Protein 7U1J (pdb70)

B-factor: mean 46.8, std 20.36, range [8.83, 139.92]

Solvent-accessible surface area: 53818 Å² total; per-residue (Å²): 77,25,10,16,0,116,31,27,35,10,16,41,79,38,120,36,148,12,8,34,16,41,12,0,17,73,1,35,149,100,34,112,81,5,116,116,2,61,40,31,12,0,5,12,5,84,0,92,29,42,0,22,28,28,30,23,36,25,19,1,28,5,5,4,0,1,10,20,4,92,0,25,2,8,21,50,60,139,146,92,165,77,65,37,110,2,91,111,3,12,6,10,36,18,56,33,47,27,26,13,38,8,2,0,42,28,99,152,84,26,0,38,3,0,8,0,0,25,7,96,104,22,75,0,125,42,42,48,86,18,57,17,95,23,195,113,9,69,22,80,72,108,68,128,117,89,2,62,78,76,94,135,51,159,36,87,62,4,72,171,102,70,6,167,109,69,12,0,36,132,14,54,97,129,86,20,104,134,68,230,205,125,27,47,27,2,58,93,60,190,31,110,14,66,40,180,40,1,74,2,9,28,1,39,22,77,159,140,23,68,63,10,73,110,27,39,0,2,0,2,4,7,44,1,51,121,31,0,34,4,4,44,8,62,4,46,120,0,20,7,0,7,2,2,9,90,14,119,3,50,3,78,0,61,6,87,115,126,180,118,100,73,128,18,102,6,194,2,34,65,12,8,0,2,0,6,24,35,36,40,36,2,22,4,43,6,70,43,106,3,14,0,3,0,0,0,10,64,3,106,114,26,110,31,22,0,56,30,1,68,79,70,5,52,33,42,143,46,130,68,95,73,14,89,160,64,65,148,20,35,26,127,90,15,39,150,124,27,144,111,53,148,63,22,21,0,1,102,79,72,41,10,18,0,80,34,111,84,13,118,58,72,79,116,37,134,12,7,46,11,31,24,1,32,70,2,31,130,92,46,121,88,19,100,110,0,65,38,31,17,0,14,16,8,104,2,66,24,22,1,31,32,34,31,9,43,26,16,0,25,18,0,6,1,2,5,16,10,115,0,49,3,8,25,52,51,140,146,91,159,62,58,44,114,4,112,97,11,8,3,8,52,16,59,35,54,18,24,7,52,8,10,1,52,28,82,153,100,24,0,45,3,0,7,0,1,18,8,95,111,23,86,0,136,35,60,50,79,11,62,15,145,28,178,106,9,72,17,86,71,118,64,132,116,92,2,60,77,76,90,131,57,159,44,86,38,4,72,108,103,75,7,158,86,2,0,42,141,20,54,171,142,119,20,132,175,156,129,38,28,41,8,81,69,103,197,39,111,23,65,36,182,51,0,74,1,11,34,6,42,22,90,171,127,18,57,20,2,68,121,27,42,0,1,0,3,8,7,41,1,49,124,31,0,31,6,2,45,5,60,2,44,115,0,28,6,1,6,3,2,6,73,18,115,3,70,1,79,0,64,6,138,183,147,120,98,138,35,108,6,167,0,42,68,10,3,0,1,0,6,21,34,35,49,33,2,20,1,44,2,71,42,99,4,11,0,6,0,1,0,8,61,4,101,114,28,121,30,30,0,59,25,1,62,89,75,5,52,35,49,142,49,126,64,92,64,13,101,156,76,58,146,23,45,37,154,107,15,42,169,122,30,153,103,53,172,57,16,19,0,2,96,75,76,40,6,25,0,76,29,120,68,8,103,95,98,64,101,36,141,7,5,56,22,35,20,1,26,38,3,39,106,96,16,144,99,5,116,117,2,61,42,29,12,1,11,22,8,87,0,103,33,34,0,27,35,28,29,23,40,16,20,0,27,18,0,7,1,2,4,30,12,96,0,31,2,7,24,53,63,145,150,97,164,71,63,16,103,2,102,80,2,12,5,11,36,9,52,33,53,18,22,7,42,8,4,2,43,40,86,150,99,38,0,42,0,0,10,0,2,13,8,94,98,30,61,0,97,38,74,67,87,4,58,17,134,30,198,92,6,66,21,78,72,110,65,115,122,95,3,21,71,72,89,100,45,32,36,100,28,5,69,151,97,71,7,152,78,15,0,47,139,18,73,150,93,97,20,109,143,106,142,180,131,28,62,41,8,65,84,144,199,37,98,21,65,33,182,44,1,82,2,12,28,2,28,10,85,151,168,33,81,36,7,72,103,32,48,0,1,0,3,2,6,40,0,48,122,36,0,38,4,1,45,8,58,1,47,123,0,24,7,0,10,3,4,3,84,12,121,3,42,3,76,0,64,3,147,168,161,128,88,135,32,105,3,179,4,28,68,10,1,0,3,0,4,18,35,35,52,28,3,23,3,50,3,70,48,97,3,18,0,2,0,1,0,7,65,3,84,119,29,125,29,30,0,55,27,1,66,88,74,5,56,34,41,145,54,126,63,97,65,10,95,153,66,65,147,20,29,41,132,88,14,37,144,122,28,144,110,54,163,62,15,19,0,2,107,84

Foldseek 3Di:
DLQKQFLVQWQWPFDDPFWTKTKHPQSCPVHNVVVVCRQKIKIKIKGFAQKKQAWKFKQWWKKKAWQWAWKWKWWDDPVDIDTAIDHHQWIDIRGGGTTIMMGRNDDGIMTIIMIITRGDPDRNDIDMAGCAEDVRNPVVVDDQVCVCVVVVHHSVVCCVPRYVDGRMGHHDNVRSVVPDVHIDGQVVDDFPDDDPFWTKGKDADDVVPVVCVVQVKMKMKIKGAAQKKQFKWFKQFWWKWKAFQAAWWKKFWWDDVSVDIDTDIDTHHHSMIGIRGGPTIMMIHTNHTTIIIIMTGNGVPIAIAGCAEDPSDVLVVQDQVVNVVVDVDHSVVRVVVRVVRNHPRMGGD/DLQKQFLVQWDWDFDDPQKTKTKRPQSPVSHPPCVVVQQKIKIKIKGHAQKKQAWKFKQWKKWKAWQAAWKWKWWDDPPDIDIAIDHHQWIAIRGGPITIMMHRLDPGDITIMMITIGHDPDRNDMDMAHQAEDVGHCLVVDDQVCNCVVVVHHPVCCCVPRYVRRIDRHDNPNSPDNHIDGQVPDPFPDDDVFKTKGKDFDDPVPPVRVVQRKMKIKIKGAAQKKQFKKFKQFWFKKKFWSQAWWKKWWWDAVPIDTDIDIHHHSMIGTRGGPTIMMMHTNHTTIMIIITGNGPPIAIQGCAEDPNNVLLVPDLVVVVVVDVDHSVVVNVVRCPRNDHRMGGD/DLFKQFLVQFCFPDDDPFWTKTKHDASPPSHPVCPVVRQKIKIKIKGFAQKKQAWWFKQWKKKKAFQAAWKWKWWDDPVDIDIATDHHQWIAINGGPTTIMITRHDPGDMTIIMITTRHDDPRNDIDIAACAEDPRNPLVVDDQVCNCVVVVHHSVCCCVPRYVHSMDGHDPVCSVVVVNHIDGQVPDAFPDDDVFKTKGKDACDPPPPVCVVQRKMKIKIKGAAQKKQFWKFKQFWFKKKAWQAFWWKKWWWDPVDTDTDIDTHGHSMIGTRGGPGIMMIGTNHGTIMMIITGRGPPIQIQGCAEDPNRVLVVDDQVVNVVPDVDHSVRVVVVSVVHHDHRMDGD

Sequence (1039 aa):
NPFLFKSNKFLTLFENENGHIRLLQRFDKRSDLFENLQNYRLVEYRAKPHTIFLPQHIDADLILVVLSGKAILTVLSPNDRNSYNLERGDTIKLPAGTTSYLVNQDDEEDLRLVDLVIPVNGPGKFEAFDLAKNKNQYLRGFSKNILEASYNTRYETIEKVLLETDAIVKVSREQIEELKFEPINLRSHKPEYSNKFGKLFEITPEKKYPQLQDLDLFVSCVEINEGALMLPHYNSRAIVVLLVNEGKGNLELLGLKNNEVQRYEARLSPGDVVIIPAGHPVAITASSNLNLLGFGINAENNERNFLSGSDDNVISQIENPVKELTFPGSVQEINRLIKNQKQSHFANANPFLFKSNKFLTLFENENGHIRLLQRFDKRSDLFENLQNYRLVEYRAKPHTIFLPQHIDADLILVVLSGKAILTVLSPNDRNSYNLERGDTIKLPAGTTSYLVNQDDEEDLRLVDLVIPVNGPGKFEAFDLAKNKNQYLRGFSKNILEASYNTRYETIEKVLLEDAIVKVSREQIEEFEPINLRSHKPEYSNKFGKLFEITPEKKYPQLQDLDLFVSCVEINEGALMLPHYNSRAIVVLLVNEGKGNLELLGLNEVQRYEARLSPGDVVIIPAGHPVAITASSNLNLLGFGINAENNERNFLSGSDDNVISQIENPVKELTFPGSVQEINRLIKNQKQSHFANANPFLFKSNKFLTLFENENGHIRLLQRFDKRSDLFENLQNYRLVEYRAKPHTIFLPQHIDADLILVVLSGKAILTVLSPNDRNSYNLERGDTIKLPAGTTSYLVNQDDEEDLRLVDLVIPVNGPGKFEAFDLAKNKNQYLRGFSKNILEASYNTRYETIEKVLLEDAIVKVSREQIEELKFEPINLRSHKPEYSNKFGKLFEITPEKKYPQLQDLDLFVSCVEINEGALMLPHYNSRAIVVLLVNEGKGNLELLGLNEVQRYEARLSPGDVVIIPAGHPVAITASSNLNLLGFGINAENNERNFLSGSDDNVISQIENPVKELTFPGSVQEINRLIKNQKQSHFANA

Nearest PDB structures (foldseek):
  7u1j-assembly1_A  TM=1.003E+00  e=4.184E-72  Pisum sativum
  3smh-assembly2_F  TM=9.706E-01  e=2.895E-49  Arachis hypogaea
  6v7j-assembly1_C  TM=9.601E-01  e=7.744E-47  Canavalia ensiformis
  5vf5-assembly1_A  TM=9.633E-01  e=2.097E-41  Solanum melongena
  4lej-assembly1_A  TM=9.313E-01  e=8.471E-38  Pinus koraiensis

Organism: Pisum sativum (NCBI:txid3888)

Structure (mmCIF, N/CA/C/O backbone):
data_7U1J
#
_entry.id   7U1J
#
_cell.length_a   269.155
_cell.length_b   269.155
_cell.length_c   269.155
_cell.angle_alpha   90.000
_cell.angle_beta   90.000
_cell.angle_gamma   90.000
#
_symmetry.space_group_name_H-M   'F 2 3'
#
loop_
_entity.id
_entity.type
_entity.pdbx_description
1 polymer Convicilin
2 water water
#
loop_
_atom_site.group_PDB
_atom_site.id
_atom_site.type_symbol
_atom_site.label_atom_id
_atom_site.label_alt_id
_atom_site.label_comp_id
_atom_site.label_asym_id
_atom_site.label_entity_id
_atom_site.label_seq_id
_atom_site.pdbx_PDB_ins_code
_atom_site.Cartn_x
_atom_site.Cartn_y
_atom_site.Cartn_z
_atom_site.occupancy
_atom_site.B_iso_or_equiv
_atom_site.auth_seq_id
_atom_site.auth_comp_id
_atom_site.auth_asym_id
_atom_site.auth_atom_id
_atom_site.pdbx_PDB_model_num
ATOM 1 N N . ASN A 1 25 ? -49.940 -35.504 17.034 1.000 34.636 201 ASN A N 1
ATOM 2 C CA . ASN A 1 25 ? -50.710 -36.453 17.892 1.000 33.491 201 ASN A CA 1
ATOM 3 C C . ASN A 1 25 ? -49.792 -37.294 18.768 1.000 33.652 201 ASN A C 1
ATOM 4 O O . ASN A 1 25 ? -49.429 -38.407 18.393 1.000 37.827 201 ASN A O 1
ATOM 15 N N . PRO A 1 26 ? -49.493 -36.852 20.008 1.000 32.236 202 PRO A N 1
ATOM 16 C CA . PRO A 1 26 ? -48.574 -37.584 20.877 1.000 31.734 202 PRO A CA 1
ATOM 17 C C . PRO A 1 26 ? -49.118 -38.901 21.454 1.000 28.701 202 PRO A C 1
ATOM 18 O O . PRO A 1 26 ? -48.324 -39.636 22.015 1.000 32.406 202 PRO A O 1
ATOM 29 N N . PHE A 1 27 ? -50.426 -39.146 21.359 1.000 25.049 203 PHE A N 1
ATOM 30 C CA . PHE A 1 27 ? -51.115 -40.276 22.029 1.000 23.235 203 PHE A CA 1
ATOM 31 C C . PHE A 1 27 ? -51.042 -41.498 21.129 1.000 23.126 203 PHE A C 1
ATOM 32 O O . PHE A 1 27 ? -51.326 -42.569 21.604 1.000 24.860 203 PHE A O 1
ATOM 49 N N . LEU A 1 28 ? -50.644 -41.332 19.876 1.000 24.140 204 LEU A N 1
ATOM 50 C CA . LEU A 1 28 ? -50.661 -42.414 18.865 1.000 25.152 204 LEU A CA 1
ATOM 51 C C . LEU A 1 28 ? -49.256 -42.965 18.688 1.000 26.614 204 LEU A C 1
ATOM 52 O O . LEU A 1 28 ? -48.397 -42.210 18.183 1.000 30.387 204 LEU A O 1
ATOM 68 N N . PHE A 1 29 ? -49.065 -44.244 18.986 1.000 26.126 205 PHE A N 1
ATOM 69 C CA . PHE A 1 29 ? -47.808 -44.996 18.733 1.000 23.615 205 PHE A CA 1
ATOM 70 C C . PHE A 1 29 ? -48.080 -45.996 17.620 1.000 24.428 205 PHE A C 1
ATOM 71 O O . PHE A 1 29 ? -48.704 -47.015 17.879 1.000 20.733 205 PHE A O 1
ATOM 88 N N . LYS A 1 30 ? -47.692 -45.662 16.394 1.000 29.881 206 LYS A N 1
ATOM 89 C CA . LYS A 1 30 ? -47.980 -46.549 15.240 1.000 33.372 206 LYS A CA 1
ATOM 90 C C . LYS A 1 30 ? -47.202 -47.849 15.456 1.000 31.069 206 LYS A C 1
ATOM 91 O O . LYS A 1 30 ? -46.158 -47.835 16.151 1.000 25.698 206 LYS A O 1
ATOM 110 N N . SER A 1 31 ? -47.713 -48.920 14.857 1.000 29.489 207 SER A N 1
ATOM 111 C CA . SER A 1 31 ? -47.143 -50.287 14.873 1.000 26.032 207 SER A CA 1
ATOM 112 C C . SER A 1 31 ? -45.629 -50.317 14.629 1.000 24.555 207 SER A C 1
ATOM 113 O O . SER A 1 31 ? -44.983 -51.128 15.224 1.000 27.557 207 SER A O 1
ATOM 121 N N . ASN A 1 32 ? -45.076 -49.449 13.798 1.000 25.523 208 ASN A N 1
ATOM 122 C CA . ASN A 1 32 ? -43.626 -49.380 13.488 1.000 25.225 208 ASN A CA 1
ATOM 123 C C . ASN A 1 32 ? -42.817 -48.818 14.673 1.000 26.023 208 ASN A C 1
ATOM 124 O O . ASN A 1 32 ? -41.566 -48.865 14.629 1.000 29.038 208 ASN A O 1
ATOM 135 N N . LYS A 1 33 ? -43.458 -48.288 15.711 1.000 24.636 209 LYS A N 1
ATOM 136 C CA . LYS A 1 33 ? -42.711 -47.888 16.921 1.000 23.927 209 LYS A CA 1
ATOM 137 C C . LYS A 1 33 ? -42.378 -49.143 17.704 1.000 21.417 209 LYS A C 1
ATOM 138 O O . LYS A 1 33 ? -41.682 -48.993 18.735 1.000 18.447 209 LYS A O 1
ATOM 157 N N . PHE A 1 34 ? -42.832 -50.308 17.225 1.000 19.485 210 PHE A N 1
ATOM 158 C CA . PHE A 1 34 ? -42.371 -51.604 17.784 1.000 20.543 210 PHE A CA 1
ATOM 159 C C . PHE A 1 34 ? -41.020 -51.963 17.161 1.000 21.662 210 PHE A C 1
ATOM 160 O O . PHE A 1 34 ? -40.928 -52.238 15.900 1.000 19.966 210 PHE A O 1
ATOM 177 N N . LEU A 1 35 ? -40.006 -51.956 18.034 1.000 22.181 211 LEU A N 1
ATOM 178 C CA . LEU A 1 35 ? -38.621 -52.396 17.722 1.000 23.005 211 LEU A CA 1
ATOM 179 C C . LEU A 1 35 ? -38.560 -53.900 17.803 1.000 21.396 211 LEU A C 1
ATOM 180 O O . LEU A 1 35 ? -38.747 -54.395 18.913 1.000 19.571 211 LEU A O 1
ATOM 196 N N . THR A 1 36 ? -38.160 -54.560 16.712 1.000 22.919 212 THR A N 1
ATOM 197 C CA . THR A 1 36 ? -37.984 -56.032 16.695 1.000 21.668 212 THR A CA 1
ATOM 198 C C . THR A 1 36 ? -36.772 -56.381 17.548 1.000 22.203 212 THR A C 1
ATOM 199 O O . THR A 1 36 ? -35.702 -55.918 17.167 1.000 24.607 212 THR A O 1
ATOM 210 N N . LEU A 1 37 ? -36.932 -57.130 18.655 1.000 21.617 213 LEU A N 1
ATOM 211 C CA . LEU A 1 37 ? -35.754 -57.640 19.430 1.000 22.727 213 LEU A CA 1
ATOM 212 C C . LEU A 1 37 ? -35.192 -58.918 18.791 1.000 22.679 213 LEU A C 1
ATOM 213 O O . LEU A 1 37 ? -34.031 -59.234 19.056 1.000 21.608 213 LEU A O 1
ATOM 229 N N . PHE A 1 38 ? -36.031 -59.693 18.110 1.000 23.170 214 PHE A N 1
ATOM 230 C CA . PHE A 1 38 ? -35.681 -61.034 17.613 1.000 25.408 214 PHE A CA 1
ATOM 231 C C . PHE A 1 38 ? -36.665 -61.453 16.533 1.000 28.332 214 PHE A C 1
ATOM 232 O O . PHE A 1 38 ? -37.892 -61.420 16.787 1.000 32.481 214 PHE A O 1
ATOM 249 N N . GLU A 1 39 ? -36.148 -61.882 15.385 1.000 29.368 215 GLU A N 1
ATOM 250 C CA . GLU A 1 39 ? -36.984 -62.476 14.312 1.000 30.470 215 GLU A CA 1
ATOM 251 C C . GLU A 1 39 ? -36.252 -63.639 13.629 1.000 27.877 215 GLU A C 1
ATOM 252 O O . GLU A 1 39 ? -35.023 -63.560 13.439 1.000 25.329 215 GLU A O 1
ATOM 264 N N . ASN A 1 40 ? -37.016 -64.686 13.303 1.000 30.373 216 ASN A N 1
ATOM 265 C CA . ASN A 1 40 ? -36.569 -65.885 12.542 1.000 34.395 216 ASN A CA 1
ATOM 266 C C . ASN A 1 40 ? -37.796 -66.599 11.949 1.000 33.314 216 ASN A C 1
ATOM 267 O O . ASN A 1 40 ? -38.914 -66.165 12.182 1.000 31.049 216 ASN A O 1
ATOM 278 N N . GLU A 1 41 ? -37.562 -67.672 11.206 1.000 40.366 217 GLU A N 1
ATOM 279 C CA . GLU A 1 41 ? -38.607 -68.548 10.629 1.000 44.557 217 GLU A CA 1
ATOM 280 C C . GLU A 1 41 ? -39.713 -68.778 11.658 1.000 36.621 217 GLU A C 1
ATOM 281 O O . GLU A 1 41 ? -40.859 -68.834 11.228 1.000 40.045 217 GLU A O 1
ATOM 293 N N . ASN A 1 42 ? -39.373 -68.901 12.949 1.000 30.784 218 ASN A N 1
ATOM 294 C CA . ASN A 1 42 ? -40.238 -69.515 13.989 1.000 29.961 218 ASN A CA 1
ATOM 295 C C . ASN A 1 42 ? -41.035 -68.506 14.811 1.000 29.410 218 ASN A C 1
ATOM 296 O O . ASN A 1 42 ? -41.839 -68.957 15.613 1.000 32.096 218 ASN A O 1
ATOM 307 N N . GLY A 1 43 ? -40.809 -67.211 14.661 1.000 31.708 219 GLY A N 1
ATOM 308 C CA . GLY A 1 43 ? -41.476 -66.205 15.507 1.000 35.085 219 GLY A CA 1
ATOM 309 C C . GLY A 1 43 ? -40.721 -64.890 15.537 1.000 34.069 219 GLY A C 1
ATOM 310 O O . GLY A 1 43 ? -39.720 -64.762 14.807 1.000 34.272 219 GLY A O 1
ATOM 314 N N . HIS A 1 44 ? -41.215 -63.931 16.314 1.000 32.278 220 HIS A N 1
ATOM 315 C CA . HIS A 1 44 ? -40.590 -62.594 16.485 1.000 33.787 220 HIS A CA 1
ATOM 316 C C . HIS A 1 44 ? -40.970 -62.045 17.856 1.000 29.755 220 HIS A C 1
ATOM 317 O O . HIS A 1 44 ? -42.068 -62.358 18.322 1.000 28.442 220 HIS A O 1
ATOM 332 N N . ILE A 1 45 ? -40.084 -61.271 18.474 1.000 27.146 221 ILE A N 1
ATOM 333 C CA . ILE A 1 45 ? -40.397 -60.519 19.718 1.000 28.012 221 ILE A CA 1
ATOM 334 C C . ILE A 1 45 ? -40.122 -59.056 19.420 1.000 27.135 221 ILE A C 1
ATOM 335 O O . ILE A 1 45 ? -39.082 -58.731 18.814 1.000 27.753 221 ILE A O 1
ATOM 351 N N . ARG A 1 46 ? -41.080 -58.215 19.760 1.000 28.570 222 ARG A N 1
ATOM 352 C CA . ARG A 1 46 ? -41.015 -56.769 19.473 1.000 28.612 222 ARG A CA 1
ATOM 353 C C . ARG A 1 46 ? -41.251 -56.044 20.791 1.000 24.554 222 ARG A C 1
ATOM 354 O O . ARG A 1 46 ? -42.054 -56.533 21.538 1.000 22.440 222 ARG A O 1
ATOM 375 N N . LEU A 1 47 ? -40.538 -54.942 21.043 1.000 24.627 223 LEU A N 1
ATOM 376 C CA . LEU A 1 47 ? -40.704 -54.033 22.212 1.000 22.880 223 LEU A CA 1
ATOM 377 C C . LEU A 1 47 ? -41.106 -52.662 21.702 1.000 20.934 223 LEU A C 1
ATOM 378 O O . LEU A 1 47 ? -40.413 -52.211 20.823 1.000 20.113 223 LEU A O 1
ATOM 394 N N . LEU A 1 48 ? -42.167 -52.052 22.252 1.000 21.874 224 LEU A N 1
ATOM 395 C CA . LEU A 1 48 ? -42.673 -50.689 21.906 1.000 20.308 224 LEU A CA 1
ATOM 396 C C . LEU A 1 48 ? -41.722 -49.631 22.491 1.000 22.086 224 LEU A C 1
ATOM 397 O O . LEU A 1 48 ? -41.107 -49.884 23.525 1.000 22.684 224 LEU A O 1
ATOM 413 N N . GLN A 1 49 ? -41.576 -48.495 21.825 1.000 24.482 225 GLN A N 1
ATOM 414 C CA . GLN A 1 49 ? -40.754 -47.363 22.301 1.000 27.644 225 GLN A CA 1
ATOM 415 C C . GLN A 1 49 ? -41.156 -47.038 23.729 1.000 26.579 225 GLN A C 1
ATOM 416 O O . GLN A 1 49 ? -42.351 -47.185 24.023 1.000 24.856 225 GLN A O 1
ATOM 430 N N . ARG A 1 50 ? -40.201 -46.574 24.546 1.000 27.877 226 ARG A N 1
ATOM 431 C CA . ARG A 1 50 ? -40.492 -45.882 25.823 1.000 27.289 226 ARG A CA 1
ATOM 432 C C . ARG A 1 50 ? -41.581 -44.834 25.496 1.000 26.886 226 ARG A C 1
ATOM 433 O O . ARG A 1 50 ? -41.435 -44.061 24.541 1.000 23.935 226 ARG A O 1
ATOM 454 N N . PHE A 1 51 ? -42.702 -44.881 26.218 1.000 27.289 227 PHE A N 1
ATOM 455 C CA . PHE A 1 51 ? -43.831 -43.931 26.083 1.000 25.660 227 PHE A CA 1
ATOM 456 C C . PHE A 1 51 ? -43.307 -42.529 26.307 1.000 27.712 227 PHE A C 1
ATOM 457 O O . PHE A 1 51 ? -43.815 -41.602 25.632 1.000 36.344 227 PHE A O 1
ATOM 474 N N . ASP A 1 52 ? -42.337 -42.391 27.210 1.000 27.062 228 ASP A N 1
ATOM 475 C CA . ASP A 1 52 ? -41.879 -41.071 27.697 1.000 28.123 228 ASP A CA 1
ATOM 476 C C . ASP A 1 52 ? -40.665 -40.604 26.900 1.000 30.660 228 ASP A C 1
ATOM 477 O O . ASP A 1 52 ? -40.032 -39.678 27.380 1.000 33.779 228 ASP A O 1
ATOM 486 N N . LYS A 1 53 ? -40.385 -41.187 25.730 1.000 33.572 229 LYS A 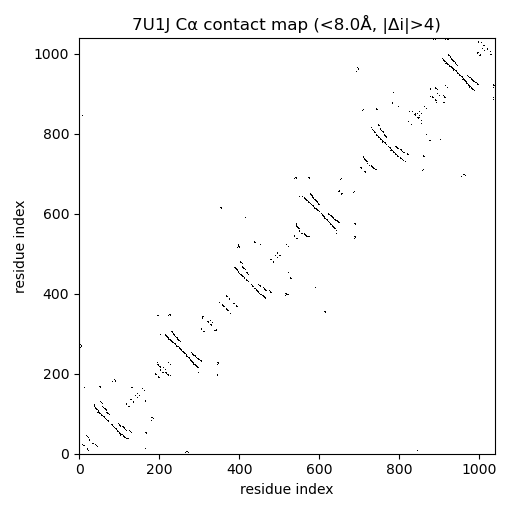N 1
ATOM 487 C CA . LYS A 1 53 ? -39.226 -40.812 24.879 1.000 41.394 229 LYS A CA 1
ATOM 488 C C . LYS A 1 53 ? -39.565 -39.556 24.071 1.000 42.082 229 LYS A C 1
ATOM 489 O O . LYS A 1 53 ? -38.970 -38.490 24.328 1.000 43.216 229 LYS A O 1
ATOM 508 N N . ARG A 1 54 ? -40.507 -39.695 23.149 1.000 47.717 230 ARG A N 1
ATOM 509 C CA . ARG A 1 54 ? -40.904 -38.679 22.150 1.000 52.442 230 ARG A CA 1
ATOM 510 C C . ARG A 1 54 ? -41.334 -37.383 22.864 1.000 54.710 230 ARG A C 1
ATOM 511 O O . ARG A 1 54 ? -41.011 -36.309 22.302 1.000 57.045 230 ARG A O 1
ATOM 532 N N . SER A 1 55 ? -42.043 -37.472 24.018 1.000 53.501 231 SER A N 1
ATOM 533 C CA . SER A 1 55 ? -42.630 -36.324 24.781 1.000 59.763 231 SER A CA 1
ATOM 534 C C . SER A 1 55 ? -42.754 -36.659 26.272 1.000 58.041 231 SER A C 1
ATOM 535 O O . SER A 1 55 ? -42.801 -37.845 26.579 1.000 70.246 231 SER A O 1
ATOM 543 N N . ASP A 1 56 ? -42.830 -35.654 27.156 1.000 58.019 232 ASP A N 1
ATOM 544 C CA . ASP A 1 56 ? -42.837 -35.856 28.634 1.000 59.093 232 ASP A CA 1
ATOM 545 C C . ASP A 1 56 ? -44.164 -36.528 29.006 1.000 55.374 232 ASP A C 1
ATOM 546 O O . ASP A 1 56 ? -44.221 -37.777 28.946 1.000 67.883 232 ASP A O 1
ATOM 555 N N . LEU A 1 57 ? -45.162 -35.759 29.420 1.000 44.433 233 LEU A N 1
ATOM 556 C CA . LEU A 1 57 ? -46.617 -36.034 29.196 1.000 43.755 233 LEU A CA 1
ATOM 557 C C . LEU A 1 57 ? -47.071 -37.416 29.705 1.000 40.165 233 LEU A C 1
ATOM 558 O O . LEU A 1 57 ? -48.059 -37.461 30.474 1.000 36.361 233 LEU A O 1
ATOM 574 N N . PHE A 1 58 ? -46.399 -38.487 29.267 1.000 35.395 234 PHE A N 1
ATOM 575 C CA . PHE A 1 58 ? -46.547 -39.883 29.761 1.000 32.635 234 PHE A CA 1
ATOM 576 C C . PHE A 1 58 ? -45.459 -40.208 30.790 1.000 31.270 234 PHE A C 1
ATOM 577 O O . PHE A 1 58 ? -45.099 -41.386 30.938 1.000 26.546 234 PHE A O 1
ATOM 594 N N . GLU A 1 59 ? -45.022 -39.205 31.554 1.000 30.278 235 GLU A N 1
ATOM 595 C CA . GLU A 1 59 ? -44.044 -39.417 32.631 1.000 28.429 235 GLU A CA 1
ATOM 596 C C . GLU A 1 59 ? -44.630 -40.430 33.628 1.000 27.123 235 GLU A C 1
ATOM 597 O O . GLU A 1 59 ? -43.875 -41.132 34.267 1.000 26.639 235 GLU A O 1
ATOM 609 N N . ASN A 1 60 ? -45.945 -40.543 33.723 1.000 30.311 236 ASN A N 1
ATOM 610 C CA . ASN A 1 60 ? -46.621 -41.542 34.593 1.000 29.325 236 ASN A CA 1
ATOM 611 C C . ASN A 1 60 ? -46.605 -42.948 33.995 1.000 28.200 236 ASN A C 1
ATOM 612 O O . ASN A 1 60 ? -46.835 -43.874 34.770 1.000 27.499 236 ASN A O 1
ATOM 623 N N . LEU A 1 61 ? -46.462 -43.093 32.673 1.000 25.459 237 LEU A N 1
ATOM 624 C CA . LEU A 1 61 ? -46.341 -44.416 32.021 1.000 25.155 237 LEU A CA 1
ATOM 625 C C . LEU A 1 61 ? -44.867 -44.804 31.858 1.000 23.213 237 LEU A C 1
ATOM 626 O O . LEU A 1 61 ? -44.591 -45.768 31.101 1.000 21.901 237 LEU A O 1
ATOM 642 N N . GLN A 1 62 ? -43.943 -44.121 32.532 1.000 21.063 238 GLN A N 1
ATOM 643 C CA . GLN A 1 62 ? -42.517 -44.297 32.184 1.000 22.769 238 GLN A CA 1
ATOM 644 C C . GLN A 1 62 ? -42.029 -45.697 32.533 1.000 22.694 238 GLN A C 1
ATOM 645 O O . GLN A 1 62 ? -41.107 -46.157 31.852 1.000 25.252 238 GLN A O 1
ATOM 659 N N . ASN A 1 63 ? -42.620 -46.334 33.544 1.000 21.699 239 ASN A N 1
ATOM 660 C CA . ASN A 1 63 ? -42.244 -47.713 33.934 1.000 19.341 239 ASN A CA 1
ATOM 661 C C . ASN A 1 63 ? -43.180 -48.766 33.342 1.000 18.847 239 ASN A C 1
ATOM 662 O O . ASN A 1 63 ? -43.213 -49.823 33.955 1.000 20.673 239 ASN A O 1
ATOM 673 N N . TYR A 1 64 ? -43.876 -48.532 32.213 1.000 18.587 240 TYR A N 1
ATOM 674 C CA . TYR A 1 64 ? -44.549 -49.616 31.420 1.000 17.846 240 TYR A CA 1
ATOM 675 C C . TYR A 1 64 ? -44.006 -49.669 29.982 1.000 18.566 240 TYR A C 1
ATOM 676 O O . TYR A 1 64 ? -43.671 -48.622 29.396 1.000 19.283 240 TYR A O 1
ATOM 694 N N . ARG A 1 65 ? -43.944 -50.873 29.435 1.000 17.199 241 ARG A N 1
ATOM 695 C CA . ARG A 1 65 ? -43.667 -51.138 28.012 1.000 17.154 241 ARG A CA 1
ATOM 696 C C . ARG A 1 65 ? -44.636 -52.228 27.556 1.000 17.872 241 ARG A C 1
ATOM 697 O O . ARG A 1 65 ? -45.204 -52.913 28.414 1.000 18.140 241 ARG A O 1
ATOM 718 N N . LEU A 1 66 ? -44.817 -52.358 26.245 1.000 18.102 242 LEU A N 1
ATOM 719 C CA . LEU A 1 66 ? -45.520 -53.473 25.587 1.000 18.614 242 LEU A CA 1
ATOM 720 C C . LEU A 1 66 ? -44.504 -54.279 24.777 1.000 19.600 242 LEU A C 1
ATOM 721 O O . LEU A 1 66 ? -43.566 -53.656 24.136 1.000 17.086 242 LEU A O 1
ATOM 737 N N . VAL A 1 67 ? -44.706 -55.601 24.802 1.000 19.795 243 VAL A N 1
ATOM 738 C CA . VAL A 1 67 ? -43.984 -56.606 23.977 1.000 21.507 243 VAL A CA 1
ATOM 739 C C . VAL A 1 67 ? -45.031 -57.363 23.168 1.000 24.119 243 VAL A C 1
ATOM 740 O O . VAL A 1 67 ? -46.086 -57.702 23.749 1.000 27.517 243 VAL A O 1
ATOM 753 N N . GLU A 1 68 ? -44.821 -57.512 21.864 1.000 30.309 244 GLU A N 1
ATOM 754 C CA . GLU A 1 68 ? -45.641 -58.396 20.992 1.000 33.299 244 GLU A CA 1
ATOM 755 C C . GLU A 1 68 ? -44.788 -59.660 20.852 1.000 30.541 244 GLU A C 1
ATOM 756 O O . GLU A 1 68 ? -43.562 -59.553 20.758 1.000 31.427 244 GLU A O 1
ATOM 768 N N . TYR A 1 69 ? -45.404 -60.815 21.012 1.000 28.619 245 TYR A N 1
ATOM 769 C CA . TYR A 1 69 ? -44.762 -62.125 20.817 1.000 28.376 245 TYR A CA 1
ATOM 770 C C . TYR A 1 69 ? -45.622 -62.887 19.822 1.000 28.510 245 TYR A C 1
ATOM 771 O O . TYR A 1 69 ? -46.856 -62.978 19.989 1.000 26.982 245 TYR A O 1
ATOM 789 N N . ARG A 1 70 ? -44.959 -63.413 18.813 1.000 28.334 246 ARG A N 1
ATOM 790 C CA . ARG A 1 70 ? -45.569 -64.315 17.834 1.000 29.219 246 ARG A CA 1
ATOM 791 C C . ARG A 1 70 ? -44.626 -65.506 17.629 1.000 31.530 246 ARG A C 1
ATOM 792 O O . ARG A 1 70 ? -43.378 -65.310 17.505 1.000 29.114 246 ARG A O 1
ATOM 813 N N . ALA A 1 71 ? -45.200 -66.708 17.594 1.000 31.621 247 ALA A N 1
ATOM 814 C CA . ALA A 1 71 ? -44.458 -67.962 17.346 1.000 29.994 247 ALA A CA 1
ATOM 815 C C . ALA A 1 71 ? -45.309 -68.906 16.496 1.000 27.955 247 ALA A C 1
ATOM 816 O O . ALA A 1 71 ? -46.524 -69.100 16.787 1.000 21.400 247 ALA A O 1
ATOM 823 N N . LYS A 1 72 ? -44.650 -69.465 15.487 1.000 30.425 248 LYS A N 1
ATOM 824 C CA . LYS A 1 72 ? -45.157 -70.542 14.612 1.000 33.813 248 LYS A CA 1
ATOM 825 C C . LYS A 1 72 ? -45.540 -71.751 15.470 1.000 30.283 248 LYS A C 1
ATOM 826 O O . LYS A 1 72 ? -45.141 -71.842 16.624 1.000 26.437 248 LYS A O 1
ATOM 845 N N . PRO A 1 73 ? -46.388 -72.675 14.954 1.000 32.659 249 PRO A N 1
ATOM 846 C CA . PRO A 1 73 ? -46.662 -73.963 15.610 1.000 33.550 249 PRO A CA 1
ATOM 847 C C . PRO A 1 73 ? -45.429 -74.787 16.006 1.000 33.931 249 PRO A C 1
ATOM 848 O O . PRO A 1 73 ? -44.388 -74.640 15.389 1.000 38.582 249 PRO A O 1
ATOM 859 N N . HIS A 1 74 ? -45.583 -75.625 17.027 1.000 34.859 250 HIS A N 1
ATOM 860 C CA . HIS A 1 74 ? -44.551 -76.572 17.524 1.000 38.027 250 HIS A CA 1
ATOM 861 C C . HIS A 1 74 ? -43.217 -75.817 17.682 1.000 37.340 250 HIS A C 1
ATOM 862 O O . HIS A 1 74 ? -42.233 -76.185 17.023 1.000 38.223 250 HIS A O 1
ATOM 877 N N . THR A 1 75 ? -43.209 -74.755 18.493 1.000 37.491 251 THR A N 1
ATOM 878 C CA . THR A 1 75 ? -42.022 -73.892 18.800 1.000 31.655 251 THR A CA 1
ATOM 879 C C . THR A 1 75 ? -41.910 -73.692 20.314 1.000 27.434 251 THR A C 1
ATOM 880 O O . THR A 1 75 ? -42.937 -73.848 21.012 1.000 25.365 251 THR A O 1
ATOM 891 N N . ILE A 1 76 ? -40.704 -73.418 20.798 1.000 25.201 252 ILE A N 1
ATOM 892 C CA . ILE A 1 76 ? -40.488 -73.129 22.240 1.000 26.615 252 ILE A CA 1
ATOM 893 C C . ILE A 1 76 ? -39.646 -71.873 22.328 1.000 26.059 252 ILE A C 1
ATOM 894 O O . ILE A 1 76 ? -38.678 -71.743 21.552 1.000 27.673 252 ILE A O 1
ATOM 910 N N . PHE A 1 77 ? -40.061 -70.970 23.206 1.000 27.065 253 PHE A N 1
ATOM 911 C CA . PHE A 1 77 ? -39.290 -69.763 23.584 1.000 28.006 253 PHE A CA 1
ATOM 912 C C . PHE A 1 77 ? -38.417 -70.229 24.737 1.000 26.294 253 PHE A C 1
ATOM 913 O O . PHE A 1 77 ? -38.937 -70.597 25.774 1.000 21.251 253 PHE A O 1
ATOM 930 N N . LEU A 1 78 ? -37.122 -70.324 24.494 1.000 28.780 254 LEU A N 1
ATOM 931 C CA . LEU A 1 78 ? -36.196 -71.048 25.398 1.000 28.750 254 LEU A CA 1
ATOM 932 C C . LEU A 1 78 ? -35.999 -70.303 26.719 1.000 27.119 254 LEU A C 1
ATOM 933 O O . LEU A 1 78 ? -36.336 -69.130 26.855 1.000 23.824 254 LEU A O 1
ATOM 949 N N . PRO A 1 79 ? -35.469 -70.995 27.751 1.000 29.147 255 PRO A N 1
ATOM 950 C CA . PRO A 1 79 ? -35.295 -70.408 29.076 1.000 28.398 255 PRO A CA 1
ATOM 951 C C . PRO A 1 79 ? -34.600 -69.040 29.078 1.000 26.044 255 PRO A C 1
ATOM 952 O O . PRO A 1 79 ? -33.461 -68.870 28.628 1.000 23.267 255 PRO A O 1
ATOM 963 N N . GLN A 1 80 ? -35.340 -68.105 29.665 1.000 24.814 256 GLN A N 1
ATOM 964 C CA . GLN A 1 80 ? -34.993 -66.682 29.789 1.000 24.541 256 GLN A CA 1
ATOM 965 C C . GLN A 1 80 ? -35.642 -66.146 31.062 1.000 23.467 256 GLN A C 1
ATOM 966 O O . GLN A 1 80 ? -36.659 -66.707 31.496 1.000 23.472 256 GLN A O 1
ATOM 980 N N . HIS A 1 81 ? -35.052 -65.142 31.692 1.000 23.636 257 HIS A N 1
ATOM 981 C CA . HIS A 1 81 ? -35.740 -64.374 32.757 1.000 23.489 257 HIS A CA 1
ATOM 982 C C . HIS A 1 81 ? -35.658 -62.909 32.379 1.000 24.702 257 HIS A C 1
ATOM 983 O O . HIS A 1 81 ? -34.646 -62.513 31.752 1.000 24.636 257 HIS A O 1
ATOM 998 N N . ILE A 1 82 ? -36.740 -62.183 32.645 1.000 24.504 258 ILE A N 1
ATOM 999 C CA . ILE A 1 82 ? -36.846 -60.739 32.348 1.000 23.506 258 ILE A CA 1
ATOM 1000 C C . ILE A 1 82 ? -36.941 -60.045 33.677 1.000 24.104 258 ILE A C 1
ATOM 1001 O O . ILE A 1 82 ? -37.651 -60.625 34.545 1.000 23.132 258 ILE A O 1
ATOM 1017 N N . ASP A 1 83 ? -36.324 -58.858 33.798 1.000 23.438 259 ASP A N 1
ATOM 1018 C CA . ASP A 1 83 ? -36.331 -58.087 35.069 1.000 22.236 259 ASP A CA 1
ATOM 1019 C C . ASP A 1 83 ? -37.529 -57.144 35.051 1.000 19.695 259 ASP A C 1
ATOM 1020 O O . ASP A 1 83 ? -37.364 -55.917 35.178 1.000 17.524 259 ASP A O 1
ATOM 1029 N N . ALA A 1 84 ? -38.712 -57.731 34.974 1.000 20.304 260 ALA A N 1
ATOM 1030 C CA . ALA A 1 84 ? -39.998 -57.008 34.899 1.000 20.460 260 ALA A CA 1
ATOM 1031 C C . ALA A 1 84 ? -41.118 -57.958 35.271 1.000 20.689 260 ALA A C 1
ATOM 1032 O O . ALA A 1 84 ? -41.094 -59.088 34.784 1.000 21.986 260 ALA A O 1
ATOM 1039 N N . ASP A 1 85 ? -42.088 -57.509 36.054 1.000 21.470 261 ASP A N 1
ATOM 1040 C CA . ASP A 1 85 ? -43.381 -58.220 36.100 1.000 21.202 261 ASP A CA 1
ATOM 1041 C C . ASP A 1 85 ? -43.962 -58.080 34.706 1.000 21.293 261 ASP A C 1
ATOM 1042 O O . ASP A 1 85 ? -43.810 -57.016 34.124 1.000 23.310 261 ASP A O 1
ATOM 1051 N N . LEU A 1 86 ? -44.500 -59.158 34.173 1.000 23.393 262 LEU A N 1
ATOM 1052 C CA . LEU A 1 86 ? -45.183 -59.225 32.850 1.000 23.545 262 LEU A CA 1
ATOM 1053 C C . LEU A 1 86 ? -46.629 -59.663 33.087 1.000 22.420 262 LEU A C 1
ATOM 1054 O O . LEU A 1 86 ? -46.812 -60.578 33.911 1.000 19.574 262 LEU A O 1
ATOM 1070 N N . ILE A 1 87 ? -47.591 -58.988 32.452 1.000 21.750 263 ILE A N 1
ATOM 1071 C CA . ILE A 1 87 ? -48.957 -59.526 32.260 1.000 21.957 263 ILE A CA 1
ATOM 1072 C C . ILE A 1 87 ? -49.048 -59.978 30.816 1.000 23.455 263 ILE A C 1
ATOM 1073 O O . ILE A 1 87 ? -48.975 -59.112 29.934 1.000 20.831 263 ILE A O 1
ATOM 1089 N N . LEU A 1 88 ? -49.118 -61.301 30.621 1.000 26.255 264 LEU A N 1
ATOM 1090 C CA . LEU A 1 88 ? -49.330 -61.955 29.305 1.000 25.685 264 LEU A CA 1
ATOM 1091 C C . LEU A 1 88 ? -50.796 -61.890 28.934 1.000 23.831 264 LEU A C 1
ATOM 1092 O O . LEU A 1 88 ? -51.623 -62.286 29.756 1.000 23.258 264 LEU A O 1
ATOM 1108 N N . VAL A 1 89 ? -51.070 -61.486 27.709 1.000 22.684 265 VAL A N 1
ATOM 1109 C CA . VAL A 1 89 ? -52.416 -61.649 27.129 1.000 25.760 265 VAL A CA 1
ATOM 1110 C C . VAL A 1 89 ? -52.277 -62.395 25.810 1.000 26.710 265 VAL A C 1
ATOM 1111 O O . VAL A 1 89 ? -51.607 -61.880 24.895 1.000 29.332 265 VAL A O 1
ATOM 1124 N N . VAL A 1 90 ? -52.917 -63.562 25.747 1.000 27.747 266 VAL A N 1
ATOM 1125 C CA . VAL A 1 90 ? -53.025 -64.388 24.523 1.000 26.617 266 VAL A CA 1
ATOM 1126 C C . VAL A 1 90 ? -54.145 -63.821 23.661 1.000 28.987 266 VAL A C 1
ATOM 1127 O O . VAL A 1 90 ? -55.300 -63.845 24.131 1.000 27.187 266 VAL A O 1
ATOM 1140 N N . LEU A 1 91 ? -53.792 -63.338 22.460 1.000 28.745 267 LEU A N 1
ATOM 1141 C CA . LEU A 1 91 ? -54.730 -62.841 21.426 1.000 29.179 267 LEU A CA 1
ATOM 1142 C C . LEU A 1 91 ? -55.182 -64.011 20.546 1.000 31.360 267 LEU A C 1
ATOM 1143 O O . LEU A 1 91 ? -56.305 -63.953 20.061 1.000 34.879 267 LEU A O 1
ATOM 1159 N N . SER A 1 92 ? -54.329 -65.009 20.324 1.000 31.808 268 SER A N 1
ATOM 1160 C CA . SER A 1 92 ? -54.556 -66.134 19.378 1.000 34.041 268 SER A CA 1
ATOM 1161 C C . SER A 1 92 ? -53.732 -67.340 19.819 1.000 34.064 268 SER A C 1
ATOM 1162 O O . SER A 1 92 ? -52.754 -67.156 20.515 1.000 38.113 268 SER A O 1
ATOM 1170 N N . GLY A 1 93 ? -54.081 -68.526 19.353 1.000 33.020 269 GLY A N 1
ATOM 1171 C CA . GLY A 1 93 ? -53.230 -69.701 19.541 1.000 34.513 269 GLY A CA 1
ATOM 1172 C C . GLY A 1 93 ? -53.393 -70.215 20.946 1.000 35.082 269 GLY A C 1
ATOM 1173 O O . GLY A 1 93 ? -54.335 -69.763 21.646 1.000 28.444 269 GLY A O 1
ATOM 1177 N N . LYS A 1 94 ? -52.530 -71.162 21.297 1.000 39.451 270 LYS A N 1
ATOM 1178 C CA . LYS A 1 94 ? -52.604 -71.955 22.546 1.000 45.016 270 LYS A CA 1
ATOM 1179 C C . LYS A 1 94 ? -51.161 -72.196 22.959 1.000 38.192 270 LYS A C 1
ATOM 1180 O O . LYS A 1 94 ? -50.368 -72.511 22.057 1.000 38.176 270 LYS A O 1
ATOM 1199 N N . ALA A 1 95 ? -50.840 -72.051 24.242 1.000 32.494 271 ALA A N 1
ATOM 1200 C CA . ALA A 1 95 ? -49.460 -72.190 24.745 1.000 31.093 271 ALA A CA 1
ATOM 1201 C C . ALA A 1 95 ? -49.448 -72.996 26.037 1.000 30.874 271 ALA A C 1
ATOM 1202 O O . ALA A 1 95 ? -50.438 -72.966 26.784 1.000 32.158 271 ALA A O 1
ATOM 1209 N N . ILE A 1 96 ? -48.339 -73.671 26.288 1.000 33.080 272 ILE A N 1
ATOM 1210 C CA . ILE A 1 96 ? -47.915 -74.116 27.644 1.000 35.871 272 ILE A CA 1
ATOM 1211 C C . ILE A 1 96 ? -46.796 -73.161 28.076 1.000 36.027 272 ILE A C 1
ATOM 1212 O O . ILE A 1 96 ? -45.690 -73.234 27.484 1.000 36.340 272 ILE A O 1
ATOM 1228 N N . LEU A 1 97 ? -47.086 -72.292 29.048 1.000 33.182 273 LEU A N 1
ATOM 1229 C CA . LEU A 1 97 ? -46.075 -71.448 29.742 1.000 33.076 273 LEU A CA 1
ATOM 1230 C C . LEU A 1 97 ? -45.537 -72.185 30.966 1.000 28.162 273 LEU A C 1
ATOM 1231 O O . LEU A 1 97 ? -46.298 -72.408 31.860 1.000 32.378 273 LEU A O 1
ATOM 1247 N N . THR A 1 98 ? -44.252 -72.477 31.037 1.000 28.613 274 THR A N 1
ATOM 1248 C CA . THR A 1 98 ? -43.635 -73.133 32.218 1.000 27.153 274 THR A CA 1
ATOM 1249 C C . THR A 1 98 ? -42.823 -72.070 32.969 1.000 26.041 274 THR A C 1
ATOM 1250 O O . THR A 1 98 ? -41.996 -71.395 32.349 1.000 24.133 274 THR A O 1
ATOM 1261 N N . VAL A 1 99 ? -43.067 -71.943 34.262 1.000 24.877 275 VAL A N 1
ATOM 1262 C CA . VAL A 1 99 ? -42.472 -70.935 35.155 1.000 24.680 275 VAL A CA 1
ATOM 1263 C C . VAL A 1 99 ? -41.690 -71.660 36.249 1.000 26.691 275 VAL A C 1
ATOM 1264 O O . VAL A 1 99 ? -42.231 -72.589 36.885 1.000 31.024 275 VAL A O 1
ATOM 1277 N N . LEU A 1 100 ? -40.437 -71.280 36.438 1.000 23.728 276 LEU A N 1
ATOM 1278 C CA . LEU A 1 100 ? -39.514 -72.010 37.321 1.000 23.360 276 LEU A CA 1
ATOM 1279 C C . LEU A 1 100 ? -39.285 -71.182 38.570 1.000 23.954 276 LEU A C 1
ATOM 1280 O O . LEU A 1 100 ? -39.052 -69.996 38.473 1.000 26.716 276 LEU A O 1
ATOM 1296 N N . SER A 1 101 ? -39.321 -71.800 39.722 1.000 28.555 277 SER A N 1
ATOM 1297 C CA . SER A 1 101 ? -38.808 -71.197 40.963 1.000 29.146 277 SER A CA 1
ATOM 1298 C C . SER A 1 101 ? -37.495 -71.916 41.173 1.000 29.250 277 SER A C 1
ATOM 1299 O O . SER A 1 101 ? -37.174 -72.802 40.382 1.000 28.094 277 SER A O 1
ATOM 1307 N N . PRO A 1 102 ? -36.705 -71.535 42.194 1.000 32.037 278 PRO A N 1
ATOM 1308 C CA . PRO A 1 102 ? -35.466 -72.236 42.525 1.000 33.023 278 PRO A CA 1
ATOM 1309 C C . PRO A 1 102 ? -35.615 -73.735 42.809 1.000 36.338 278 PRO A C 1
ATOM 1310 O O . PRO A 1 102 ? -34.680 -74.495 42.529 1.000 35.678 278 PRO A O 1
ATOM 1321 N N . ASN A 1 103 ? -36.755 -74.123 43.386 1.000 41.295 279 ASN A N 1
ATOM 1322 C CA . ASN A 1 103 ? -37.001 -75.502 43.899 1.000 40.501 279 ASN A CA 1
ATOM 1323 C C . ASN A 1 103 ? -38.292 -76.072 43.330 1.000 41.004 279 ASN A C 1
ATOM 1324 O O . ASN A 1 103 ? -38.742 -77.112 43.844 1.000 39.098 279 ASN A O 1
ATOM 1335 N N . ASP A 1 104 ? -38.891 -75.389 42.355 1.000 43.329 280 ASP A N 1
ATOM 1336 C CA . ASP A 1 104 ? -40.256 -75.733 41.900 1.000 42.520 280 ASP A CA 1
ATOM 1337 C C . ASP A 1 104 ? -40.468 -75.293 40.471 1.000 36.496 280 ASP A C 1
ATOM 1338 O O . ASP A 1 104 ? -39.701 -74.517 39.941 1.000 41.455 280 ASP A O 1
ATOM 1347 N N . ARG A 1 105 ? -41.517 -75.831 39.900 1.000 35.960 281 ARG A N 1
ATOM 1348 C CA . ARG A 1 105 ? -41.904 -75.637 38.504 1.000 35.776 281 ARG A CA 1
ATOM 1349 C C . ARG A 1 105 ? -43.424 -75.686 38.471 1.000 34.721 281 ARG A C 1
ATOM 1350 O O . ARG A 1 105 ? -44.018 -76.374 39.288 1.000 40.603 281 ARG A O 1
ATOM 1371 N N . ASN A 1 106 ? -44.005 -74.938 37.560 1.000 33.350 282 ASN A N 1
ATOM 1372 C CA . ASN A 1 106 ? -45.456 -74.825 37.359 1.000 33.490 282 ASN A CA 1
ATOM 1373 C C . ASN A 1 106 ? -45.620 -74.569 35.885 1.000 31.695 282 ASN A C 1
ATOM 1374 O O . ASN A 1 106 ? -44.874 -73.753 35.380 1.000 34.692 282 ASN A O 1
ATOM 1385 N N . SER A 1 107 ? -46.549 -75.229 35.220 1.000 33.505 283 SER A N 1
ATOM 1386 C CA . SER A 1 107 ? -46.847 -74.871 33.826 1.000 35.710 283 SER A CA 1
ATOM 1387 C C . SER A 1 107 ? -48.348 -74.625 33.728 1.000 37.082 283 SER A C 1
ATOM 1388 O O . SER A 1 107 ? -49.113 -75.196 34.558 1.000 40.674 283 SER A O 1
ATOM 1396 N N . TYR A 1 108 ? -48.722 -73.688 32.861 1.000 33.488 284 TYR A N 1
ATOM 1397 C CA . TYR A 1 108 ? -50.109 -73.198 32.730 1.000 34.949 284 TYR A CA 1
ATOM 1398 C C . TYR A 1 108 ? -50.517 -73.398 31.271 1.000 33.907 284 TYR A C 1
ATOM 1399 O O . TYR A 1 108 ? -49.686 -73.102 30.383 1.000 39.359 284 TYR A O 1
ATOM 1417 N N . ASN A 1 109 ? -51.716 -73.929 31.029 1.000 32.176 285 ASN A N 1
ATOM 1418 C CA . ASN A 1 109 ? -52.289 -74.003 29.655 1.000 34.749 285 ASN A CA 1
ATOM 1419 C C . ASN A 1 109 ? -52.905 -72.639 29.329 1.000 33.109 285 ASN A C 1
ATOM 1420 O O . ASN A 1 109 ? -53.787 -72.185 30.089 1.000 34.017 285 ASN A O 1
ATOM 1431 N N . LEU A 1 110 ? -52.406 -71.989 28.277 1.000 30.420 286 LEU A N 1
ATOM 1432 C CA . LEU A 1 110 ? -52.805 -70.606 27.914 1.000 32.367 286 LEU A CA 1
ATOM 1433 C C . LEU A 1 110 ? -53.689 -70.634 26.667 1.000 31.337 286 LEU A C 1
ATOM 1434 O O . LEU A 1 110 ? -53.297 -71.266 25.683 1.000 33.431 286 LEU A O 1
ATOM 1450 N N . GLU A 1 111 ? -54.820 -69.935 26.704 1.000 35.605 287 GLU A N 1
ATOM 1451 C CA . GLU A 1 111 ? -55.813 -69.857 25.592 1.000 39.887 287 GLU A CA 1
ATOM 1452 C C . GLU A 1 111 ? -56.094 -68.393 25.216 1.000 36.519 287 GLU A C 1
ATOM 1453 O O . GLU A 1 111 ? -55.957 -67.527 26.082 1.000 36.025 287 GLU A O 1
ATOM 1465 N N . ARG A 1 112 ? -56.558 -68.144 23.991 1.000 37.573 288 ARG A N 1
ATOM 1466 C CA . ARG A 1 112 ? -57.183 -66.864 23.558 1.000 37.335 288 ARG A CA 1
ATOM 1467 C C . ARG A 1 112 ? -57.914 -66.210 24.739 1.000 34.684 288 ARG A C 1
ATOM 1468 O O . ARG A 1 112 ? -58.813 -66.838 25.296 1.000 37.905 288 ARG A O 1
ATOM 1489 N N . GLY A 1 113 ? -57.508 -64.999 25.130 1.000 31.384 289 GLY A N 1
ATOM 1490 C CA . GLY A 1 113 ? -58.172 -64.195 26.175 1.000 28.927 289 GLY A CA 1
ATOM 1491 C C . GLY A 1 113 ? -57.684 -64.499 27.579 1.000 27.049 289 GLY A C 1
ATOM 1492 O O . GLY A 1 113 ? -58.199 -63.840 28.527 1.000 26.594 289 GLY A O 1
ATOM 1496 N N . ASP A 1 114 ? -56.763 -65.460 27.730 1.000 25.020 290 ASP A N 1
ATOM 1497 C CA . ASP A 1 114 ? -56.105 -65.770 29.027 1.000 27.541 290 ASP A CA 1
ATOM 1498 C C . ASP A 1 114 ? -55.028 -64.717 29.286 1.000 27.180 290 ASP A C 1
ATOM 1499 O O . ASP A 1 114 ? -54.269 -64.356 28.333 1.000 22.746 290 ASP A O 1
ATOM 1508 N N . THR A 1 115 ? -54.998 -64.249 30.533 1.000 26.953 291 THR A N 1
ATOM 1509 C CA . THR A 1 115 ? -53.991 -63.309 31.072 1.000 27.647 291 THR A CA 1
ATOM 1510 C C . THR A 1 115 ? -53.381 -63.982 32.287 1.000 28.093 291 THR A C 1
ATOM 1511 O O . THR A 1 115 ? -54.134 -64.634 32.985 1.000 30.640 291 THR A O 1
ATOM 1522 N N . ILE A 1 116 ? -52.091 -63.784 32.530 1.000 25.553 292 ILE A N 1
ATOM 1523 C CA . ILE A 1 116 ? -51.411 -64.316 33.732 1.000 22.007 292 ILE A CA 1
ATOM 1524 C C . ILE A 1 116 ? -50.239 -63.412 34.052 1.000 20.220 292 ILE A C 1
ATOM 1525 O O . ILE A 1 116 ? -49.674 -62.820 33.125 1.000 20.759 292 ILE A O 1
ATOM 1541 N N . LYS A 1 117 ? -49.874 -63.326 35.318 1.000 18.765 293 LYS A N 1
ATOM 1542 C CA . LYS A 1 117 ? -48.692 -62.555 35.730 1.000 19.569 293 LYS A CA 1
ATOM 1543 C C . LYS A 1 117 ? -47.478 -63.482 35.624 1.000 20.263 293 LYS A C 1
ATOM 1544 O O . LYS A 1 117 ? -47.529 -64.597 36.121 1.000 22.329 293 LYS A O 1
ATOM 1563 N N . LEU A 1 118 ? -46.456 -63.063 34.900 1.000 22.731 294 LEU A N 1
ATOM 1564 C CA . LEU A 1 118 ? -45.174 -63.786 34.777 1.000 22.765 294 LEU A CA 1
ATOM 1565 C C . LEU A 1 118 ? -44.202 -62.938 35.584 1.000 22.864 294 LEU A C 1
ATOM 1566 O O . LEU A 1 118 ? -43.692 -61.939 35.091 1.000 21.710 294 LEU A O 1
ATOM 1582 N N . PRO A 1 119 ? -43.996 -63.254 36.889 1.000 22.587 295 PRO A N 1
ATOM 1583 C CA . PRO A 1 119 ? -43.295 -62.338 37.788 1.000 21.044 295 PRO A CA 1
ATOM 1584 C C . PRO A 1 119 ? -41.837 -62.158 37.350 1.000 21.010 295 PRO A C 1
ATOM 1585 O O . PRO A 1 119 ? -41.303 -63.066 36.704 1.000 19.143 295 PRO A O 1
ATOM 1596 N N . ALA A 1 120 ? -41.273 -60.990 37.695 1.000 20.478 296 ALA A N 1
ATOM 1597 C CA . ALA A 1 120 ? -39.865 -60.579 37.474 1.000 20.724 296 ALA A CA 1
ATOM 1598 C C . ALA A 1 120 ? -38.888 -61.682 37.873 1.000 19.520 296 ALA A C 1
ATOM 1599 O O . ALA A 1 120 ? -39.121 -62.358 38.851 1.000 18.707 296 ALA A O 1
ATOM 1606 N N . GLY A 1 121 ? -37.805 -61.805 37.123 1.000 19.978 297 GLY A N 1
ATOM 1607 C CA . GLY A 1 121 ? -36.690 -62.714 37.435 1.000 21.588 297 GLY A CA 1
ATOM 1608 C C . GLY A 1 121 ? -37.103 -64.173 37.537 1.000 22.684 297 GLY A C 1
ATOM 1609 O O . GLY A 1 121 ? -36.341 -64.926 38.165 1.000 24.964 297 GLY A O 1
ATOM 1613 N N . THR A 1 122 ? -38.222 -64.590 36.924 1.000 22.359 298 THR A N 1
ATOM 1614 C CA . THR A 1 122 ? -38.581 -66.029 36.829 1.000 21.611 298 THR A CA 1
ATOM 1615 C C . THR A 1 122 ? -38.044 -66.556 35.507 1.000 19.898 298 THR A C 1
ATOM 1616 O O . THR A 1 122 ? -38.465 -66.073 34.429 1.000 17.945 298 THR A O 1
ATOM 1627 N N . THR A 1 123 ? -37.141 -67.520 35.590 1.000 19.198 299 THR A N 1
ATOM 1628 C CA . THR A 1 123 ? -36.758 -68.304 34.407 1.000 19.946 299 THR A CA 1
ATOM 1629 C C . THR A 1 123 ? -38.041 -69.005 33.919 1.000 21.810 299 THR A C 1
ATOM 1630 O O . THR A 1 123 ? -38.790 -69.589 34.757 1.000 20.535 299 THR A O 1
ATOM 1641 N N . SER A 1 124 ? -38.357 -68.864 32.633 1.000 21.398 300 SER A N 1
ATOM 1642 C CA . SER A 1 124 ? -39.606 -69.375 32.032 1.000 19.978 300 SER A CA 1
ATOM 1643 C C . SER A 1 124 ? -39.331 -69.701 30.581 1.000 21.146 300 SER A C 1
ATOM 1644 O O . SER A 1 124 ? -38.353 -69.172 30.035 1.000 21.780 300 SER A O 1
ATOM 1652 N N . TYR A 1 125 ? -40.165 -70.565 30.012 1.000 21.702 301 TYR A N 1
ATOM 1653 C CA . TYR A 1 125 ? -40.171 -70.894 28.575 1.000 22.335 301 TYR A CA 1
ATOM 1654 C C . TYR A 1 125 ? -41.612 -71.128 28.127 1.000 21.615 301 TYR A C 1
ATOM 1655 O O . TYR A 1 125 ? -42.490 -71.359 28.988 1.000 22.261 301 TYR A O 1
ATOM 1673 N N . LEU A 1 126 ? -41.863 -70.993 26.831 1.000 20.684 302 LEU A N 1
ATOM 1674 C CA . LEU A 1 126 ? -43.236 -70.817 26.301 1.000 23.269 302 LEU A CA 1
ATOM 1675 C C . LEU A 1 126 ? -43.389 -71.691 25.042 1.000 24.980 302 LEU A C 1
ATOM 1676 O O . LEU A 1 126 ? -42.794 -71.377 23.992 1.000 26.080 302 LEU A O 1
ATOM 1692 N N . VAL A 1 127 ? -44.151 -72.776 25.160 1.000 25.731 303 VAL A N 1
ATOM 1693 C CA . VAL A 1 127 ? -44.380 -73.750 24.063 1.000 27.036 303 VAL A CA 1
ATOM 1694 C C . VAL A 1 127 ? -45.656 -73.368 23.321 1.000 26.195 303 VAL A C 1
ATOM 1695 O O . VAL A 1 127 ? -46.680 -73.081 23.998 1.000 26.046 303 VAL A O 1
ATOM 1708 N N . ASN A 1 128 ? -45.600 -73.340 21.995 1.000 26.484 304 ASN A N 1
ATOM 1709 C CA . ASN A 1 128 ? -46.826 -73.288 21.151 1.000 33.072 304 ASN A CA 1
ATOM 1710 C C . ASN A 1 128 ? -47.196 -74.709 20.701 1.000 33.542 304 ASN A C 1
ATOM 1711 O O . ASN A 1 128 ? -46.646 -75.144 19.685 1.000 40.129 304 ASN A O 1
ATOM 1722 N N . GLN A 1 129 ? -48.054 -75.423 21.429 1.000 35.213 305 GLN A N 1
ATOM 1723 C CA . GLN A 1 129 ? -48.299 -76.875 21.187 1.000 42.673 305 GLN A CA 1
ATOM 1724 C C . GLN A 1 129 ? -49.321 -77.082 20.057 1.000 41.935 305 GLN A C 1
ATOM 1725 O O . GLN A 1 129 ? -49.373 -78.190 19.529 1.000 48.016 305 GLN A O 1
ATOM 1739 N N . ASP A 1 130 ? -50.051 -76.047 19.646 1.000 43.744 306 ASP A N 1
ATOM 1740 C CA . ASP A 1 130 ? -50.952 -76.089 18.466 1.000 43.136 306 ASP A CA 1
ATOM 1741 C C . ASP A 1 130 ? -50.157 -76.542 17.230 1.000 46.358 306 ASP A C 1
ATOM 1742 O O . ASP A 1 130 ? -48.938 -76.335 17.197 1.000 45.958 306 ASP A O 1
ATOM 1751 N N . ASP A 1 131 ? -50.835 -77.132 16.240 1.000 49.519 307 ASP A N 1
ATOM 1752 C CA . ASP A 1 131 ? -50.222 -77.826 15.075 1.000 47.370 307 ASP A CA 1
ATOM 1753 C C . ASP A 1 131 ? -50.191 -76.898 13.871 1.000 47.857 307 ASP A C 1
ATOM 1754 O O . ASP A 1 131 ? -49.281 -77.062 13.038 1.000 41.184 307 ASP A O 1
ATOM 1763 N N . GLU A 1 132 ? -51.179 -76.002 13.775 1.000 55.557 308 GLU A N 1
ATOM 1764 C CA . GLU A 1 132 ? -51.434 -75.144 12.586 1.000 62.521 308 GLU A CA 1
ATOM 1765 C C . GLU A 1 132 ? -51.437 -73.652 12.980 1.000 61.343 308 GLU A C 1
ATOM 1766 O O . GLU A 1 132 ? -50.935 -72.835 12.159 1.000 63.039 308 GLU A O 1
ATOM 1778 N N . GLU A 1 133 ? -51.941 -73.298 14.177 1.000 58.135 309 GLU A N 1
ATOM 1779 C CA . GLU A 1 133 ? -52.284 -71.898 14.576 1.000 50.225 309 GLU A CA 1
ATOM 1780 C C . GLU A 1 133 ? -51.074 -71.215 15.243 1.000 45.911 309 GLU A C 1
ATOM 1781 O O . GLU A 1 133 ? -50.498 -71.793 16.192 1.000 47.256 309 GLU A O 1
ATOM 1793 N N . ASP A 1 134 ? -50.704 -70.013 14.784 1.000 42.638 310 ASP A N 1
ATOM 1794 C CA . ASP A 1 134 ? -49.683 -69.152 15.449 1.000 40.986 310 ASP A CA 1
ATOM 1795 C C . ASP A 1 134 ? -50.210 -68.707 16.813 1.000 38.635 310 ASP A C 1
ATOM 1796 O O . ASP A 1 134 ? -51.420 -68.408 16.900 1.000 42.509 310 ASP A O 1
ATOM 1805 N N . LEU A 1 135 ? -49.317 -68.686 17.810 1.000 36.226 311 LEU A N 1
ATOM 1806 C CA . LEU A 1 135 ? -49.490 -68.084 19.164 1.000 31.071 311 LEU A CA 1
ATOM 1807 C C . LEU A 1 135 ? -49.094 -66.612 19.108 1.000 32.205 311 LEU A C 1
ATOM 1808 O O . LEU A 1 135 ? -47.960 -66.337 18.693 1.000 31.653 311 LEU A O 1
ATOM 1824 N N . ARG A 1 136 ? -50.008 -65.719 19.494 1.000 34.539 312 ARG A N 1
ATOM 1825 C CA . ARG A 1 136 ? -49.834 -64.244 19.492 1.000 33.497 312 ARG A CA 1
ATOM 1826 C C . ARG A 1 136 ? -50.063 -63.762 20.911 1.000 32.271 312 ARG A C 1
ATOM 1827 O O . ARG A 1 136 ? -51.148 -64.082 21.441 1.000 31.427 312 ARG A O 1
ATOM 1848 N N . LEU A 1 137 ? -49.076 -63.068 21.495 1.000 33.485 313 LEU A N 1
ATOM 1849 C CA . LEU A 1 137 ? -49.175 -62.472 22.858 1.000 33.161 313 LEU A CA 1
ATOM 1850 C C . LEU A 1 137 ? -48.977 -60.975 22.766 1.000 31.264 313 LEU A C 1
ATOM 1851 O O . LEU A 1 137 ? -48.207 -60.544 21.917 1.000 29.160 313 LEU A O 1
ATOM 1867 N N . VAL A 1 138 ? -49.579 -60.254 23.698 1.000 29.327 314 VAL A N 1
ATOM 1868 C CA . VAL A 1 138 ? -49.113 -58.909 24.098 1.000 30.663 314 VAL A CA 1
ATOM 1869 C C . VAL A 1 138 ? -48.756 -59.030 25.570 1.000 31.902 314 VAL A C 1
ATOM 1870 O O . VAL A 1 138 ? -49.561 -59.646 26.272 1.000 33.432 314 VAL A O 1
ATOM 1883 N N . ASP A 1 139 ? -47.596 -58.510 25.981 1.000 29.728 315 ASP A N 1
ATOM 1884 C CA . ASP A 1 139 ? -47.173 -58.426 27.402 1.000 29.597 315 ASP A CA 1
ATOM 1885 C C . ASP A 1 139 ? -47.180 -56.953 27.855 1.000 26.323 315 ASP A C 1
ATOM 1886 O O . ASP A 1 139 ? -46.628 -56.094 27.137 1.000 24.156 315 ASP A O 1
ATOM 1895 N N . LEU A 1 140 ? -47.756 -56.669 29.018 1.000 21.264 316 LEU A N 1
ATOM 1896 C CA . LEU A 1 140 ? -47.431 -55.436 29.757 1.000 20.490 316 LEU A CA 1
ATOM 1897 C C . LEU A 1 140 ? -46.185 -55.737 30.597 1.000 19.145 316 LEU A C 1
ATOM 1898 O O . LEU A 1 140 ? -46.219 -56.722 31.334 1.000 18.579 316 LEU A O 1
ATOM 1914 N N . VAL A 1 141 ? -45.131 -54.930 30.435 1.000 18.076 317 VAL A N 1
ATOM 1915 C CA . VAL A 1 141 ? -43.792 -55.093 31.058 1.000 17.728 317 VAL A CA 1
ATOM 1916 C C . VAL A 1 141 ? -43.702 -54.025 32.135 1.000 17.012 317 VAL A C 1
ATOM 1917 O O . VAL A 1 141 ? -43.852 -52.875 31.776 1.000 19.183 317 VAL A O 1
ATOM 1930 N N . ILE A 1 142 ? -43.500 -54.400 33.389 1.000 17.050 318 ILE A N 1
ATOM 1931 C CA . ILE A 1 142 ? -43.307 -53.463 34.546 1.000 18.602 318 ILE A CA 1
ATOM 1932 C C . ILE A 1 142 ? -41.915 -53.769 35.090 1.000 18.550 318 ILE A C 1
ATOM 1933 O O . ILE A 1 142 ? -41.746 -54.711 35.876 1.000 18.887 318 ILE A O 1
ATOM 1949 N N . PRO A 1 143 ? -40.870 -53.121 34.527 1.000 18.361 319 PRO A N 1
ATOM 1950 C CA . PRO A 1 143 ? -39.484 -53.260 34.994 1.000 17.520 319 PRO A CA 1
ATOM 1951 C C . PRO A 1 143 ? -39.259 -52.975 36.479 1.000 17.096 319 PRO A C 1
ATOM 1952 O O . PRO A 1 143 ? -39.964 -52.186 37.013 1.000 17.058 319 PRO A O 1
ATOM 1963 N N . VAL A 1 144 ? -38.180 -53.520 37.019 1.000 18.760 320 VAL A N 1
ATOM 1964 C CA . VAL A 1 144 ? -37.874 -53.649 38.472 1.000 19.308 320 VAL A CA 1
ATOM 1965 C C . VAL A 1 144 ? -36.622 -52.847 38.817 1.000 20.842 320 VAL A C 1
ATOM 1966 O O . VAL A 1 144 ? -36.347 -52.668 40.009 1.000 25.716 320 VAL A O 1
ATOM 1979 N N . ASN A 1 145 ? -35.860 -52.411 37.819 1.000 23.321 321 ASN A N 1
ATOM 1980 C CA . ASN A 1 145 ? -34.457 -51.947 37.984 1.000 23.905 321 ASN A CA 1
ATOM 1981 C C . ASN A 1 145 ? -34.302 -50.462 37.618 1.000 27.714 321 ASN A C 1
ATOM 1982 O O . ASN A 1 145 ? -33.529 -49.759 38.288 1.000 46.590 321 ASN A O 1
ATOM 1993 N N . GLY A 1 146 ? -34.938 -50.006 36.555 1.000 27.018 322 GLY A N 1
ATOM 1994 C CA . GLY A 1 146 ? -34.831 -48.626 36.078 1.000 25.733 322 GLY A CA 1
ATOM 1995 C C . GLY A 1 146 ? -36.128 -48.339 35.370 1.000 25.142 322 GLY A C 1
ATOM 1996 O O . GLY A 1 146 ? -36.625 -49.239 34.737 1.000 24.705 322 GLY A O 1
ATOM 2000 N N . PRO A 1 147 ? -36.780 -47.171 35.545 1.000 27.421 323 PRO A N 1
ATOM 2001 C CA . PRO A 1 147 ? -38.092 -46.954 34.954 1.000 25.018 323 PRO A CA 1
ATOM 2002 C C . PRO A 1 147 ? -38.031 -47.301 33.460 1.000 24.423 323 PRO A C 1
ATOM 2003 O O . PRO A 1 147 ? -37.151 -46.763 32.800 1.000 23.303 323 PRO A O 1
ATOM 2014 N N . GLY A 1 148 ? -38.883 -48.233 33.003 1.000 22.006 324 GLY A N 1
ATOM 2015 C CA . GLY A 1 148 ? -39.014 -48.650 31.592 1.000 21.427 324 GLY A CA 1
ATOM 2016 C C . GLY A 1 148 ? -37.832 -49.448 31.044 1.000 21.921 324 GLY A C 1
ATOM 2017 O O . GLY A 1 148 ? -37.886 -49.782 29.828 1.000 22.428 324 GLY A O 1
ATOM 2021 N N . LYS A 1 149 ? -36.799 -49.723 31.853 1.000 21.626 325 LYS A N 1
ATOM 2022 C CA . LYS A 1 149 ? -35.560 -50.411 31.416 1.000 25.785 325 LYS A CA 1
ATOM 2023 C C . LYS A 1 149 ? -35.850 -51.900 31.209 1.000 25.821 325 LYS A C 1
ATOM 2024 O O . LYS A 1 149 ? -36.017 -52.666 32.183 1.000 27.359 325 LYS A O 1
ATOM 2043 N N . PHE A 1 150 ? -35.942 -52.306 29.959 1.000 25.277 326 PHE A N 1
ATOM 2044 C CA . PHE A 1 150 ? -36.236 -53.712 29.606 1.000 26.392 326 PHE A CA 1
ATOM 2045 C C . PHE A 1 150 ? -34.888 -54.426 29.622 1.000 23.693 326 PHE A C 1
ATOM 2046 O O . PHE A 1 150 ? -33.981 -53.995 28.936 1.000 24.317 326 PHE A O 1
ATOM 2063 N N . GLU A 1 151 ? -34.799 -55.472 30.422 1.000 21.202 327 GLU A N 1
ATOM 2064 C CA . GLU A 1 151 ? -33.611 -56.323 30.602 1.000 20.203 327 GLU A CA 1
ATOM 2065 C C . GLU A 1 151 ? -34.017 -57.799 30.525 1.000 18.356 327 GLU A C 1
ATOM 2066 O O . GLU A 1 151 ? -34.887 -58.220 31.331 1.000 17.523 327 GLU A O 1
ATOM 2078 N N . ALA A 1 152 ? -33.370 -58.555 29.645 1.000 15.967 328 ALA A N 1
ATOM 2079 C CA . ALA A 1 152 ? -33.647 -59.980 29.429 1.000 16.894 328 ALA A CA 1
ATOM 2080 C C . ALA A 1 152 ? -32.332 -60.767 29.544 1.000 17.963 328 ALA A C 1
ATOM 2081 O O . ALA A 1 152 ? -31.320 -60.342 29.010 1.000 19.848 328 ALA A O 1
ATOM 2088 N N . PHE A 1 153 ? -32.352 -61.875 30.255 1.000 18.386 329 PHE A N 1
ATOM 2089 C CA . PHE A 1 153 ? -31.166 -62.688 30.578 1.000 20.045 329 PHE A CA 1
ATOM 2090 C C . PHE A 1 153 ? -31.427 -64.074 30.021 1.000 21.172 329 PHE A C 1
ATOM 2091 O O . PHE A 1 153 ? -32.362 -64.732 30.483 1.000 21.515 329 PHE A O 1
ATOM 2108 N N . ASP A 1 154 ? -30.627 -64.486 29.049 1.000 25.390 330 ASP A N 1
ATOM 2109 C CA . ASP A 1 154 ? -30.855 -65.727 28.271 1.000 27.318 330 ASP A CA 1
ATOM 2110 C C . ASP A 1 154 ? -30.072 -66.870 28.917 1.000 25.706 330 ASP A C 1
ATOM 2111 O O . ASP A 1 154 ? -28.850 -66.769 28.921 1.000 23.562 330 ASP A O 1
ATOM 2120 N N . LEU A 1 155 ? -30.754 -67.871 29.499 1.000 26.221 331 LEU A N 1
ATOM 2121 C CA . LEU A 1 155 ? -30.112 -69.059 30.123 1.000 24.906 331 LEU A CA 1
ATOM 2122 C C . LEU A 1 155 ? -29.631 -70.009 29.021 1.000 26.874 331 LEU A C 1
ATOM 2123 O O . LEU A 1 155 ? -28.524 -70.475 29.087 1.000 28.088 331 LEU A O 1
ATOM 2139 N N . ALA A 1 156 ? -30.471 -70.289 28.032 1.000 31.484 332 ALA A N 1
ATOM 2140 C C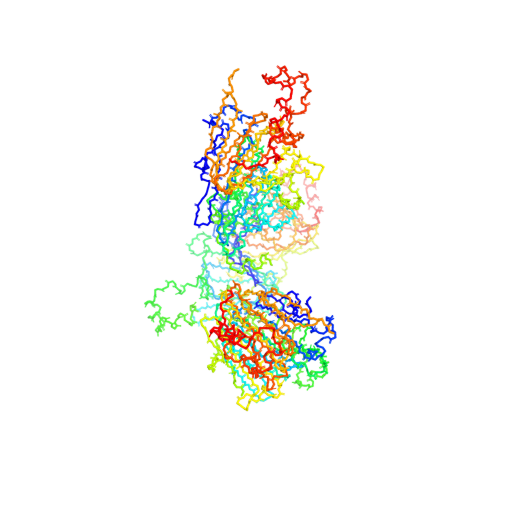A . ALA A 1 156 ? -30.184 -71.173 26.883 1.000 29.841 332 ALA A CA 1
ATOM 2141 C C . ALA A 1 156 ? -29.089 -70.539 26.041 1.000 32.417 332 ALA A C 1
ATOM 2142 O O . ALA A 1 156 ? -28.693 -69.432 26.387 1.000 30.164 332 ALA A O 1
ATOM 2149 N N . LYS A 1 157 ? -28.659 -71.226 24.980 1.000 36.587 333 LYS A N 1
ATOM 2150 C CA . LYS A 1 157 ? -27.431 -70.901 24.208 1.000 44.855 333 LYS A CA 1
ATOM 2151 C C . LYS A 1 157 ? -27.815 -69.940 23.086 1.000 49.685 333 LYS A C 1
ATOM 2152 O O . LYS A 1 157 ? -28.511 -70.388 22.162 1.000 63.732 333 LYS A O 1
ATOM 2171 N N . ASN A 1 158 ? -27.441 -68.666 23.221 1.000 43.886 334 ASN A N 1
ATOM 2172 C CA . ASN A 1 158 ? -27.527 -67.635 22.159 1.000 49.252 334 ASN A CA 1
ATOM 2173 C C . ASN A 1 158 ? -26.146 -67.021 22.060 1.000 47.959 334 ASN A C 1
ATOM 2174 O O . ASN A 1 158 ? -25.265 -67.509 22.788 1.000 46.866 334 ASN A O 1
ATOM 2185 N N . LYS A 1 159 ? -25.988 -65.985 21.236 1.000 46.369 335 LYS A N 1
ATOM 2186 C CA . LYS A 1 159 ? -24.815 -65.082 21.317 1.000 50.532 335 LYS A CA 1
ATOM 2187 C C . LYS A 1 159 ? -24.689 -64.654 22.784 1.000 41.092 335 LYS A C 1
ATOM 2188 O O . LYS A 1 159 ? -23.544 -64.572 23.279 1.000 32.352 335 LYS A O 1
ATOM 2207 N N . ASN A 1 160 ? -25.843 -64.482 23.447 1.000 35.931 336 ASN A N 1
ATOM 2208 C CA . ASN A 1 160 ? -25.989 -63.736 24.722 1.000 37.277 336 ASN A CA 1
ATOM 2209 C C . ASN A 1 160 ? -26.332 -64.653 25.905 1.000 33.210 336 ASN A C 1
ATOM 2210 O O . ASN A 1 160 ? -26.879 -64.163 26.918 1.000 28.280 336 ASN A O 1
ATOM 2221 N N . GLN A 1 161 ? -25.980 -65.926 25.832 1.000 28.847 337 GLN A N 1
ATOM 2222 C CA . GLN A 1 161 ? -26.151 -66.799 27.001 1.000 26.559 337 GLN A CA 1
ATOM 2223 C C . GLN A 1 161 ? -25.328 -66.206 28.126 1.000 24.398 337 GLN A C 1
ATOM 2224 O O . GLN A 1 161 ? -24.121 -66.145 27.963 1.000 28.711 337 GLN A O 1
ATOM 2238 N N . TYR A 1 162 ? -25.971 -65.851 29.230 1.000 22.056 338 TYR A N 1
ATOM 2239 C CA . TYR A 1 162 ? -25.367 -65.098 30.349 1.000 20.540 338 TYR A CA 1
ATOM 2240 C C . TYR A 1 162 ? -24.344 -65.946 31.120 1.000 21.805 338 TYR A C 1
ATOM 2241 O O . TYR A 1 162 ? -23.354 -65.378 31.582 1.000 25.323 338 TYR A O 1
ATOM 2259 N N . LEU A 1 163 ? -24.484 -67.263 31.185 1.000 23.168 339 LEU A N 1
ATOM 2260 C CA . LEU A 1 163 ? -23.512 -68.145 31.895 1.000 22.936 339 LEU A CA 1
ATOM 2261 C C . LEU A 1 163 ? -22.113 -67.961 31.312 1.000 21.977 339 LEU A C 1
ATOM 2262 O O . LEU A 1 163 ? -21.144 -68.251 32.054 1.000 21.688 339 LEU A O 1
ATOM 2278 N N . ARG A 1 164 ? -21.992 -67.503 30.061 1.000 21.862 340 ARG A N 1
ATOM 2279 C CA . ARG A 1 164 ? -20.654 -67.363 29.401 1.000 23.662 340 ARG A CA 1
ATOM 2280 C C . ARG A 1 164 ? -19.908 -66.147 29.965 1.000 22.183 340 ARG A C 1
ATOM 2281 O O . ARG A 1 164 ? -18.686 -66.078 29.807 1.000 22.432 340 ARG A O 1
ATOM 2302 N N . GLY A 1 165 ? -20.625 -65.254 30.643 1.000 21.435 341 GLY A N 1
ATOM 2303 C CA . GLY A 1 165 ? -20.059 -64.024 31.222 1.000 21.322 341 GLY A CA 1
ATOM 2304 C C . GLY A 1 165 ? -19.125 -64.312 32.376 1.000 20.547 341 GLY A C 1
ATOM 2305 O O . GLY A 1 165 ? -18.363 -63.452 32.724 1.000 19.247 341 GLY A O 1
ATOM 2309 N N . PHE A 1 166 ? -19.241 -65.472 33.004 1.000 21.244 342 PHE A N 1
ATOM 2310 C CA . PHE A 1 166 ? -18.402 -65.846 34.165 1.000 21.134 342 PHE A CA 1
ATOM 2311 C C . PHE A 1 166 ? -17.043 -66.351 33.654 1.000 22.443 342 PHE A C 1
ATOM 2312 O O . PHE A 1 166 ? -16.942 -67.136 32.642 1.000 22.802 342 PHE A O 1
ATOM 2329 N N . SER A 1 167 ? -15.986 -65.918 34.326 1.000 23.505 343 SER A N 1
ATOM 2330 C CA . SER A 1 167 ? -14.585 -66.335 34.037 1.000 23.780 343 SER A CA 1
ATOM 2331 C C . SER A 1 167 ? -14.494 -67.856 34.148 1.000 24.797 343 SER A C 1
ATOM 2332 O O . SER A 1 167 ? -15.300 -68.407 34.885 1.000 25.109 343 SER A O 1
ATOM 2340 N N . LYS A 1 168 ? -13.571 -68.495 33.428 1.000 30.250 344 LYS A N 1
ATOM 2341 C CA . LYS A 1 168 ? -13.291 -69.968 33.499 1.000 34.173 344 LYS A CA 1
ATOM 2342 C C . LYS A 1 168 ? -13.187 -70.430 34.969 1.000 31.407 344 LYS A C 1
ATOM 2343 O O . LYS A 1 168 ? -13.803 -71.448 35.351 1.000 30.999 344 LYS A O 1
ATOM 2362 N N . ASN A 1 169 ? -12.433 -69.711 35.786 1.000 30.111 345 ASN A N 1
ATOM 2363 C CA . ASN A 1 169 ? -12.124 -70.148 37.159 1.000 33.306 345 ASN A CA 1
ATOM 2364 C C . ASN A 1 169 ? -13.396 -70.150 38.010 1.000 35.758 345 ASN A C 1
ATOM 2365 O O . ASN A 1 169 ? -13.468 -70.938 39.010 1.000 44.483 345 ASN A O 1
ATOM 2376 N N . ILE A 1 170 ? -14.378 -69.316 37.674 1.000 32.781 346 ILE A N 1
ATOM 2377 C CA . ILE A 1 170 ? -15.648 -69.274 38.460 1.000 30.607 346 ILE A CA 1
ATOM 2378 C C . ILE A 1 170 ? -16.540 -70.444 38.037 1.000 27.216 346 ILE A C 1
ATOM 2379 O O . ILE A 1 170 ? -17.041 -71.127 38.915 1.000 27.508 346 ILE A O 1
ATOM 2395 N N . LEU A 1 171 ? -16.708 -70.664 36.737 1.000 25.696 347 LEU A N 1
ATOM 2396 C CA . LEU A 1 171 ? -17.514 -71.779 36.178 1.000 24.904 347 LEU A CA 1
ATOM 2397 C C . LEU A 1 171 ? -16.980 -73.110 36.696 1.000 25.345 347 LEU A C 1
ATOM 2398 O O . LEU A 1 171 ? -17.776 -73.853 37.284 1.000 29.301 347 LEU A O 1
ATOM 2414 N N . GLU A 1 172 ? -15.674 -73.340 36.590 1.000 26.000 348 GLU A N 1
ATOM 2415 C CA . GLU A 1 172 ? -15.044 -74.631 36.966 1.000 26.633 348 GLU A CA 1
ATOM 2416 C C . GLU A 1 172 ? -15.338 -74.942 38.431 1.000 24.553 348 GLU A C 1
ATOM 2417 O O . GLU A 1 172 ? -15.794 -76.067 38.706 1.000 24.497 348 GLU A O 1
ATOM 2429 N N . ALA A 1 173 ? -15.113 -73.995 39.334 1.000 23.429 349 ALA A N 1
ATOM 2430 C CA . ALA A 1 173 ? -15.480 -74.154 40.761 1.000 24.233 349 ALA A CA 1
ATOM 2431 C C . ALA A 1 173 ? -17.005 -74.252 40.894 1.000 25.496 349 ALA A C 1
ATOM 2432 O O . ALA A 1 173 ? -17.497 -75.146 41.604 1.000 27.747 349 ALA A O 1
ATOM 2439 N N . SER A 1 174 ? -17.731 -73.356 40.239 1.000 24.025 350 SER A N 1
ATOM 2440 C CA . SER A 1 174 ? -19.198 -73.249 40.370 1.000 25.049 350 SER A CA 1
ATOM 2441 C C . SER A 1 174 ? -19.822 -74.618 40.069 1.000 26.265 350 SER A C 1
ATOM 2442 O O . SER A 1 174 ? -20.553 -75.142 40.931 1.000 23.518 350 SER A O 1
ATOM 2450 N N . TYR A 1 175 ? -19.489 -75.225 38.924 1.000 30.328 351 TYR A N 1
ATOM 2451 C CA . TYR A 1 175 ? -20.079 -76.529 38.484 1.000 31.343 351 TYR A CA 1
ATOM 2452 C C . TYR A 1 175 ? -19.255 -77.748 38.935 1.000 31.157 351 TYR A C 1
ATOM 2453 O O . TYR A 1 175 ? -19.783 -78.877 38.862 1.000 27.426 351 TYR A O 1
ATOM 2471 N N . ASN A 1 176 ? -18.045 -77.512 39.446 1.000 30.606 352 ASN A N 1
ATOM 2472 C CA . ASN A 1 176 ? -17.095 -78.571 39.850 1.000 30.371 352 ASN A CA 1
ATOM 2473 C C . ASN A 1 176 ? -16.912 -79.550 38.682 1.000 31.208 352 ASN A C 1
ATOM 2474 O O . ASN A 1 176 ? -16.959 -80.774 38.868 1.000 25.943 352 ASN A O 1
ATOM 2485 N N . THR A 1 177 ? -16.722 -78.971 37.509 1.000 31.629 353 THR A N 1
ATOM 2486 C CA . THR A 1 177 ? -16.534 -79.651 36.214 1.000 30.610 353 THR A CA 1
ATOM 2487 C C . THR A 1 177 ? -15.435 -78.891 35.481 1.000 31.687 353 THR A C 1
ATOM 2488 O O . THR A 1 177 ? -15.251 -77.670 35.775 1.000 35.415 353 THR A O 1
ATOM 2499 N N . ARG A 1 178 ? -14.668 -79.597 34.665 1.000 30.630 354 ARG A N 1
ATOM 2500 C CA . ARG A 1 178 ? -13.583 -78.987 33.880 1.000 30.818 354 ARG A CA 1
ATOM 2501 C C . ARG A 1 178 ? -14.297 -78.051 32.911 1.000 31.945 354 ARG A C 1
ATOM 2502 O O . ARG A 1 178 ? -15.443 -78.387 32.502 1.000 30.793 354 ARG A O 1
ATOM 2523 N N . TYR A 1 179 ? -13.725 -76.872 32.662 1.000 31.667 355 TYR A N 1
ATOM 2524 C CA . TYR A 1 179 ? -14.319 -75.856 31.762 1.000 29.813 355 TYR A CA 1
ATOM 2525 C C . TYR A 1 179 ? -14.706 -76.548 30.444 1.000 28.807 355 TYR A C 1
ATOM 2526 O O . TYR A 1 179 ? -15.829 -76.349 29.920 1.000 30.111 355 TYR A O 1
ATOM 2544 N N . GLU A 1 180 ? -13.815 -77.370 29.889 1.000 27.290 356 GLU A N 1
ATOM 2545 C CA . GLU A 1 180 ? -14.046 -77.933 28.535 1.000 26.560 356 GLU A CA 1
ATOM 2546 C C . GLU A 1 180 ? -15.408 -78.626 28.524 1.000 25.915 356 GLU A C 1
ATOM 2547 O O . GLU A 1 180 ? -16.111 -78.541 27.505 1.000 26.109 356 GLU A O 1
ATOM 2559 N N . THR A 1 181 ? -15.766 -79.306 29.605 1.000 24.856 357 THR A N 1
ATOM 2560 C CA . THR A 1 181 ? -17.050 -80.034 29.660 1.000 28.068 357 THR A CA 1
ATOM 2561 C C . THR A 1 181 ? -18.207 -79.037 29.813 1.000 28.720 357 THR A C 1
ATOM 2562 O O . THR A 1 181 ? -19.222 -79.246 29.135 1.000 29.889 357 THR A O 1
ATOM 2573 N N . ILE A 1 182 ? -18.087 -78.043 30.701 1.000 27.698 358 ILE A N 1
ATOM 2574 C CA . ILE A 1 182 ? -19.077 -76.938 30.867 1.000 27.301 358 ILE A CA 1
ATOM 2575 C C . ILE A 1 182 ? -19.353 -76.360 29.472 1.000 31.012 358 ILE A C 1
ATOM 2576 O O . ILE A 1 182 ? -20.533 -76.287 29.078 1.000 29.380 358 ILE A O 1
ATOM 2592 N N . GLU A 1 183 ? -18.291 -76.065 28.710 1.000 34.182 359 GLU A N 1
ATOM 2593 C CA . GLU A 1 183 ? -18.371 -75.520 27.328 1.000 37.364 359 GLU A CA 1
ATOM 2594 C C . GLU A 1 183 ? -19.171 -76.464 26.417 1.000 35.557 359 GLU A C 1
ATOM 2595 O O . GLU A 1 183 ? -19.904 -75.975 25.574 1.000 49.529 359 GLU A O 1
ATOM 2607 N N . LYS A 1 184 ? -19.004 -77.765 26.542 1.000 35.813 360 LYS A N 1
ATOM 2608 C CA . LYS A 1 184 ? -19.519 -78.754 25.566 1.000 40.899 360 LYS A CA 1
ATOM 2609 C C . LYS A 1 184 ? -20.970 -79.085 25.931 1.000 36.350 360 LYS A C 1
ATOM 2610 O O . LYS A 1 184 ? -21.753 -79.375 25.047 1.000 37.333 360 LYS A O 1
ATOM 2629 N N . VAL A 1 185 ? -21.326 -79.002 27.198 1.000 36.755 361 VAL A N 1
ATOM 2630 C CA . VAL A 1 185 ? -22.620 -79.509 27.723 1.000 35.204 361 VAL A CA 1
ATOM 2631 C C . VAL A 1 185 ? -23.578 -78.344 27.916 1.000 35.528 361 VAL A C 1
ATOM 2632 O O . VAL A 1 185 ? -24.742 -78.523 27.553 1.000 45.809 361 VAL A O 1
ATOM 2645 N N . LEU A 1 186 ? -23.114 -77.209 28.447 1.000 33.641 362 LEU A N 1
ATOM 2646 C CA . LEU A 1 186 ? -23.987 -76.052 28.821 1.000 32.251 362 LEU A CA 1
ATOM 2647 C C . LEU A 1 186 ? -23.871 -74.867 27.838 1.000 32.196 362 LEU A C 1
ATOM 2648 O O . LEU A 1 186 ? -24.906 -74.223 27.634 1.000 29.916 362 LEU A O 1
ATOM 2664 N N . LEU A 1 187 ? -22.695 -74.580 27.257 1.000 31.396 363 LEU A N 1
ATOM 2665 C CA . LEU A 1 187 ? -22.371 -73.253 26.674 1.000 32.309 363 LEU A CA 1
ATOM 2666 C C . LEU A 1 187 ? -22.333 -73.285 25.142 1.000 40.978 363 LEU A C 1
ATOM 2667 O O . LEU A 1 187 ? -23.076 -72.479 24.539 1.000 47.255 363 LEU A O 1
ATOM 2683 N N . GLU A 1 188 ? -21.475 -74.098 24.511 1.000 51.326 364 GLU A N 1
ATOM 2684 C CA . GLU A 1 188 ? -21.421 -74.173 23.022 1.000 60.709 364 GLU A CA 1
ATOM 2685 C C . GLU A 1 188 ? -20.690 -75.442 22.566 1.000 67.226 364 GLU A C 1
ATOM 2686 O O . GLU A 1 188 ? -21.231 -76.100 21.632 1.000 73.988 364 GLU A O 1
ATOM 2698 N N . THR A 1 203 ? -27.913 -71.372 17.375 1.000 81.264 379 THR A N 1
ATOM 2699 C CA . THR A 1 203 ? -29.228 -71.758 17.962 1.000 88.291 379 THR A CA 1
ATOM 2700 C C . THR A 1 203 ? -29.977 -70.476 18.346 1.000 83.380 379 THR A C 1
ATOM 2701 O O . THR A 1 203 ? -29.421 -69.621 19.074 1.000 76.023 379 THR A O 1
ATOM 2712 N N . ASP A 1 204 ? -31.199 -70.339 17.841 1.000 70.620 380 ASP A N 1
ATOM 2713 C CA . ASP A 1 204 ? -31.991 -69.095 17.957 1.000 58.992 380 ASP A CA 1
ATOM 2714 C C . ASP A 1 204 ? -32.709 -69.107 19.311 1.000 50.577 380 ASP A C 1
ATOM 2715 O O . ASP A 1 204 ? -32.377 -69.958 20.136 1.000 49.006 380 ASP A O 1
ATOM 2724 N N . ALA A 1 205 ? -33.609 -68.157 19.542 1.000 42.621 381 ALA A N 1
ATOM 2725 C CA . ALA A 1 205 ? -34.260 -67.887 20.842 1.000 37.987 381 ALA A CA 1
ATOM 2726 C C . ALA A 1 205 ? -35.611 -68.604 20.893 1.000 36.452 381 ALA A C 1
ATOM 2727 O O . ALA A 1 205 ? -36.086 -68.954 21.994 1.000 39.140 381 ALA A O 1
ATOM 2734 N N . ILE A 1 206 ? -36.229 -68.758 19.732 1.000 33.872 382 ILE A N 1
ATOM 2735 C CA . ILE A 1 206 ? -37.455 -69.566 19.539 1.000 33.787 382 ILE A CA 1
ATOM 2736 C C . ILE A 1 206 ? -37.119 -70.659 18.527 1.000 33.249 382 ILE A C 1
ATOM 2737 O O . ILE A 1 206 ? -36.865 -70.329 17.358 1.000 34.983 382 ILE A O 1
ATOM 2753 N N . VAL A 1 207 ? -37.119 -71.906 18.971 1.000 32.102 383 VAL A N 1
ATOM 2754 C CA . VAL A 1 207 ? -36.649 -73.086 18.181 1.000 31.628 383 VAL A CA 1
ATOM 2755 C C . VAL A 1 207 ? -37.819 -74.060 17.944 1.000 31.636 383 VAL A C 1
ATOM 2756 O O . VAL A 1 207 ? -38.782 -74.093 18.765 1.000 31.300 383 VAL A O 1
ATOM 2769 N N . LYS A 1 208 ? -37.763 -74.814 16.849 1.000 33.380 384 LYS A N 1
ATOM 2770 C CA . LYS A 1 208 ? -38.782 -75.858 16.552 1.000 34.950 384 LYS A CA 1
ATOM 2771 C C . LYS A 1 208 ? -38.730 -76.916 17.643 1.000 33.916 384 LYS A C 1
ATOM 2772 O O . LYS A 1 208 ? -37.629 -77.218 18.153 1.000 37.401 384 LYS A O 1
ATOM 2791 N N . VAL A 1 209 ? -39.892 -77.392 18.056 1.000 35.863 385 VAL A N 1
ATOM 2792 C CA . VAL A 1 209 ? -40.013 -78.593 18.938 1.000 34.849 385 VAL A CA 1
ATOM 2793 C C . VAL A 1 209 ? -40.788 -79.665 18.147 1.000 32.632 385 VAL A C 1
ATOM 2794 O O . VAL A 1 209 ? -41.520 -79.318 17.214 1.000 34.402 385 VAL A O 1
ATOM 2807 N N . SER A 1 210 ? -40.565 -80.942 18.413 1.000 33.324 386 SER A N 1
ATOM 2808 C CA . SER A 1 210 ? -41.169 -82.049 17.620 1.000 34.249 386 SER A CA 1
ATOM 2809 C C . SER A 1 210 ? -42.388 -82.617 18.348 1.000 35.675 386 SER A C 1
ATOM 2810 O O . SER A 1 210 ? -42.434 -82.529 19.618 1.000 35.215 386 SER A O 1
ATOM 2818 N N . ARG A 1 211 ? -43.286 -83.247 17.585 1.000 35.175 387 ARG A N 1
ATOM 2819 C CA . ARG A 1 211 ? -44.497 -83.918 18.113 1.000 36.542 387 ARG A CA 1
ATOM 2820 C C . ARG A 1 211 ? -44.102 -84.744 19.339 1.000 36.344 387 ARG A C 1
ATOM 2821 O O . ARG A 1 211 ? -44.815 -84.702 20.329 1.000 42.695 387 ARG A O 1
ATOM 2842 N N . GLU A 1 212 ? -42.975 -85.430 19.319 1.000 38.207 388 GLU A N 1
ATOM 2843 C CA . GLU A 1 212 ? -42.628 -86.346 20.431 1.000 41.419 388 GLU A CA 1
ATOM 2844 C C . GLU A 1 212 ? -42.304 -85.510 21.678 1.000 42.679 388 GLU A C 1
ATOM 2845 O O . GLU A 1 212 ? -42.723 -85.886 22.790 1.000 46.119 388 GLU A O 1
ATOM 2857 N N . GLN A 1 213 ? -41.605 -84.395 21.502 1.000 43.070 389 GLN A N 1
ATOM 2858 C CA . GLN A 1 213 ? -41.210 -83.496 22.622 1.000 40.026 389 GLN A CA 1
ATOM 2859 C C . GLN A 1 213 ? -42.450 -82.805 23.197 1.000 36.873 389 GLN A C 1
ATOM 2860 O O . GLN A 1 213 ? -42.574 -82.772 24.431 1.000 34.166 389 GLN A O 1
ATOM 2874 N N . ILE A 1 214 ? -43.361 -82.337 22.350 1.000 33.951 390 ILE A N 1
ATOM 2875 C CA . ILE A 1 214 ? -44.629 -81.718 22.819 1.000 39.023 390 ILE A CA 1
ATOM 2876 C C . ILE A 1 214 ? -45.393 -82.704 23.702 1.000 46.462 390 ILE A C 1
ATOM 2877 O O . ILE A 1 214 ? -45.599 -82.409 24.894 1.000 52.825 390 ILE A O 1
ATOM 2893 N N . GLU A 1 215 ? -45.801 -83.825 23.109 1.000 52.753 391 GLU A N 1
ATOM 2894 C CA . GLU A 1 215 ? -46.500 -84.952 23.770 1.000 53.065 391 GLU A CA 1
ATOM 2895 C C . GLU A 1 215 ? -45.795 -85.302 25.075 1.000 51.988 391 GLU A C 1
ATOM 2896 O O . GLU A 1 215 ? -46.486 -85.520 26.083 1.000 60.366 391 GLU A O 1
ATOM 2908 N N . GLU A 1 216 ? -44.470 -85.354 25.031 1.000 51.080 392 GLU A N 1
ATOM 2909 C CA . GLU A 1 216 ? -43.609 -85.773 26.166 1.000 54.981 392 GLU A CA 1
ATOM 2910 C C . GLU A 1 216 ? -43.676 -84.722 27.276 1.000 52.230 392 GLU A C 1
ATOM 2911 O O . GLU A 1 216 ? -43.446 -85.126 28.410 1.000 49.585 392 GLU A O 1
ATOM 2923 N N . LEU A 1 217 ? -43.957 -83.447 26.948 1.000 54.679 393 LEU A N 1
ATOM 2924 C CA . LEU A 1 217 ? -44.182 -82.324 27.914 1.000 55.887 393 LEU A CA 1
ATOM 2925 C C . LEU A 1 217 ? -45.640 -82.391 28.399 1.000 61.509 393 LEU A C 1
ATOM 2926 O O . LEU A 1 217 ? -46.537 -81.839 27.701 1.000 59.173 393 LEU A O 1
ATOM 2942 N N . LYS A 1 218 ? -45.870 -83.077 29.530 1.000 67.644 394 LYS A N 1
ATOM 2943 C CA . LYS A 1 218 ? -47.206 -83.599 29.950 1.000 71.335 394 LYS A CA 1
ATOM 2944 C C . LYS A 1 218 ? -47.022 -84.811 30.877 1.000 67.816 394 LYS A C 1
ATOM 2945 O O . LYS A 1 218 ? -46.980 -85.946 30.329 1.000 50.729 394 LYS A O 1
ATOM 2964 N N . PHE A 1 233 ? -51.995 -66.857 40.843 1.000 60.014 409 PHE A N 1
ATOM 2965 C CA . PHE A 1 233 ? -51.976 -68.309 40.498 1.000 70.098 409 PHE A CA 1
ATOM 2966 C C . PHE A 1 233 ? -52.369 -68.548 39.028 1.000 71.508 409 PHE A C 1
ATOM 2967 O O . PHE A 1 233 ? -51.496 -68.300 38.146 1.000 73.585 409 PHE A O 1
ATOM 2984 N N . GLU A 1 234 ? -53.611 -69.018 38.777 1.000 64.576 410 GLU A N 1
ATOM 2985 C CA . GLU A 1 234 ? -54.087 -69.593 37.480 1.000 60.667 410 GLU A CA 1
ATOM 2986 C C . GLU A 1 234 ? -54.385 -68.464 36.492 1.000 53.676 410 GLU A C 1
ATOM 2987 O O . GLU A 1 234 ? -54.582 -67.313 36.890 1.000 50.159 410 GLU A O 1
ATOM 2999 N N . PRO A 1 235 ? -54.403 -68.765 35.170 1.000 45.794 411 PRO A N 1
ATOM 3000 C CA . PRO A 1 235 ? -54.870 -67.826 34.151 1.000 39.811 411 PRO A CA 1
ATOM 3001 C C . PRO A 1 235 ? -56.304 -67.377 34.416 1.000 36.617 411 PRO A C 1
ATOM 3002 O O . PRO A 1 235 ? -57.090 -68.209 34.790 1.000 48.532 411 PRO A O 1
ATOM 3013 N N . ILE A 1 236 ? -56.583 -66.092 34.229 1.000 34.215 412 ILE A N 1
ATOM 3014 C CA . ILE A 1 236 ? -57.934 -65.461 34.256 1.000 31.715 412 ILE A CA 1
ATOM 3015 C C . ILE A 1 236 ? -58.271 -65.057 32.830 1.000 30.685 412 ILE A C 1
ATOM 3016 O O . ILE A 1 236 ? -57.525 -64.257 32.284 1.000 29.859 412 ILE A O 1
ATOM 3032 N N . ASN A 1 237 ? -59.308 -65.646 32.245 1.000 32.882 413 ASN A N 1
ATOM 3033 C CA . ASN A 1 237 ? -59.731 -65.374 30.844 1.000 31.057 413 ASN A CA 1
ATOM 3034 C C . ASN A 1 237 ? -60.614 -64.119 30.853 1.000 30.317 413 ASN A C 1
ATOM 3035 O O . ASN A 1 237 ? -61.449 -64.001 31.768 1.000 32.692 413 ASN A O 1
ATOM 3046 N N . LEU A 1 238 ? -60.440 -63.211 29.890 1.000 31.111 414 LEU A N 1
ATOM 3047 C CA . LEU A 1 238 ? -61.250 -61.954 29.788 1.000 34.165 414 LEU A CA 1
ATOM 3048 C C . LEU A 1 238 ? -62.733 -62.290 29.585 1.000 35.531 414 LEU A C 1
ATOM 3049 O O . LEU A 1 238 ? -63.562 -61.426 29.902 1.000 34.634 414 LEU A O 1
ATOM 3065 N N . ARG A 1 239 ? -63.049 -63.482 29.065 1.000 40.280 415 ARG A N 1
ATOM 3066 C CA . ARG A 1 239 ? -64.393 -63.809 28.507 1.000 45.788 415 ARG A CA 1
ATOM 3067 C C . ARG A 1 239 ? -65.140 -64.865 29.321 1.000 45.212 415 ARG A C 1
ATOM 3068 O O . ARG A 1 239 ? -66.359 -64.911 29.181 1.000 57.240 415 ARG A O 1
ATOM 3089 N N . SER A 1 240 ? -64.471 -65.656 30.155 1.000 45.949 416 SER A N 1
ATOM 3090 C CA . SER A 1 240 ? -65.145 -66.583 31.101 1.000 49.734 416 SER A CA 1
ATOM 3091 C C . SER A 1 240 ? -65.804 -65.742 32.206 1.000 50.443 416 SER A C 1
ATOM 3092 O O . SER A 1 240 ? -65.549 -65.978 33.405 1.000 58.081 416 SER A O 1
ATOM 3100 N N . HIS A 1 241 ? -66.616 -64.766 31.781 1.000 46.987 417 HIS A N 1
ATOM 3101 C CA . HIS A 1 241 ? -67.644 -64.048 32.579 1.000 45.277 417 HIS A CA 1
ATOM 3102 C C . HIS A 1 241 ? -68.444 -63.179 31.612 1.000 41.000 417 HIS A C 1
ATOM 3103 O O . HIS A 1 241 ? -68.009 -62.953 30.490 1.000 36.556 417 HIS A O 1
ATOM 3118 N N . LYS A 1 242 ? -69.635 -62.788 32.020 1.000 45.198 418 LYS A N 1
ATOM 3119 C CA . LYS A 1 242 ? -70.574 -62.013 31.175 1.000 46.881 418 LYS A CA 1
ATOM 3120 C C . LYS A 1 242 ? -69.881 -60.696 30.837 1.000 40.725 418 LYS A C 1
ATOM 3121 O O . LYS A 1 242 ? -69.393 -60.006 31.724 1.000 39.178 418 LYS A O 1
ATOM 3140 N N . PRO A 1 243 ? -69.807 -60.297 29.555 1.000 34.069 419 PRO A N 1
ATOM 3141 C CA . PRO A 1 243 ? -69.176 -59.031 29.205 1.000 33.403 419 PRO A CA 1
ATOM 3142 C C . PRO A 1 243 ? -69.857 -57.871 29.929 1.000 31.492 419 PRO A C 1
ATOM 3143 O O . PRO A 1 243 ? -71.044 -57.937 30.143 1.000 36.662 419 PRO A O 1
ATOM 3154 N N . GLU A 1 244 ? -69.078 -56.852 30.266 1.000 29.039 420 GLU A N 1
ATOM 3155 C CA . GLU A 1 244 ? -69.512 -55.691 31.073 1.000 28.910 420 GLU A CA 1
ATOM 3156 C C . GLU A 1 244 ? -70.553 -54.929 30.256 1.000 30.474 420 GLU A C 1
ATOM 3157 O O . GLU A 1 244 ? -71.526 -54.425 30.840 1.000 30.086 420 GLU A O 1
ATOM 3169 N N . TYR A 1 245 ? -70.301 -54.806 28.946 1.000 32.948 421 TYR A N 1
ATOM 3170 C CA . TYR A 1 245 ? -71.189 -54.171 27.940 1.000 28.959 421 TYR A CA 1
ATOM 3171 C C . TYR A 1 245 ? -71.286 -55.095 26.734 1.000 28.671 421 TYR A C 1
ATOM 3172 O O . TYR A 1 245 ? -70.276 -55.679 26.339 1.000 25.302 421 TYR A O 1
ATOM 3190 N N . SER A 1 246 ? -72.482 -55.221 26.169 1.000 33.613 422 SER A N 1
ATOM 3191 C CA . SER A 1 246 ? -72.758 -56.160 25.048 1.000 35.676 422 SER A CA 1
ATOM 3192 C C . SER A 1 246 ? -74.025 -55.721 24.352 1.000 36.893 422 SER A C 1
ATOM 3193 O O . SER A 1 246 ? -74.969 -55.372 25.070 1.000 40.469 422 SER A O 1
ATOM 3201 N N . ASN A 1 247 ? -73.995 -55.759 23.023 1.000 35.892 423 ASN A N 1
ATOM 3202 C CA . ASN A 1 247 ? -74.819 -54.902 22.142 1.000 37.048 423 ASN A CA 1
ATOM 3203 C C . ASN A 1 247 ? -74.652 -55.421 20.720 1.000 38.361 423 ASN A C 1
ATOM 3204 O O . ASN A 1 247 ? -73.626 -56.058 20.436 1.000 37.218 423 ASN A O 1
ATOM 3215 N N . LYS A 1 248 ? -75.632 -55.159 19.869 1.000 41.548 424 LYS A N 1
ATOM 3216 C CA . LYS A 1 248 ? -75.611 -55.460 18.412 1.000 44.484 424 LYS A CA 1
ATOM 3217 C C . LYS A 1 248 ? -74.320 -54.868 17.803 1.000 40.629 424 LYS A C 1
ATOM 3218 O O . LYS A 1 248 ? -73.822 -55.412 16.773 1.000 33.348 424 LYS A O 1
ATOM 3237 N N . PHE A 1 249 ? -73.780 -53.811 18.436 1.000 37.282 425 PHE A N 1
ATOM 3238 C CA . PHE A 1 249 ? -72.752 -52.897 17.877 1.000 34.097 425 PHE A CA 1
ATOM 3239 C C . PHE A 1 249 ? -71.363 -53.187 18.465 1.000 32.603 425 PHE A C 1
ATOM 3240 O O . PHE A 1 249 ? -70.367 -53.015 17.758 1.000 33.587 425 PHE A O 1
ATOM 3257 N N . GLY A 1 250 ? -71.269 -53.621 19.720 1.000 30.999 426 GLY A N 1
ATOM 3258 C CA . GLY A 1 250 ? -69.960 -53.901 20.331 1.000 28.150 426 GLY A CA 1
ATOM 3259 C C . GLY A 1 250 ? -70.100 -54.628 21.639 1.000 28.082 426 GLY A C 1
ATOM 3260 O O . GLY A 1 250 ? -71.239 -54.907 22.039 1.000 33.138 426 GLY A O 1
ATOM 3264 N N . LYS A 1 251 ? -68.975 -54.967 22.255 1.000 29.622 427 LYS A N 1
ATOM 3265 C CA . LYS A 1 251 ? -68.893 -55.567 23.608 1.000 33.257 427 LYS A CA 1
ATOM 3266 C C . LYS A 1 251 ? -67.593 -55.091 24.248 1.000 32.125 427 LYS A C 1
ATOM 3267 O O . LYS A 1 251 ? -66.623 -54.912 23.515 1.000 33.376 427 LYS A O 1
ATOM 3286 N N . LEU A 1 252 ? -67.595 -54.861 25.552 1.000 31.485 428 LEU A N 1
ATOM 3287 C CA . LEU A 1 252 ? -66.363 -54.648 26.341 1.000 29.180 428 LEU A CA 1
ATOM 3288 C C . LEU A 1 252 ? -66.319 -55.681 27.451 1.000 26.923 428 LEU A C 1
ATOM 3289 O O . LEU A 1 252 ? -67.285 -55.746 28.227 1.000 25.526 428 LEU A O 1
ATOM 3305 N N . PHE A 1 253 ? -65.247 -56.464 27.459 1.000 27.321 429 PHE A N 1
ATOM 3306 C CA . PHE A 1 253 ? -64.886 -57.429 28.522 1.000 29.788 429 PHE A CA 1
ATOM 3307 C C . PHE A 1 253 ? -63.747 -56.801 29.308 1.000 31.735 429 PHE A C 1
ATOM 3308 O O . PHE A 1 253 ? -62.895 -56.128 28.693 1.000 33.484 429 PHE A O 1
ATOM 3325 N N . GLU A 1 254 ? -63.767 -57.018 30.618 1.000 31.210 430 GLU A N 1
ATOM 3326 C CA . GLU A 1 254 ? -62.939 -56.274 31.574 1.000 29.918 430 GLU A CA 1
ATOM 3327 C C . GLU A 1 254 ? -62.727 -57.118 32.828 1.000 31.315 430 GLU A C 1
ATOM 3328 O O . GLU A 1 254 ? -63.699 -57.622 33.393 1.000 34.039 430 GLU A O 1
ATOM 3340 N N . ILE A 1 255 ? -61.480 -57.265 33.246 1.000 31.748 431 ILE A N 1
ATOM 3341 C CA . ILE A 1 255 ? -61.132 -57.729 34.607 1.000 26.702 431 ILE A CA 1
ATOM 3342 C C . ILE A 1 255 ? -60.485 -56.558 35.315 1.000 25.352 431 ILE A C 1
ATOM 3343 O O . ILE A 1 255 ? -59.575 -55.964 34.764 1.000 24.301 431 ILE A O 1
ATOM 3359 N N . THR A 1 256 ? -60.992 -56.202 36.482 1.000 27.452 432 THR A N 1
ATOM 3360 C CA . THR A 1 256 ? -60.560 -54.988 37.202 1.000 28.310 432 THR A CA 1
ATOM 3361 C C . THR A 1 256 ? -60.084 -55.336 38.607 1.000 30.966 432 THR A C 1
ATOM 3362 O O . THR A 1 256 ? -60.281 -56.440 39.098 1.000 27.219 432 THR A O 1
ATOM 3373 N N . PRO A 1 257 ? -59.386 -54.407 39.290 1.000 38.531 433 PRO A N 1
ATOM 3374 C CA . PRO A 1 257 ? -59.061 -54.593 40.703 1.000 44.289 433 PRO A CA 1
ATOM 3375 C C . PRO A 1 257 ? -60.338 -54.868 41.525 1.000 43.683 433 PRO A C 1
ATOM 3376 O O . PRO A 1 257 ? -61.226 -54.046 41.567 1.000 44.772 433 PRO A O 1
ATOM 3387 N N . GLU A 1 258 ? -60.431 -56.065 42.090 1.000 46.832 434 GLU A N 1
ATOM 3388 C CA . GLU A 1 258 ? -61.384 -56.420 43.175 1.000 51.841 434 GLU A CA 1
ATOM 3389 C C . GLU A 1 258 ? -60.719 -57.545 43.955 1.000 49.411 434 GLU A C 1
ATOM 3390 O O . GLU A 1 258 ? -59.895 -58.241 43.347 1.000 51.418 434 GLU A O 1
ATOM 3402 N N . LYS A 1 259 ? -61.056 -57.736 45.228 1.000 54.628 435 LYS A N 1
ATOM 3403 C CA . LYS A 1 259 ? -60.688 -59.010 45.882 1.000 63.397 435 LYS A CA 1
ATOM 3404 C C . LYS A 1 259 ? -61.282 -60.065 44.955 1.000 57.525 435 LYS A C 1
ATOM 3405 O O . LYS A 1 259 ? -62.378 -59.774 44.408 1.000 68.339 435 LYS A O 1
ATOM 3424 N N . LYS A 1 260 ? -60.575 -61.167 44.694 1.000 48.846 436 LYS A N 1
ATOM 3425 C CA . LYS A 1 260 ? -60.914 -62.106 43.579 1.000 50.448 436 LYS A CA 1
ATOM 3426 C C . LYS A 1 260 ? -59.814 -61.982 42.515 1.000 47.465 436 LYS A C 1
ATOM 3427 O O . LYS A 1 260 ? -59.312 -63.007 42.010 1.000 40.802 436 LYS A O 1
ATOM 3446 N N . TYR A 1 261 ? -59.418 -60.751 42.208 1.000 43.694 437 TYR A N 1
ATOM 3447 C CA . TYR A 1 261 ? -58.279 -60.479 41.301 1.000 44.196 437 TYR A CA 1
ATOM 3448 C C . TYR A 1 261 ? -57.162 -59.801 42.094 1.000 41.607 437 TYR A C 1
ATOM 3449 O O . TYR A 1 261 ? -56.761 -58.696 41.752 1.000 42.612 437 TYR A O 1
ATOM 3467 N N . PRO A 1 262 ? -56.611 -60.448 43.156 1.000 40.384 438 PRO A N 1
ATOM 3468 C CA . PRO A 1 262 ? -55.616 -59.817 44.028 1.000 35.883 438 PRO A CA 1
ATOM 3469 C C . PRO A 1 262 ? -54.404 -59.268 43.267 1.000 34.598 438 PRO A C 1
ATOM 3470 O O . PRO A 1 262 ? -53.900 -58.251 43.672 1.000 37.641 438 PRO A O 1
ATOM 3481 N N . GLN A 1 263 ? -53.969 -59.945 42.205 1.000 30.534 439 GLN A N 1
ATOM 3482 C CA . GLN A 1 263 ? -52.811 -59.485 41.402 1.000 31.908 439 GLN A CA 1
ATOM 3483 C C . GLN A 1 263 ? -53.131 -58.152 40.704 1.000 31.789 439 GLN A C 1
ATOM 3484 O O . GLN A 1 263 ? -52.252 -57.269 40.739 1.000 32.600 439 GLN A O 1
ATOM 3498 N N . LEU A 1 264 ? -54.334 -57.993 40.137 1.000 29.267 440 LEU A N 1
ATOM 3499 C CA . LEU A 1 264 ? -54.769 -56.717 39.497 1.000 31.881 440 LEU A CA 1
ATOM 3500 C C . LEU A 1 264 ? -54.870 -55.611 40.560 1.000 32.718 440 LEU A C 1
ATOM 3501 O O . LEU A 1 264 ? -54.525 -54.489 40.238 1.000 33.117 440 LEU A O 1
ATOM 3517 N N . GLN A 1 265 ? -55.272 -55.910 41.798 1.000 33.561 441 GLN A N 1
ATOM 3518 C CA . GLN A 1 265 ? -55.248 -54.908 42.902 1.000 32.798 441 GLN A CA 1
ATOM 3519 C C . GLN A 1 265 ? -53.815 -54.422 43.136 1.000 30.067 441 GLN A C 1
ATOM 3520 O O . GLN A 1 265 ? -53.603 -53.234 43.168 1.000 27.164 441 GLN A O 1
ATOM 3534 N N . ASP A 1 266 ? -52.891 -55.359 43.291 1.000 32.237 442 ASP A N 1
ATOM 3535 C CA . ASP A 1 266 ? -51.490 -55.138 43.721 1.000 31.532 442 ASP A CA 1
ATOM 3536 C C . ASP A 1 266 ? -50.813 -54.299 42.641 1.000 32.390 442 ASP A C 1
ATOM 3537 O O . ASP A 1 266 ? -50.144 -53.334 43.005 1.000 32.471 442 ASP A O 1
ATOM 3546 N N . LEU A 1 267 ? -51.006 -54.662 41.364 1.000 29.809 443 LEU A N 1
ATOM 3547 C CA . LEU A 1 267 ? -50.457 -53.936 40.191 1.000 26.487 443 LEU A CA 1
ATOM 3548 C C . LEU A 1 267 ? -51.361 -52.736 39.851 1.000 26.748 443 LEU A C 1
ATOM 3549 O O . LEU A 1 267 ? -50.910 -51.813 39.138 1.000 26.061 443 LEU A O 1
ATOM 3565 N N . ASP A 1 268 ? -52.565 -52.709 40.412 1.000 24.161 444 ASP A N 1
ATOM 3566 C CA . ASP A 1 268 ? -53.536 -51.609 40.247 1.000 25.279 444 ASP A CA 1
ATOM 3567 C C . ASP A 1 268 ? -53.852 -51.411 38.762 1.000 24.889 444 ASP A C 1
ATOM 3568 O O . ASP A 1 268 ? -53.771 -50.280 38.235 1.000 27.222 444 ASP A O 1
ATOM 3577 N N . LEU A 1 269 ? -54.344 -52.467 38.153 1.000 24.360 445 LEU A N 1
ATOM 3578 C CA . LEU A 1 269 ? -54.332 -52.670 36.699 1.000 25.946 445 LEU A CA 1
ATOM 3579 C C . LEU A 1 269 ? -55.666 -53.291 36.275 1.000 23.013 445 LEU A C 1
ATOM 3580 O O . LEU A 1 269 ? -56.177 -54.079 37.026 1.000 18.494 445 LEU A O 1
ATOM 3596 N N . PHE A 1 270 ? -56.241 -52.880 35.143 1.000 23.974 446 PHE A N 1
ATOM 3597 C CA . PHE A 1 270 ? -57.317 -53.657 34.467 1.000 23.368 446 PHE A CA 1
ATOM 3598 C C . PHE A 1 270 ? -56.791 -54.130 33.117 1.000 20.605 446 PHE A C 1
ATOM 3599 O O . PHE A 1 270 ? -55.871 -53.570 32.601 1.000 24.248 446 PHE A O 1
ATOM 3616 N N . VAL A 1 271 ? -57.325 -55.217 32.622 1.000 19.888 447 VAL A N 1
ATOM 3617 C CA . VAL A 1 271 ? -57.098 -55.699 31.238 1.000 19.952 447 VAL A CA 1
ATOM 3618 C C . VAL A 1 271 ? -58.485 -55.704 30.618 1.000 21.052 447 VAL A C 1
ATOM 3619 O O . VAL A 1 271 ? -59.362 -56.360 31.182 1.000 22.096 447 VAL A O 1
ATOM 3632 N N . SER A 1 272 ? -58.706 -54.930 29.565 1.000 24.446 448 SER A N 1
ATOM 3633 C CA . SER A 1 272 ? -59.984 -54.901 28.823 1.000 24.972 448 SER A CA 1
ATOM 3634 C C . SER A 1 272 ? -59.779 -55.538 27.454 1.000 26.838 448 SER A C 1
ATOM 3635 O O . SER A 1 272 ? -58.675 -55.443 26.904 1.000 26.102 448 SER A O 1
ATOM 3643 N N . CYS A 1 273 ? -60.820 -56.180 26.945 1.000 31.906 449 CYS A N 1
ATOM 3644 C CA . CYS A 1 273 ? -60.999 -56.520 25.514 1.000 31.652 449 CYS A CA 1
ATOM 3645 C C . CYS A 1 273 ? -62.186 -55.689 25.013 1.000 32.227 449 CYS A C 1
ATOM 3646 O O . CYS A 1 273 ? -63.277 -55.810 25.619 1.000 35.851 449 CYS A O 1
ATOM 3654 N N . VAL A 1 274 ? -61.984 -54.820 24.020 1.000 28.816 450 VAL A N 1
ATOM 3655 C CA . VAL A 1 274 ? -63.093 -54.046 23.394 1.000 29.187 450 VAL A CA 1
ATOM 3656 C C . VAL A 1 274 ? -63.261 -54.503 21.940 1.000 30.897 450 VAL A C 1
ATOM 3657 O O . VAL A 1 274 ? -62.287 -54.512 21.179 1.000 30.902 450 VAL A O 1
ATOM 3670 N N . GLU A 1 275 ? -64.464 -54.939 21.596 1.000 34.227 451 GLU A N 1
ATOM 3671 C CA . GLU A 1 275 ? -64.885 -55.317 20.224 1.000 34.474 451 GLU A CA 1
ATOM 3672 C C . GLU A 1 275 ? -65.824 -54.232 19.686 1.000 29.450 451 GLU A C 1
ATOM 3673 O O . GLU A 1 275 ? -66.806 -53.939 20.365 1.000 25.815 451 GLU A O 1
ATOM 3685 N N . ILE A 1 276 ? -65.523 -53.665 18.519 1.000 25.667 452 ILE A N 1
ATOM 3686 C CA . ILE A 1 276 ? -66.419 -52.712 17.814 1.000 25.301 452 ILE A CA 1
ATOM 3687 C C . ILE A 1 276 ? -66.657 -53.322 16.433 1.000 25.847 452 ILE A C 1
ATOM 3688 O O . ILE A 1 276 ? -65.681 -53.669 15.739 1.000 24.384 452 ILE A O 1
ATOM 3704 N N . ASN A 1 277 ? -67.927 -53.490 16.081 1.000 27.048 453 ASN A N 1
ATOM 3705 C CA . ASN A 1 277 ? -68.344 -54.167 14.831 1.000 28.748 453 ASN A CA 1
ATOM 3706 C C . ASN A 1 277 ? -68.147 -53.176 13.688 1.000 28.555 453 ASN A C 1
ATOM 3707 O O . ASN A 1 277 ? -68.294 -51.985 13.914 1.000 27.677 453 ASN A O 1
ATOM 3718 N N . GLU A 1 278 ? -67.803 -53.652 12.502 1.000 30.881 454 GLU A N 1
ATOM 3719 C CA . GLU A 1 278 ? -67.927 -52.828 11.269 1.000 34.053 454 GLU A CA 1
ATOM 3720 C C . GLU A 1 278 ? -69.112 -51.859 11.441 1.000 27.222 454 GLU A C 1
ATOM 3721 O O . GLU A 1 278 ? -70.229 -52.287 11.773 1.000 25.155 454 GLU A O 1
ATOM 3733 N N . GLY A 1 279 ? -68.872 -50.571 11.269 1.000 26.266 455 GLY A N 1
ATOM 3734 C CA . GLY A 1 279 ? -69.938 -49.564 11.116 1.000 25.646 455 GLY A CA 1
ATOM 3735 C C . GLY A 1 279 ? -70.499 -49.150 12.446 1.000 27.961 455 GLY A C 1
ATOM 3736 O O . GLY A 1 279 ? -71.453 -48.379 12.470 1.000 32.922 455 GLY A O 1
ATOM 3740 N N . ALA A 1 280 ? -69.926 -49.640 13.534 1.000 28.955 456 ALA A N 1
ATOM 3741 C CA . ALA A 1 280 ? -70.336 -49.246 14.891 1.000 30.168 456 ALA A CA 1
ATOM 3742 C C . ALA A 1 280 ? -69.331 -48.248 15.457 1.000 33.510 456 ALA A C 1
ATOM 3743 O O . ALA A 1 280 ? -68.225 -48.053 14.892 1.000 32.771 456 ALA A O 1
ATOM 3750 N N . LEU A 1 281 ? -69.747 -47.661 16.567 1.000 33.746 457 LEU A N 1
ATOM 3751 C CA . LEU A 1 281 ? -69.087 -46.543 17.258 1.000 30.877 457 LEU A CA 1
ATOM 3752 C C . LEU A 1 281 ? -69.037 -46.966 18.707 1.000 29.197 457 LEU A C 1
ATOM 3753 O O . LEU A 1 281 ? -70.037 -47.503 19.177 1.000 30.279 457 LEU A O 1
ATOM 3769 N N . MET A 1 282 ? -67.914 -46.803 19.374 1.000 27.252 458 MET A N 1
ATOM 3770 C CA . MET A 1 282 ? -67.934 -46.841 20.848 1.000 24.743 458 MET A CA 1
ATOM 3771 C C . MET A 1 282 ? -68.311 -45.440 21.286 1.000 22.631 458 MET A C 1
ATOM 3772 O O . MET A 1 282 ? -67.543 -44.545 21.016 1.000 23.800 458 MET A O 1
ATOM 3786 N N . LEU A 1 283 ? -69.477 -45.281 21.895 1.000 21.121 459 LEU A N 1
ATOM 3787 C CA . LEU A 1 283 ? -70.033 -43.948 22.226 1.000 20.971 459 LEU A CA 1
ATOM 3788 C C . LEU A 1 283 ? -69.047 -43.138 23.064 1.000 19.840 459 LEU A C 1
ATOM 3789 O O . LEU A 1 283 ? -68.305 -43.666 23.901 1.000 18.290 459 LEU A O 1
ATOM 3805 N N . PRO A 1 284 ? -69.035 -41.802 22.892 1.000 19.807 460 PRO A N 1
ATOM 3806 C CA . PRO A 1 284 ? -68.103 -40.950 23.625 1.000 19.990 460 PRO A CA 1
ATOM 3807 C C . PRO A 1 284 ? -68.142 -41.291 25.117 1.000 20.146 460 PRO A C 1
ATOM 3808 O O . PRO A 1 284 ? -69.216 -41.497 25.657 1.000 19.338 460 PRO A O 1
ATOM 3819 N N . HIS A 1 285 ? -66.968 -41.336 25.740 1.000 21.605 461 HIS A N 1
ATOM 3820 C CA . HIS A 1 285 ? -66.807 -41.473 27.213 1.000 20.663 461 HIS A CA 1
ATOM 3821 C C . HIS A 1 285 ? -65.413 -41.080 27.673 1.000 20.604 461 HIS A C 1
ATOM 3822 O O . HIS A 1 285 ? -64.497 -41.044 26.857 1.000 21.270 461 HIS A O 1
ATOM 3837 N N . TYR A 1 286 ? -65.248 -40.893 28.973 1.000 21.996 462 TYR A N 1
ATOM 3838 C CA . TYR A 1 286 ? -63.905 -40.778 29.603 1.000 21.899 462 TYR A CA 1
ATOM 3839 C C . TYR A 1 286 ? -63.835 -41.810 30.733 1.000 21.703 462 TYR A C 1
ATOM 3840 O O . TYR A 1 286 ? -64.901 -42.149 31.291 1.000 21.832 462 TYR A O 1
ATOM 3858 N N . ASN A 1 287 ? -62.629 -42.279 31.047 1.000 19.468 463 ASN A N 1
ATOM 3859 C CA . ASN A 1 287 ? -62.341 -43.058 32.269 1.000 18.700 463 ASN A CA 1
ATOM 3860 C C . ASN A 1 287 ? -62.042 -42.067 33.388 1.000 20.557 463 ASN A C 1
ATOM 3861 O O . ASN A 1 287 ? -61.232 -41.175 33.142 1.000 23.200 463 ASN A O 1
ATOM 3872 N N . SER A 1 288 ? -62.668 -42.204 34.567 1.000 20.876 464 SER A N 1
ATOM 3873 C CA . SER A 1 288 ? -62.499 -41.283 35.728 1.000 18.326 464 SER A CA 1
ATOM 3874 C C . SER A 1 288 ? -61.040 -41.304 36.188 1.000 18.060 464 SER A C 1
ATOM 3875 O O . SER A 1 288 ? -60.478 -40.231 36.356 1.000 18.684 464 SER A O 1
ATOM 3883 N N . ARG A 1 289 ? -60.441 -42.484 36.345 1.000 18.583 465 ARG A N 1
ATOM 3884 C CA . ARG A 1 289 ? -59.136 -42.638 37.033 1.000 19.591 465 ARG A CA 1
ATOM 3885 C C . ARG A 1 289 ? -58.082 -43.235 36.109 1.000 20.639 465 ARG A C 1
ATOM 3886 O O . ARG A 1 289 ? -56.932 -42.789 36.189 1.000 19.992 465 ARG A O 1
ATOM 3907 N N . ALA A 1 290 ? -58.463 -44.161 35.232 1.000 21.374 466 ALA A N 1
ATOM 3908 C CA . ALA A 1 290 ? -57.502 -45.054 34.547 1.000 20.524 466 ALA A CA 1
ATOM 3909 C C . ALA A 1 290 ? -56.840 -44.359 33.374 1.000 18.693 466 ALA A C 1
ATOM 3910 O O . ALA A 1 290 ? -57.471 -43.569 32.708 1.000 19.994 466 ALA A O 1
ATOM 3917 N N . ILE A 1 291 ? -55.608 -44.733 33.117 1.000 17.669 467 ILE A N 1
ATOM 3918 C CA . ILE A 1 291 ? -54.851 -44.342 31.916 1.000 17.951 467 ILE A CA 1
ATOM 3919 C C . ILE A 1 291 ? -54.834 -45.594 31.073 1.000 18.910 467 ILE A C 1
ATOM 3920 O O . ILE A 1 291 ? -54.314 -46.571 31.598 1.000 25.592 467 ILE A O 1
ATOM 3936 N N . VAL A 1 292 ? -55.386 -45.584 29.871 1.000 17.806 468 VAL A N 1
ATOM 3937 C CA . VAL A 1 292 ? -55.676 -46.826 29.102 1.000 18.235 468 VAL A CA 1
ATOM 3938 C C . VAL A 1 292 ? -54.634 -46.900 28.014 1.000 18.025 468 VAL A C 1
ATOM 3939 O O . VAL A 1 292 ? -54.603 -45.975 27.236 1.000 18.925 468 VAL A O 1
ATOM 3952 N N . VAL A 1 293 ? -53.792 -47.928 28.016 1.000 19.382 469 VAL A N 1
ATOM 3953 C CA . VAL A 1 293 ? -52.919 -48.306 26.868 1.000 18.606 469 VAL A CA 1
ATOM 3954 C C . VAL A 1 293 ? -53.700 -49.277 25.979 1.000 21.994 469 VAL A C 1
ATOM 3955 O O . VAL A 1 293 ? -53.883 -50.470 26.347 1.000 23.215 469 VAL A O 1
ATOM 3968 N N . LEU A 1 294 ? -54.168 -48.760 24.860 1.000 23.574 470 LEU A N 1
ATOM 3969 C CA . LEU A 1 294 ? -55.043 -49.449 23.894 1.000 25.669 470 LEU A CA 1
ATOM 3970 C C . LEU A 1 294 ? -54.177 -50.021 22.769 1.000 25.664 470 LEU A C 1
ATOM 3971 O O . LEU A 1 294 ? -53.602 -49.221 22.033 1.000 26.479 470 LEU A O 1
ATOM 3987 N N . LEU A 1 295 ? -54.053 -51.343 22.660 1.000 25.638 471 LEU A N 1
ATOM 3988 C CA . LEU A 1 295 ? -53.379 -51.989 21.513 1.000 26.803 471 LEU A CA 1
ATOM 3989 C C . LEU A 1 295 ? -54.458 -52.448 20.553 1.000 26.734 471 LEU A C 1
ATOM 3990 O O . LEU A 1 295 ? -55.383 -53.112 21.014 1.000 28.567 471 LEU A O 1
ATOM 4006 N N . VAL A 1 296 ? -54.343 -52.085 19.277 1.000 28.646 472 VAL A N 1
ATOM 4007 C CA . VAL A 1 296 ? -55.219 -52.603 18.178 1.000 28.448 472 VAL A CA 1
ATOM 4008 C C . VAL A 1 296 ? -54.778 -54.029 17.838 1.000 26.763 472 VAL A C 1
ATOM 4009 O O . VAL A 1 296 ? -53.776 -54.151 17.168 1.000 26.105 472 VAL A O 1
ATOM 4022 N N . ASN A 1 297 ? -55.527 -55.035 18.292 1.000 28.408 473 ASN A N 1
ATOM 4023 C CA . ASN A 1 297 ? -55.252 -56.483 18.107 1.000 31.466 473 ASN A CA 1
ATOM 4024 C C . ASN A 1 297 ? -55.644 -56.909 16.679 1.000 30.779 473 ASN A C 1
ATOM 4025 O O . ASN A 1 297 ? -54.806 -57.509 16.000 1.000 32.247 473 ASN A O 1
ATOM 4036 N N . GLU A 1 298 ? -56.868 -56.639 16.222 1.000 33.041 474 GLU A N 1
ATOM 4037 C CA . GLU A 1 298 ? -57.243 -56.757 14.778 1.000 33.711 474 GLU A CA 1
ATOM 4038 C C . GLU A 1 298 ? -58.198 -55.644 14.341 1.000 29.400 474 GLU A C 1
ATOM 4039 O O . GLU A 1 298 ? -58.872 -55.027 15.182 1.000 26.851 474 GLU A O 1
ATOM 4051 N N . GLY A 1 299 ? -58.232 -55.413 13.034 1.000 27.974 475 GLY A N 1
ATOM 4052 C CA . GLY A 1 299 ? -59.230 -54.553 12.382 1.000 29.943 475 GLY A CA 1
ATOM 4053 C C . GLY A 1 299 ? -58.703 -53.159 12.200 1.000 29.326 475 GLY A C 1
ATOM 4054 O O . GLY A 1 299 ? -57.612 -52.894 12.708 1.000 32.704 475 GLY A O 1
ATOM 4058 N N . LYS A 1 300 ? -59.470 -52.316 11.512 1.000 29.511 476 LYS A N 1
ATOM 4059 C CA . LYS A 1 300 ? -59.152 -50.886 11.274 1.000 31.853 476 LYS A CA 1
ATOM 4060 C C . LYS A 1 300 ? -60.287 -50.027 11.821 1.000 29.560 476 LYS A C 1
ATOM 4061 O O . LYS A 1 300 ? -61.416 -50.525 11.972 1.000 33.487 476 LYS A O 1
ATOM 4080 N N . GLY A 1 301 ? -59.980 -48.780 12.143 1.000 26.484 477 GLY A N 1
ATOM 4081 C CA . GLY A 1 301 ? -60.982 -47.792 12.572 1.000 26.068 477 GLY A CA 1
ATOM 4082 C C . GLY A 1 301 ? -60.356 -46.432 12.840 1.000 26.060 477 GLY A C 1
ATOM 4083 O O . GLY A 1 301 ? -59.189 -46.208 12.441 1.000 24.525 477 GLY A O 1
ATOM 4087 N N . ASN A 1 302 ? -61.093 -45.536 13.488 1.000 24.767 478 ASN A N 1
ATOM 4088 C CA . ASN A 1 302 ? -60.626 -44.148 13.704 1.000 24.822 478 ASN A CA 1
ATOM 4089 C C . ASN A 1 302 ? -61.030 -43.737 15.106 1.000 24.933 478 ASN A C 1
ATOM 4090 O O . ASN A 1 302 ? -62.033 -44.251 15.638 1.000 29.285 478 ASN A O 1
ATOM 4101 N N . LEU A 1 303 ? -60.261 -42.834 15.672 1.000 23.395 479 LEU A N 1
ATOM 4102 C CA . LEU A 1 303 ? -60.361 -42.505 17.096 1.000 25.271 479 LEU A CA 1
ATOM 4103 C C . LEU A 1 303 ? -60.264 -40.996 17.240 1.000 24.017 479 LEU A C 1
ATOM 4104 O O . LEU A 1 303 ? -59.359 -40.423 16.630 1.000 24.679 479 LEU A O 1
ATOM 4120 N N . GLU A 1 304 ? -61.204 -40.406 17.978 1.000 23.136 480 GLU A N 1
ATOM 4121 C CA . GLU A 1 304 ? -61.179 -38.978 18.364 1.000 22.995 480 GLU A CA 1
ATOM 4122 C C . GLU A 1 304 ? -60.894 -38.946 19.858 1.000 23.160 480 GLU A C 1
ATOM 4123 O O . GLU A 1 304 ? -61.737 -39.421 20.655 1.000 22.647 480 GLU A O 1
ATOM 4135 N N . LEU A 1 305 ? -59.684 -38.530 20.205 1.000 22.300 481 LEU A N 1
ATOM 4136 C CA . LEU A 1 305 ? -59.299 -38.414 21.620 1.000 21.690 481 LEU A CA 1
ATOM 4137 C C . LEU A 1 305 ? -59.217 -36.921 21.846 1.000 21.533 481 LEU A C 1
ATOM 4138 O O . LEU A 1 305 ? -58.526 -36.298 21.063 1.000 19.249 481 LEU A O 1
ATOM 4154 N N . LEU A 1 306 ? -60.045 -36.401 22.751 1.000 22.376 482 LEU A N 1
ATOM 4155 C CA . LEU A 1 306 ? -60.087 -34.978 23.137 1.000 22.072 482 LEU A CA 1
ATOM 4156 C C . LEU A 1 306 ? -59.136 -34.798 24.301 1.000 22.115 482 LEU A C 1
ATOM 4157 O O . LEU A 1 306 ? -59.298 -35.491 25.298 1.000 24.514 482 LEU A O 1
ATOM 4173 N N . GLY A 1 307 ? -58.153 -33.929 24.141 1.000 23.633 483 GLY A N 1
ATOM 4174 C CA . GLY A 1 307 ? -57.385 -33.380 25.262 1.000 23.083 483 GLY A CA 1
ATOM 4175 C C . GLY A 1 307 ? -57.257 -31.889 25.096 1.000 23.863 483 GLY A C 1
ATOM 4176 O O . GLY A 1 307 ? -58.131 -31.273 24.455 1.000 25.266 483 GLY A O 1
ATOM 4180 N N . LEU A 1 308 ? -56.180 -31.357 25.648 1.000 25.843 484 LEU A N 1
ATOM 4181 C CA . LEU A 1 308 ? -55.801 -29.931 25.693 1.000 28.744 484 LEU A CA 1
ATOM 4182 C C . LEU A 1 308 ? -54.662 -29.690 24.693 1.000 33.112 484 LEU A C 1
ATOM 4183 O O . LEU A 1 308 ? -54.175 -30.671 24.127 1.000 29.582 484 LEU A O 1
ATOM 4199 N N . LYS A 1 309 ? -54.235 -28.447 24.465 1.000 44.039 485 LYS A N 1
ATOM 4200 C CA . LYS A 1 309 ? -53.012 -28.186 23.655 1.000 46.492 485 LYS A CA 1
ATOM 4201 C C . LYS A 1 309 ? -51.777 -28.395 24.552 1.000 48.594 485 LYS A C 1
ATOM 4202 O O . LYS A 1 309 ? -51.588 -27.646 25.567 1.000 38.840 485 LYS A O 1
ATOM 4221 N N . ASN A 1 310 ? -50.979 -29.407 24.161 1.000 62.530 486 ASN A N 1
ATOM 4222 C CA . ASN A 1 310 ? -50.043 -30.237 24.977 1.000 53.879 486 ASN A CA 1
ATOM 4223 C C . ASN A 1 310 ? -49.638 -31.476 24.163 1.000 43.770 486 ASN A C 1
ATOM 4224 O O . ASN A 1 310 ? -49.376 -31.253 22.954 1.000 37.790 486 ASN A O 1
ATOM 4235 N N . ASN A 1 323 ? -56.193 -23.563 28.350 1.000 48.169 499 ASN A N 1
ATOM 4236 C CA . ASN A 1 323 ? -57.387 -24.418 28.624 1.000 53.898 499 ASN A CA 1
ATOM 4237 C C . ASN A 1 323 ? -58.128 -24.960 27.366 1.000 46.829 499 ASN A C 1
ATOM 4238 O O . ASN A 1 323 ? -58.963 -25.880 27.545 1.000 39.455 499 ASN A O 1
ATOM 4249 N N . GLU A 1 324 ? -57.866 -24.447 26.150 1.000 44.303 500 GLU A N 1
ATOM 4250 C CA . GLU A 1 324 ? -58.456 -24.883 24.841 1.000 42.424 500 GLU A CA 1
ATOM 4251 C C . GLU A 1 324 ? -58.476 -26.409 24.666 1.000 37.789 500 GLU A C 1
ATOM 4252 O O . GLU A 1 324 ? -57.618 -27.092 25.206 1.000 40.610 500 GLU A O 1
ATOM 4264 N N . VAL A 1 325 ? -59.404 -26.923 23.862 1.000 36.925 501 VAL A N 1
ATOM 4265 C CA . VAL A 1 325 ? -59.622 -28.384 23.660 1.000 34.113 501 VAL A CA 1
ATOM 4266 C C . VAL A 1 325 ? -59.107 -28.735 22.265 1.000 32.675 501 VAL A C 1
ATOM 4267 O O . VAL A 1 325 ? -59.397 -27.994 21.337 1.000 34.858 501 VAL A O 1
ATOM 4280 N N . GLN A 1 326 ? -58.308 -29.788 22.145 1.000 30.577 502 GLN A N 1
ATOM 4281 C CA . GLN A 1 326 ? -57.796 -30.281 20.852 1.000 30.866 502 GLN A CA 1
ATOM 4282 C C . GLN A 1 326 ? -58.384 -31.665 20.665 1.000 29.563 502 GLN A C 1
ATOM 4283 O O . GLN A 1 326 ? -58.408 -32.432 21.656 1.000 28.206 502 GLN A O 1
ATOM 4297 N N . ARG A 1 327 ? -58.894 -31.912 19.463 1.000 25.644 503 ARG A N 1
ATOM 4298 C CA . ARG A 1 327 ? -59.317 -33.250 19.033 1.000 24.379 503 ARG A CA 1
ATOM 4299 C C . ARG A 1 327 ? -58.062 -33.860 18.466 1.000 23.887 503 ARG A C 1
ATOM 4300 O O . ARG A 1 327 ? -57.513 -33.203 17.589 1.000 26.408 503 ARG A O 1
ATOM 4321 N N . TYR A 1 328 ? -57.669 -35.035 18.948 1.000 22.288 504 TYR A N 1
ATOM 4322 C CA . TYR A 1 328 ? -56.499 -35.798 18.483 1.000 22.989 504 TYR A CA 1
ATOM 4323 C C . TYR A 1 328 ? -56.971 -37.007 17.697 1.000 27.221 504 TYR A C 1
ATOM 4324 O O . TYR A 1 328 ? -57.576 -37.925 18.293 1.000 35.581 504 TYR A O 1
ATOM 4342 N N . GLU A 1 329 ? -56.698 -37.003 16.399 1.000 30.195 505 GLU A N 1
ATOM 4343 C CA . GLU A 1 329 ? -57.229 -37.994 15.438 1.000 29.325 505 GLU A CA 1
ATOM 4344 C C . GLU A 1 329 ? -56.177 -39.069 15.244 1.000 28.481 505 GLU A C 1
ATOM 4345 O O . GLU A 1 329 ? -54.996 -38.690 15.271 1.000 31.406 505 GLU A O 1
ATOM 4357 N N . ALA A 1 330 ? -56.595 -40.328 15.050 1.000 27.977 506 ALA A N 1
ATOM 4358 C CA . ALA A 1 330 ? -55.711 -41.456 14.664 1.000 29.657 506 ALA A CA 1
ATOM 4359 C C . ALA A 1 330 ? -56.447 -42.481 13.792 1.000 28.760 506 ALA A C 1
ATOM 4360 O O . ALA A 1 330 ? -57.452 -43.017 14.249 1.000 27.404 506 ALA A O 1
ATOM 4367 N N . ARG A 1 331 ? -55.927 -42.772 12.592 1.000 31.568 507 ARG A N 1
ATOM 4368 C CA . ARG A 1 331 ? -56.309 -43.975 11.822 1.000 32.093 507 ARG A CA 1
ATOM 4369 C C . ARG A 1 331 ? -55.872 -45.096 12.755 1.000 29.217 507 ARG A C 1
ATOM 4370 O O . ARG A 1 331 ? -54.977 -44.836 13.523 1.000 31.132 507 ARG A O 1
ATOM 4391 N N . LEU A 1 332 ? -56.572 -46.216 12.822 1.000 28.433 508 LEU A N 1
ATOM 4392 C CA . LEU A 1 332 ? -56.224 -47.300 13.771 1.000 29.099 508 LEU A CA 1
ATOM 4393 C C . LEU A 1 332 ? -55.990 -48.545 12.933 1.000 30.101 508 LEU A C 1
ATOM 4394 O O . LEU A 1 332 ? -56.703 -48.700 11.932 1.000 32.398 508 LEU A O 1
ATOM 4410 N N . SER A 1 333 ? -54.987 -49.338 13.310 1.000 30.799 509 SER A N 1
ATOM 4411 C CA . SER A 1 333 ? -54.489 -50.498 12.538 1.000 29.948 509 SER A CA 1
ATOM 4412 C C . SER A 1 333 ? -53.830 -51.518 13.447 1.000 27.251 509 SER A C 1
ATOM 4413 O O . SER A 1 333 ? -53.220 -51.182 14.452 1.000 25.138 509 SER A O 1
ATOM 4421 N N . PRO A 1 334 ? -53.822 -52.793 13.012 1.000 26.635 510 PRO A N 1
ATOM 4422 C CA . PRO A 1 334 ? -53.218 -53.863 13.805 1.000 25.606 510 PRO A CA 1
ATOM 4423 C C . PRO A 1 334 ? -51.806 -53.487 14.264 1.000 24.354 510 PRO A C 1
ATOM 4424 O O . PRO A 1 334 ? -50.988 -53.088 13.453 1.000 24.498 510 PRO A O 1
ATOM 4435 N N . GLY A 1 335 ? -51.597 -53.556 15.573 1.000 23.754 511 GLY A N 1
ATOM 4436 C CA . GLY A 1 335 ? -50.291 -53.325 16.203 1.000 22.589 511 GLY A CA 1
ATOM 4437 C C . GLY A 1 335 ? -50.107 -51.892 16.648 1.000 21.181 511 GLY A C 1
ATOM 4438 O O . GLY A 1 335 ? -49.050 -51.639 17.233 1.000 21.679 511 GLY A O 1
ATOM 4442 N N . ASP A 1 336 ? -51.064 -51.002 16.362 1.000 19.626 512 ASP A N 1
ATOM 4443 C CA . ASP A 1 336 ? -51.026 -49.585 16.792 1.000 19.615 512 ASP A CA 1
ATOM 4444 C C . ASP A 1 336 ? -51.443 -49.474 18.247 1.000 19.674 512 ASP A C 1
ATOM 4445 O O . ASP A 1 336 ? -52.366 -50.203 18.661 1.000 21.853 512 ASP A O 1
ATOM 4454 N N . VAL A 1 337 ? -50.835 -48.522 18.953 1.000 19.854 513 VAL A N 1
ATOM 4455 C CA . VAL A 1 337 ? -51.093 -48.233 20.391 1.000 20.157 513 VAL A CA 1
ATOM 4456 C C . VAL A 1 337 ? -51.568 -46.792 20.576 1.000 18.794 513 VAL A C 1
ATOM 4457 O O . VAL A 1 337 ? -50.963 -45.917 20.012 1.000 19.663 513 VAL A O 1
ATOM 4470 N N . VAL A 1 338 ? -52.626 -46.561 21.340 1.000 19.168 514 VAL A N 1
ATOM 4471 C CA . VAL A 1 338 ? -53.067 -45.186 21.718 1.000 19.871 514 VAL A CA 1
ATOM 4472 C C . VAL A 1 338 ? -53.137 -45.141 23.244 1.000 20.007 514 VAL A C 1
ATOM 4473 O O . VAL A 1 338 ? -53.642 -46.111 23.808 1.000 19.772 514 VAL A O 1
ATOM 4486 N N . ILE A 1 339 ? -52.564 -44.101 23.859 1.000 20.184 515 ILE A N 1
ATOM 4487 C CA . ILE A 1 339 ? -52.708 -43.765 25.305 1.000 20.585 515 ILE A CA 1
ATOM 4488 C C . ILE A 1 339 ? -53.960 -42.895 25.425 1.000 18.869 515 ILE A C 1
ATOM 4489 O O . ILE A 1 339 ? -54.023 -41.876 24.765 1.000 17.983 515 ILE A O 1
ATOM 4505 N N . ILE A 1 340 ? -54.887 -43.267 26.286 1.000 17.869 516 ILE A N 1
ATOM 4506 C CA . ILE A 1 340 ? -56.046 -42.417 26.632 1.000 18.991 516 ILE A CA 1
ATOM 4507 C C . ILE A 1 340 ? -55.821 -42.069 28.085 1.000 18.308 516 ILE A C 1
ATOM 4508 O O . ILE A 1 340 ? -56.038 -42.897 28.946 1.000 18.809 516 ILE A O 1
ATOM 4524 N N . PRO A 1 341 ? -55.286 -40.869 28.371 1.000 18.912 517 PRO A N 1
ATOM 4525 C CA . PRO A 1 341 ? -55.065 -40.419 29.736 1.000 17.521 517 PRO A CA 1
ATOM 4526 C C . PRO A 1 341 ? -56.389 -40.253 30.472 1.000 16.825 517 PRO A C 1
ATOM 4527 O O . PRO A 1 341 ? -57.393 -39.973 29.871 1.000 18.147 517 PRO A O 1
ATOM 4538 N N . ALA A 1 342 ? -56.349 -40.361 31.781 1.000 16.556 518 ALA A N 1
ATOM 4539 C CA . ALA A 1 342 ? -57.569 -40.286 32.598 1.000 16.304 518 ALA A CA 1
ATOM 4540 C C . ALA A 1 342 ? -58.337 -39.028 32.205 1.000 16.292 518 ALA A C 1
ATOM 4541 O O . ALA A 1 342 ? -57.721 -37.995 31.951 1.000 15.650 518 ALA A O 1
ATOM 4548 N N . GLY A 1 343 ? -59.657 -39.137 32.122 1.000 16.941 519 GLY A N 1
ATOM 4549 C CA . GLY A 1 343 ? -60.548 -37.967 32.040 1.000 16.963 519 GLY A CA 1
ATOM 4550 C C . GLY A 1 343 ? -60.611 -37.434 30.629 1.000 17.847 519 GLY A C 1
ATOM 4551 O O . GLY A 1 343 ? -61.301 -36.429 30.443 1.000 20.081 519 GLY A O 1
ATOM 4555 N N . HIS A 1 344 ? -59.885 -38.041 29.678 1.000 17.884 520 HIS A N 1
ATOM 4556 C CA . HIS A 1 344 ? -59.835 -37.571 28.270 1.000 18.308 520 HIS A CA 1
ATOM 4557 C C . HIS A 1 344 ? -60.956 -38.246 27.489 1.000 17.890 520 HIS A C 1
ATOM 4558 O O . HIS A 1 344 ? -60.905 -39.451 27.281 1.000 17.030 520 HIS A O 1
ATOM 4573 N N . PRO A 1 345 ? -61.995 -37.478 27.060 1.000 16.856 521 PRO A N 1
ATOM 4574 C CA . PRO A 1 345 ? -63.121 -38.029 26.292 1.000 16.327 521 PRO A CA 1
ATOM 4575 C C . PRO A 1 345 ? -62.606 -38.711 25.035 1.000 16.753 521 PRO A C 1
ATOM 4576 O O . PRO A 1 345 ? -61.654 -38.207 24.480 1.000 18.591 521 PRO A O 1
ATOM 4587 N N . VAL A 1 346 ? -63.200 -39.826 24.633 1.000 17.220 522 VAL A N 1
ATOM 4588 C CA . VAL A 1 346 ? -62.692 -40.626 23.478 1.000 17.350 522 VAL A CA 1
ATOM 4589 C C . VAL A 1 346 ? -63.888 -41.219 22.741 1.000 17.896 522 VAL A C 1
ATOM 4590 O O . VAL A 1 346 ? -64.874 -41.643 23.402 1.000 20.959 522 VAL A O 1
ATOM 4603 N N . ALA A 1 347 ? -63.825 -41.229 21.422 1.000 17.369 523 ALA A N 1
ATOM 4604 C CA . ALA A 1 347 ? -64.836 -41.887 20.574 1.000 17.587 523 ALA A CA 1
ATOM 4605 C C . ALA A 1 347 ? -64.085 -42.723 19.553 1.000 17.602 523 ALA A C 1
ATOM 4606 O O . ALA A 1 347 ? -63.021 -42.239 19.106 1.000 17.222 523 ALA A O 1
ATOM 4613 N N . ILE A 1 348 ? -64.614 -43.900 19.223 1.000 17.324 524 ILE A N 1
ATOM 4614 C CA . ILE A 1 348 ? -63.892 -44.941 18.441 1.000 19.855 524 ILE A CA 1
ATOM 4615 C C . ILE A 1 348 ? -64.873 -45.530 17.441 1.000 20.187 524 ILE A C 1
ATOM 4616 O O . ILE A 1 348 ? -65.975 -45.878 17.878 1.000 22.531 524 ILE A O 1
ATOM 4632 N N . THR A 1 349 ? -64.491 -45.591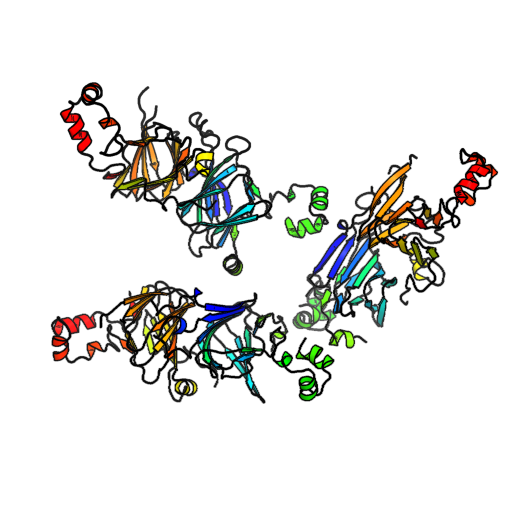 16.163 1.000 19.480 525 THR A N 1
ATOM 4633 C CA . THR A 1 349 ? -65.313 -46.182 15.084 1.000 19.626 525 THR A CA 1
ATOM 4634 C C . THR A 1 349 ? -64.493 -47.252 14.370 1.000 21.595 525 THR A C 1
ATOM 4635 O O . THR A 1 349 ? -63.304 -47.086 14.185 1.000 20.268 525 THR A O 1
ATOM 4646 N N . ALA A 1 350 ? -65.151 -48.344 14.042 1.000 25.919 526 ALA A N 1
ATOM 4647 C CA . ALA A 1 350 ? -64.594 -49.491 13.311 1.000 29.695 526 ALA A CA 1
ATOM 4648 C C . ALA A 1 350 ? -65.069 -49.381 11.866 1.000 28.091 526 ALA A C 1
ATOM 4649 O O . ALA A 1 350 ? -66.268 -49.089 11.666 1.000 24.782 526 ALA A O 1
ATOM 4656 N N . SER A 1 351 ? -64.120 -49.508 10.943 1.000 29.954 527 SER A N 1
ATOM 4657 C CA . SER A 1 351 ? -64.341 -49.654 9.485 1.000 31.288 527 SER A CA 1
ATOM 4658 C C . SER A 1 351 ? -64.232 -51.142 9.089 1.000 32.191 527 SER A C 1
ATOM 4659 O O . SER A 1 351 ? -64.830 -51.545 8.066 1.000 35.988 527 SER A O 1
ATOM 4667 N N . SER A 1 352 ? -63.525 -51.952 9.872 1.000 29.890 528 SER A N 1
ATOM 4668 C CA . SER A 1 352 ? -63.763 -53.413 9.928 1.000 31.686 528 SER A CA 1
ATOM 4669 C C . SER A 1 352 ? -63.951 -53.807 11.394 1.000 33.066 528 SER A C 1
ATOM 4670 O O . SER A 1 352 ? -63.692 -52.933 12.248 1.000 38.076 528 SER A O 1
ATOM 4678 N N . ASN A 1 353 ? -64.460 -55.012 11.677 1.000 31.940 529 ASN A N 1
ATOM 4679 C CA . ASN A 1 353 ? -64.480 -55.565 13.060 1.000 34.368 529 ASN A CA 1
ATOM 4680 C C . ASN A 1 353 ? -63.173 -55.188 13.751 1.000 32.370 529 ASN A C 1
ATOM 4681 O O . ASN A 1 353 ? -62.086 -55.615 13.293 1.000 32.064 529 ASN A O 1
ATOM 4692 N N . LEU A 1 354 ? -63.294 -54.361 14.776 1.000 30.971 530 LEU A N 1
ATOM 4693 C CA . LEU A 1 354 ? -62.158 -53.836 15.572 1.000 33.342 530 LEU A CA 1
ATOM 4694 C C . LEU A 1 354 ? -62.099 -54.578 16.916 1.000 35.850 530 LEU A C 1
ATOM 4695 O O . LEU A 1 354 ? -63.138 -54.582 17.606 1.000 40.124 530 LEU A O 1
ATOM 4711 N N . ASN A 1 355 ? -60.953 -55.204 17.232 1.000 33.987 531 ASN A N 1
ATOM 4712 C CA . ASN A 1 355 ? -60.640 -55.880 18.515 1.000 33.481 531 ASN A CA 1
ATOM 4713 C C . ASN A 1 355 ? -59.487 -55.135 19.192 1.000 32.524 531 ASN A C 1
ATOM 4714 O O . ASN A 1 355 ? -58.332 -55.237 18.721 1.000 30.021 531 ASN A O 1
ATOM 4725 N N . LEU A 1 356 ? -59.797 -54.428 20.276 1.000 30.608 532 LEU A N 1
ATOM 4726 C CA . LEU A 1 356 ? -58.822 -53.645 21.073 1.000 28.640 532 LEU A CA 1
ATOM 4727 C C . LEU A 1 356 ? -58.529 -54.421 22.352 1.000 26.181 532 LEU A C 1
ATOM 4728 O O . LEU A 1 356 ? -59.460 -55.045 22.867 1.000 27.505 532 LEU A O 1
ATOM 4744 N N . LEU A 1 357 ? -57.263 -54.451 22.758 1.000 23.530 533 LEU A N 1
ATOM 4745 C CA . LEU A 1 357 ? -56.806 -54.849 24.110 1.000 22.996 533 LEU A CA 1
ATOM 4746 C C . LEU A 1 357 ? -56.421 -53.585 24.859 1.000 21.377 533 LEU A C 1
ATOM 4747 O O . LEU A 1 357 ? -55.615 -52.833 24.326 1.000 20.761 533 LEU A O 1
ATOM 4763 N N . GLY A 1 358 ? -56.931 -53.391 26.065 1.000 20.135 534 GLY A N 1
ATOM 4764 C CA . GLY A 1 358 ? -56.595 -52.200 26.861 1.000 20.228 534 GLY A CA 1
ATOM 4765 C C . GLY A 1 358 ? -55.938 -52.634 28.140 1.000 20.541 534 GLY A C 1
ATOM 4766 O O . GLY A 1 358 ? -56.501 -53.536 28.777 1.000 21.388 534 GLY A O 1
ATOM 4770 N N . PHE A 1 359 ? -54.768 -52.083 28.466 1.000 19.672 535 PHE A N 1
ATOM 4771 C CA . PHE A 1 359 ? -54.213 -52.145 29.842 1.000 19.478 535 PHE A CA 1
ATOM 4772 C C . PHE A 1 359 ? -54.494 -50.822 30.554 1.000 18.975 535 PHE A C 1
ATOM 4773 O O . PHE A 1 359 ? -54.064 -49.781 30.083 1.000 17.728 535 PHE A O 1
ATOM 4790 N N . GLY A 1 360 ? -55.254 -50.881 31.640 1.000 20.045 536 GLY A N 1
ATOM 4791 C CA . GLY A 1 360 ? -55.695 -49.697 32.399 1.000 20.795 536 GLY A CA 1
ATOM 4792 C C . GLY A 1 360 ? -54.815 -49.484 33.607 1.000 21.169 536 GLY A C 1
ATOM 4793 O O . GLY A 1 360 ? -55.001 -50.226 34.610 1.000 24.254 536 GLY A O 1
ATOM 4797 N N . ILE A 1 361 ? -53.898 -48.516 33.524 1.000 20.148 537 ILE A N 1
ATOM 4798 C CA . ILE A 1 361 ? -52.953 -48.158 34.624 1.000 19.396 537 ILE A CA 1
ATOM 4799 C C . ILE A 1 361 ? -53.737 -47.320 35.646 1.000 20.252 537 ILE A C 1
ATOM 4800 O O . ILE A 1 361 ? -54.674 -46.657 35.270 1.000 22.427 537 ILE A O 1
ATOM 4816 N N . ASN A 1 362 ? -53.448 -47.397 36.924 1.000 23.481 538 ASN A N 1
ATOM 4817 C CA . ASN A 1 362 ? -54.209 -46.626 37.952 1.000 25.738 538 ASN A CA 1
ATOM 4818 C C . ASN A 1 362 ? -55.704 -46.981 37.851 1.000 23.397 538 ASN A C 1
ATOM 4819 O O . ASN A 1 362 ? -56.519 -46.077 37.763 1.000 24.572 538 ASN A O 1
ATOM 4830 N N . ALA A 1 363 ? -56.065 -48.263 37.946 1.000 23.607 539 ALA A N 1
ATOM 4831 C CA . ALA A 1 363 ? -57.403 -48.810 37.573 1.000 21.365 539 ALA A CA 1
ATOM 4832 C C . ALA A 1 363 ? -58.414 -48.727 38.724 1.000 21.708 539 ALA A C 1
ATOM 4833 O O . ALA A 1 363 ? -59.598 -48.676 38.486 1.000 19.725 539 ALA A O 1
ATOM 4840 N N . GLU A 1 364 ? -57.960 -48.739 39.962 1.000 25.012 540 GLU A N 1
ATOM 4841 C CA . GLU A 1 364 ? -58.862 -48.885 41.119 1.000 26.709 540 GLU A CA 1
ATOM 4842 C C . GLU A 1 364 ? -59.932 -47.804 41.007 1.000 24.585 540 GLU A C 1
ATOM 4843 O O . GLU A 1 364 ? -59.544 -46.659 40.894 1.000 22.737 540 GLU A O 1
ATOM 4855 N N . ASN A 1 365 ? -61.211 -48.185 40.985 1.000 23.521 541 ASN A N 1
ATOM 4856 C CA . ASN A 1 365 ? -62.386 -47.281 41.052 1.000 23.457 541 ASN A CA 1
ATOM 4857 C C . ASN A 1 365 ? -62.522 -46.516 39.749 1.000 22.090 541 ASN A C 1
ATOM 4858 O O . ASN A 1 365 ? -63.313 -45.584 39.701 1.000 21.370 541 ASN A O 1
ATOM 4869 N N . ASN A 1 366 ? -61.773 -46.898 38.725 1.000 22.012 542 ASN A N 1
ATOM 4870 C CA . ASN A 1 366 ? -61.995 -46.308 37.400 1.000 23.091 542 ASN A CA 1
ATOM 4871 C C . ASN A 1 366 ? -63.495 -46.457 37.117 1.000 26.535 542 ASN A C 1
ATOM 4872 O O . ASN A 1 366 ? -64.124 -47.262 37.782 1.000 28.454 542 ASN A O 1
ATOM 4883 N N . GLU A 1 367 ? -64.023 -45.741 36.134 1.000 28.928 543 GLU A N 1
ATOM 4884 C CA . GLU A 1 367 ? -65.468 -45.484 35.979 1.000 29.741 543 GLU A CA 1
ATOM 4885 C C . GLU A 1 367 ? -65.677 -44.859 34.595 1.000 28.168 543 GLU A C 1
ATOM 4886 O O . GLU A 1 367 ? -65.255 -43.695 34.408 1.000 26.644 543 GLU A O 1
ATOM 4898 N N . ARG A 1 368 ? -66.205 -45.616 33.637 1.000 25.110 544 ARG A N 1
ATOM 4899 C CA . ARG A 1 368 ? -66.515 -45.086 32.288 1.000 25.694 544 ARG A CA 1
ATOM 4900 C C . ARG A 1 368 ? -67.768 -44.208 32.354 1.000 23.307 544 ARG A C 1
ATOM 4901 O O . ARG A 1 368 ? -68.845 -44.723 32.643 1.000 28.069 544 ARG A O 1
ATOM 4922 N N . ASN A 1 369 ? -67.571 -42.906 32.207 1.000 20.380 545 ASN A N 1
ATOM 4923 C CA . ASN A 1 369 ? -68.614 -41.874 32.074 1.000 20.197 545 ASN A CA 1
ATOM 4924 C C . ASN A 1 369 ? -68.921 -41.700 30.584 1.000 20.500 545 ASN A C 1
ATOM 4925 O O . ASN A 1 369 ? -68.107 -41.132 29.878 1.000 20.172 545 ASN A O 1
ATOM 4936 N N . PHE A 1 370 ? -70.038 -42.229 30.096 1.000 21.470 546 PHE A N 1
ATOM 4937 C CA . PHE A 1 370 ? -70.516 -41.962 28.722 1.000 19.769 546 PHE A CA 1
ATOM 4938 C C . PHE A 1 370 ? -71.192 -40.592 28.697 1.000 20.766 546 PHE A C 1
ATOM 4939 O O . PHE A 1 370 ? -71.653 -40.076 29.755 1.000 20.455 546 PHE A O 1
ATOM 4956 N N . LEU A 1 371 ? -71.175 -39.987 27.513 1.000 21.376 547 LEU A N 1
ATOM 4957 C CA . LEU A 1 371 ? -71.741 -38.649 27.248 1.000 22.189 547 LEU A CA 1
ATOM 4958 C C . LEU A 1 371 ? -72.910 -38.759 26.268 1.000 22.647 547 LEU A C 1
ATOM 4959 O O . LEU A 1 371 ? -73.420 -37.697 25.866 1.000 22.409 547 LEU A O 1
ATOM 4975 N N . SER A 1 372 ? -73.369 -39.980 25.989 1.000 21.347 548 SER A N 1
ATOM 4976 C CA . SER A 1 372 ? -74.554 -40.240 25.144 1.000 24.339 548 SER A CA 1
ATOM 4977 C C . SER A 1 372 ? -75.060 -41.675 25.373 1.000 28.582 548 SER A C 1
ATOM 4978 O O . SER A 1 372 ? -74.261 -42.527 25.841 1.000 30.962 548 SER A O 1
ATOM 4986 N N . GLY A 1 373 ? -76.337 -41.957 25.088 1.000 27.694 549 GLY A N 1
ATOM 4987 C CA . GLY A 1 373 ? -76.881 -43.322 25.261 1.000 29.017 549 GLY A CA 1
ATOM 4988 C C . GLY A 1 373 ? -77.553 -43.407 26.602 1.000 30.599 549 GLY A C 1
ATOM 4989 O O . GLY A 1 373 ? -77.507 -42.375 27.279 1.000 28.332 549 GLY A O 1
ATOM 4993 N N . SER A 1 374 ? -78.213 -44.517 26.954 1.000 33.382 550 SER A N 1
ATOM 4994 C CA . SER A 1 374 ? -79.087 -44.543 28.165 1.000 38.254 550 SER A CA 1
ATOM 4995 C C . SER A 1 374 ? -78.262 -44.878 29.420 1.000 43.748 550 SER A C 1
ATOM 4996 O O . SER A 1 374 ? -78.377 -44.111 30.439 1.000 53.232 550 SER A O 1
ATOM 5004 N N . ASP A 1 375 ? -77.422 -45.921 29.377 1.000 37.670 551 ASP A N 1
ATOM 5005 C CA . ASP A 1 375 ? -76.613 -46.290 30.571 1.000 38.065 551 ASP A CA 1
ATOM 5006 C C . ASP A 1 375 ? -75.293 -45.505 30.631 1.000 35.244 551 ASP A C 1
ATOM 5007 O O . ASP A 1 375 ? -74.663 -45.195 29.598 1.000 32.167 551 ASP A O 1
ATOM 5016 N N . ASP A 1 376 ? -74.852 -45.242 31.854 1.000 33.023 552 ASP A N 1
ATOM 5017 C CA . ASP A 1 376 ? -73.449 -44.893 32.164 1.000 27.280 552 ASP A CA 1
ATOM 5018 C C . ASP A 1 376 ? -73.223 -43.520 31.576 1.000 25.003 552 ASP A C 1
ATOM 5019 O O . ASP A 1 376 ? -72.074 -43.183 31.252 1.000 30.217 552 ASP A O 1
ATOM 5028 N N . ASN A 1 377 ? -74.314 -42.789 31.467 1.000 22.149 553 ASN A N 1
ATOM 5029 C CA . ASN A 1 377 ? -74.390 -41.459 30.829 1.000 21.649 553 ASN A CA 1
ATOM 5030 C C . ASN A 1 377 ? -74.398 -40.401 31.940 1.000 22.115 553 ASN A C 1
ATOM 5031 O O . ASN A 1 377 ? -75.450 -40.114 32.564 1.000 22.488 553 ASN A O 1
ATOM 5042 N N . VAL A 1 378 ? -73.250 -39.795 32.171 1.000 21.517 554 VAL A N 1
ATOM 5043 C CA . VAL A 1 378 ? -73.119 -38.847 33.298 1.000 20.335 554 VAL A CA 1
ATOM 5044 C C . VAL A 1 378 ? -74.004 -37.627 33.048 1.000 20.740 554 VAL A C 1
ATOM 5045 O O . VAL A 1 378 ? -74.376 -37.019 34.036 1.000 21.536 554 VAL A O 1
ATOM 5058 N N . ILE A 1 379 ? -74.303 -37.257 31.798 1.000 22.175 555 ILE A N 1
ATOM 5059 C CA . ILE A 1 379 ? -75.146 -36.057 31.500 1.000 23.600 555 ILE A CA 1
ATOM 5060 C C . ILE A 1 379 ? -76.561 -36.243 32.092 1.000 25.868 555 ILE A C 1
ATOM 5061 O O . ILE A 1 379 ? -77.025 -35.321 32.817 1.000 28.403 555 ILE A O 1
ATOM 5077 N N . SER A 1 380 ? -77.198 -37.402 31.876 1.000 25.917 556 SER A N 1
ATOM 5078 C CA . SER A 1 380 ? -78.456 -37.828 32.556 1.000 25.244 556 SER A CA 1
ATOM 5079 C C . SER A 1 380 ? -78.454 -37.428 34.036 1.000 26.696 556 SER A C 1
ATOM 5080 O O . SER A 1 380 ? -79.468 -36.929 34.498 1.000 34.506 556 SER A O 1
ATOM 5088 N N . GLN A 1 381 ? -77.343 -37.607 34.744 1.000 27.001 557 GLN A N 1
ATOM 5089 C CA . GLN A 1 381 ? -77.245 -37.423 36.215 1.000 24.275 557 GLN A CA 1
ATOM 5090 C C . GLN A 1 381 ? -77.296 -35.942 36.593 1.000 23.426 557 GLN A C 1
ATOM 5091 O O . GLN A 1 381 ? -77.509 -35.650 37.772 1.000 21.159 557 GLN A O 1
ATOM 5105 N N . ILE A 1 382 ? -77.162 -35.024 35.644 1.000 24.885 558 ILE A N 1
ATOM 5106 C CA . ILE A 1 382 ? -77.234 -33.580 35.994 1.000 28.222 558 ILE A CA 1
ATOM 5107 C C . ILE A 1 382 ? -78.689 -33.268 36.361 1.000 32.390 558 ILE A C 1
ATOM 5108 O O . ILE A 1 382 ? -79.566 -33.522 35.532 1.000 33.915 558 ILE A O 1
ATOM 5124 N N . GLU A 1 383 ? -78.944 -32.750 37.563 1.000 36.206 559 GLU A N 1
ATOM 5125 C CA . GLU A 1 383 ? -80.308 -32.336 37.994 1.000 36.446 559 GLU A CA 1
ATOM 5126 C C . GLU A 1 383 ? -80.837 -31.348 36.953 1.000 35.553 559 GLU A C 1
ATOM 5127 O O . GLU A 1 383 ? -80.021 -30.533 36.454 1.000 30.592 559 GLU A O 1
ATOM 5139 N N . ASN A 1 384 ? -82.149 -31.353 36.695 1.000 38.142 560 ASN A N 1
ATOM 5140 C CA . ASN A 1 384 ? -82.770 -30.575 35.581 1.000 36.950 560 ASN A CA 1
ATOM 5141 C C . ASN A 1 384 ? -82.458 -29.079 35.680 1.000 34.579 560 ASN A C 1
ATOM 5142 O O . ASN A 1 384 ? -81.947 -28.468 34.734 1.000 32.192 560 ASN A O 1
ATOM 5153 N N . PRO A 1 385 ? -82.722 -28.402 36.816 1.000 32.472 561 PRO A N 1
ATOM 5154 C CA . PRO A 1 385 ? -82.460 -26.964 36.891 1.000 31.315 561 PRO A CA 1
ATOM 5155 C C . PRO A 1 385 ? -80.998 -26.632 36.553 1.000 34.551 561 PRO A C 1
ATOM 5156 O O . PRO A 1 385 ? -80.768 -25.563 36.037 1.000 41.021 561 PRO A O 1
ATOM 5167 N N . VAL A 1 386 ? -80.051 -27.545 36.815 1.000 34.655 562 VAL A N 1
ATOM 5168 C CA . VAL A 1 386 ? -78.623 -27.316 36.461 1.000 31.375 562 VAL A CA 1
ATOM 5169 C C . VAL A 1 386 ? -78.431 -27.644 34.975 1.000 28.265 562 VAL A C 1
ATOM 5170 O O . VAL A 1 386 ? -77.709 -26.893 34.313 1.000 26.099 562 VAL A O 1
ATOM 5183 N N . LYS A 1 387 ? -79.134 -28.645 34.447 1.000 26.896 563 LYS A N 1
ATOM 5184 C CA . LYS A 1 387 ? -79.191 -28.923 32.989 1.000 27.183 563 LYS A CA 1
ATOM 5185 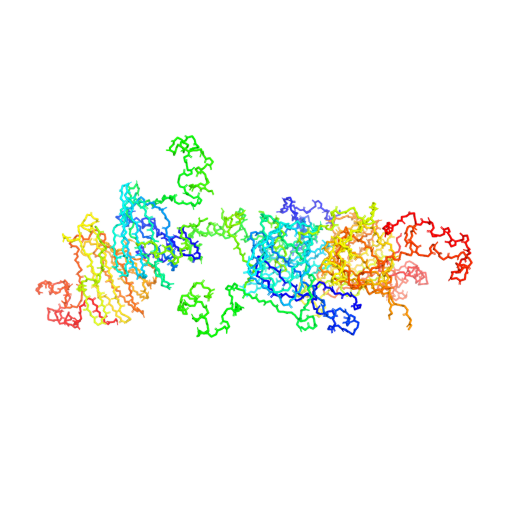C C . LYS A 1 387 ? -79.563 -27.635 32.241 1.000 31.209 563 LYS A C 1
ATOM 5186 O O . LYS A 1 387 ? -78.939 -27.369 31.201 1.000 32.772 563 LYS A O 1
ATOM 5205 N N . GLU A 1 388 ? -80.566 -26.893 32.732 1.000 35.426 564 GLU A N 1
ATOM 5206 C CA . GLU A 1 388 ? -81.078 -25.639 32.121 1.000 39.364 564 GLU A CA 1
ATOM 5207 C C . GLU A 1 388 ? -79.883 -24.684 31.961 1.000 34.760 564 GLU A C 1
ATOM 5208 O O . GLU A 1 388 ? -79.701 -24.102 30.875 1.000 31.845 564 GLU A O 1
ATOM 5220 N N . LEU A 1 389 ? -79.070 -24.584 33.010 1.000 37.458 565 LEU A N 1
ATOM 5221 C CA . LEU A 1 389 ? -77.969 -23.590 33.153 1.000 38.786 565 LEU A CA 1
ATOM 5222 C C . LEU A 1 389 ? -76.693 -24.053 32.453 1.000 36.106 565 LEU A C 1
ATOM 5223 O O . LEU A 1 389 ? -75.938 -23.159 32.044 1.000 41.461 565 LEU A O 1
ATOM 5239 N N . THR A 1 390 ? -76.450 -25.365 32.350 1.000 32.879 566 THR A N 1
ATOM 5240 C CA . THR A 1 390 ? -75.211 -25.912 31.736 1.000 31.354 566 THR A CA 1
ATOM 5241 C C . THR A 1 390 ? -75.323 -25.965 30.208 1.000 30.491 566 THR A C 1
ATOM 5242 O O . THR A 1 390 ? -74.280 -25.845 29.580 1.000 31.327 566 THR A O 1
ATOM 5253 N N . PHE A 1 391 ? -76.505 -26.173 29.623 1.000 31.003 567 PHE A N 1
ATOM 5254 C CA . PHE A 1 391 ? -76.681 -26.226 28.152 1.000 30.582 567 PHE A CA 1
ATOM 5255 C C . PHE A 1 391 ? -77.697 -25.188 27.672 1.000 33.578 567 PHE A C 1
ATOM 5256 O O . PHE A 1 391 ? -78.601 -24.749 28.397 1.000 37.570 567 PHE A O 1
ATOM 5273 N N . PRO A 1 392 ? -77.562 -24.753 26.402 1.000 33.383 568 PRO A N 1
ATOM 5274 C CA . PRO A 1 392 ? -78.333 -23.625 25.893 1.000 33.318 568 PRO A CA 1
ATOM 5275 C C . PRO A 1 392 ? -79.820 -23.962 25.762 1.000 33.769 568 PRO A C 1
ATOM 5276 O O . PRO A 1 392 ? -80.625 -23.077 25.848 1.000 37.185 568 PRO A O 1
ATOM 5287 N N . GLY A 1 393 ? -80.136 -25.236 25.572 1.000 33.765 569 GLY A N 1
ATOM 5288 C CA . GLY A 1 393 ? -81.518 -25.677 25.363 1.000 33.476 569 GLY A CA 1
ATOM 5289 C C . GLY A 1 393 ? -82.293 -25.702 26.665 1.000 34.155 569 GLY A C 1
ATOM 5290 O O . GLY A 1 393 ? -81.672 -25.558 27.736 1.000 39.492 569 GLY A O 1
ATOM 5294 N N . SER A 1 394 ? -83.607 -25.897 26.565 1.000 32.989 570 SER A N 1
ATOM 5295 C CA . SER A 1 394 ? -84.540 -26.063 27.702 1.000 32.795 570 SER A CA 1
ATOM 5296 C C . SER A 1 394 ? -84.302 -27.436 28.310 1.000 30.252 570 SER A C 1
ATOM 5297 O O . SER A 1 394 ? -83.738 -28.261 27.645 1.000 32.240 570 SER A O 1
ATOM 5305 N N . VAL A 1 395 ? -84.793 -27.672 29.509 1.000 32.675 571 VAL A N 1
ATOM 5306 C CA . VAL A 1 395 ? -84.779 -29.012 30.156 1.000 33.648 571 VAL A CA 1
ATOM 5307 C C . VAL A 1 395 ? -85.376 -30.036 29.186 1.000 35.399 571 VAL A C 1
ATOM 5308 O O . VAL A 1 395 ? -84.816 -31.171 29.074 1.000 37.493 571 VAL A O 1
ATOM 5321 N N . GLN A 1 396 ? -86.481 -29.667 28.528 1.000 35.497 572 GLN A N 1
ATOM 5322 C CA . GLN A 1 396 ? -87.332 -30.618 27.768 1.000 36.376 572 GLN A CA 1
ATOM 5323 C C . GLN A 1 396 ? -86.583 -30.976 26.481 1.000 34.699 572 GLN A C 1
ATOM 5324 O O . GLN A 1 396 ? -86.510 -32.196 26.189 1.000 29.609 572 GLN A O 1
ATOM 5338 N N . GLU A 1 397 ? -86.034 -29.964 25.779 1.000 30.565 573 GLU A N 1
ATOM 5339 C CA . GLU A 1 397 ? -85.168 -30.148 24.578 1.000 34.883 573 GLU A CA 1
ATOM 5340 C C . GLU A 1 397 ? -83.925 -30.999 24.935 1.000 34.702 573 GLU A C 1
ATOM 5341 O O . GLU A 1 397 ? -83.518 -31.810 24.080 1.000 38.446 573 GLU A O 1
ATOM 5353 N N . ILE A 1 398 ? -83.339 -30.843 26.130 1.000 30.586 574 ILE A N 1
ATOM 5354 C CA . ILE A 1 398 ? -82.082 -31.550 26.531 1.000 32.042 574 ILE A CA 1
ATOM 5355 C C . ILE A 1 398 ? -82.394 -33.016 26.860 1.000 32.535 574 ILE A C 1
ATOM 5356 O O . ILE A 1 398 ? -81.729 -33.911 26.293 1.000 31.776 574 ILE A O 1
ATOM 5372 N N . ASN A 1 399 ? -83.362 -33.254 27.742 1.000 32.976 575 ASN A N 1
ATOM 5373 C CA . ASN A 1 399 ? -83.790 -34.621 28.129 1.000 34.237 575 ASN A CA 1
ATOM 5374 C C . ASN A 1 399 ? -84.279 -35.395 26.905 1.000 36.547 575 ASN A C 1
ATOM 5375 O O . ASN A 1 399 ? -83.973 -36.615 26.824 1.000 45.277 575 ASN A O 1
ATOM 5386 N N . ARG A 1 400 ? -84.931 -34.718 25.958 1.000 35.861 576 ARG A N 1
ATOM 5387 C CA . ARG A 1 400 ? -85.434 -35.350 24.717 1.000 36.111 576 ARG A CA 1
ATOM 5388 C C . ARG A 1 400 ? -84.247 -35.730 23.826 1.000 34.298 576 ARG A C 1
ATOM 5389 O O . ARG A 1 400 ? -84.270 -36.863 23.249 1.000 29.715 576 ARG A O 1
ATOM 5410 N N . LEU A 1 401 ? -83.281 -34.811 23.672 1.000 30.563 577 LEU A N 1
ATOM 5411 C CA . LEU A 1 401 ? -82.110 -35.040 22.790 1.000 30.580 577 LEU A CA 1
ATOM 5412 C C . LEU A 1 401 ? -81.355 -36.257 23.301 1.000 30.856 577 LEU A C 1
ATOM 5413 O O . LEU A 1 401 ? -80.901 -37.082 22.484 1.000 32.697 577 LEU A O 1
ATOM 5429 N N . ILE A 1 402 ? -81.279 -36.385 24.619 1.000 33.310 578 ILE A N 1
ATOM 5430 C CA . ILE A 1 402 ? -80.465 -37.441 25.289 1.000 34.208 578 ILE A CA 1
ATOM 5431 C C . ILE A 1 402 ? -81.173 -38.785 25.180 1.000 35.739 578 ILE A C 1
ATOM 5432 O O . ILE A 1 402 ? -80.521 -39.817 25.443 1.000 38.950 578 ILE A O 1
ATOM 5448 N N . LYS A 1 403 ? -82.463 -38.763 24.837 1.000 37.372 579 LYS A N 1
ATOM 5449 C CA . LYS A 1 403 ? -83.305 -39.977 24.727 1.000 37.304 579 LYS A CA 1
ATOM 5450 C C . LYS A 1 403 ? -83.226 -40.493 23.296 1.000 31.570 579 LYS A C 1
ATOM 5451 O O . LYS A 1 403 ? -83.540 -41.658 23.087 1.000 30.871 579 LYS A O 1
ATOM 5470 N N . ASN A 1 404 ? -82.764 -39.674 22.357 1.000 30.675 580 ASN A N 1
ATOM 5471 C CA . ASN A 1 404 ? -82.710 -40.044 20.918 1.000 32.322 580 ASN A CA 1
ATOM 5472 C C . ASN A 1 404 ? -81.724 -41.187 20.670 1.000 30.433 580 ASN A C 1
ATOM 5473 O O . ASN A 1 404 ? -81.904 -41.917 19.661 1.000 32.051 580 ASN A O 1
ATOM 5484 N N . GLN A 1 405 ? -80.700 -41.311 21.515 1.000 28.344 581 GLN A N 1
ATOM 5485 C CA . GLN A 1 405 ? -79.732 -42.431 21.454 1.000 27.874 581 GLN A CA 1
ATOM 5486 C C . GLN A 1 405 ? -80.221 -43.513 22.403 1.000 29.118 581 GLN A C 1
ATOM 5487 O O . GLN A 1 405 ? -80.022 -43.349 23.608 1.000 27.869 581 GLN A O 1
ATOM 5501 N N . LYS A 1 406 ? -80.903 -44.523 21.862 1.000 33.521 582 LYS A N 1
ATOM 5502 C CA . LYS A 1 406 ? -81.526 -45.625 22.634 1.000 36.708 582 LYS A CA 1
ATOM 5503 C C . LYS A 1 406 ? -80.420 -46.580 23.068 1.000 36.217 582 LYS A C 1
ATOM 5504 O O . LYS A 1 406 ? -80.583 -47.243 24.096 1.000 37.340 582 LYS A O 1
ATOM 5523 N N . GLN A 1 407 ? -79.352 -46.673 22.284 1.000 35.511 583 GLN A N 1
ATOM 5524 C CA . GLN A 1 407 ? -78.278 -47.662 22.540 1.000 34.982 583 GLN A CA 1
ATOM 5525 C C . GLN A 1 407 ? -77.424 -47.201 23.720 1.000 33.146 583 GLN A C 1
ATOM 5526 O O . GLN A 1 407 ? -77.523 -46.028 24.155 1.000 36.926 583 GLN A O 1
ATOM 5540 N N . SER A 1 408 ? -76.623 -48.107 24.251 1.000 32.045 584 SER A N 1
ATOM 5541 C CA . SER A 1 408 ? -75.692 -47.797 25.353 1.000 31.812 584 SER A CA 1
ATOM 5542 C C . SER A 1 408 ? -74.304 -48.265 24.946 1.000 32.283 584 SER A C 1
ATOM 5543 O O . SER A 1 408 ? -74.198 -49.347 24.288 1.000 30.198 584 SER A O 1
ATOM 5551 N N . HIS A 1 409 ? -73.301 -47.451 25.265 1.000 29.944 585 HIS A N 1
ATOM 5552 C CA . HIS A 1 409 ? -71.856 -47.790 25.151 1.000 29.178 585 HIS A CA 1
ATOM 5553 C C . HIS A 1 409 ? -71.429 -47.868 23.689 1.000 27.947 585 HIS A C 1
ATOM 5554 O O . HIS A 1 409 ? -70.409 -47.212 23.335 1.000 29.729 585 HIS A O 1
ATOM 5569 N N . PHE A 1 410 ? -72.144 -48.663 22.890 1.000 25.730 586 PHE A N 1
ATOM 5570 C CA . PHE A 1 410 ? -71.864 -48.854 21.443 1.000 26.373 586 PHE A CA 1
ATOM 5571 C C . PHE A 1 410 ? -73.133 -48.543 20.653 1.000 26.570 586 PHE A C 1
ATOM 5572 O O . PHE A 1 410 ? -74.218 -48.519 21.231 1.000 30.966 586 PHE A O 1
ATOM 5589 N N . ALA A 1 411 ? -72.986 -48.294 19.362 1.000 25.788 587 ALA A N 1
ATOM 5590 C CA . ALA A 1 411 ? -74.040 -47.744 18.492 1.000 25.637 587 ALA A CA 1
ATOM 5591 C C . ALA A 1 411 ? -73.557 -47.676 17.052 1.000 29.353 587 ALA A C 1
ATOM 5592 O O . ALA A 1 411 ? -72.351 -47.747 16.813 1.000 31.168 587 ALA A O 1
ATOM 5599 N N . ASN A 1 412 ? -74.499 -47.498 16.136 1.000 35.813 588 ASN A N 1
ATOM 5600 C CA . ASN A 1 412 ? -74.234 -47.367 14.689 1.000 36.754 588 ASN A CA 1
ATOM 5601 C C . ASN A 1 412 ? -73.581 -46.000 14.456 1.000 34.507 588 ASN A C 1
ATOM 5602 O O . ASN A 1 412 ? -74.004 -45.067 15.132 1.000 40.461 588 ASN A O 1
ATOM 5613 N N . ALA A 1 413 ? -72.648 -45.899 13.499 1.000 34.012 589 ALA A N 1
ATOM 5614 C CA . ALA A 1 413 ? -71.595 -44.850 13.378 1.000 35.257 589 ALA A CA 1
ATOM 5615 C C . ALA A 1 413 ? -72.027 -43.681 12.479 1.000 31.145 589 ALA A C 1
ATOM 5616 O O . ALA A 1 413 ? -72.785 -43.984 11.585 1.000 35.938 589 ALA A O 1
ATOM 5623 N N . ASN B 1 25 ? -17.976 -82.880 -34.223 1.000 40.469 201 ASN B N 1
ATOM 5624 C CA . ASN B 1 25 ? -17.112 -83.897 -33.479 1.000 40.382 201 ASN B CA 1
ATOM 5625 C C . ASN B 1 25 ? -17.996 -84.717 -32.542 1.000 45.108 201 ASN B C 1
ATOM 5626 O O . ASN B 1 25 ? -18.311 -84.300 -31.425 1.000 45.942 201 ASN B O 1
ATOM 5637 N N . PRO B 1 26 ? -18.442 -85.919 -32.957 1.000 46.798 202 PRO B N 1
ATOM 5638 C CA . PRO B 1 26 ? -19.407 -86.668 -32.164 1.000 45.958 202 PRO B CA 1
ATOM 5639 C C . PRO B 1 26 ? -18.746 -87.433 -31.009 1.000 42.833 202 PRO B C 1
ATOM 5640 O O . PRO B 1 26 ? -19.450 -88.048 -30.256 1.000 49.260 202 PRO B O 1
ATOM 5651 N N . PHE B 1 27 ? -17.428 -87.343 -30.863 1.000 39.962 203 PHE B N 1
ATOM 5652 C CA . PHE B 1 27 ? -16.697 -87.932 -29.714 1.000 38.452 203 PHE B CA 1
ATOM 5653 C C . PHE B 1 27 ? -16.762 -86.976 -28.527 1.000 36.588 203 PHE B C 1
ATOM 5654 O O . PHE B 1 27 ? -16.375 -87.407 -27.423 1.000 37.416 203 PHE B O 1
ATOM 5671 N N . LEU B 1 28 ? -17.230 -85.742 -28.735 1.000 33.759 204 LEU B N 1
ATOM 5672 C CA . LEU B 1 28 ? -17.144 -84.698 -27.686 1.000 36.691 204 LEU B CA 1
ATOM 5673 C C . LEU B 1 28 ? -18.523 -84.480 -27.054 1.000 36.961 204 LEU B C 1
ATOM 5674 O O . LEU B 1 28 ? -19.445 -83.951 -27.706 1.000 43.788 204 LEU B O 1
ATOM 5690 N N . PHE B 1 29 ? -18.642 -84.839 -25.788 1.000 37.790 205 PHE B N 1
ATOM 5691 C CA . PHE B 1 29 ? -19.798 -84.467 -24.939 1.000 41.572 205 PHE B CA 1
ATOM 5692 C C . PHE B 1 29 ? -19.329 -83.311 -24.049 1.000 40.031 205 PHE B C 1
ATOM 5693 O O . PHE B 1 29 ? -18.604 -83.533 -23.029 1.000 33.593 205 PHE B O 1
ATOM 5710 N N . LYS B 1 30 ? -19.656 -82.087 -24.472 1.000 42.628 206 LYS B N 1
ATOM 5711 C CA . LYS B 1 30 ? -19.264 -80.869 -23.713 1.000 49.813 206 LYS B CA 1
ATOM 5712 C C . LYS B 1 30 ? -20.051 -80.855 -22.407 1.000 51.693 206 LYS B C 1
ATOM 5713 O O . LYS B 1 30 ? -21.117 -81.509 -22.355 1.000 53.786 206 LYS B O 1
ATOM 5732 N N . SER B 1 31 ? -19.523 -80.161 -21.397 1.000 54.310 207 SER B N 1
ATOM 5733 C CA . SER B 1 31 ? -20.084 -80.092 -20.020 1.000 50.524 207 SER B CA 1
ATOM 5734 C C . SER B 1 31 ? -21.575 -79.735 -20.031 1.000 45.149 207 SER B C 1
ATOM 5735 O O . SER B 1 31 ? -22.293 -80.252 -19.179 1.000 44.594 207 SER B O 1
ATOM 5743 N N . ASN B 1 32 ? -22.040 -78.928 -20.979 1.000 45.010 208 ASN B N 1
ATOM 5744 C CA . ASN B 1 32 ? -23.442 -78.442 -21.004 1.000 48.799 208 ASN B CA 1
ATOM 5745 C C . ASN B 1 32 ? -24.417 -79.544 -21.492 1.000 49.379 208 ASN B C 1
ATOM 5746 O O . ASN B 1 32 ? -25.631 -79.359 -21.314 1.000 48.041 208 ASN B O 1
ATOM 5757 N N . LYS B 1 33 ? -23.937 -80.679 -22.019 1.000 50.938 209 LYS B N 1
ATOM 5758 C CA . LYS B 1 33 ? -24.792 -81.837 -22.417 1.000 50.780 209 LYS B CA 1
ATOM 5759 C C . LYS B 1 33 ? -25.160 -82.693 -21.195 1.000 51.731 209 LYS B C 1
ATOM 5760 O O . LYS B 1 33 ? -25.904 -83.674 -21.355 1.000 54.890 209 LYS B O 1
ATOM 5779 N N . PHE B 1 34 ? -24.655 -82.353 -20.015 1.000 49.332 210 PHE B N 1
ATOM 5780 C CA . PHE B 1 34 ? -25.194 -82.852 -18.728 1.000 48.787 210 PHE B CA 1
ATOM 5781 C C . PHE B 1 34 ? -26.552 -82.178 -18.467 1.000 50.161 210 PHE B C 1
ATOM 5782 O O . PHE B 1 34 ? -26.620 -80.955 -18.472 1.000 52.602 210 PHE B O 1
ATOM 5799 N N . LEU B 1 35 ? -27.619 -82.961 -18.318 1.000 53.583 211 LEU B N 1
ATOM 5800 C CA . LEU B 1 35 ? -28.927 -82.510 -17.778 1.000 54.733 211 LEU B CA 1
ATOM 5801 C C . LEU B 1 35 ? -28.811 -82.531 -16.256 1.000 52.339 211 LEU B C 1
ATOM 5802 O O . LEU B 1 35 ? -28.145 -83.451 -15.753 1.000 44.682 211 LEU B O 1
ATOM 5818 N N . THR B 1 36 ? -29.430 -81.558 -15.567 1.000 57.744 212 THR B N 1
ATOM 5819 C CA . THR B 1 36 ? -29.438 -81.434 -14.082 1.000 60.423 212 THR B CA 1
ATOM 5820 C C . THR B 1 36 ? -30.631 -82.207 -13.516 1.000 58.097 212 THR B C 1
ATOM 5821 O O . THR B 1 36 ? -31.755 -81.868 -13.895 1.000 56.479 212 THR B O 1
ATOM 5832 N N . LEU B 1 37 ? -30.380 -83.221 -12.677 1.000 58.595 213 LEU B N 1
ATOM 5833 C CA . LEU B 1 37 ? -31.424 -84.105 -12.088 1.000 60.193 213 LEU B CA 1
ATOM 5834 C C . LEU B 1 37 ? -32.019 -83.438 -10.844 1.000 62.379 213 LEU B C 1
ATOM 5835 O O . LEU B 1 37 ? -33.229 -83.138 -10.877 1.000 65.100 213 LEU B O 1
ATOM 5851 N N . PHE B 1 38 ? -31.213 -83.243 -9.796 1.000 64.616 214 PHE B N 1
ATOM 5852 C CA . PHE B 1 38 ? -31.611 -82.588 -8.521 1.000 71.414 214 PHE B CA 1
ATOM 5853 C C . PHE B 1 38 ? -30.542 -81.557 -8.154 1.000 65.863 214 PHE B C 1
ATOM 5854 O O . PHE B 1 38 ? -29.511 -81.955 -7.606 1.000 67.000 214 PHE B O 1
ATOM 5871 N N . GLU B 1 39 ? -30.791 -80.283 -8.474 1.000 68.463 215 GLU B N 1
ATOM 5872 C CA . GLU B 1 39 ? -30.066 -79.089 -7.940 1.000 68.676 215 GLU B CA 1
ATOM 5873 C C . GLU B 1 39 ? -30.983 -78.300 -6.986 1.000 70.868 215 GLU B C 1
ATOM 5874 O O . GLU B 1 39 ? -31.881 -77.564 -7.474 1.000 72.817 215 GLU B O 1
ATOM 5886 N N . ASN B 1 40 ? -30.771 -78.453 -5.673 1.000 70.315 216 ASN B N 1
ATOM 5887 C CA . ASN B 1 40 ? -31.195 -77.479 -4.630 1.000 61.841 216 ASN B CA 1
ATOM 5888 C C . ASN B 1 40 ? -29.963 -76.588 -4.372 1.000 63.831 216 ASN B C 1
ATOM 5889 O O . ASN B 1 40 ? -29.369 -76.160 -5.368 1.000 72.931 216 ASN B O 1
ATOM 5900 N N . GLU B 1 41 ? -29.564 -76.293 -3.134 1.000 65.010 217 GLU B N 1
ATOM 5901 C CA . GLU B 1 41 ? -28.420 -75.367 -2.892 1.000 75.007 217 GLU B CA 1
ATOM 5902 C C . GLU B 1 41 ? -27.394 -75.990 -1.933 1.000 75.337 217 GLU B C 1
ATOM 5903 O O . GLU B 1 41 ? -26.480 -75.256 -1.520 1.000 73.048 217 GLU B O 1
ATOM 5915 N N . ASN B 1 42 ? -27.508 -77.284 -1.614 1.000 72.115 218 ASN B N 1
ATOM 5916 C CA . ASN B 1 42 ? -26.464 -78.033 -0.858 1.000 75.778 218 ASN B CA 1
ATOM 5917 C C . ASN B 1 42 ? -25.782 -79.040 -1.795 1.000 66.898 218 ASN B C 1
ATOM 5918 O O . ASN B 1 42 ? -24.855 -79.753 -1.359 1.000 55.113 218 ASN B O 1
ATOM 5929 N N . GLY B 1 43 ? -26.241 -79.097 -3.041 1.000 65.839 219 GLY B N 1
ATOM 5930 C CA . GLY B 1 43 ? -26.053 -80.275 -3.897 1.000 69.306 219 GLY B CA 1
ATOM 5931 C C . GLY B 1 43 ? -26.470 -80.049 -5.342 1.000 69.663 219 GLY B C 1
ATOM 5932 O O . GLY B 1 43 ? -27.297 -79.145 -5.621 1.000 68.566 219 GLY B O 1
ATOM 5936 N N . HIS B 1 44 ? -25.943 -80.929 -6.197 1.000 64.959 220 HIS B N 1
ATOM 5937 C CA . HIS B 1 44 ? -25.900 -80.896 -7.681 1.000 62.719 220 HIS B CA 1
ATOM 5938 C C . HIS B 1 44 ? -25.855 -82.372 -8.105 1.000 57.399 220 HIS B C 1
ATOM 5939 O O . HIS B 1 44 ? -24.961 -83.090 -7.566 1.000 48.847 220 HIS B O 1
ATOM 5954 N N . ILE B 1 45 ? -26.822 -82.860 -8.899 1.000 50.171 221 ILE B N 1
ATOM 5955 C CA . ILE B 1 45 ? -26.741 -84.213 -9.551 1.000 45.134 221 ILE B CA 1
ATOM 5956 C C . ILE B 1 45 ? -27.072 -84.037 -11.025 1.000 43.542 221 ILE B C 1
ATOM 5957 O O . ILE B 1 45 ? -28.190 -83.588 -11.336 1.000 40.810 221 ILE B O 1
ATOM 5973 N N . ARG B 1 46 ? -26.103 -84.337 -11.887 1.000 49.120 222 ARG B N 1
ATOM 5974 C CA . ARG B 1 46 ? -26.205 -84.116 -13.353 1.000 49.948 222 ARG B CA 1
ATOM 5975 C C . ARG B 1 46 ? -26.058 -85.473 -14.068 1.000 44.231 222 ARG B C 1
ATOM 5976 O O . ARG B 1 46 ? -25.229 -86.324 -13.666 1.000 39.236 222 ARG B O 1
ATOM 5997 N N . LEU B 1 47 ? -26.903 -85.684 -15.070 1.000 45.181 223 LEU B N 1
ATOM 5998 C CA . LEU B 1 47 ? -26.932 -86.883 -15.942 1.000 40.007 223 LEU B CA 1
ATOM 5999 C C . LEU B 1 47 ? -26.465 -86.490 -17.342 1.000 37.530 223 LEU B C 1
ATOM 6000 O O . LEU B 1 47 ? -27.129 -85.643 -17.966 1.000 36.866 223 LEU B O 1
ATOM 6016 N N . LEU B 1 48 ? -25.403 -87.122 -17.838 1.000 35.712 224 LEU B N 1
ATOM 6017 C CA . LEU B 1 48 ? -24.965 -86.958 -19.246 1.000 36.128 224 LEU B CA 1
ATOM 6018 C C . LEU B 1 48 ? -25.983 -87.670 -20.138 1.000 39.467 224 LEU B C 1
ATOM 6019 O O . LEU B 1 48 ? -26.325 -88.875 -19.808 1.000 38.853 224 LEU B O 1
ATOM 6035 N N . GLN B 1 49 ? -26.452 -86.969 -21.184 1.000 39.367 225 GLN B N 1
ATOM 6036 C CA . GLN B 1 49 ? -27.323 -87.558 -22.237 1.000 44.585 225 GLN B CA 1
ATOM 6037 C C . GLN B 1 49 ? -26.749 -88.924 -22.601 1.000 43.500 225 GLN B C 1
ATOM 6038 O O . GLN B 1 49 ? -25.514 -89.086 -22.489 1.000 35.895 225 GLN B O 1
ATOM 6052 N N . ARG B 1 50 ? -27.641 -89.883 -22.884 1.000 48.296 226 ARG B N 1
ATOM 6053 C CA . ARG B 1 50 ? -27.324 -91.177 -23.555 1.000 52.365 226 ARG B CA 1
ATOM 6054 C C . ARG B 1 50 ? -26.318 -90.903 -24.691 1.000 51.138 226 ARG B C 1
ATOM 6055 O O . ARG B 1 50 ? -26.499 -89.940 -25.510 1.000 50.386 226 ARG B O 1
ATOM 6076 N N . PHE B 1 51 ? -25.265 -91.702 -24.759 1.000 42.300 227 PHE B N 1
ATOM 6077 C CA . PHE B 1 51 ? -24.223 -91.488 -25.779 1.000 40.874 227 PHE B CA 1
ATOM 6078 C C . PHE B 1 51 ? -24.851 -91.620 -27.163 1.000 42.035 227 PHE B C 1
ATOM 6079 O O . PHE B 1 51 ? -24.319 -91.009 -28.108 1.000 45.072 227 PHE B O 1
ATOM 6096 N N . ASP B 1 52 ? -25.964 -92.353 -27.267 1.000 44.307 228 ASP B N 1
ATOM 6097 C CA . ASP B 1 52 ? -26.505 -92.830 -28.566 1.000 48.288 228 ASP B CA 1
ATOM 6098 C C . ASP B 1 52 ? -27.736 -92.035 -29.036 1.000 46.124 228 ASP B C 1
ATOM 6099 O O . ASP B 1 52 ? -28.264 -92.423 -30.090 1.000 43.632 228 ASP B O 1
ATOM 6108 N N . LYS B 1 53 ? -28.141 -90.950 -28.358 1.000 51.520 229 LYS B N 1
ATOM 6109 C CA . LYS B 1 53 ? -29.138 -89.978 -28.901 1.000 60.382 229 LYS B CA 1
ATOM 6110 C C . LYS B 1 53 ? -28.481 -89.249 -30.072 1.000 63.870 229 LYS B C 1
ATOM 6111 O O . LYS B 1 53 ? -29.196 -88.803 -30.965 1.000 61.213 229 LYS B O 1
ATOM 6130 N N . ARG B 1 54 ? -27.155 -89.124 -30.032 1.000 72.881 230 ARG B N 1
ATOM 6131 C CA . ARG B 1 54 ? -26.348 -88.381 -31.027 1.000 74.500 230 ARG B CA 1
ATOM 6132 C C . ARG B 1 54 ? -26.396 -89.095 -32.376 1.000 67.072 230 ARG B C 1
ATOM 6133 O O . ARG B 1 54 ? -26.704 -88.404 -33.365 1.000 56.483 230 ARG B O 1
ATOM 6154 N N . SER B 1 55 ? -26.037 -90.389 -32.401 1.000 63.628 231 SER B N 1
ATOM 6155 C CA . SER B 1 55 ? -25.874 -91.215 -33.633 1.000 70.188 231 SER B CA 1
ATOM 6156 C C . SER B 1 55 ? -25.730 -92.702 -33.299 1.000 68.165 231 SER B C 1
ATOM 6157 O O . SER B 1 55 ? -25.649 -93.037 -32.114 1.000 63.268 231 SER B O 1
ATOM 6165 N N . ASP B 1 56 ? -25.612 -93.524 -34.350 1.000 74.694 232 ASP B N 1
ATOM 6166 C CA . ASP B 1 56 ? -25.465 -95.006 -34.311 1.000 70.957 232 ASP B CA 1
ATOM 6167 C C . ASP B 1 56 ? -24.129 -95.432 -33.693 1.000 64.317 232 ASP B C 1
ATOM 6168 O O . ASP B 1 56 ? -24.141 -96.456 -32.990 1.000 74.248 232 ASP B O 1
ATOM 6177 N N . LEU B 1 57 ? -23.029 -94.710 -33.952 1.000 59.000 233 LEU B N 1
ATOM 6178 C CA . LEU B 1 57 ? -21.766 -94.826 -33.167 1.000 56.477 233 LEU B CA 1
ATOM 6179 C C . LEU B 1 57 ? -22.164 -95.031 -31.715 1.000 58.516 233 LEU B C 1
ATOM 6180 O O . LEU B 1 57 ? -23.222 -94.498 -31.305 1.000 71.614 233 LEU B O 1
ATOM 6196 N N . PHE B 1 58 ? -21.348 -95.710 -30.929 1.000 57.254 234 PHE B N 1
ATOM 6197 C CA . PHE B 1 58 ? -21.654 -95.900 -29.486 1.000 58.559 234 PHE B CA 1
ATOM 6198 C C . PHE B 1 58 ? -23.000 -96.619 -29.282 1.000 57.834 234 PHE B C 1
ATOM 6199 O O . PHE B 1 58 ? -23.471 -96.612 -28.137 1.000 54.862 234 PHE B O 1
ATOM 6216 N N . GLU B 1 59 ? -23.598 -97.245 -30.303 1.000 56.124 235 GLU B N 1
ATOM 6217 C CA . GLU B 1 59 ? -24.637 -98.271 -30.048 1.000 53.297 235 GLU B CA 1
ATOM 6218 C C . GLU B 1 59 ? -24.111 -99.181 -28.932 1.000 48.498 235 GLU B C 1
ATOM 6219 O O . GLU B 1 59 ? -24.895 -99.596 -28.099 1.000 55.306 235 GLU B O 1
ATOM 6231 N N . ASN B 1 60 ? -22.809 -99.443 -28.901 1.000 43.959 236 ASN B N 1
ATOM 6232 C CA . ASN B 1 60 ? -22.170 -100.346 -27.912 1.000 41.638 236 ASN B CA 1
ATOM 6233 C C . ASN B 1 60 ? -21.958 -99.692 -26.555 1.000 38.709 236 ASN B C 1
ATOM 6234 O O . ASN B 1 60 ? -21.428 -100.379 -25.675 1.000 39.859 236 ASN B O 1
ATOM 6245 N N . LEU B 1 61 ? -22.271 -98.409 -26.421 1.000 37.373 237 LEU B N 1
ATOM 6246 C CA . LEU B 1 61 ? -22.248 -97.687 -25.127 1.000 37.601 237 LEU B CA 1
ATOM 6247 C C . LEU B 1 61 ? -23.691 -97.309 -24.727 1.000 39.315 237 LEU B C 1
ATOM 6248 O O . LEU B 1 61 ? -23.857 -96.558 -23.773 1.000 46.089 237 LEU B O 1
ATOM 6264 N N . GLN B 1 62 ? -24.713 -97.833 -25.403 1.000 42.562 238 GLN B N 1
ATOM 6265 C CA . GLN B 1 62 ? -26.139 -97.512 -25.119 1.000 45.044 238 GLN B CA 1
ATOM 6266 C C . GLN B 1 62 ? -26.456 -97.789 -23.646 1.000 43.705 238 GLN B C 1
ATOM 6267 O O . GLN B 1 62 ? -27.183 -96.977 -23.048 1.000 52.956 238 GLN B O 1
ATOM 6281 N N . ASN B 1 63 ? -25.883 -98.838 -23.060 1.000 36.701 239 ASN B N 1
ATOM 6282 C CA . ASN B 1 63 ? -26.168 -99.168 -21.649 1.000 33.694 239 ASN B CA 1
ATOM 6283 C C . ASN B 1 63 ? -25.161 -98.528 -20.683 1.000 34.244 239 ASN B C 1
ATOM 6284 O O . ASN B 1 63 ? -25.013 -99.037 -19.554 1.000 32.681 239 ASN B O 1
ATOM 6295 N N . TYR B 1 64 ? -24.515 -97.418 -21.030 1.000 37.590 240 TYR B N 1
ATOM 6296 C CA . TYR B 1 64 ? -23.595 -96.726 -20.077 1.000 36.177 240 TYR B CA 1
ATOM 6297 C C . TYR B 1 64 ? -24.055 -95.275 -19.917 1.000 36.068 240 TYR B C 1
ATOM 6298 O O . TYR B 1 64 ? -24.337 -94.617 -20.944 1.000 34.961 240 TYR B O 1
ATOM 6316 N N . ARG B 1 65 ? -24.188 -94.813 -18.674 1.000 33.488 241 ARG B N 1
ATOM 6317 C CA . ARG B 1 65 ? -24.464 -93.387 -18.380 1.000 33.074 241 ARG B CA 1
ATOM 6318 C C . ARG B 1 65 ? -23.493 -92.848 -17.334 1.000 30.471 241 ARG B C 1
ATOM 6319 O O . ARG B 1 65 ? -22.984 -93.621 -16.497 1.000 30.467 241 ARG B O 1
ATOM 6340 N N . LEU B 1 66 ? -23.285 -91.542 -17.390 1.000 30.971 242 LEU B N 1
ATOM 6341 C CA . LEU B 1 66 ? -22.403 -90.786 -16.473 1.000 33.122 242 LEU B CA 1
ATOM 6342 C C . LEU B 1 66 ? -23.278 -89.841 -15.646 1.000 33.635 242 LEU B C 1
ATOM 6343 O O . LEU B 1 66 ? -24.035 -89.017 -16.240 1.000 29.519 242 LEU B O 1
ATOM 6359 N N . VAL B 1 67 ? -23.153 -89.952 -14.331 1.000 35.378 243 VAL B N 1
ATOM 6360 C CA . VAL B 1 67 ? -23.777 -89.032 -13.341 1.000 41.262 243 VAL B CA 1
ATOM 6361 C C . VAL B 1 67 ? -22.612 -88.303 -12.664 1.000 45.556 243 VAL B C 1
ATOM 6362 O O . VAL B 1 67 ? -21.611 -88.989 -12.302 1.000 44.258 243 VAL B O 1
ATOM 6375 N N . GLU B 1 68 ? -22.663 -86.971 -12.642 1.000 49.285 244 GLU B N 1
ATOM 6376 C CA . GLU B 1 68 ? -21.743 -86.108 -11.845 1.000 57.109 244 GLU B CA 1
ATOM 6377 C C . GLU B 1 68 ? -22.535 -85.721 -10.582 1.000 51.703 244 GLU B C 1
ATOM 6378 O O . GLU B 1 68 ? -23.735 -85.380 -10.735 1.000 42.123 244 GLU B O 1
ATOM 6390 N N . TYR B 1 69 ? -21.950 -85.885 -9.390 1.000 45.460 245 TYR B N 1
ATOM 6391 C CA . TYR B 1 69 ? -22.601 -85.559 -8.095 1.000 49.019 245 TYR B CA 1
ATOM 6392 C C . TYR B 1 69 ? -21.701 -84.611 -7.297 1.000 50.576 245 TYR B C 1
ATOM 6393 O O . TYR B 1 69 ? -20.521 -84.948 -6.995 1.000 47.160 245 TYR B O 1
ATOM 6411 N N . ARG B 1 70 ? -22.274 -83.469 -6.930 1.000 49.757 246 ARG B N 1
ATOM 6412 C CA . ARG B 1 70 ? -21.613 -82.447 -6.091 1.000 54.611 246 ARG B CA 1
ATOM 6413 C C . ARG B 1 70 ? -22.503 -82.113 -4.886 1.000 50.411 246 ARG B C 1
ATOM 6414 O O . ARG B 1 70 ? -23.681 -81.773 -5.084 1.000 46.428 246 ARG B O 1
ATOM 6435 N N . ALA B 1 71 ? -21.947 -82.192 -3.682 1.000 49.948 247 ALA B N 1
ATOM 6436 C CA . ALA B 1 71 ? -22.612 -81.811 -2.416 1.000 51.365 247 ALA B CA 1
ATOM 6437 C C . ALA B 1 71 ? -21.650 -80.995 -1.533 1.000 49.842 247 ALA B C 1
ATOM 6438 O O . ALA B 1 71 ? -20.515 -81.510 -1.277 1.000 44.503 247 ALA B O 1
ATOM 6445 N N . LYS B 1 72 ? -22.096 -79.816 -1.052 1.000 47.479 248 LYS B N 1
ATOM 6446 C CA . LYS B 1 72 ? -21.379 -78.939 -0.061 1.000 47.715 248 LYS B CA 1
ATOM 6447 C C . LYS B 1 72 ? -21.144 -79.708 1.235 1.000 43.723 248 LYS B C 1
ATOM 6448 O O . LYS B 1 72 ? -21.574 -80.843 1.368 1.000 44.687 248 LYS B O 1
ATOM 6467 N N . PRO B 1 73 ? -20.403 -79.179 2.227 1.000 51.222 249 PRO B N 1
ATOM 6468 C CA . PRO B 1 73 ? -20.135 -79.956 3.446 1.000 51.082 249 PRO B CA 1
ATOM 6469 C C . PRO B 1 73 ? -21.360 -79.984 4.383 1.000 54.120 249 PRO B C 1
ATOM 6470 O O . PRO B 1 73 ? -22.275 -79.143 4.233 1.000 44.565 249 PRO B O 1
ATOM 6481 N N . HIS B 1 74 ? -21.389 -80.959 5.302 1.000 54.520 250 HIS B N 1
ATOM 6482 C CA . HIS B 1 74 ? -22.553 -81.231 6.183 1.000 58.671 250 HIS B CA 1
ATOM 6483 C C . HIS B 1 74 ? -23.824 -81.439 5.341 1.000 62.174 250 HIS B C 1
ATOM 6484 O O . HIS B 1 74 ? -24.855 -80.777 5.643 1.000 76.363 250 HIS B O 1
ATOM 6499 N N . THR B 1 75 ? -23.764 -82.297 4.318 1.000 54.347 251 THR B N 1
ATOM 6500 C CA . THR B 1 75 ? -24.921 -82.698 3.473 1.000 49.332 251 THR B CA 1
ATOM 6501 C C . THR B 1 75 ? -25.067 -84.219 3.496 1.000 45.863 251 THR B C 1
ATOM 6502 O O . THR B 1 75 ? -24.030 -84.902 3.670 1.000 38.940 251 THR B O 1
ATOM 6513 N N . ILE B 1 76 ? -26.308 -84.712 3.385 1.000 45.811 252 ILE B N 1
ATOM 6514 C CA . ILE B 1 76 ? -26.590 -86.152 3.113 1.000 46.272 252 ILE B CA 1
ATOM 6515 C C . ILE B 1 76 ? -27.441 -86.252 1.857 1.000 45.640 252 ILE B C 1
ATOM 6516 O O . ILE B 1 76 ? -28.307 -85.368 1.634 1.000 43.272 252 ILE B O 1
ATOM 6532 N N . PHE B 1 77 ? -27.088 -87.242 1.040 1.000 48.259 253 PHE B N 1
ATOM 6533 C CA . PHE B 1 77 ? -27.911 -87.842 -0.035 1.000 44.528 253 PHE B CA 1
ATOM 6534 C C . PHE B 1 77 ? -28.784 -88.900 0.633 1.000 41.663 253 PHE B C 1
ATOM 6535 O O . PHE B 1 77 ? -28.229 -89.937 1.057 1.000 38.101 253 PHE B O 1
ATOM 6552 N N . LEU B 1 78 ? -30.085 -88.631 0.732 1.000 40.442 254 LEU B N 1
ATOM 6553 C CA . LEU B 1 78 ? -31.036 -89.462 1.522 1.000 44.282 254 LEU B CA 1
ATOM 6554 C C . LEU B 1 78 ? -31.283 -90.833 0.871 1.000 40.261 254 LEU B C 1
ATOM 6555 O O . LEU B 1 78 ? -31.335 -90.952 -0.360 1.000 36.770 254 LEU B O 1
ATOM 6571 N N . PRO B 1 79 ? -31.473 -91.884 1.710 1.000 37.171 255 PRO B N 1
ATOM 6572 C CA . PRO B 1 79 ? -31.727 -93.250 1.258 1.000 36.148 255 PRO B CA 1
ATOM 6573 C C . PRO B 1 79 ? -32.552 -93.341 -0.032 1.000 36.908 255 PRO B C 1
ATOM 6574 O O . PRO B 1 79 ? -33.634 -92.753 -0.087 1.000 30.054 255 PRO B O 1
ATOM 6585 N N . GLN B 1 80 ? -31.971 -94.047 -1.022 1.000 39.931 256 GLN B N 1
ATOM 6586 C CA . GLN B 1 80 ? -32.464 -94.282 -2.408 1.000 38.487 256 GLN B CA 1
ATOM 6587 C C . GLN B 1 80 ? -31.865 -95.603 -2.889 1.000 39.647 256 GLN B C 1
ATOM 6588 O O . GLN B 1 80 ? -30.874 -96.052 -2.290 1.000 45.257 256 GLN B O 1
ATOM 6602 N N . HIS B 1 81 ? -32.438 -96.220 -3.920 1.000 38.469 257 HIS B N 1
ATOM 6603 C CA . HIS B 1 81 ? -31.796 -97.313 -4.692 1.000 33.610 257 HIS B CA 1
ATOM 6604 C C . HIS B 1 81 ? -32.036 -97.007 -6.158 1.000 33.670 257 HIS B C 1
ATOM 6605 O O . HIS B 1 81 ? -33.056 -96.326 -6.456 1.000 33.837 257 HIS B O 1
ATOM 6620 N N . ILE B 1 82 ? -31.110 -97.430 -7.026 1.000 36.586 258 ILE B N 1
ATOM 6621 C CA . ILE B 1 82 ? -31.205 -97.230 -8.506 1.000 36.038 258 ILE B CA 1
ATOM 6622 C C . ILE B 1 82 ? -31.394 -98.612 -9.136 1.000 31.627 258 ILE B C 1
ATOM 6623 O O . ILE B 1 82 ? -30.884 -99.573 -8.536 1.000 27.416 258 ILE B O 1
ATOM 6635 N N . ASP B 1 83 ? -32.112 -98.715 -10.263 1.000 31.935 259 ASP B N 1
ATOM 6636 C CA . ASP B 1 83 ? -32.288 -99.995 -11.019 1.000 37.695 259 ASP B CA 1
ATOM 6637 C C . ASP B 1 83 ? -31.111 -100.157 -12.013 1.000 35.362 259 ASP B C 1
ATOM 6638 O O . ASP B 1 83 ? -31.342 -100.170 -13.266 1.000 31.091 259 ASP B O 1
ATOM 6647 N N . ALA B 1 84 ? -29.883 -100.268 -11.478 1.000 34.754 260 ALA B N 1
ATOM 6648 C CA . ALA B 1 84 ? -28.618 -99.967 -12.202 1.000 35.592 260 ALA B CA 1
ATOM 6649 C C . ALA B 1 84 ? -27.394 -100.070 -11.291 1.000 33.539 260 ALA B C 1
ATOM 6650 O O . ALA B 1 84 ? -27.412 -99.527 -10.193 1.000 39.856 260 ALA B O 1
ATOM 6657 N N . ASP B 1 85 ? -26.374 -100.783 -11.760 1.000 36.633 261 ASP B N 1
ATOM 6658 C CA . ASP B 1 85 ? -25.037 -100.900 -11.133 1.000 35.681 261 ASP B CA 1
ATOM 6659 C C . ASP B 1 85 ? -24.344 -99.536 -11.255 1.000 35.445 261 ASP B C 1
ATOM 6660 O O . ASP B 1 85 ? -24.526 -98.860 -12.290 1.000 34.426 261 ASP B O 1
ATOM 6669 N N . LEU B 1 86 ? -23.569 -99.171 -10.236 1.000 33.422 262 LEU B N 1
ATOM 6670 C CA . LEU B 1 86 ? -22.798 -97.910 -10.151 1.000 32.388 262 LEU B CA 1
ATOM 6671 C C . LEU B 1 86 ? -21.331 -98.228 -9.848 1.000 32.687 262 LEU B C 1
ATOM 6672 O O . LEU B 1 86 ? -21.079 -98.966 -8.853 1.000 24.996 262 LEU B O 1
ATOM 6688 N N . ILE B 1 87 ? -20.414 -97.716 -10.687 1.000 31.515 263 ILE B N 1
ATOM 6689 C CA . ILE B 1 87 ? -18.990 -97.576 -10.284 1.000 35.307 263 ILE B CA 1
ATOM 6690 C C . ILE B 1 87 ? -18.840 -96.111 -9.929 1.000 34.816 263 ILE B C 1
ATOM 6691 O O . ILE B 1 87 ? -19.163 -95.219 -10.772 1.000 34.839 263 ILE B O 1
ATOM 6707 N N . LEU B 1 88 ? -18.578 -95.924 -8.648 1.000 36.132 264 LEU B N 1
ATOM 6708 C CA . LEU B 1 88 ? -18.558 -94.614 -7.979 1.000 35.314 264 LEU B CA 1
ATOM 6709 C C . LEU B 1 88 ? -17.073 -94.272 -7.885 1.000 34.034 264 LEU B C 1
ATOM 6710 O O . LEU B 1 88 ? -16.288 -95.119 -7.382 1.000 30.661 264 LEU B O 1
ATOM 6726 N N . VAL B 1 89 ? -16.689 -93.138 -8.463 1.000 33.726 265 VAL B N 1
ATOM 6727 C CA . VAL B 1 89 ? -15.306 -92.612 -8.391 1.000 35.194 265 VAL B CA 1
ATOM 6728 C C . VAL B 1 89 ? -15.381 -91.226 -7.771 1.000 34.919 265 VAL B C 1
ATOM 6729 O O . VAL B 1 89 ? -16.200 -90.424 -8.272 1.000 32.210 265 VAL B O 1
ATOM 6742 N N . VAL B 1 90 ? -14.533 -90.950 -6.783 1.000 37.870 266 VAL B N 1
ATOM 6743 C CA . VAL B 1 90 ? -14.423 -89.606 -6.121 1.000 46.577 266 VAL B CA 1
ATOM 6744 C C . VAL B 1 90 ? -13.360 -88.742 -6.806 1.000 40.705 266 VAL B C 1
ATOM 6745 O O . VAL B 1 90 ? -12.176 -89.055 -6.613 1.000 39.109 266 VAL B O 1
ATOM 6758 N N . LEU B 1 91 ? -13.747 -87.620 -7.397 1.000 38.403 267 LEU B N 1
ATOM 6759 C CA . LEU B 1 91 ? -12.790 -86.616 -7.962 1.000 44.104 267 LEU B CA 1
ATOM 6760 C C . LEU B 1 91 ? -12.165 -85.743 -6.852 1.000 44.405 267 LEU B C 1
ATOM 6761 O O . LEU B 1 91 ? -10.919 -85.553 -6.898 1.000 48.660 267 LEU B O 1
ATOM 6777 N N . SER B 1 92 ? -12.978 -85.190 -5.938 1.000 40.491 268 SER B N 1
ATOM 6778 C CA . SER B 1 92 ? -12.539 -84.350 -4.785 1.000 40.780 268 SER B CA 1
ATOM 6779 C C . SER B 1 92 ? -13.548 -84.408 -3.622 1.000 42.615 268 SER B C 1
ATOM 6780 O O . SER B 1 92 ? -14.779 -84.457 -3.875 1.000 38.835 268 SER B O 1
ATOM 6788 N N . GLY B 1 93 ? -13.025 -84.400 -2.391 1.000 47.124 269 GLY B N 1
ATOM 6789 C CA . GLY B 1 93 ? -13.785 -84.418 -1.127 1.000 45.640 269 GLY B CA 1
ATOM 6790 C C . GLY B 1 93 ? -13.522 -85.696 -0.353 1.000 48.936 269 GLY B C 1
ATOM 6791 O O . GLY B 1 93 ? -12.775 -86.578 -0.860 1.000 48.386 269 GLY B O 1
ATOM 6795 N N . LYS B 1 94 ? -14.084 -85.751 0.859 1.000 57.036 270 LYS B N 1
ATOM 6796 C CA . LYS B 1 94 ? -14.229 -86.949 1.730 1.000 55.206 270 LYS B CA 1
ATOM 6797 C C . LYS B 1 94 ? -15.721 -87.294 1.759 1.000 46.630 270 LYS B C 1
ATOM 6798 O O . LYS B 1 94 ? -16.512 -86.396 1.416 1.000 46.013 270 LYS B O 1
ATOM 6817 N N . ALA B 1 95 ? -16.099 -88.503 2.195 1.000 40.413 271 ALA B N 1
ATOM 6818 C CA . ALA B 1 95 ? -17.510 -88.885 2.474 1.000 37.636 271 ALA B CA 1
ATOM 6819 C C . ALA B 1 95 ? -17.592 -90.191 3.253 1.000 38.130 271 ALA B C 1
ATOM 6820 O O . ALA B 1 95 ? -16.611 -90.973 3.240 1.000 38.354 271 A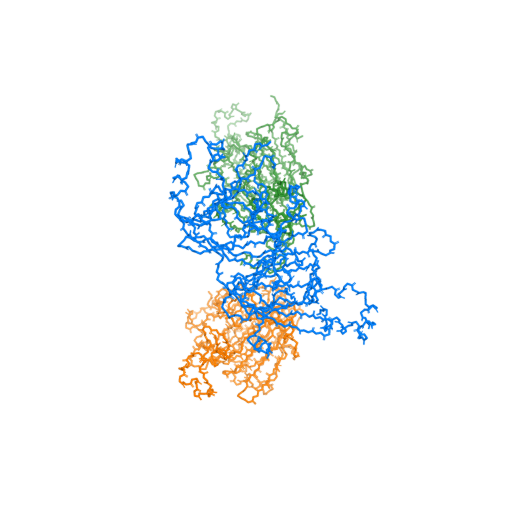LA B O 1
ATOM 6827 N N . ILE B 1 96 ? -18.740 -90.413 3.909 1.000 45.794 272 ILE B N 1
ATOM 6828 C CA . ILE B 1 96 ? -19.170 -91.778 4.331 1.000 45.917 272 ILE B CA 1
ATOM 6829 C C . ILE B 1 96 ? -20.361 -92.171 3.461 1.000 46.498 272 ILE B C 1
ATOM 6830 O O . ILE B 1 96 ? -21.359 -91.382 3.376 1.000 42.727 272 ILE B O 1
ATOM 6846 N N . LEU B 1 97 ? -20.129 -93.266 2.730 1.000 41.075 273 LEU B N 1
ATOM 6847 C CA . LEU B 1 97 ? -21.063 -93.971 1.823 1.000 44.435 273 LEU B CA 1
ATOM 6848 C C . LEU B 1 97 ? -21.640 -95.107 2.659 1.000 42.571 273 LEU B C 1
ATOM 6849 O O . LEU B 1 97 ? -20.821 -95.867 3.204 1.000 34.836 273 LEU B O 1
ATOM 6865 N N . THR B 1 98 ? -22.964 -95.146 2.863 1.000 45.180 274 THR B N 1
ATOM 6866 C CA . THR B 1 98 ? -23.603 -96.219 3.671 1.000 47.351 274 THR B CA 1
ATOM 6867 C C . THR B 1 98 ? -24.453 -97.081 2.753 1.000 41.880 274 THR B C 1
ATOM 6868 O O . THR B 1 98 ? -25.316 -96.556 2.047 1.000 43.757 274 THR B O 1
ATOM 6879 N N . VAL B 1 99 ? -24.198 -98.374 2.796 1.000 40.198 275 VAL B N 1
ATOM 6880 C CA . VAL B 1 99 ? -24.732 -99.345 1.812 1.000 42.127 275 VAL B CA 1
ATOM 6881 C C . VAL B 1 99 ? -25.532 -100.398 2.594 1.000 42.016 275 VAL B C 1
ATOM 6882 O O . VAL B 1 99 ? -24.949 -100.998 3.555 1.000 35.236 275 VAL B O 1
ATOM 6895 N N . LEU B 1 100 ? -26.825 -100.570 2.233 1.000 40.186 276 LEU B N 1
ATOM 6896 C CA . LEU B 1 100 ? -27.777 -101.476 2.934 1.000 37.364 276 LEU B CA 1
ATOM 6897 C C . LEU B 1 100 ? -28.024 -102.761 2.146 1.000 38.477 276 LEU B C 1
ATOM 6898 O O . LEU B 1 100 ? -28.235 -102.686 0.921 1.000 41.010 276 LEU B O 1
ATOM 6914 N N . SER B 1 101 ? -28.020 -103.883 2.863 1.000 40.552 277 SER B N 1
ATOM 6915 C CA . SER B 1 101 ? -28.632 -105.183 2.476 1.000 42.224 277 SER B CA 1
ATOM 6916 C C . SER B 1 101 ? -29.940 -105.354 3.234 1.000 42.637 277 SER B C 1
ATOM 6917 O O . SER B 1 101 ? -30.137 -104.761 4.286 1.000 42.718 277 SER B O 1
ATOM 6925 N N . PRO B 1 102 ? -30.853 -106.236 2.794 1.000 42.129 278 PRO B N 1
ATOM 6926 C CA . PRO B 1 102 ? -32.054 -106.519 3.573 1.000 40.307 278 PRO B CA 1
ATOM 6927 C C . PRO B 1 102 ? -31.820 -106.869 5.063 1.000 41.027 278 PRO B C 1
ATOM 6928 O O . PRO B 1 102 ? -32.747 -106.673 5.839 1.000 36.974 278 PRO B O 1
ATOM 6939 N N . ASN B 1 103 ? -30.620 -107.335 5.441 1.000 40.608 279 ASN B N 1
ATOM 6940 C CA . ASN B 1 103 ? -30.303 -107.777 6.824 1.000 43.417 279 ASN B CA 1
ATOM 6941 C C . ASN B 1 103 ? -28.888 -107.345 7.219 1.000 42.096 279 ASN B C 1
ATOM 6942 O O . ASN B 1 103 ? -28.272 -108.034 8.073 1.000 41.753 279 ASN B O 1
ATOM 6953 N N . ASP B 1 104 ? -28.352 -106.261 6.665 1.000 42.395 280 ASP B N 1
ATOM 6954 C CA . ASP B 1 104 ? -27.010 -105.809 7.124 1.000 45.328 280 ASP B CA 1
ATOM 6955 C C . ASP B 1 104 ? -26.753 -104.365 6.712 1.000 43.284 280 ASP B C 1
ATOM 6956 O O . ASP B 1 104 ? -27.406 -103.846 5.780 1.000 41.489 280 ASP B O 1
ATOM 6965 N N . ARG B 1 105 ? -25.814 -103.744 7.409 1.000 47.569 281 ARG B N 1
ATOM 6966 C CA . ARG B 1 105 ? -25.312 -102.391 7.058 1.000 50.857 281 ARG B CA 1
ATOM 6967 C C . ARG B 1 105 ? -23.778 -102.400 7.005 1.000 43.201 281 ARG B C 1
ATOM 6968 O O . ARG B 1 105 ? -23.115 -103.205 7.724 1.000 40.154 281 ARG B O 1
ATOM 6989 N N . ASN B 1 106 ? -23.257 -101.551 6.129 1.000 43.921 282 ASN B N 1
ATOM 6990 C CA . ASN B 1 106 ? -21.836 -101.495 5.699 1.000 49.708 282 ASN B CA 1
ATOM 6991 C C . ASN B 1 106 ? -21.584 -100.065 5.248 1.000 47.640 282 ASN B C 1
ATOM 6992 O O . ASN B 1 106 ? -22.423 -99.534 4.490 1.000 44.286 282 ASN B O 1
ATOM 7003 N N . SER B 1 107 ? -20.544 -99.425 5.773 1.000 54.005 283 SER B N 1
ATOM 7004 C CA . SER B 1 107 ? -20.162 -98.070 5.313 1.000 57.949 283 SER B CA 1
ATOM 7005 C C . SER B 1 107 ? -18.647 -97.989 5.098 1.000 55.715 283 SER B C 1
ATOM 7006 O O . SER B 1 107 ? -17.892 -98.888 5.546 1.000 48.638 283 SER B O 1
ATOM 7014 N N . TYR B 1 108 ? -18.266 -96.977 4.324 1.000 53.853 284 TYR B N 1
ATOM 7015 C CA . TYR B 1 108 ? -16.953 -96.824 3.665 1.000 56.161 284 TYR B CA 1
ATOM 7016 C C . TYR B 1 108 ? -16.554 -95.361 3.785 1.000 56.637 284 TYR B C 1
ATOM 7017 O O . TYR B 1 108 ? -17.358 -94.496 3.373 1.000 52.718 284 TYR B O 1
ATOM 7035 N N . ASN B 1 109 ? -15.375 -95.110 4.364 1.000 58.350 285 ASN B N 1
ATOM 7036 C CA . ASN B 1 109 ? -14.700 -93.789 4.302 1.000 57.978 285 ASN B CA 1
ATOM 7037 C C . ASN B 1 109 ? -14.187 -93.603 2.882 1.000 49.427 285 ASN B C 1
ATOM 7038 O O . ASN B 1 109 ? -13.378 -94.444 2.443 1.000 56.018 285 ASN B O 1
ATOM 7049 N N . LEU B 1 110 ? -14.672 -92.584 2.183 1.000 39.313 286 LEU B N 1
ATOM 7050 C CA . LEU B 1 110 ? -14.216 -92.316 0.799 1.000 43.351 286 LEU B CA 1
ATOM 7051 C C . LEU B 1 110 ? -13.338 -91.049 0.771 1.000 44.343 286 LEU B C 1
ATOM 7052 O O . LEU B 1 110 ? -13.865 -89.981 1.128 1.000 45.068 286 LEU B O 1
ATOM 7068 N N . GLU B 1 111 ? -12.065 -91.188 0.337 1.000 48.289 287 GLU B N 1
ATOM 7069 C CA . GLU B 1 111 ? -11.082 -90.112 -0.023 1.000 44.705 287 GLU B CA 1
ATOM 7070 C C . GLU B 1 111 ? -11.221 -89.731 -1.499 1.000 43.633 287 GLU B C 1
ATOM 7071 O O . GLU B 1 111 ? -12.021 -90.346 -2.170 1.000 46.972 287 GLU B O 1
ATOM 7083 N N . ARG B 1 112 ? -10.389 -88.823 -2.017 1.000 44.825 288 ARG B N 1
ATOM 7084 C CA . ARG B 1 112 ? -10.254 -88.636 -3.487 1.000 45.531 288 ARG B CA 1
ATOM 7085 C C . ARG B 1 112 ? -9.566 -89.882 -4.080 1.000 44.897 288 ARG B C 1
ATOM 7086 O O . ARG B 1 112 ? -8.727 -90.520 -3.396 1.000 38.847 288 ARG B O 1
ATOM 7107 N N . GLY B 1 113 ? -9.981 -90.257 -5.294 1.000 44.461 289 GLY B N 1
ATOM 7108 C CA . GLY B 1 113 ? -9.436 -91.399 -6.056 1.000 46.769 289 GLY B CA 1
ATOM 7109 C C . GLY B 1 113 ? -10.031 -92.740 -5.633 1.000 45.706 289 GLY B C 1
ATOM 7110 O O . GLY B 1 113 ? -9.599 -93.788 -6.172 1.000 40.571 289 GLY B O 1
ATOM 7114 N N . ASP B 1 114 ? -10.986 -92.741 -4.701 1.000 44.674 290 ASP B N 1
ATOM 7115 C CA . ASP B 1 114 ? -11.631 -94.000 -4.264 1.000 42.784 290 ASP B CA 1
ATOM 7116 C C . ASP B 1 114 ? -12.671 -94.418 -5.305 1.000 39.359 290 ASP B C 1
ATOM 7117 O O . ASP B 1 114 ? -13.367 -93.548 -5.887 1.000 33.380 290 ASP B O 1
ATOM 7126 N N . THR B 1 115 ? -12.705 -95.730 -5.512 1.000 40.599 291 THR B N 1
ATOM 7127 C CA . THR B 1 115 ? -13.599 -96.477 -6.420 1.000 42.517 291 THR B CA 1
ATOM 7128 C C . THR B 1 115 ? -14.352 -97.516 -5.596 1.000 39.254 291 THR B C 1
ATOM 7129 O O . THR B 1 115 ? -13.750 -98.142 -4.665 1.000 36.682 291 THR B O 1
ATOM 7140 N N . ILE B 1 116 ? -15.615 -97.710 -5.931 1.000 36.714 292 ILE B N 1
ATOM 7141 C CA . ILE B 1 116 ? -16.424 -98.789 -5.310 1.000 36.637 292 ILE B CA 1
ATOM 7142 C C . ILE B 1 116 ? -17.598 -99.122 -6.227 1.000 34.284 292 ILE B C 1
ATOM 7143 O O . ILE B 1 116 ? -18.138 -98.182 -6.889 1.000 28.364 292 ILE B O 1
ATOM 7159 N N . LYS B 1 117 ? -17.943 -100.410 -6.287 1.000 33.658 293 LYS B N 1
ATOM 7160 C CA . LYS B 1 117 ? -19.167 -100.892 -6.982 1.000 35.972 293 LYS B CA 1
ATOM 7161 C C . LYS B 1 117 ? -20.341 -100.782 -5.990 1.000 34.778 293 LYS B C 1
ATOM 7162 O O . LYS B 1 117 ? -20.286 -101.404 -4.909 1.000 38.605 293 LYS B O 1
ATOM 7181 N N . LEU B 1 118 ? -21.331 -99.966 -6.350 1.000 35.907 294 LEU B N 1
ATOM 7182 C CA . LEU B 1 118 ? -22.662 -99.811 -5.721 1.000 34.926 294 LEU B CA 1
ATOM 7183 C C . LEU B 1 118 ? -23.645 -100.620 -6.565 1.000 31.252 294 LEU B C 1
ATOM 7184 O O . LEU B 1 118 ? -24.168 -100.112 -7.556 1.000 31.296 294 LEU B O 1
ATOM 7200 N N . PRO B 1 119 ? -23.887 -101.912 -6.234 1.000 27.468 295 PRO B N 1
ATOM 7201 C CA . PRO B 1 119 ? -24.767 -102.752 -7.050 1.000 27.764 295 PRO B CA 1
ATOM 7202 C C . PRO B 1 119 ? -26.218 -102.258 -7.117 1.000 28.137 295 PRO B C 1
ATOM 7203 O O . PRO B 1 119 ? -26.699 -101.731 -6.152 1.000 31.539 295 PRO B O 1
ATOM 7214 N N . ALA B 1 120 ? -26.867 -102.429 -8.266 1.000 29.448 296 ALA B N 1
ATOM 7215 C CA . ALA B 1 120 ? -28.331 -102.268 -8.467 1.000 32.841 296 ALA B CA 1
ATOM 7216 C C . ALA B 1 120 ? -29.116 -102.622 -7.192 1.000 30.149 296 ALA B C 1
ATOM 7217 O O . ALA B 1 120 ? -28.723 -103.564 -6.463 1.000 26.246 296 ALA B O 1
ATOM 7224 N N . GLY B 1 121 ? -30.205 -101.881 -6.972 1.000 33.124 297 GLY B N 1
ATOM 7225 C CA . GLY B 1 121 ? -31.192 -102.066 -5.887 1.000 34.696 297 GLY B CA 1
ATOM 7226 C C . GLY B 1 121 ? -30.527 -102.150 -4.526 1.000 37.278 297 GLY B C 1
ATOM 7227 O O . GLY B 1 121 ? -30.955 -103.001 -3.708 1.000 41.494 297 GLY B O 1
ATOM 7231 N N . THR B 1 122 ? -29.470 -101.362 -4.322 1.000 38.835 298 THR B N 1
ATOM 7232 C CA . THR B 1 122 ? -28.782 -101.195 -3.021 1.000 39.944 298 THR B CA 1
ATOM 7233 C C . THR B 1 122 ? -29.222 -99.851 -2.467 1.000 41.296 298 THR B C 1
ATOM 7234 O O . THR B 1 122 ? -28.733 -98.855 -2.976 1.000 49.890 298 THR B O 1
ATOM 7245 N N . THR B 1 123 ? -30.164 -99.844 -1.526 1.000 43.158 299 THR B N 1
ATOM 7246 C CA . THR B 1 123 ? -30.487 -98.681 -0.662 1.000 38.683 299 THR B CA 1
ATOM 7247 C C . THR B 1 123 ? -29.201 -98.143 -0.025 1.000 33.906 299 THR B C 1
ATOM 7248 O O . THR B 1 123 ? -28.469 -98.923 0.666 1.000 27.794 299 THR B O 1
ATOM 7259 N N . SER B 1 124 ? -28.915 -96.863 -0.262 1.000 33.822 300 SER B N 1
ATOM 7260 C CA . SER B 1 124 ? -27.656 -96.225 0.209 1.000 38.634 300 SER B CA 1
ATOM 7261 C C . SER B 1 124 ? -27.870 -94.739 0.463 1.000 37.241 300 SER B C 1
ATOM 7262 O O . SER B 1 124 ? -28.800 -94.126 -0.145 1.000 33.783 300 SER B O 1
ATOM 7270 N N . TYR B 1 125 ? -27.042 -94.202 1.356 1.000 37.149 301 TYR B N 1
ATOM 7271 C CA . TYR B 1 125 ? -26.979 -92.749 1.626 1.000 37.202 301 TYR B CA 1
ATOM 7272 C C . TYR B 1 125 ? -25.514 -92.349 1.708 1.000 39.967 301 TYR B C 1
ATOM 7273 O O . TYR B 1 125 ? -24.663 -93.243 2.012 1.000 37.509 301 TYR B O 1
ATOM 7291 N N . LEU B 1 126 ? -25.262 -91.065 1.418 1.000 40.871 302 LEU B N 1
ATOM 7292 C CA . LEU B 1 126 ? -23.912 -90.473 1.192 1.000 41.964 302 LEU B CA 1
ATOM 7293 C C . LEU B 1 126 ? -23.734 -89.225 2.067 1.000 42.225 302 LEU B C 1
ATOM 7294 O O . LEU B 1 126 ? -24.370 -88.189 1.798 1.000 38.208 302 LEU B O 1
ATOM 7310 N N . VAL B 1 127 ? -22.873 -89.295 3.074 1.000 47.113 303 VAL B N 1
ATOM 7311 C CA . VAL B 1 127 ? -22.598 -88.090 3.907 1.000 51.735 303 VAL B CA 1
ATOM 7312 C C . VAL B 1 127 ? -21.228 -87.518 3.531 1.000 49.730 303 VAL B C 1
ATOM 7313 O O . VAL B 1 127 ? -20.197 -88.215 3.733 1.000 45.275 303 VAL B O 1
ATOM 7326 N N . ASN B 1 128 ? -21.254 -86.280 3.040 1.000 46.798 304 ASN B N 1
ATOM 7327 C CA . ASN B 1 128 ? -20.139 -85.296 3.117 1.000 48.461 304 ASN B CA 1
ATOM 7328 C C . ASN B 1 128 ? -19.897 -84.883 4.573 1.000 45.482 304 ASN B C 1
ATOM 7329 O O . ASN B 1 128 ? -20.613 -83.989 5.042 1.000 49.026 304 ASN B O 1
ATOM 7340 N N . GLN B 1 129 ? -18.935 -85.483 5.268 1.000 46.296 305 GLN B N 1
ATOM 7341 C CA . GLN B 1 129 ? -18.676 -85.134 6.700 1.000 52.704 305 GLN B CA 1
ATOM 7342 C C . GLN B 1 129 ? -17.532 -84.098 6.789 1.000 63.247 305 GLN B C 1
ATOM 7343 O O . GLN B 1 129 ? -17.195 -83.710 7.909 1.000 64.427 305 GLN B O 1
ATOM 7357 N N . ASP B 1 130 ? -16.965 -83.636 5.667 1.000 66.130 306 ASP B N 1
ATOM 7358 C CA . ASP B 1 130 ? -15.902 -82.597 5.686 1.000 63.377 306 ASP B CA 1
ATOM 7359 C C . ASP B 1 130 ? -16.562 -81.271 6.066 1.000 65.312 306 ASP B C 1
ATOM 7360 O O . ASP B 1 130 ? -17.761 -81.091 5.731 1.000 60.606 306 ASP B O 1
ATOM 7369 N N . ASP B 1 131 ? -15.806 -80.385 6.724 1.000 63.549 307 ASP B N 1
ATOM 7370 C CA . ASP B 1 131 ? -16.286 -79.049 7.169 1.000 60.483 307 ASP B CA 1
ATOM 7371 C C . ASP B 1 131 ? -16.178 -78.035 6.031 1.000 60.312 307 ASP B C 1
ATOM 7372 O O . ASP B 1 131 ? -16.986 -77.102 6.049 1.000 66.299 307 ASP B O 1
ATOM 7381 N N . GLU B 1 132 ? -15.217 -78.187 5.103 1.000 66.711 308 GLU B N 1
ATOM 7382 C CA . GLU B 1 132 ? -14.816 -77.129 4.120 1.000 66.363 308 GLU B CA 1
ATOM 7383 C C . GLU B 1 132 ? -15.107 -77.573 2.671 1.000 57.659 308 GLU B C 1
ATOM 7384 O O . GLU B 1 132 ? -15.760 -76.801 1.945 1.000 47.297 308 GLU B O 1
ATOM 7396 N N . GLU B 1 133 ? -14.658 -78.763 2.249 1.000 59.864 309 GLU B N 1
ATOM 7397 C CA . GLU B 1 133 ? -14.601 -79.177 0.811 1.000 58.497 309 GLU B CA 1
ATOM 7398 C C . GLU B 1 133 ? -15.897 -79.865 0.341 1.000 51.650 309 GLU B C 1
ATOM 7399 O O . GLU B 1 133 ? -16.237 -80.979 0.864 1.000 56.735 309 GLU B O 1
ATOM 7411 N N . ASP B 1 134 ? -16.554 -79.262 -0.655 1.000 40.120 310 ASP B N 1
ATOM 7412 C CA . ASP B 1 134 ? -17.562 -79.904 -1.536 1.000 37.676 310 ASP B CA 1
ATOM 7413 C C . ASP B 1 134 ? -17.091 -81.317 -1.903 1.000 40.937 310 ASP B C 1
ATOM 7414 O O . ASP B 1 134 ? -15.866 -81.532 -2.054 1.000 39.886 310 ASP B O 1
ATOM 7423 N N . LEU B 1 135 ? -18.034 -82.262 -1.991 1.000 45.299 311 LEU B N 1
ATOM 7424 C CA . LEU B 1 135 ? -17.761 -83.669 -2.379 1.000 43.872 311 LEU B CA 1
ATOM 7425 C C . LEU B 1 135 ? -18.139 -83.802 -3.836 1.000 41.704 311 LEU B C 1
ATOM 7426 O O . LEU B 1 135 ? -19.302 -83.518 -4.138 1.000 39.147 311 LEU B O 1
ATOM 7442 N N . ARG B 1 136 ? -17.156 -84.157 -4.669 1.000 42.104 312 ARG B N 1
ATOM 7443 C CA . ARG B 1 136 ? -17.295 -84.336 -6.134 1.000 41.095 312 ARG B CA 1
ATOM 7444 C C . ARG B 1 136 ? -17.047 -85.806 -6.436 1.000 37.842 312 ARG B C 1
ATOM 7445 O O . ARG B 1 136 ? -15.949 -86.288 -6.096 1.000 34.051 312 ARG B O 1
ATOM 7466 N N . LEU B 1 137 ? -18.054 -86.502 -6.975 1.000 39.063 313 LEU B N 1
ATOM 7467 C CA . LEU B 1 137 ? -17.877 -87.873 -7.537 1.000 35.752 313 LEU B CA 1
ATOM 7468 C C . LEU B 1 137 ? -18.428 -87.861 -8.937 1.000 33.706 313 LEU B C 1
ATOM 7469 O O . LEU B 1 137 ? -19.274 -86.967 -9.247 1.000 32.952 313 LEU B O 1
ATOM 7485 N N . VAL B 1 138 ? -17.982 -88.859 -9.694 1.000 34.092 314 VAL B N 1
ATOM 7486 C CA . VAL B 1 138 ? -18.661 -89.320 -10.935 1.000 36.618 314 VAL B CA 1
ATOM 7487 C C . VAL B 1 138 ? -18.998 -90.802 -10.747 1.000 35.160 314 VAL B C 1
ATOM 7488 O O . VAL B 1 138 ? -18.168 -91.567 -10.145 1.000 31.233 314 VAL B O 1
ATOM 7501 N N . ASP B 1 139 ? -20.181 -91.165 -11.244 1.000 37.237 315 ASP B N 1
ATOM 7502 C CA . ASP B 1 139 ? -20.698 -92.555 -11.296 1.000 37.348 315 ASP B CA 1
ATOM 7503 C C . ASP B 1 139 ? -20.821 -92.986 -12.761 1.000 34.900 315 ASP B C 1
ATOM 7504 O O . ASP B 1 139 ? -21.524 -92.288 -13.536 1.000 31.108 315 ASP B O 1
ATOM 7513 N N . LEU B 1 140 ? -20.165 -94.091 -13.125 1.000 34.042 316 LEU B N 1
ATOM 7514 C CA . LEU B 1 140 ? -20.570 -94.874 -14.326 1.000 34.580 316 LEU B CA 1
ATOM 7515 C C . LEU B 1 140 ? -21.745 -95.780 -13.919 1.000 31.639 316 LEU B C 1
ATOM 7516 O O . LEU B 1 140 ? -21.606 -96.588 -12.943 1.000 27.662 316 LEU B O 1
ATOM 7532 N N . VAL B 1 141 ? -22.869 -95.575 -14.597 1.000 29.446 317 VAL B N 1
ATOM 7533 C CA . VAL B 1 141 ? -24.179 -96.196 -14.290 1.000 31.874 317 VAL B CA 1
ATOM 7534 C C . VAL B 1 141 ? -24.562 -97.146 -15.420 1.000 33.882 317 VAL B C 1
ATOM 7535 O O . VAL B 1 141 ? -24.673 -96.657 -16.574 1.000 32.359 317 VAL B O 1
ATOM 7548 N N . ILE B 1 142 ? -24.856 -98.401 -15.051 1.000 35.130 318 ILE B N 1
ATOM 7549 C CA . ILE B 1 142 ? -25.107 -99.554 -15.970 1.000 36.026 318 ILE B CA 1
ATOM 7550 C C . ILE B 1 142 ? -26.493 -100.138 -15.690 1.000 31.867 318 ILE B C 1
ATOM 7551 O O . ILE B 1 142 ? -26.648 -101.133 -14.970 1.000 31.225 318 ILE B O 1
ATOM 7567 N N . PRO B 1 143 ? -27.546 -99.552 -16.298 1.000 28.101 319 PRO B N 1
ATOM 7568 C CA . PRO B 1 143 ? -28.919 -99.997 -16.071 1.000 30.778 319 PRO B CA 1
ATOM 7569 C C . PRO B 1 143 ? -29.174 -101.502 -16.278 1.000 36.614 319 PRO B C 1
ATOM 7570 O O . PRO B 1 143 ? -28.622 -102.084 -17.191 1.000 38.198 319 PRO B O 1
ATOM 7581 N N . VAL B 1 144 ? -30.058 -102.055 -15.430 1.000 37.106 320 VAL B N 1
ATOM 7582 C CA . VAL B 1 144 ? -30.501 -103.473 -15.399 1.000 33.191 320 VAL B CA 1
ATOM 7583 C C . VAL B 1 144 ? -31.799 -103.684 -16.209 1.000 35.480 320 VAL B C 1
ATOM 7584 O O . VAL B 1 144 ? -32.070 -104.829 -16.542 1.000 42.415 320 VAL B O 1
ATOM 7597 N N . ASN B 1 145 ? -32.581 -102.666 -16.556 1.000 33.675 321 ASN B N 1
ATOM 7598 C CA . ASN B 1 145 ? -33.983 -102.917 -16.983 1.000 38.285 321 ASN B CA 1
ATOM 7599 C C . ASN B 1 145 ? -34.127 -102.716 -18.486 1.000 40.345 321 ASN B C 1
ATOM 7600 O O . ASN B 1 145 ? -34.711 -103.582 -19.156 1.000 45.576 321 ASN B O 1
ATOM 7611 N N . GLY B 1 146 ? -33.744 -101.553 -18.968 1.000 44.788 322 GLY B N 1
ATOM 7612 C CA . GLY B 1 146 ? -33.658 -101.299 -20.409 1.000 47.080 322 GLY B CA 1
ATOM 7613 C C . GLY B 1 146 ? -32.273 -100.781 -20.748 1.000 43.473 322 GLY B C 1
ATOM 7614 O O . GLY B 1 146 ? -31.545 -100.347 -19.875 1.000 44.102 322 GLY B O 1
ATOM 7618 N N . PRO B 1 147 ? -31.908 -100.750 -22.033 1.000 46.815 323 PRO B N 1
ATOM 7619 C CA . PRO B 1 147 ? -30.618 -100.203 -22.438 1.000 45.453 323 PRO B CA 1
ATOM 7620 C C . PRO B 1 147 ? -30.470 -98.737 -22.025 1.000 38.976 323 PRO B C 1
ATOM 7621 O O . PRO B 1 147 ? -31.150 -97.930 -22.613 1.000 32.395 323 PRO B O 1
ATOM 7632 N N . GLY B 1 148 ? -29.605 -98.451 -21.049 1.000 36.316 324 GLY B N 1
ATOM 7633 C CA . GLY B 1 148 ? -29.215 -97.072 -20.678 1.000 41.445 324 GLY B CA 1
ATOM 7634 C C . GLY B 1 148 ? -30.337 -96.262 -20.031 1.000 43.812 324 GLY B C 1
ATOM 7635 O O . GLY B 1 148 ? -30.106 -95.099 -19.722 1.000 40.775 324 GLY B O 1
ATOM 7639 N N . LYS B 1 149 ? -31.527 -96.826 -19.841 1.000 47.789 325 LYS B N 1
ATOM 7640 C CA . LYS B 1 149 ? -32.639 -96.127 -19.152 1.000 51.534 325 LYS B CA 1
ATOM 7641 C C . LYS B 1 149 ? -32.649 -96.609 -17.695 1.000 47.529 325 LYS B C 1
ATOM 7642 O O . LYS B 1 149 ? -32.791 -97.814 -17.466 1.000 44.398 325 LYS B O 1
ATOM 7661 N N . PHE B 1 150 ? -32.445 -95.716 -16.729 1.000 47.467 326 PHE B N 1
ATOM 7662 C CA . PHE B 1 150 ? -32.466 -96.101 -15.295 1.000 49.349 326 PHE B CA 1
ATOM 7663 C C . PHE B 1 150 ? -33.373 -95.150 -14.511 1.000 49.425 326 PHE B C 1
ATOM 7664 O O . PHE B 1 150 ? -33.622 -94.022 -14.967 1.000 48.442 326 PHE B O 1
ATOM 7681 N N . GLU B 1 151 ? -33.894 -95.651 -13.384 1.000 51.509 327 GLU B N 1
ATOM 7682 C CA . GLU B 1 151 ? -34.763 -94.923 -12.417 1.000 51.259 327 GLU B CA 1
ATOM 7683 C C . GLU B 1 151 ? -34.119 -94.965 -11.030 1.000 42.761 327 GLU B C 1
ATOM 7684 O O . GLU B 1 151 ? -33.427 -95.949 -10.683 1.000 45.301 327 GLU B O 1
ATOM 7696 N N . ALA B 1 152 ? -34.345 -93.927 -10.244 1.000 39.428 328 ALA B N 1
ATOM 7697 C CA . ALA B 1 152 ? -33.947 -93.871 -8.822 1.000 38.116 328 ALA B CA 1
ATOM 7698 C C . ALA B 1 152 ? -35.204 -94.052 -7.974 1.000 32.881 328 ALA B C 1
ATOM 7699 O O . ALA B 1 152 ? -36.187 -93.388 -8.281 1.000 25.198 328 ALA B O 1
ATOM 7706 N N . PHE B 1 153 ? -35.149 -94.889 -6.940 1.000 31.676 329 PHE B N 1
ATOM 7707 C CA . PHE B 1 153 ? -36.287 -95.148 -6.022 1.000 32.355 329 PHE B CA 1
ATOM 7708 C C . PHE B 1 153 ? -35.979 -94.553 -4.651 1.000 30.847 329 PHE B C 1
ATOM 7709 O O . PHE B 1 153 ? -34.996 -94.994 -4.020 1.000 30.827 329 PHE B O 1
ATOM 7726 N N . ASP B 1 154 ? -36.818 -93.606 -4.211 1.000 33.641 330 ASP B N 1
ATOM 7727 C CA . ASP B 1 154 ? -36.598 -92.757 -3.009 1.000 35.755 330 ASP B CA 1
ATOM 7728 C C . ASP B 1 154 ? -37.418 -93.313 -1.840 1.000 37.063 330 ASP B C 1
ATOM 7729 O O . ASP B 1 154 ? -38.643 -93.474 -2.008 1.000 43.993 330 ASP B O 1
ATOM 7738 N N . LEU B 1 155 ? -36.748 -93.641 -0.733 1.000 36.880 331 LEU B N 1
ATOM 7739 C CA . LEU B 1 155 ? -37.344 -94.019 0.581 1.000 39.216 331 LEU B CA 1
ATOM 7740 C C . LEU B 1 155 ? -37.753 -92.754 1.363 1.000 41.626 331 LEU B C 1
ATOM 7741 O O . LEU B 1 155 ? -38.761 -92.783 2.085 1.000 51.024 331 LEU B O 1
ATOM 7757 N N . ALA B 1 156 ? -36.957 -91.696 1.261 1.000 38.877 332 ALA B N 1
ATOM 7758 C CA . ALA B 1 156 ? -37.050 -90.454 2.051 1.000 40.446 332 ALA B CA 1
ATOM 7759 C C . ALA B 1 156 ? -38.278 -89.651 1.649 1.000 40.625 332 ALA B C 1
ATOM 7760 O O . ALA B 1 156 ? -38.712 -89.768 0.474 1.000 43.001 332 ALA B O 1
ATOM 7767 N N . LYS B 1 157 ? -38.774 -88.842 2.587 1.000 37.939 333 LYS B N 1
ATOM 7768 C CA . LYS B 1 157 ? -39.914 -87.914 2.358 1.000 43.365 333 LYS B CA 1
ATOM 7769 C C . LYS B 1 157 ? -39.645 -87.143 1.064 1.000 48.193 333 LYS B C 1
ATOM 7770 O O . LYS B 1 157 ? -38.501 -86.698 0.887 1.000 58.922 333 LYS B O 1
ATOM 7789 N N . ASN B 1 158 ? -40.624 -87.081 0.159 1.000 50.693 334 ASN B N 1
ATOM 7790 C CA . ASN B 1 158 ? -40.588 -86.270 -1.093 1.000 53.509 334 ASN B CA 1
ATOM 7791 C C . ASN B 1 158 ? -41.847 -86.526 -1.909 1.000 52.479 334 ASN B C 1
ATOM 7792 O O . ASN B 1 158 ? -42.476 -87.562 -1.689 1.000 56.349 334 ASN B O 1
ATOM 7803 N N . LYS B 1 159 ? -42.205 -85.611 -2.807 1.000 58.117 335 LYS B N 1
ATOM 7804 C CA . LYS B 1 159 ? -43.393 -85.786 -3.691 1.000 70.210 335 LYS B CA 1
ATOM 7805 C C . LYS B 1 159 ? -43.223 -87.092 -4.493 1.000 70.193 335 LYS B C 1
ATOM 7806 O O . LYS B 1 159 ? -44.030 -87.311 -5.417 1.000 72.219 335 LYS B O 1
ATOM 7825 N N . ASN B 1 160 ? -42.259 -87.945 -4.099 1.000 61.959 336 ASN B N 1
ATOM 7826 C CA . ASN B 1 160 ? -41.639 -89.004 -4.941 1.000 59.958 336 ASN B CA 1
ATOM 7827 C C . ASN B 1 160 ? -41.137 -90.198 -4.121 1.000 49.581 336 ASN B C 1
ATOM 7828 O O . ASN B 1 160 ? -40.665 -91.166 -4.728 1.000 48.289 336 ASN B O 1
ATOM 7839 N N . GLN B 1 161 ? -41.216 -90.132 -2.799 1.000 44.590 337 GLN B N 1
ATOM 7840 C CA . GLN B 1 161 ? -41.109 -91.302 -1.892 1.000 38.566 337 GLN B CA 1
ATOM 7841 C C . GLN B 1 161 ? -42.002 -92.405 -2.453 1.000 34.897 337 GLN B C 1
ATOM 7842 O O . GLN B 1 161 ? -43.150 -92.089 -2.856 1.000 30.876 337 GLN B O 1
ATOM 7856 N N . TYR B 1 162 ? -41.468 -93.618 -2.579 1.000 32.658 338 TYR B N 1
ATOM 7857 C CA . TYR B 1 162 ? -42.165 -94.711 -3.303 1.000 31.942 338 TYR B CA 1
ATOM 7858 C C . TYR B 1 162 ? -43.188 -95.373 -2.358 1.000 35.612 338 TYR B C 1
ATOM 7859 O O . TYR B 1 162 ? -44.264 -95.803 -2.860 1.000 36.869 338 TYR B O 1
ATOM 7877 N N . LEU B 1 163 ? -42.925 -95.406 -1.042 1.000 30.686 339 LEU B N 1
ATOM 7878 C CA . LEU B 1 163 ? -43.919 -95.930 -0.078 1.000 29.354 339 LEU B CA 1
ATOM 7879 C C . LEU B 1 163 ? -45.267 -95.254 -0.335 1.000 28.156 339 LEU B C 1
ATOM 7880 O O . LEU B 1 163 ? -46.289 -95.922 -0.093 1.000 27.593 339 LEU B O 1
ATOM 7896 N N . ARG B 1 164 ? -45.292 -94.002 -0.807 1.000 28.060 340 ARG B N 1
ATOM 7897 C CA . ARG B 1 164 ? -46.570 -93.230 -0.926 1.000 30.787 340 ARG B CA 1
ATOM 7898 C C . ARG B 1 164 ? -47.444 -93.807 -2.037 1.000 36.026 340 ARG B C 1
ATOM 7899 O O . ARG B 1 164 ? -48.636 -93.455 -2.076 1.000 41.552 340 ARG B O 1
ATOM 7920 N N . GLY B 1 165 ? -46.862 -94.652 -2.893 1.000 38.301 341 GLY B N 1
ATOM 7921 C CA . GLY B 1 165 ? -47.490 -95.166 -4.116 1.000 34.011 341 GLY B CA 1
ATOM 7922 C C . GLY B 1 165 ? -48.436 -96.285 -3.783 1.000 32.347 341 GLY B C 1
ATOM 7923 O O . GLY B 1 165 ? -49.384 -96.507 -4.554 1.000 37.435 341 GLY B O 1
ATOM 7927 N N . PHE B 1 166 ? -48.187 -96.982 -2.689 1.000 28.016 342 PHE B N 1
ATOM 7928 C CA . PHE B 1 166 ? -49.067 -98.084 -2.240 1.000 30.032 342 PHE B CA 1
ATOM 7929 C C . PHE B 1 166 ? -50.401 -97.520 -1.705 1.000 30.788 342 PHE B C 1
ATOM 7930 O O . PHE B 1 166 ? -50.431 -96.428 -1.068 1.000 34.058 342 PHE B O 1
ATOM 7947 N N . SER B 1 167 ? -51.493 -98.257 -1.924 1.000 29.765 343 SER B N 1
ATOM 7948 C CA . SER B 1 167 ? -52.856 -97.956 -1.400 1.000 27.837 343 SER B CA 1
ATOM 7949 C C . SER B 1 167 ? -52.811 -97.949 0.117 1.000 27.214 343 SER B C 1
ATOM 7950 O O . SER B 1 167 ? -51.986 -98.696 0.657 1.000 27.845 343 SER B O 1
ATOM 7958 N N . LYS B 1 168 ? -53.669 -97.150 0.757 1.000 31.676 344 LYS B N 1
ATOM 7959 C CA . LYS B 1 168 ? -53.878 -97.168 2.231 1.000 36.323 344 LYS B CA 1
ATOM 7960 C C . LYS B 1 168 ? -54.052 -98.610 2.683 1.000 33.476 344 LYS B C 1
ATOM 7961 O O . LYS B 1 168 ? -53.437 -98.997 3.697 1.000 28.237 344 LYS B O 1
ATOM 7980 N N . ASN B 1 169 ? -54.823 -99.402 1.939 1.000 33.780 345 ASN B N 1
ATOM 7981 C CA . ASN B 1 169 ? -55.208 -100.717 2.493 1.000 36.832 345 ASN B CA 1
ATOM 7982 C C . ASN B 1 169 ? -53.975 -101.603 2.586 1.000 32.774 345 ASN B C 1
ATOM 7983 O O . ASN B 1 169 ? -53.860 -102.401 3.566 1.000 33.040 345 ASN B O 1
ATOM 7994 N N . ILE B 1 170 ? -53.055 -101.401 1.650 1.000 31.560 346 ILE B N 1
ATOM 7995 C CA . ILE B 1 170 ? -51.810 -102.211 1.542 1.000 30.876 346 ILE B CA 1
ATOM 7996 C C . ILE B 1 170 ? -50.837 -101.712 2.597 1.000 26.620 346 ILE B C 1
ATOM 7997 O O . ILE B 1 170 ? -50.270 -102.564 3.298 1.000 23.664 346 ILE B O 1
ATOM 8013 N N . LEU B 1 171 ? -50.694 -100.393 2.737 1.000 23.958 347 LEU B N 1
ATOM 8014 C CA . LEU B 1 171 ? -49.815 -99.832 3.803 1.000 25.261 347 LEU B CA 1
ATOM 8015 C C . LEU B 1 171 ? -50.261 -100.352 5.178 1.000 24.199 347 LEU B C 1
ATOM 8016 O O . LEU B 1 171 ? -49.424 -100.951 5.869 1.000 23.511 347 LEU B O 1
ATOM 8032 N N . GLU B 1 172 ? -51.550 -100.215 5.507 1.000 26.553 348 GLU B N 1
ATOM 8033 C CA . GLU B 1 172 ? -52.125 -100.577 6.832 1.000 27.863 348 GLU B CA 1
ATOM 8034 C C . GLU B 1 172 ? -51.827 -102.046 7.132 1.000 27.345 348 GLU B C 1
ATOM 8035 O O . GLU B 1 172 ? -51.371 -102.325 8.264 1.000 27.384 348 GLU B O 1
ATOM 8047 N N . ALA B 1 173 ? -51.999 -102.932 6.144 1.000 26.785 349 ALA B N 1
ATOM 8048 C CA . ALA B 1 173 ? -51.673 -104.379 6.255 1.000 27.820 349 ALA B CA 1
ATOM 8049 C C . ALA B 1 173 ? -50.160 -104.630 6.346 1.000 28.707 349 ALA B C 1
ATOM 8050 O O . ALA B 1 173 ? -49.734 -105.470 7.172 1.000 29.823 349 ALA B O 1
ATOM 8057 N N . SER B 1 174 ? -49.366 -103.984 5.492 1.000 31.058 350 SER B N 1
ATOM 8058 C CA . SER B 1 174 ? -47.908 -104.244 5.394 1.000 33.208 350 SER B CA 1
ATOM 8059 C C . SER B 1 174 ? -47.273 -103.848 6.724 1.000 31.211 350 SER B C 1
ATOM 8060 O O . SER B 1 174 ? -46.587 -104.688 7.341 1.000 29.782 350 SER B O 1
ATOM 8068 N N . TYR B 1 175 ? -47.529 -102.619 7.160 1.000 29.040 351 TYR B N 1
ATOM 8069 C CA . TYR B 1 175 ? -46.913 -102.046 8.391 1.000 31.337 351 TYR B CA 1
ATOM 8070 C C . TYR B 1 175 ? -47.734 -102.395 9.648 1.000 31.548 351 TYR B C 1
ATOM 8071 O O . TYR B 1 175 ? -47.155 -102.256 10.768 1.000 28.113 351 TYR B O 1
ATOM 8089 N N . ASN B 1 176 ? -48.972 -102.909 9.465 1.000 30.338 352 ASN B N 1
ATOM 8090 C CA . ASN B 1 176 ? -49.892 -103.316 10.562 1.000 28.025 352 ASN B CA 1
ATOM 8091 C C . ASN B 1 176 ? -49.989 -102.169 11.576 1.000 27.277 352 ASN B C 1
ATOM 8092 O O . ASN B 1 176 ? -49.592 -102.348 12.757 1.000 21.703 352 ASN B O 1
ATOM 8103 N N . THR B 1 177 ? -50.446 -101.029 11.070 1.000 27.846 353 THR B N 1
ATOM 8104 C CA . THR B 1 177 ? -50.465 -99.693 11.715 1.000 31.899 353 THR B CA 1
ATOM 8105 C C . THR B 1 177 ? -51.578 -98.898 11.024 1.000 30.696 353 THR B C 1
ATOM 8106 O O . THR B 1 177 ? -51.785 -99.125 9.829 1.000 30.736 353 THR B O 1
ATOM 8117 N N . ARG B 1 178 ? -52.270 -97.992 11.703 1.000 30.017 354 ARG B N 1
ATOM 8118 C CA . ARG B 1 178 ? -53.249 -97.165 10.963 1.000 29.441 354 ARG B CA 1
ATOM 8119 C C . ARG B 1 178 ? -52.504 -96.255 10.001 1.000 29.120 354 ARG B C 1
ATOM 8120 O O . ARG B 1 178 ? -51.427 -95.749 10.381 1.000 34.718 354 ARG B O 1
ATOM 8141 N N . TYR B 1 179 ? -53.125 -95.974 8.865 1.000 29.078 355 TYR B N 1
ATOM 8142 C CA . TYR B 1 179 ? -52.626 -95.025 7.856 1.000 31.857 355 TYR B CA 1
ATOM 8143 C C . TYR B 1 179 ? -52.183 -93.754 8.578 1.000 35.109 355 TYR B C 1
ATOM 8144 O O . TYR B 1 179 ? -51.072 -93.266 8.331 1.000 38.178 355 TYR B O 1
ATOM 8162 N N . GLU B 1 180 ? -53.022 -93.233 9.469 1.000 38.166 356 GLU B N 1
ATOM 8163 C CA . GLU B 1 180 ? -52.754 -91.929 10.132 1.000 37.950 356 GLU B CA 1
ATOM 8164 C C . GLU B 1 180 ? -51.338 -91.965 10.758 1.000 34.824 356 GLU B C 1
ATOM 8165 O O . GLU B 1 180 ? -50.608 -90.967 10.622 1.000 29.013 356 GLU B O 1
ATOM 8177 N N . THR B 1 181 ? -50.922 -93.066 11.393 1.000 33.870 357 THR B N 1
ATOM 8178 C CA . THR B 1 181 ? -49.564 -93.176 12.001 1.000 36.135 357 THR B CA 1
ATOM 8179 C C . THR B 1 181 ? -48.507 -93.339 10.885 1.000 38.343 357 THR B C 1
ATOM 8180 O O . THR B 1 181 ? -47.501 -92.622 10.901 1.000 39.301 357 THR B O 1
ATOM 8187 N N . ILE B 1 182 ? -48.713 -94.224 9.920 1.000 38.889 358 ILE B N 1
ATOM 8188 C CA . ILE B 1 182 ? -47.732 -94.438 8.818 1.000 39.772 358 ILE B CA 1
ATOM 8189 C C . ILE B 1 182 ? -47.458 -93.089 8.151 1.000 38.353 358 ILE B C 1
ATOM 8190 O O . ILE B 1 182 ? -46.307 -92.850 7.791 1.000 44.315 358 ILE B O 1
ATOM 8206 N N . GLU B 1 183 ? -48.482 -92.250 8.025 1.000 36.621 359 GLU B N 1
ATOM 8207 C CA . GLU B 1 183 ? -48.425 -90.924 7.353 1.000 40.147 359 GLU B CA 1
ATOM 8208 C C . GLU B 1 183 ? -47.499 -90.014 8.158 1.000 40.012 359 GLU B C 1
ATOM 8209 O O . GLU B 1 183 ? -46.551 -89.489 7.571 1.000 42.033 359 GLU B O 1
ATOM 8221 N N . LYS B 1 184 ? -47.773 -89.842 9.453 1.000 40.524 360 LYS B N 1
ATOM 8222 C CA . LYS B 1 184 ? -47.014 -88.933 10.360 1.000 40.470 360 LYS B CA 1
ATOM 8223 C C . LYS B 1 184 ? -45.606 -89.481 10.588 1.000 32.883 360 LYS B C 1
ATOM 8224 O O . LYS B 1 184 ? -44.735 -88.697 10.950 1.000 30.283 360 LYS B O 1
ATOM 8243 N N . VAL B 1 185 ? -45.420 -90.793 10.510 1.000 28.286 361 VAL B N 1
ATOM 8244 C CA . VAL B 1 185 ? -44.146 -91.412 10.963 1.000 29.911 361 VAL B CA 1
ATOM 8245 C C . VAL B 1 185 ? -43.259 -91.693 9.740 1.000 32.668 361 VAL B C 1
ATOM 8246 O O . VAL B 1 185 ? -42.105 -91.232 9.773 1.000 30.449 361 VAL B O 1
ATOM 8259 N N . LEU B 1 186 ? -43.766 -92.372 8.694 1.000 35.041 362 LEU B N 1
ATOM 8260 C CA . LEU B 1 186 ? -42.942 -92.781 7.513 1.000 35.593 362 LEU B CA 1
ATOM 8261 C C . LEU B 1 186 ? -43.151 -91.846 6.320 1.000 35.870 362 LEU B C 1
ATOM 8262 O O . LEU B 1 186 ? -42.139 -91.580 5.653 1.000 39.272 362 LEU B O 1
ATOM 8278 N N . LEU B 1 187 ? -44.371 -91.376 6.041 1.000 33.364 363 LEU B N 1
ATOM 8279 C CA . LEU B 1 187 ? -44.625 -90.670 4.764 1.000 36.336 363 LEU B CA 1
ATOM 8280 C C . LEU B 1 187 ? -44.440 -89.164 4.963 1.000 41.484 363 LEU B C 1
ATOM 8281 O O . LEU B 1 187 ? -43.345 -88.722 4.641 1.000 46.490 363 LEU B O 1
ATOM 8297 N N . GLU B 1 188 ? -45.426 -88.468 5.554 1.000 51.017 364 GLU B N 1
ATOM 8298 C CA . GLU B 1 188 ? -45.723 -87.004 5.473 1.000 52.025 364 GLU B CA 1
ATOM 8299 C C . GLU B 1 188 ? -45.278 -86.456 4.116 1.000 54.181 364 GLU B C 1
ATOM 8300 O O . GLU B 1 188 ? -46.150 -85.856 3.445 1.000 67.867 364 GLU B O 1
ATOM 8312 N N . ASP B 1 204 ? -36.073 -83.088 -2.821 1.000 76.883 380 ASP B N 1
ATOM 8313 C CA . ASP B 1 204 ? -34.834 -82.443 -2.305 1.000 83.428 380 ASP B CA 1
ATOM 8314 C C . ASP B 1 204 ? -33.634 -83.398 -2.481 1.000 82.356 380 ASP B C 1
ATOM 8315 O O . ASP B 1 204 ? -32.835 -83.177 -3.452 1.000 75.769 380 ASP B O 1
ATOM 8324 N N . ALA B 1 205 ? -33.481 -84.392 -1.589 1.000 68.873 381 ALA B N 1
ATOM 8325 C CA . ALA B 1 205 ? -32.594 -85.569 -1.776 1.000 59.957 381 ALA B CA 1
ATOM 8326 C C . ALA B 1 205 ? -31.191 -85.314 -1.208 1.000 51.124 381 ALA B C 1
ATOM 8327 O O . ALA B 1 205 ? -30.657 -86.252 -0.576 1.000 47.959 381 ALA B O 1
ATOM 8334 N N . ILE B 1 206 ? -30.591 -84.142 -1.467 1.000 50.545 382 ILE B N 1
ATOM 8335 C CA . ILE B 1 206 ? -29.405 -83.630 -0.702 1.000 56.083 382 ILE B CA 1
ATOM 8336 C C . ILE B 1 206 ? -29.947 -82.633 0.324 1.000 53.260 382 ILE B C 1
ATOM 8337 O O . ILE B 1 206 ? -30.543 -81.611 -0.103 1.000 48.173 382 ILE B O 1
ATOM 8353 N N . VAL B 1 207 ? -29.774 -82.927 1.614 1.000 47.884 383 VAL B N 1
ATOM 8354 C CA . VAL B 1 207 ? -30.342 -82.093 2.714 1.000 52.258 383 VAL B CA 1
ATOM 8355 C C . VAL B 1 207 ? -29.230 -81.752 3.705 1.000 53.845 383 VAL B C 1
ATOM 8356 O O . VAL B 1 207 ? -28.306 -82.587 3.857 1.000 56.487 383 VAL B O 1
ATOM 8369 N N . LYS B 1 208 ? -29.341 -80.587 4.357 1.000 52.783 384 LYS B N 1
ATOM 8370 C CA . LYS B 1 208 ? -28.368 -80.121 5.379 1.000 55.515 384 LYS B CA 1
ATOM 8371 C C . LYS B 1 208 ? -28.520 -81.034 6.589 1.000 47.789 384 LYS B C 1
ATOM 8372 O O . LYS B 1 208 ? -29.633 -81.218 7.046 1.000 49.306 384 LYS B O 1
ATOM 8391 N N . VAL B 1 209 ? -27.435 -81.649 7.017 1.000 49.588 385 VAL B N 1
ATOM 8392 C CA . VAL B 1 209 ? -27.354 -82.378 8.309 1.000 58.153 385 VAL B CA 1
ATOM 8393 C C . VAL B 1 209 ? -26.740 -81.400 9.334 1.000 73.349 385 VAL B C 1
ATOM 8394 O O . VAL B 1 209 ? -25.893 -80.562 8.949 1.000 70.544 385 VAL B O 1
ATOM 8407 N N . SER B 1 210 ? -27.203 -81.438 10.585 1.000 84.030 386 SER B N 1
ATOM 8408 C CA . SER B 1 210 ? -26.754 -80.534 11.677 1.000 86.062 386 SER B CA 1
ATOM 8409 C C . SER B 1 210 ? -25.289 -80.819 12.029 1.000 90.157 386 SER B C 1
ATOM 8410 O O . SER B 1 210 ? -24.867 -81.996 11.877 1.000 86.228 386 SER B O 1
ATOM 8418 N N . ARG B 1 211 ? -24.572 -79.807 12.543 1.000 86.800 387 ARG B N 1
ATOM 8419 C CA . ARG B 1 211 ? -23.184 -79.939 13.070 1.000 90.847 387 ARG B CA 1
ATOM 8420 C C . ARG B 1 211 ? -23.099 -81.128 14.039 1.000 86.406 387 ARG B C 1
ATOM 8421 O O . ARG B 1 211 ? -21.981 -81.668 14.216 1.000 80.616 387 ARG B O 1
ATOM 8442 N N . GLU B 1 212 ? -24.226 -81.519 14.643 1.000 83.842 388 GLU B N 1
ATOM 8443 C CA . GLU B 1 212 ? -24.274 -82.512 15.750 1.000 89.180 388 GLU B CA 1
ATOM 8444 C C . GLU B 1 212 ? -24.571 -83.918 15.210 1.000 83.914 388 GLU B C 1
ATOM 8445 O O . GLU B 1 212 ? -23.914 -84.869 15.688 1.000 94.422 388 GLU B O 1
ATOM 8457 N N . GLN B 1 213 ? -25.552 -84.058 14.308 1.000 73.029 389 GLN B N 1
ATOM 8458 C CA . GLN B 1 213 ? -25.933 -85.358 13.685 1.000 70.240 389 GLN B CA 1
ATOM 8459 C C . GLN B 1 213 ? -24.708 -85.938 12.982 1.000 68.951 389 GLN B C 1
ATOM 8460 O O . GLN B 1 213 ? -24.477 -87.157 13.076 1.000 71.353 389 GLN B O 1
ATOM 8474 N N . ILE B 1 214 ? -23.927 -85.056 12.356 1.000 72.693 390 ILE B N 1
ATOM 8475 C CA . ILE B 1 214 ? -22.664 -85.383 11.628 1.000 75.813 390 ILE B CA 1
ATOM 8476 C C . ILE B 1 214 ? -21.664 -86.115 12.539 1.000 77.155 390 ILE B C 1
ATOM 8477 O O . ILE B 1 214 ? -20.723 -86.705 11.982 1.000 72.917 390 ILE B O 1
ATOM 8493 N N . GLU B 1 215 ? -21.843 -86.083 13.868 1.000 74.621 391 GLU B N 1
ATOM 8494 C CA . GLU B 1 215 ? -21.011 -86.853 14.829 1.000 75.474 391 GLU B CA 1
ATOM 8495 C C . GLU B 1 215 ? -21.601 -88.267 14.938 1.000 82.758 391 GLU B C 1
ATOM 8496 O O . GLU B 1 215 ? -22.761 -88.388 15.375 1.000 81.508 391 GLU B O 1
ATOM 8508 N N . GLU B 1 216 ? -20.836 -89.281 14.496 1.000 89.328 392 GLU B N 1
ATOM 8509 C CA . GLU B 1 216 ? -21.233 -90.722 14.447 1.000 86.637 392 GLU B CA 1
ATOM 8510 C C . GLU B 1 216 ? -19.994 -91.601 14.176 1.000 79.563 392 GLU B C 1
ATOM 8511 O O . GLU B 1 216 ? -18.867 -91.029 14.152 1.000 53.253 392 GLU B O 1
ATOM 8523 N N . PHE B 1 233 ? -15.498 -106.324 -0.434 1.000 76.635 409 PHE B N 1
ATOM 8524 C CA . PHE B 1 233 ? -15.543 -105.283 -1.497 1.000 82.653 409 PHE B CA 1
ATOM 8525 C C . PHE B 1 233 ? -15.403 -103.893 -0.849 1.000 86.233 409 PHE B C 1
ATOM 8526 O O . PHE B 1 233 ? -16.318 -103.051 -1.011 1.000 80.578 409 PHE B O 1
ATOM 8543 N N . GLU B 1 234 ? -14.278 -103.672 -0.148 1.000 82.128 410 GLU B N 1
ATOM 8544 C CA . GLU B 1 234 ? -13.794 -102.355 0.364 1.000 77.112 410 GLU B CA 1
ATOM 8545 C C . GLU B 1 234 ? -13.318 -101.519 -0.822 1.000 70.244 410 GLU B C 1
ATOM 8546 O O . GLU B 1 234 ? -12.886 -102.087 -1.822 1.000 69.810 410 GLU B O 1
ATOM 8558 N N . PRO B 1 235 ? -13.291 -100.165 -0.745 1.000 66.804 411 PRO B N 1
ATOM 8559 C CA . PRO B 1 235 ? -13.117 -99.330 -1.935 1.000 63.256 411 PRO B CA 1
ATOM 8560 C C . PRO B 1 235 ? -11.662 -99.418 -2.405 1.000 58.511 411 PRO B C 1
ATOM 8561 O O . PRO B 1 235 ? -10.815 -99.445 -1.557 1.000 57.975 411 PRO B O 1
ATOM 8572 N N . ILE B 1 236 ? -11.425 -99.490 -3.719 1.000 59.792 412 ILE B N 1
ATOM 8573 C CA . ILE B 1 236 ? -10.063 -99.565 -4.335 1.000 53.989 412 ILE B CA 1
ATOM 8574 C C . ILE B 1 236 ? -9.662 -98.153 -4.778 1.000 47.714 412 ILE B C 1
ATOM 8575 O O . ILE B 1 236 ? -10.475 -97.524 -5.502 1.000 41.493 412 ILE B O 1
ATOM 8591 N N . ASN B 1 237 ? -8.485 -97.680 -4.341 1.000 44.154 413 ASN B N 1
ATOM 8592 C CA . ASN B 1 237 ? -7.933 -96.330 -4.663 1.000 43.348 413 ASN B CA 1
ATOM 8593 C C . ASN B 1 237 ? -7.097 -96.431 -5.945 1.000 38.788 413 ASN B C 1
ATOM 8594 O O . ASN B 1 237 ? -6.298 -97.374 -6.075 1.000 33.701 413 ASN B O 1
ATOM 8605 N N . LEU B 1 238 ? -7.319 -95.512 -6.886 1.000 40.439 414 LEU B N 1
ATOM 8606 C CA . LEU B 1 238 ? -6.596 -95.456 -8.189 1.000 38.424 414 LEU B CA 1
ATOM 8607 C C . LEU B 1 238 ? -5.089 -95.272 -7.945 1.000 40.851 414 LEU B C 1
ATOM 8608 O O . LEU B 1 238 ? -4.306 -95.883 -8.693 1.000 46.974 414 LEU B O 1
ATOM 8624 N N . ARG B 1 239 ? -4.684 -94.502 -6.931 1.000 39.592 415 ARG B N 1
ATOM 8625 C CA . ARG B 1 239 ? -3.246 -94.233 -6.662 1.000 39.578 415 ARG B CA 1
ATOM 8626 C C . ARG B 1 239 ? -2.750 -95.182 -5.571 1.000 43.534 415 ARG B C 1
ATOM 8627 O O . ARG B 1 239 ? -1.676 -94.940 -5.015 1.000 48.157 415 ARG B O 1
ATOM 8648 N N . SER B 1 240 ? -3.445 -96.282 -5.313 1.000 47.766 416 SER B N 1
ATOM 8649 C CA . SER B 1 240 ? -2.983 -97.196 -4.248 1.000 56.687 416 SER B CA 1
ATOM 8650 C C . SER B 1 240 ? -1.722 -97.866 -4.784 1.000 53.270 416 SER B C 1
ATOM 8651 O O . SER B 1 240 ? -0.667 -97.590 -4.217 1.000 49.672 416 SER B O 1
ATOM 8659 N N . HIS B 1 241 ? -1.821 -98.622 -5.884 1.000 59.781 417 HIS B N 1
ATOM 8660 C CA . HIS B 1 241 ? -0.665 -99.315 -6.520 1.000 67.297 417 HIS B CA 1
ATOM 8661 C C . HIS B 1 241 ? 0.155 -98.298 -7.325 1.000 61.627 417 HIS B C 1
ATOM 8662 O O . HIS B 1 241 ? -0.392 -97.246 -7.708 1.000 52.326 417 HIS B O 1
ATOM 8677 N N . LYS B 1 242 ? 1.443 -98.583 -7.517 1.000 67.700 418 LYS B N 1
ATOM 8678 C CA . LYS B 1 242 ? 2.382 -97.760 -8.334 1.000 71.989 418 LYS B CA 1
ATOM 8679 C C . LYS B 1 242 ? 1.778 -97.560 -9.721 1.000 62.144 418 LYS B C 1
ATOM 8680 O O . LYS B 1 242 ? 1.199 -98.489 -10.273 1.000 58.143 418 LYS B O 1
ATOM 8699 N N . PRO B 1 243 ? 1.887 -96.354 -10.326 1.000 53.664 419 PRO B N 1
ATOM 8700 C CA . PRO B 1 243 ? 1.212 -96.077 -11.598 1.000 45.943 419 PRO B CA 1
ATOM 8701 C C . PRO B 1 243 ? 1.854 -96.896 -12.726 1.000 42.216 419 PRO B C 1
ATOM 8702 O O . PRO B 1 243 ? 2.938 -97.467 -12.535 1.000 43.662 419 PRO B O 1
ATOM 8713 N N . GLU B 1 244 ? 1.168 -97.007 -13.856 1.000 35.135 420 GLU B N 1
ATOM 8714 C CA . GLU B 1 244 ? 1.641 -97.923 -14.917 1.000 40.957 420 GLU B CA 1
ATOM 8715 C C . GLU B 1 244 ? 2.704 -97.184 -15.729 1.000 38.006 420 GLU B C 1
ATOM 8716 O O . GLU B 1 244 ? 3.634 -97.835 -16.204 1.000 39.309 420 GLU B O 1
ATOM 8728 N N . TYR B 1 245 ? 2.495 -95.883 -15.916 1.000 35.528 421 TYR B N 1
ATOM 8729 C CA . TYR B 1 245 ? 3.431 -94.901 -16.502 1.000 34.496 421 TYR B CA 1
ATOM 8730 C C . TYR B 1 245 ? 3.587 -93.734 -15.515 1.000 36.692 421 TYR B C 1
ATOM 8731 O O . TYR B 1 245 ? 2.558 -93.320 -14.932 1.000 44.896 421 TYR B O 1
ATOM 8749 N N . SER B 1 246 ? 4.793 -93.171 -15.386 1.000 39.035 422 SER B N 1
ATOM 8750 C CA . SER B 1 246 ? 5.031 -91.792 -14.869 1.000 37.827 422 SER B CA 1
ATOM 8751 C C . SER B 1 246 ? 6.389 -91.208 -15.311 1.000 41.360 422 SER B C 1
ATOM 8752 O O . SER B 1 246 ? 7.374 -91.968 -15.525 1.000 36.734 422 SER B O 1
ATOM 8760 N N . ASN B 1 247 ? 6.435 -89.873 -15.255 1.000 44.044 423 ASN B N 1
ATOM 8761 C CA . ASN B 1 247 ? 7.321 -88.927 -15.968 1.000 42.979 423 ASN B CA 1
ATOM 8762 C C . ASN B 1 247 ? 7.303 -87.598 -15.213 1.000 49.212 423 ASN B C 1
ATOM 8763 O O . ASN B 1 247 ? 6.277 -87.346 -14.540 1.000 49.526 423 ASN B O 1
ATOM 8774 N N . LYS B 1 248 ? 8.328 -86.756 -15.420 1.000 45.623 424 LYS B N 1
ATOM 8775 C CA . LYS B 1 248 ? 8.279 -85.308 -15.114 1.000 47.280 424 LYS B CA 1
ATOM 8776 C C . LYS B 1 248 ? 7.073 -84.728 -15.858 1.000 45.294 424 LYS B C 1
ATOM 8777 O O . LYS B 1 248 ? 6.721 -83.567 -15.577 1.000 51.369 424 LYS B O 1
ATOM 8796 N N . PHE B 1 249 ? 6.504 -85.457 -16.820 1.000 39.484 425 PHE B N 1
ATOM 8797 C CA . PHE B 1 249 ? 5.499 -84.903 -17.764 1.000 41.282 425 PHE B CA 1
ATOM 8798 C C . PHE B 1 249 ? 4.079 -85.466 -17.529 1.000 39.339 425 PHE B C 1
ATOM 8799 O O . PHE B 1 249 ? 3.095 -84.782 -17.877 1.000 42.790 425 PHE B O 1
ATOM 8816 N N . GLY B 1 250 ? 3.922 -86.663 -16.977 1.000 34.053 426 GLY B N 1
ATOM 8817 C CA . GLY B 1 250 ? 2.583 -87.261 -16.855 1.000 33.404 426 GLY B CA 1
ATOM 8818 C C . GLY B 1 250 ? 2.602 -88.561 -16.082 1.000 35.204 426 GLY B C 1
ATOM 8819 O O . GLY B 1 250 ? 3.693 -89.115 -15.890 1.000 35.660 426 GLY B O 1
ATOM 8823 N N . LYS B 1 251 ? 1.429 -89.004 -15.625 1.000 37.541 427 LYS B N 1
ATOM 8824 C CA . LYS B 1 251 ? 1.231 -90.269 -14.867 1.000 39.319 427 LYS B CA 1
ATOM 8825 C C . LYS B 1 251 ? -0.014 -90.964 -15.431 1.000 39.568 427 LYS B C 1
ATOM 8826 O O . LYS B 1 251 ? -0.996 -90.233 -15.796 1.000 40.104 427 LYS B O 1
ATOM 8845 N N . LEU B 1 252 ? 0.024 -92.292 -15.552 1.000 34.269 428 LEU B N 1
ATOM 8846 C CA . LEU B 1 252 ? -1.180 -93.092 -15.904 1.000 36.295 428 LEU B CA 1
ATOM 8847 C C . LEU B 1 252 ? -1.423 -94.087 -14.766 1.000 35.889 428 LEU B C 1
ATOM 8848 O O . LEU B 1 252 ? -0.542 -94.976 -14.551 1.000 34.454 428 LEU B O 1
ATOM 8864 N N . PHE B 1 253 ? -2.531 -93.910 -14.037 1.000 34.572 429 PHE B N 1
ATOM 8865 C CA . PHE B 1 253 ? -3.019 -94.848 -12.985 1.000 34.163 429 PHE B CA 1
ATOM 8866 C C . PHE B 1 253 ? -4.213 -95.628 -13.525 1.000 29.925 429 PHE B C 1
ATOM 8867 O O . PHE B 1 253 ? -5.158 -94.996 -14.007 1.000 26.955 429 PHE B O 1
ATOM 8884 N N . GLU B 1 254 ? -4.196 -96.945 -13.395 1.000 31.246 430 GLU B N 1
ATOM 8885 C CA . GLU B 1 254 ? -5.235 -97.809 -14.013 1.000 36.011 430 GLU B CA 1
ATOM 8886 C C . GLU B 1 254 ? -5.573 -98.994 -13.092 1.000 38.115 430 GLU B C 1
ATOM 8887 O O . GLU B 1 254 ? -4.625 -99.647 -12.587 1.000 33.075 430 GLU B O 1
ATOM 8899 N N . ILE B 1 255 ? -6.864 -99.274 -12.863 1.000 40.697 431 ILE B N 1
ATOM 8900 C CA . ILE B 1 255 ? -7.310 -100.560 -12.227 1.000 44.419 431 ILE B CA 1
ATOM 8901 C C . ILE B 1 255 ? -8.147 -101.340 -13.236 1.000 44.182 431 ILE B C 1
ATOM 8902 O O . ILE B 1 255 ? -9.121 -100.765 -13.752 1.000 41.896 431 ILE B O 1
ATOM 8918 N N . THR B 1 256 ? -7.779 -102.594 -13.498 1.000 44.016 432 THR B N 1
ATOM 8919 C CA . THR B 1 256 ? -8.224 -103.341 -14.704 1.000 47.013 432 THR B CA 1
ATOM 8920 C C . THR B 1 256 ? -8.751 -104.715 -14.305 1.000 48.847 432 THR B C 1
ATOM 8921 O O . THR B 1 256 ? -8.453 -105.178 -13.209 1.000 43.115 432 THR B O 1
ATOM 8932 N N . PRO B 1 257 ? -9.481 -105.419 -15.212 1.000 52.837 433 PRO B N 1
ATOM 8933 C CA . PRO B 1 257 ? -9.854 -106.829 -15.009 1.000 54.565 433 PRO B CA 1
ATOM 8934 C C . PRO B 1 257 ? -8.725 -107.797 -14.587 1.000 58.523 433 PRO B C 1
ATOM 8935 O O . PRO B 1 257 ? -7.950 -108.202 -15.413 1.000 53.939 433 PRO B O 1
ATOM 8946 N N . GLU B 1 258 ? -8.674 -108.163 -13.304 1.000 68.111 434 GLU B N 1
ATOM 8947 C CA . GLU B 1 258 ? -7.773 -109.210 -12.749 1.000 78.667 434 GLU B CA 1
ATOM 8948 C C . GLU B 1 258 ? -8.511 -109.839 -11.556 1.000 86.390 434 GLU B C 1
ATOM 8949 O O . GLU B 1 258 ? -9.548 -109.271 -11.179 1.000 92.382 434 GLU B O 1
ATOM 8961 N N . LYS B 1 259 ? -8.037 -110.971 -11.013 1.000 91.292 435 LYS B N 1
ATOM 8962 C CA . LYS B 1 259 ? -8.705 -111.736 -9.917 1.000 98.635 435 LYS B CA 1
ATOM 8963 C C . LYS B 1 259 ? -8.674 -110.953 -8.595 1.000 95.642 435 LYS B C 1
ATOM 8964 O O . LYS B 1 259 ? -9.574 -111.196 -7.770 1.000 104.407 435 LYS B O 1
ATOM 8983 N N . LYS B 1 260 ? -7.698 -110.059 -8.391 1.000 90.291 436 LYS B N 1
ATOM 8984 C CA . LYS B 1 260 ? -7.625 -109.186 -7.182 1.000 92.433 436 LYS B CA 1
ATOM 8985 C C . LYS B 1 260 ? -8.594 -108.000 -7.342 1.000 89.455 436 LYS B C 1
ATOM 8986 O O . LYS B 1 260 ? -8.744 -107.237 -6.358 1.000 86.501 436 LYS B O 1
ATOM 9005 N N . TYR B 1 261 ? -9.197 -107.843 -8.532 1.000 81.137 437 TYR B N 1
ATOM 9006 C CA . TYR B 1 261 ? -10.259 -106.853 -8.862 1.000 81.608 437 TYR B CA 1
ATOM 9007 C C . TYR B 1 261 ? -11.424 -107.570 -9.548 1.000 83.076 437 TYR B C 1
ATOM 9008 O O . TYR B 1 261 ? -11.783 -107.221 -10.670 1.000 82.642 437 TYR B O 1
ATOM 9026 N N . PRO B 1 262 ? -12.075 -108.570 -8.900 1.000 81.815 438 PRO B N 1
ATOM 9027 C CA . PRO B 1 262 ? -13.003 -109.471 -9.592 1.000 76.075 438 PRO B CA 1
ATOM 9028 C C . PRO B 1 262 ? -14.318 -108.815 -10.044 1.000 74.030 438 PRO B C 1
ATOM 9029 O O . PRO B 1 262 ? -14.899 -109.282 -11.019 1.000 65.146 438 PRO B O 1
ATOM 9040 N N . GLN B 1 263 ? -14.750 -107.776 -9.318 1.000 73.718 439 GLN B N 1
ATOM 9041 C CA . GLN B 1 263 ? -15.949 -106.941 -9.618 1.000 76.035 439 GLN B CA 1
ATOM 9042 C C . GLN B 1 263 ? -15.732 -106.240 -10.976 1.000 71.545 439 GLN B C 1
ATOM 9043 O O . GLN B 1 263 ? -16.719 -106.010 -11.716 1.000 66.798 439 GLN B O 1
ATOM 9057 N N . LEU B 1 264 ? -14.465 -105.979 -11.315 1.000 70.489 440 LEU B N 1
ATOM 9058 C CA . LEU B 1 264 ? -14.009 -105.181 -12.487 1.000 71.361 440 LEU B CA 1
ATOM 9059 C C . LEU B 1 264 ? -13.886 -106.064 -13.737 1.000 68.767 440 LEU B C 1
ATOM 9060 O O . LEU B 1 264 ? -14.067 -105.522 -14.845 1.000 66.688 440 LEU B O 1
ATOM 9076 N N . GLN B 1 265 ? -13.552 -107.351 -13.592 1.000 69.481 441 GLN B N 1
ATOM 9077 C CA . GLN B 1 265 ? -13.635 -108.313 -14.731 1.000 67.729 441 GLN B CA 1
ATOM 9078 C C . GLN B 1 265 ? -15.117 -108.566 -15.039 1.000 63.061 441 GLN B C 1
ATOM 9079 O O . GLN B 1 265 ? -15.494 -108.352 -16.196 1.000 66.419 441 GLN B O 1
ATOM 9093 N N . ASP B 1 266 ? -15.932 -108.926 -14.042 1.000 59.825 442 ASP B N 1
ATOM 9094 C CA . ASP B 1 266 ? -17.382 -109.226 -14.221 1.000 59.522 442 ASP B CA 1
ATOM 9095 C C . ASP B 1 266 ? -17.989 -108.161 -15.146 1.000 53.242 442 ASP B C 1
ATOM 9096 O O . ASP B 1 266 ? -18.704 -108.532 -16.091 1.000 53.470 442 ASP B O 1
ATOM 9105 N N . LEU B 1 267 ? -17.703 -106.882 -14.913 1.000 48.884 443 LEU B N 1
ATOM 9106 C CA . LEU B 1 267 ? -18.342 -105.777 -15.684 1.000 45.809 443 LEU B CA 1
ATOM 9107 C C . LEU B 1 267 ? -17.468 -105.416 -16.876 1.000 41.622 443 LEU B C 1
ATOM 9108 O O . LEU B 1 267 ? -17.932 -104.656 -17.737 1.000 38.211 443 LEU B O 1
ATOM 9124 N N . ASP B 1 268 ? -16.238 -105.931 -16.880 1.000 39.677 444 ASP B N 1
ATOM 9125 C CA . ASP B 1 268 ? -15.278 -105.821 -17.998 1.000 35.454 444 ASP B CA 1
ATOM 9126 C C . ASP B 1 268 ? -14.916 -104.340 -18.141 1.000 33.393 444 ASP B C 1
ATOM 9127 O O . ASP B 1 268 ? -15.346 -103.685 -19.119 1.000 33.782 444 ASP B O 1
ATOM 9136 N N . LEU B 1 269 ? -14.256 -103.815 -17.119 1.000 34.607 445 LEU B N 1
ATOM 9137 C CA . LEU B 1 269 ? -14.070 -102.355 -16.934 1.000 40.280 445 LEU B CA 1
ATOM 9138 C C . LEU B 1 269 ? -12.692 -102.051 -16.367 1.000 40.463 445 LEU B C 1
ATOM 9139 O O . LEU B 1 269 ? -12.210 -102.860 -15.502 1.000 35.797 445 LEU B O 1
ATOM 9155 N N . PHE B 1 270 ? -12.127 -100.919 -16.819 1.000 36.107 446 PHE B N 1
ATOM 9156 C CA . PHE B 1 270 ? -11.013 -100.251 -16.120 1.000 36.830 446 PHE B CA 1
ATOM 9157 C C . PHE B 1 270 ? -11.476 -98.861 -15.719 1.000 38.543 446 PHE B C 1
ATOM 9158 O O . PHE B 1 270 ? -12.302 -98.219 -16.442 1.000 41.373 446 PHE B O 1
ATOM 9175 N N . VAL B 1 271 ? -10.954 -98.450 -14.564 1.000 37.296 447 VAL B N 1
ATOM 9176 C CA . VAL B 1 271 ? -10.943 -97.049 -14.084 1.000 36.525 447 VAL B CA 1
ATOM 9177 C C . VAL B 1 271 ? -9.491 -96.573 -14.121 1.000 36.659 447 VAL B C 1
ATOM 9178 O O . VAL B 1 271 ? -8.572 -97.253 -13.568 1.000 42.515 447 VAL B O 1
ATOM 9191 N N . SER B 1 272 ? -9.285 -95.509 -14.881 1.000 34.823 448 SER B N 1
ATOM 9192 C CA . SER B 1 272 ? -7.981 -94.861 -15.108 1.000 34.495 448 SER B CA 1
ATOM 9193 C C . SER B 1 272 ? -8.096 -93.432 -14.614 1.000 35.305 448 SER B C 1
ATOM 9194 O O . SER B 1 272 ? -9.133 -92.755 -14.884 1.000 31.689 448 SER B O 1
ATOM 9202 N N . CYS B 1 273 ? -7.038 -93.000 -13.954 1.000 37.965 449 CYS B N 1
ATOM 9203 C CA . CYS B 1 273 ? -6.721 -91.575 -13.747 1.000 45.085 449 CYS B CA 1
ATOM 9204 C C . CYS B 1 273 ? -5.483 -91.228 -14.594 1.000 39.304 449 CYS B C 1
ATOM 9205 O O . CYS B 1 273 ? -4.423 -91.901 -14.435 1.000 35.676 449 CYS B O 1
ATOM 9213 N N . VAL B 1 274 ? -5.616 -90.252 -15.484 1.000 37.903 450 VAL B N 1
ATOM 9214 C CA . VAL B 1 274 ? -4.487 -89.729 -16.323 1.000 46.425 450 VAL B CA 1
ATOM 9215 C C . VAL B 1 274 ? -4.143 -88.311 -15.845 1.000 43.759 450 VAL B C 1
ATOM 9216 O O . VAL B 1 274 ? -5.051 -87.438 -15.865 1.000 38.741 450 VAL B O 1
ATOM 9229 N N . GLU B 1 275 ? -2.888 -88.087 -15.453 1.000 42.741 451 GLU B N 1
ATOM 9230 C CA . GLU B 1 275 ? -2.311 -86.723 -15.273 1.000 43.389 451 GLU B CA 1
ATOM 9231 C C . GLU B 1 275 ? -1.412 -86.397 -16.458 1.000 38.409 451 GLU B C 1
ATOM 9232 O O . GLU B 1 275 ? -0.529 -87.226 -16.794 1.000 35.813 451 GLU B O 1
ATOM 9244 N N . ILE B 1 276 ? -1.681 -85.252 -17.075 1.000 37.125 452 ILE B N 1
ATOM 9245 C CA . ILE B 1 276 ? -0.805 -84.589 -18.079 1.000 34.009 452 ILE B CA 1
ATOM 9246 C C . ILE B 1 276 ? -0.494 -83.200 -17.518 1.000 35.296 452 ILE B C 1
ATOM 9247 O O . ILE B 1 276 ? -1.433 -82.395 -17.433 1.000 32.642 452 ILE B O 1
ATOM 9263 N N . ASN B 1 277 ? 0.774 -82.954 -17.152 1.000 36.821 453 ASN B N 1
ATOM 9264 C CA . ASN B 1 277 ? 1.293 -81.676 -16.589 1.000 35.011 453 ASN B CA 1
ATOM 9265 C C . ASN B 1 277 ? 1.165 -80.538 -17.614 1.000 39.274 453 ASN B C 1
ATOM 9266 O O . ASN B 1 277 ? 1.061 -80.817 -18.834 1.000 38.651 453 ASN B O 1
ATOM 9277 N N . GLU B 1 278 ? 1.153 -79.287 -17.141 1.000 43.122 454 GLU B N 1
ATOM 9278 C CA . GLU B 1 278 ? 1.132 -78.071 -18.009 1.000 45.595 454 GLU B CA 1
ATOM 9279 C C . GLU B 1 278 ? 2.208 -78.204 -19.106 1.000 39.841 454 GLU B C 1
ATOM 9280 O O . GLU B 1 278 ? 3.383 -78.585 -18.772 1.000 31.211 454 GLU B O 1
ATOM 9292 N N . GLY B 1 279 ? 1.807 -77.960 -20.364 1.000 38.382 455 GLY B N 1
ATOM 9293 C CA . GLY B 1 279 ? 2.658 -78.033 -21.577 1.000 41.844 455 GLY B CA 1
ATOM 9294 C C . GLY B 1 279 ? 3.339 -79.392 -21.766 1.000 42.268 455 GLY B C 1
ATOM 9295 O O . GLY B 1 279 ? 4.386 -79.458 -22.476 1.000 41.447 455 GLY B O 1
ATOM 9299 N N . ALA B 1 280 ? 2.772 -80.437 -21.151 1.000 39.452 456 ALA B N 1
ATOM 9300 C CA . ALA B 1 280 ? 3.085 -81.857 -21.390 1.000 37.794 456 ALA B CA 1
ATOM 9301 C C . ALA B 1 280 ? 2.133 -82.400 -22.450 1.000 35.301 456 ALA B C 1
ATOM 9302 O O . ALA B 1 280 ? 1.185 -81.679 -22.831 1.000 34.061 456 ALA B O 1
ATOM 9309 N N . LEU B 1 281 ? 2.363 -83.653 -22.845 1.000 36.999 457 LEU B N 1
ATOM 9310 C CA . LEU B 1 281 ? 1.629 -84.378 -23.927 1.000 35.988 457 LEU B CA 1
ATOM 9311 C C . LEU B 1 281 ? 1.592 -85.864 -23.586 1.000 34.979 457 LEU B C 1
ATOM 9312 O O . LEU B 1 281 ? 2.705 -86.435 -23.362 1.000 34.406 457 LEU B O 1
ATOM 9328 N N . MET B 1 282 ? 0.403 -86.486 -23.569 1.000 34.567 458 MET B N 1
ATOM 9329 C CA . MET B 1 282 ? 0.359 -87.971 -23.570 1.000 35.106 458 MET B CA 1
ATOM 9330 C C . MET B 1 282 ? 0.613 -88.417 -25.010 1.000 29.330 458 MET B C 1
ATOM 9331 O O . MET B 1 282 ? -0.132 -87.959 -25.889 1.000 26.106 458 MET B O 1
ATOM 9345 N N . LEU B 1 283 ? 1.684 -89.182 -25.245 1.000 29.566 459 LEU B N 1
ATOM 9346 C CA . LEU B 1 283 ? 2.208 -89.475 -26.617 1.000 28.985 459 LEU B CA 1
ATOM 9347 C C . LEU B 1 283 ? 1.144 -90.244 -27.395 1.000 30.841 459 LEU B C 1
ATOM 9348 O O . LEU B 1 283 ? 0.406 -91.027 -26.814 1.000 33.153 459 LEU B O 1
ATOM 9364 N N . PRO B 1 284 ? 1.013 -90.036 -28.717 1.000 34.479 460 PRO B N 1
ATOM 9365 C CA . PRO B 1 284 ? -0.038 -90.675 -29.508 1.000 38.051 460 PRO B CA 1
ATOM 9366 C C . PRO B 1 284 ? -0.090 -92.201 -29.349 1.000 39.708 460 PRO B C 1
ATOM 9367 O O . PRO B 1 284 ? 0.914 -92.869 -29.548 1.000 45.678 460 PRO B O 1
ATOM 9378 N N . HIS B 1 285 ? -1.262 -92.724 -29.006 1.000 35.986 461 HIS B N 1
ATOM 9379 C CA . HIS B 1 285 ? -1.484 -94.167 -28.756 1.000 31.558 461 HIS B CA 1
ATOM 9380 C C . HIS B 1 285 ? -2.848 -94.542 -29.317 1.000 27.590 461 HIS B C 1
ATOM 9381 O O . HIS B 1 285 ? -3.570 -93.660 -29.817 1.000 28.878 461 HIS B O 1
ATOM 9396 N N . TYR B 1 286 ? -3.151 -95.821 -29.308 1.000 28.973 462 TYR B N 1
ATOM 9397 C CA . TYR B 1 286 ? -4.532 -96.365 -29.436 1.000 31.762 462 TYR B CA 1
ATOM 9398 C C . TYR B 1 286 ? -4.673 -97.516 -28.448 1.000 28.705 462 TYR B C 1
ATOM 9399 O O . TYR B 1 286 ? -3.649 -98.127 -28.030 1.000 25.329 462 TYR B O 1
ATOM 9417 N N . ASN B 1 287 ? -5.920 -97.802 -28.090 1.000 30.995 463 ASN B N 1
ATOM 9418 C CA . ASN B 1 287 ? -6.292 -98.949 -27.217 1.000 29.272 463 ASN B CA 1
ATOM 9419 C C . ASN B 1 287 ? -6.718 -100.106 -28.127 1.000 28.386 463 ASN B C 1
ATOM 9420 O O . ASN B 1 287 ? -7.585 -99.884 -29.022 1.000 27.271 463 ASN B O 1
ATOM 9431 N N . SER B 1 288 ? -6.114 -101.286 -27.963 1.000 28.747 464 SER B N 1
ATOM 9432 C CA . SER B 1 288 ? -6.438 -102.479 -28.788 1.000 28.649 464 SER B CA 1
ATOM 9433 C C . SER B 1 288 ? -7.945 -102.666 -28.776 1.000 33.843 464 SER B C 1
ATOM 9434 O O . SER B 1 288 ? -8.569 -102.461 -29.846 1.000 39.909 464 SER B O 1
ATOM 9442 N N . ARG B 1 289 ? -8.474 -102.873 -27.567 1.000 37.487 465 ARG B N 1
ATOM 9443 C CA . ARG B 1 289 ? -9.849 -103.367 -27.268 1.000 38.182 465 ARG B CA 1
ATOM 9444 C C . ARG B 1 289 ? -10.737 -102.289 -26.615 1.000 36.494 465 ARG B C 1
ATOM 9445 O O . ARG B 1 289 ? -11.915 -102.171 -27.026 1.000 31.782 465 ARG B O 1
ATOM 9466 N N . ALA B 1 290 ? -10.214 -101.555 -25.620 1.000 32.412 466 ALA B N 1
ATOM 9467 C CA . ALA B 1 290 ? -10.995 -100.678 -24.717 1.000 29.077 466 ALA B CA 1
ATOM 9468 C C . ALA B 1 290 ? -11.683 -99.558 -25.496 1.000 28.460 466 ALA B C 1
ATOM 9469 O O . ALA B 1 290 ? -11.009 -98.863 -26.251 1.000 30.759 466 ALA B O 1
ATOM 9476 N N . ILE B 1 291 ? -12.992 -99.419 -25.352 1.000 30.252 467 ILE B N 1
ATOM 9477 C CA . ILE B 1 291 ? -13.742 -98.192 -25.744 1.000 32.863 467 ILE B CA 1
ATOM 9478 C C . ILE B 1 291 ? -13.749 -97.298 -24.506 1.000 35.819 467 ILE B C 1
ATOM 9479 O O . ILE B 1 291 ? -14.398 -97.737 -23.533 1.000 33.821 467 ILE B O 1
ATOM 9495 N N . VAL B 1 292 ? -13.028 -96.156 -24.537 1.000 34.962 468 VAL B N 1
ATOM 9496 C CA . VAL B 1 292 ? -12.716 -95.319 -23.340 1.000 33.602 468 VAL B CA 1
ATOM 9497 C C . VAL B 1 292 ? -13.647 -94.116 -23.289 1.000 33.919 468 VAL B C 1
ATOM 9498 O O . VAL B 1 292 ? -13.786 -93.389 -24.323 1.000 34.636 468 VAL B O 1
ATOM 9511 N N . VAL B 1 293 ? -14.260 -93.949 -22.116 1.000 33.779 469 VAL B N 1
ATOM 9512 C CA . VAL B 1 293 ? -15.060 -92.749 -21.741 1.000 35.055 469 VAL B CA 1
ATOM 9513 C C . VAL B 1 293 ? -14.194 -91.910 -20.812 1.000 36.423 469 VAL B C 1
ATOM 9514 O O . VAL B 1 293 ? -13.838 -92.430 -19.712 1.000 34.219 469 VAL B O 1
ATOM 9527 N N . LEU B 1 294 ? -13.782 -90.743 -21.322 1.000 37.814 470 LEU B N 1
ATOM 9528 C CA . LEU B 1 294 ? -12.804 -89.817 -20.704 1.000 42.280 470 LEU B CA 1
ATOM 9529 C C . LEU B 1 294 ? -13.580 -88.679 -20.053 1.000 40.849 470 LEU B C 1
ATOM 9530 O O . LEU B 1 294 ? -14.338 -87.994 -20.802 1.000 43.750 470 LEU B O 1
ATOM 9546 N N . LEU B 1 295 ? -13.405 -88.490 -18.739 1.000 39.814 471 LEU B N 1
ATOM 9547 C CA . LEU B 1 295 ? -13.940 -87.297 -18.025 1.000 39.910 471 LEU B CA 1
ATOM 9548 C C . LEU B 1 295 ? -12.779 -86.363 -17.680 1.000 34.162 471 LEU B C 1
ATOM 9549 O O . LEU B 1 295 ? -11.827 -86.811 -16.999 1.000 28.958 471 LEU B O 1
ATOM 9565 N N . VAL B 1 296 ? -12.861 -85.117 -18.150 1.000 30.385 472 VAL B N 1
ATOM 9566 C CA . VAL B 1 296 ? -11.973 -84.023 -17.665 1.000 31.719 472 VAL B CA 1
ATOM 9567 C C . VAL B 1 296 ? -12.410 -83.652 -16.238 1.000 30.563 472 VAL B C 1
ATOM 9568 O O . VAL B 1 296 ? -13.473 -82.971 -16.059 1.000 24.608 472 VAL B O 1
ATOM 9581 N N . ASN B 1 297 ? -11.619 -84.092 -15.264 1.000 31.998 473 ASN B N 1
ATOM 9582 C CA . ASN B 1 297 ? -11.771 -83.739 -13.831 1.000 36.360 473 ASN B CA 1
ATOM 9583 C C . ASN B 1 297 ? -11.308 -82.283 -13.618 1.000 42.481 473 ASN B C 1
ATOM 9584 O O . ASN B 1 297 ? -12.174 -81.376 -13.434 1.000 42.031 473 ASN B O 1
ATOM 9595 N N . GLU B 1 298 ? -9.989 -82.056 -13.588 1.000 47.757 474 GLU B N 1
ATOM 9596 C CA . GLU B 1 298 ? -9.371 -80.704 -13.450 1.000 47.884 474 GLU B CA 1
ATOM 9597 C C . GLU B 1 298 ? -8.653 -80.311 -14.738 1.000 44.950 474 GLU B C 1
ATOM 9598 O O . GLU B 1 298 ? -8.194 -81.182 -15.488 1.000 50.524 474 GLU B O 1
ATOM 9610 N N . GLY B 1 299 ? -8.520 -79.023 -14.969 1.000 42.047 475 GLY B N 1
ATOM 9611 C CA . GLY B 1 299 ? -7.518 -78.537 -15.923 1.000 39.336 475 GLY B CA 1
ATOM 9612 C C . GLY B 1 299 ? -8.090 -78.358 -17.303 1.000 36.191 475 GLY B C 1
ATOM 9613 O O . GLY B 1 299 ? -9.272 -78.627 -17.499 1.000 36.015 475 GLY B O 1
ATOM 9617 N N . LYS B 1 300 ? -7.246 -77.891 -18.212 1.000 37.961 476 LYS B N 1
ATOM 9618 C CA . LYS B 1 300 ? -7.614 -77.530 -19.601 1.000 42.369 476 LYS B CA 1
ATOM 9619 C C . LYS B 1 300 ? -6.636 -78.262 -20.526 1.000 37.268 476 LYS B C 1
ATOM 9620 O O . LYS B 1 300 ? -5.566 -78.725 -20.040 1.000 30.471 476 LYS B O 1
ATOM 9639 N N . GLY B 1 301 ? -7.006 -78.436 -21.792 1.000 35.445 477 GLY B N 1
ATOM 9640 C CA . GLY B 1 301 ? -6.224 -79.307 -22.689 1.000 35.199 477 GLY B CA 1
ATOM 9641 C C . GLY B 1 301 ? -6.760 -79.339 -24.101 1.000 32.691 477 GLY B C 1
ATOM 9642 O O . GLY B 1 301 ? -7.815 -78.718 -24.375 1.000 28.186 477 GLY B O 1
ATOM 9646 N N . ASN B 1 302 ? -6.062 -80.069 -24.969 1.000 32.235 478 ASN B N 1
ATOM 9647 C CA . ASN B 1 302 ? -6.542 -80.320 -26.352 1.000 32.664 478 ASN B CA 1
ATOM 9648 C C . ASN B 1 302 ? -6.315 -81.781 -26.694 1.000 31.891 478 ASN B C 1
ATOM 9649 O O . ASN B 1 302 ? -5.410 -82.421 -26.098 1.000 32.091 478 ASN B O 1
ATOM 9660 N N . LEU B 1 303 ? -7.154 -82.285 -27.588 1.000 32.549 479 LEU B N 1
ATOM 9661 C CA . LEU B 1 303 ? -7.197 -83.728 -27.921 1.000 34.568 479 LEU B CA 1
ATOM 9662 C C . LEU B 1 303 ? -7.412 -83.861 -29.415 1.000 30.624 479 LEU B C 1
ATOM 9663 O O . LEU B 1 303 ? -8.358 -83.208 -29.914 1.000 30.029 479 LEU B O 1
ATOM 9679 N N . GLU B 1 304 ? -6.542 -84.638 -30.064 1.000 30.615 480 GLU B N 1
ATOM 9680 C CA . GLU B 1 304 ? -6.699 -85.123 -31.467 1.000 29.543 480 GLU B CA 1
ATOM 9681 C C . GLU B 1 304 ? -7.068 -86.605 -31.391 1.000 27.028 480 GLU B C 1
ATOM 9682 O O . GLU B 1 304 ? -6.321 -87.406 -30.745 1.000 25.007 480 GLU B O 1
ATOM 9694 N N . LEU B 1 305 ? -8.267 -86.906 -31.883 1.000 28.578 481 LEU B N 1
ATOM 9695 C CA . LEU B 1 305 ? -8.780 -88.288 -32.059 1.000 29.134 481 LEU B CA 1
ATOM 9696 C C . LEU B 1 305 ? -8.854 -88.536 -33.551 1.000 28.869 481 LEU B C 1
ATOM 9697 O O . LEU B 1 305 ? -9.612 -87.778 -34.235 1.000 26.928 481 LEU B O 1
ATOM 9713 N N . LEU B 1 306 ? -8.116 -89.543 -34.002 1.000 30.425 482 LEU B N 1
ATOM 9714 C CA . LEU B 1 306 ? -8.125 -89.962 -35.425 1.000 38.878 482 LEU B CA 1
ATOM 9715 C C . LEU B 1 306 ? -9.129 -91.106 -35.599 1.000 39.530 482 LEU B C 1
ATOM 9716 O O . LEU B 1 306 ? -9.088 -92.085 -34.837 1.000 46.215 482 LEU B O 1
ATOM 9732 N N . GLY B 1 307 ? -10.054 -90.935 -36.527 1.000 38.537 483 GLY B N 1
ATOM 9733 C CA . GLY B 1 307 ? -11.025 -91.962 -36.938 1.000 40.559 483 GLY B CA 1
ATOM 9734 C C . GLY B 1 307 ? -11.341 -91.736 -38.399 1.000 42.954 483 GLY B C 1
ATOM 9735 O O . GLY B 1 307 ? -10.389 -91.346 -39.118 1.000 41.826 483 GLY B O 1
ATOM 9739 N N . LEU B 1 308 ? -12.604 -91.916 -38.809 1.000 43.526 484 LEU B N 1
ATOM 9740 C CA . LEU B 1 308 ? -13.067 -91.703 -40.207 1.000 44.310 484 LEU B CA 1
ATOM 9741 C C . LEU B 1 308 ? -14.044 -90.517 -40.274 1.000 39.635 484 LEU B C 1
ATOM 9742 O O . LEU B 1 308 ? -14.812 -90.464 -41.262 1.000 44.967 484 LEU B O 1
ATOM 9758 N N . ASN B 1 323 ? -13.442 -95.603 -46.093 1.000 84.143 499 ASN B N 1
ATOM 9759 C CA . ASN B 1 323 ? -12.040 -95.107 -46.045 1.000 93.988 499 ASN B CA 1
ATOM 9760 C C . ASN B 1 323 ? -12.062 -93.579 -45.903 1.000 93.519 499 ASN B C 1
ATOM 9761 O O . ASN B 1 323 ? -13.175 -93.028 -46.012 1.000 97.196 499 ASN B O 1
ATOM 9772 N N . GLU B 1 324 ? -10.885 -92.961 -45.664 1.000 91.151 500 GLU B N 1
ATOM 9773 C CA . GLU B 1 324 ? -10.590 -91.503 -45.424 1.000 89.728 500 GLU B CA 1
ATOM 9774 C C . GLU B 1 324 ? -10.323 -91.281 -43.924 1.000 81.755 500 GLU B C 1
ATOM 9775 O O . GLU B 1 324 ? -11.225 -91.600 -43.139 1.000 91.988 500 GLU B O 1
ATOM 9787 N N . VAL B 1 325 ? -9.158 -90.748 -43.519 1.000 66.882 501 VAL B N 1
ATOM 9788 C CA . VAL B 1 325 ? -8.862 -90.478 -42.076 1.000 54.938 501 VAL B CA 1
ATOM 9789 C C . VAL B 1 325 ? -9.223 -89.025 -41.758 1.000 51.680 501 VAL B C 1
ATOM 9790 O O . VAL B 1 325 ? -8.927 -88.156 -42.577 1.000 48.534 501 VAL B O 1
ATOM 9803 N N . GLN B 1 326 ? -9.882 -88.805 -40.615 1.000 49.534 502 GLN B N 1
ATOM 9804 C CA . GLN B 1 326 ? -10.283 -87.464 -40.115 1.000 50.202 502 GLN B CA 1
ATOM 9805 C C . GLN B 1 326 ? -9.782 -87.284 -38.677 1.000 43.951 502 GLN B C 1
ATOM 9806 O O . GLN B 1 326 ? -9.827 -88.248 -37.889 1.000 45.023 502 GLN B O 1
ATOM 9820 N N . ARG B 1 327 ? -9.257 -86.096 -38.394 1.000 38.043 503 ARG B N 1
ATOM 9821 C CA . ARG B 1 327 ? -8.820 -85.655 -37.053 1.000 38.166 503 ARG B CA 1
ATOM 9822 C C . ARG B 1 327 ? -10.051 -85.090 -36.367 1.000 36.950 503 ARG B C 1
ATOM 9823 O O . ARG B 1 327 ? -10.779 -84.331 -37.008 1.000 36.811 503 ARG B O 1
ATOM 9844 N N . TYR B 1 328 ? -10.323 -85.505 -35.140 1.000 39.877 504 TYR B N 1
ATOM 9845 C CA . TYR B 1 328 ? -11.434 -84.934 -34.336 1.000 40.918 504 TYR B CA 1
ATOM 9846 C C . TYR B 1 328 ? -10.777 -84.171 -33.192 1.000 38.660 504 TYR B C 1
ATOM 9847 O O . TYR B 1 328 ? -10.192 -84.786 -32.281 1.000 36.279 504 TYR B O 1
ATOM 9865 N N . GLU B 1 329 ? -10.768 -82.855 -33.316 1.000 40.983 505 GLU B N 1
ATOM 9866 C CA . GLU B 1 329 ? -10.143 -81.980 -32.290 1.000 43.205 505 GLU B CA 1
ATOM 9867 C C . GLU B 1 329 ? -11.224 -81.646 -31.272 1.000 40.369 505 GLU B C 1
ATOM 9868 O O . GLU B 1 329 ? -12.400 -81.496 -31.655 1.000 36.009 505 GLU B O 1
ATOM 9880 N N . ALA B 1 330 ? -10.815 -81.561 -30.022 1.000 38.135 506 ALA B N 1
ATOM 9881 C CA . ALA B 1 330 ? -11.662 -81.137 -28.908 1.000 39.069 506 ALA B CA 1
ATOM 9882 C C . ALA B 1 330 ? -10.788 -80.335 -27.958 1.000 40.051 506 ALA B C 1
ATOM 9883 O O . ALA B 1 330 ? -9.689 -80.854 -27.619 1.000 34.289 506 ALA B O 1
ATOM 9890 N N . ARG B 1 331 ? -11.284 -79.148 -27.563 1.000 46.452 507 ARG B N 1
ATOM 9891 C CA . ARG B 1 331 ? -10.866 -78.408 -26.342 1.000 50.041 507 ARG B CA 1
ATOM 9892 C C . ARG B 1 331 ? -11.369 -79.194 -25.125 1.000 46.561 507 ARG B C 1
ATOM 9893 O O . ARG B 1 331 ? -12.513 -79.669 -25.168 1.000 50.058 507 ARG B O 1
ATOM 9914 N N . LEU B 1 332 ? -10.527 -79.381 -24.112 1.000 42.398 508 LEU B N 1
ATOM 9915 C CA . LEU B 1 332 ? -10.856 -80.171 -22.894 1.000 44.524 508 LEU B CA 1
ATOM 9916 C C . LEU B 1 332 ? -10.907 -79.261 -21.664 1.000 46.412 508 LEU B C 1
ATOM 9917 O O . LEU B 1 332 ? -9.858 -79.115 -21.039 1.000 62.642 508 LEU B O 1
ATOM 9933 N N . SER B 1 333 ? -12.071 -78.728 -21.279 1.000 49.556 509 SER B N 1
ATOM 9934 C CA . SER B 1 333 ? -12.290 -78.044 -19.963 1.000 46.829 509 SER B CA 1
ATOM 9935 C C . SER B 1 333 ? -13.108 -78.937 -19.031 1.000 40.890 509 SER B C 1
ATOM 9936 O O 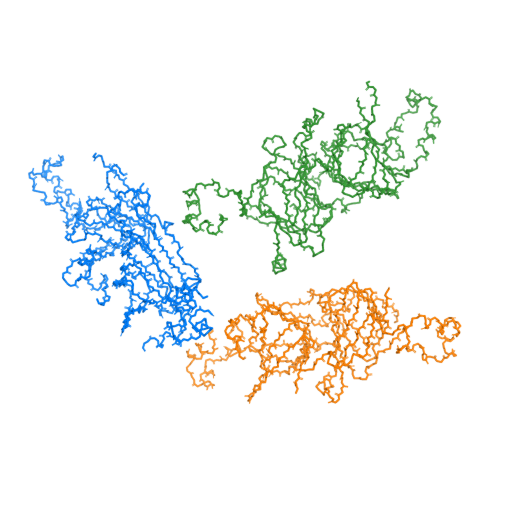. SER B 1 333 ? -13.743 -79.875 -19.493 1.000 45.367 509 SER B O 1
ATOM 9944 N N . PRO B 1 334 ? -13.141 -78.694 -17.704 1.000 36.468 510 PRO B N 1
ATOM 9945 C CA . PRO B 1 334 ? -13.782 -79.624 -16.759 1.000 36.490 510 PRO B CA 1
ATOM 9946 C C . PRO B 1 334 ? -15.244 -80.045 -16.994 1.000 36.055 510 PRO B C 1
ATOM 9947 O O . PRO B 1 334 ? -16.071 -79.268 -17.471 1.000 32.615 510 PRO B O 1
ATOM 9958 N N . GLY B 1 335 ? -15.533 -81.302 -16.674 1.000 39.554 511 GLY B N 1
ATOM 9959 C CA . GLY B 1 335 ? -16.854 -81.912 -16.927 1.000 45.571 511 GLY B CA 1
ATOM 9960 C C . GLY B 1 335 ? -17.094 -82.166 -18.409 1.000 49.233 511 GLY B C 1
ATOM 9961 O O . GLY B 1 335 ? -18.258 -82.458 -18.782 1.000 58.593 511 GLY B O 1
ATOM 9965 N N . ASP B 1 336 ? -16.048 -82.022 -19.232 1.000 45.883 512 ASP B N 1
ATOM 9966 C CA . ASP B 1 336 ? -16.056 -82.376 -20.671 1.000 41.627 512 ASP B CA 1
ATOM 9967 C C . ASP B 1 336 ? -15.798 -83.881 -20.750 1.000 39.511 512 ASP B C 1
ATOM 9968 O O . ASP B 1 336 ? -15.065 -84.427 -19.884 1.000 40.185 512 ASP B O 1
ATOM 9977 N N . VAL B 1 337 ? -16.394 -84.534 -21.736 1.000 35.501 513 VAL B N 1
ATOM 9978 C CA . VAL B 1 337 ? -16.280 -86.004 -21.890 1.000 37.082 513 VAL B CA 1
ATOM 9979 C C . VAL B 1 337 ? -15.957 -86.280 -23.351 1.000 35.962 513 VAL B C 1
ATOM 9980 O O . VAL B 1 337 ? -16.580 -85.654 -24.226 1.000 29.988 513 VAL B O 1
ATOM 9993 N N . VAL B 1 338 ? -15.063 -87.229 -23.582 1.000 34.875 514 VAL B N 1
ATOM 9994 C CA . VAL B 1 338 ? -14.680 -87.653 -24.953 1.000 38.019 514 VAL B CA 1
ATOM 9995 C C . VAL B 1 338 ? -14.729 -89.181 -24.980 1.000 33.633 514 VAL B C 1
ATOM 9996 O O . VAL B 1 338 ? -14.230 -89.835 -24.042 1.000 29.521 514 VAL B O 1
ATOM 10009 N N . ILE B 1 339 ? -15.324 -89.742 -26.013 1.000 35.640 515 ILE B N 1
ATOM 10010 C CA . ILE B 1 339 ? -15.259 -91.216 -26.212 1.000 40.132 515 ILE B CA 1
ATOM 10011 C C . ILE B 1 339 ? -14.077 -91.474 -27.135 1.000 36.222 515 ILE B C 1
ATOM 10012 O O . ILE B 1 339 ? -14.019 -90.824 -28.213 1.000 32.827 515 ILE B O 1
ATOM 10028 N N . ILE B 1 340 ? -13.199 -92.378 -26.714 1.000 34.491 516 ILE B N 1
ATOM 10029 C CA . ILE B 1 340 ? -12.088 -92.891 -27.558 1.000 35.506 516 ILE B CA 1
ATOM 10030 C C . ILE B 1 340 ? -12.437 -94.315 -27.972 1.000 31.652 516 ILE B C 1
ATOM 10031 O O . ILE B 1 340 ? -12.070 -95.252 -27.259 1.000 28.066 516 ILE B O 1
ATOM 10047 N N . PRO B 1 341 ? -13.101 -94.512 -29.143 1.000 28.907 517 PRO B N 1
ATOM 10048 C CA . PRO B 1 341 ? -13.374 -95.852 -29.673 1.000 29.173 517 PRO B CA 1
ATOM 10049 C C . PRO B 1 341 ? -12.089 -96.678 -29.797 1.000 30.225 517 PRO B C 1
ATOM 10050 O O . PRO B 1 341 ? -11.041 -96.126 -30.159 1.000 32.153 517 PRO B O 1
ATOM 10061 N N . ALA B 1 342 ? -12.184 -97.959 -29.456 1.000 28.527 518 ALA B N 1
ATOM 10062 C CA . ALA B 1 342 ? -11.082 -98.928 -29.584 1.000 29.097 518 ALA B CA 1
ATOM 10063 C C . ALA B 1 342 ? -10.345 -98.702 -30.914 1.000 27.649 518 ALA B C 1
ATOM 10064 O O . ALA B 1 342 ? -11.010 -98.433 -31.935 1.000 25.058 518 ALA B O 1
ATOM 10071 N N . GLY B 1 343 ? -9.010 -98.739 -30.871 1.000 25.980 519 GLY B N 1
ATOM 10072 C CA . GLY B 1 343 ? -8.127 -98.635 -32.041 1.000 27.404 519 GLY B CA 1
ATOM 10073 C C . GLY B 1 343 ? -8.102 -97.261 -32.690 1.000 27.183 519 GLY B C 1
ATOM 10074 O O . GLY B 1 343 ? -7.326 -97.100 -33.649 1.000 27.336 519 GLY B O 1
ATOM 10078 N N . HIS B 1 344 ? -8.899 -96.294 -32.234 1.000 27.305 520 HIS B N 1
ATOM 10079 C CA . HIS B 1 344 ? -8.755 -94.886 -32.693 1.000 28.411 520 HIS B CA 1
ATOM 10080 C C . HIS B 1 344 ? -7.533 -94.278 -32.000 1.000 32.159 520 HIS B C 1
ATOM 10081 O O . HIS B 1 344 ? -7.523 -94.158 -30.776 1.000 38.234 520 HIS B O 1
ATOM 10096 N N . PRO B 1 345 ? -6.424 -93.964 -32.734 1.000 35.241 521 PRO B N 1
ATOM 10097 C CA . PRO B 1 345 ? -5.248 -93.337 -32.118 1.000 30.497 521 PRO B CA 1
ATOM 10098 C C . PRO B 1 345 ? -5.576 -91.901 -31.698 1.000 27.604 521 PRO B C 1
ATOM 10099 O O . PRO B 1 345 ? -6.320 -91.225 -32.427 1.000 24.818 521 PRO B O 1
ATOM 10110 N N . VAL B 1 346 ? -5.026 -91.497 -30.550 1.000 26.829 522 VAL B N 1
ATOM 10111 C CA . VAL B 1 346 ? -5.433 -90.277 -29.786 1.000 27.682 522 VAL B CA 1
ATOM 10112 C C . VAL B 1 346 ? -4.162 -89.614 -29.252 1.000 26.765 522 VAL B C 1
ATOM 10113 O O . VAL B 1 346 ? -3.264 -90.325 -28.735 1.000 28.312 522 VAL B O 1
ATOM 10126 N N . ALA B 1 347 ? -4.092 -88.295 -29.298 1.000 26.777 523 ALA B N 1
ATOM 10127 C CA . ALA B 1 347 ? -3.046 -87.544 -28.563 1.000 27.916 523 ALA B CA 1
ATOM 10128 C C . ALA B 1 347 ? -3.725 -86.473 -27.723 1.000 28.127 523 ALA B C 1
ATOM 10129 O O . ALA B 1 347 ? -4.702 -85.815 -28.219 1.000 24.976 523 ALA B O 1
ATOM 10136 N N . ILE B 1 348 ? -3.209 -86.300 -26.516 1.000 28.122 524 ILE B N 1
ATOM 10137 C CA . ILE B 1 348 ? -3.744 -85.309 -25.543 1.000 33.631 524 ILE B CA 1
ATOM 10138 C C . ILE B 1 348 ? -2.618 -84.426 -24.999 1.000 33.077 524 ILE B C 1
ATOM 10139 O O . ILE B 1 348 ? -1.670 -85.007 -24.383 1.000 33.194 524 ILE B O 1
ATOM 10155 N N . THR B 1 349 ? -2.764 -83.106 -25.217 1.000 30.535 525 THR B N 1
ATOM 10156 C CA . THR B 1 349 ? -1.960 -81.996 -24.636 1.000 31.031 525 THR B CA 1
ATOM 10157 C C . THR B 1 349 ? -2.763 -81.308 -23.509 1.000 35.002 525 THR B C 1
ATOM 10158 O O . THR B 1 349 ? -4.006 -81.043 -23.674 1.000 29.908 525 THR B O 1
ATOM 10169 N N . ALA B 1 350 ? -2.031 -80.979 -22.442 1.000 35.094 526 ALA B N 1
ATOM 10170 C CA . ALA B 1 350 ? -2.411 -80.134 -21.293 1.000 37.400 526 ALA B CA 1
ATOM 10171 C C . ALA B 1 350 ? -1.903 -78.684 -21.443 1.000 41.170 526 ALA B C 1
ATOM 10172 O O . ALA B 1 350 ? -0.667 -78.484 -21.385 1.000 46.215 526 ALA B O 1
ATOM 10179 N N . SER B 1 351 ? -2.827 -77.715 -21.522 1.000 42.863 527 SER B N 1
ATOM 10180 C CA . SER B 1 351 ? -2.590 -76.244 -21.422 1.000 47.062 527 SER B CA 1
ATOM 10181 C C . SER B 1 351 ? -2.542 -75.765 -19.955 1.000 50.315 527 SER B C 1
ATOM 10182 O O . SER B 1 351 ? -1.993 -74.680 -19.734 1.000 54.593 527 SER B O 1
ATOM 10190 N N . SER B 1 352 ? -3.143 -76.493 -19.005 1.000 49.932 528 SER B N 1
ATOM 10191 C CA . SER B 1 352 ? -2.800 -76.459 -17.550 1.000 51.205 528 SER B CA 1
ATOM 10192 C C . SER B 1 352 ? -2.804 -77.890 -17.005 1.000 46.247 528 SER B C 1
ATOM 10193 O O . SER B 1 352 ? -3.298 -78.766 -17.717 1.000 47.770 528 SER B O 1
ATOM 10201 N N . ASN B 1 353 ? -2.279 -78.130 -15.800 1.000 46.113 529 ASN B N 1
ATOM 10202 C CA . ASN B 1 353 ? -2.261 -79.496 -15.210 1.000 45.785 529 ASN B CA 1
ATOM 10203 C C . ASN B 1 353 ? -3.624 -80.121 -15.491 1.000 45.401 529 ASN B C 1
ATOM 10204 O O . ASN B 1 353 ? -4.652 -79.491 -15.139 1.000 45.404 529 ASN B O 1
ATOM 10215 N N . LEU B 1 354 ? -3.614 -81.257 -16.184 1.000 40.999 530 LEU B N 1
ATOM 10216 C CA . LEU B 1 354 ? -4.832 -81.971 -16.640 1.000 40.528 530 LEU B CA 1
ATOM 10217 C C . LEU B 1 354 ? -5.003 -83.236 -15.795 1.000 38.571 530 LEU B C 1
ATOM 10218 O O . LEU B 1 354 ? -4.014 -83.918 -15.507 1.000 33.908 530 LEU B O 1
ATOM 10234 N N . ASN B 1 355 ? -6.219 -83.474 -15.331 1.000 37.659 531 ASN B N 1
ATOM 10235 C CA . ASN B 1 355 ? -6.547 -84.701 -14.583 1.000 38.224 531 ASN B CA 1
ATOM 10236 C C . ASN B 1 355 ? -7.753 -85.348 -15.266 1.000 37.559 531 ASN B C 1
ATOM 10237 O O . ASN B 1 355 ? -8.837 -84.772 -15.262 1.000 38.610 531 ASN B O 1
ATOM 10248 N N . LEU B 1 356 ? -7.547 -86.493 -15.892 1.000 37.335 532 LEU B N 1
ATOM 10249 C CA . LEU B 1 356 ? -8.598 -87.147 -16.700 1.000 36.648 532 LEU B CA 1
ATOM 10250 C C . LEU B 1 356 ? -9.068 -88.358 -15.914 1.000 36.448 532 LEU B C 1
ATOM 10251 O O . LEU B 1 356 ? -8.214 -89.019 -15.245 1.000 42.488 532 LEU B O 1
ATOM 10267 N N . LEU B 1 357 ? -10.364 -88.610 -15.935 1.000 34.411 533 LEU B N 1
ATOM 10268 C CA . LEU B 1 357 ? -10.891 -89.900 -15.447 1.000 38.581 533 LEU B CA 1
ATOM 10269 C C . LEU B 1 357 ? -11.359 -90.736 -16.630 1.000 36.910 533 LEU B C 1
ATOM 10270 O O . LEU B 1 357 ? -12.182 -90.232 -17.444 1.000 32.617 533 LEU B O 1
ATOM 10286 N N . GLY B 1 358 ? -10.878 -91.974 -16.686 1.000 37.042 534 GLY B N 1
ATOM 10287 C CA . GLY B 1 358 ? -11.241 -92.899 -17.772 1.000 40.089 534 GLY B CA 1
ATOM 10288 C C . GLY B 1 358 ? -11.989 -94.110 -17.262 1.000 37.910 534 GLY B C 1
ATOM 10289 O O . GLY B 1 358 ? -11.462 -94.822 -16.376 1.000 37.910 534 GLY B O 1
ATOM 10293 N N . PHE B 1 359 ? -13.179 -94.333 -17.808 1.000 35.295 535 PHE B N 1
ATOM 10294 C CA . PHE B 1 359 ? -13.870 -95.645 -17.747 1.000 35.840 535 PHE B CA 1
ATOM 10295 C C . PHE B 1 359 ? -13.562 -96.377 -19.052 1.000 33.858 535 PHE B C 1
ATOM 10296 O O . PHE B 1 359 ? -13.969 -95.877 -20.142 1.000 30.122 535 PHE B O 1
ATOM 10313 N N . GLY B 1 360 ? -12.812 -97.474 -18.949 1.000 31.552 536 GLY B N 1
ATOM 10314 C CA . GLY B 1 360 ? -12.576 -98.377 -20.091 1.000 33.030 536 GLY B CA 1
ATOM 10315 C C . GLY B 1 360 ? -13.603 -99.491 -20.188 1.000 31.251 536 GLY B C 1
ATOM 10316 O O . GLY B 1 360 ? -13.524 -100.429 -19.365 1.000 31.439 536 GLY B O 1
ATOM 10320 N N . ILE B 1 361 ? -14.485 -99.404 -21.183 1.000 29.399 537 ILE B N 1
ATOM 10321 C CA . ILE B 1 361 ? -15.484 -100.443 -21.574 1.000 31.821 537 ILE B CA 1
ATOM 10322 C C . ILE B 1 361 ? -14.802 -101.494 -22.467 1.000 39.507 537 ILE B C 1
ATOM 10323 O O . ILE B 1 361 ? -14.008 -101.120 -23.334 1.000 54.828 537 ILE B O 1
ATOM 10339 N N . ASN B 1 362 ? -15.152 -102.765 -22.314 1.000 43.189 538 ASN B N 1
ATOM 10340 C CA . ASN B 1 362 ? -14.603 -103.896 -23.106 1.000 40.953 538 ASN B CA 1
ATOM 10341 C C . ASN B 1 362 ? -13.082 -103.918 -22.884 1.000 35.753 538 ASN B C 1
ATOM 10342 O O . ASN B 1 362 ? -12.325 -104.066 -23.825 1.000 34.574 538 ASN B O 1
ATOM 10353 N N . ALA B 1 363 ? -12.696 -103.946 -21.617 1.000 35.340 539 ALA B N 1
ATOM 10354 C CA . ALA B 1 363 ? -11.391 -103.539 -21.057 1.000 36.557 539 ALA B CA 1
ATOM 10355 C C . ALA B 1 363 ? -10.378 -104.670 -21.034 1.000 35.336 539 ALA B C 1
ATOM 10356 O O . ALA B 1 363 ? -9.194 -104.325 -20.863 1.000 39.740 539 ALA B O 1
ATOM 10363 N N . GLU B 1 364 ? -10.815 -105.927 -21.065 1.000 38.803 540 GLU B N 1
ATOM 10364 C CA . GLU B 1 364 ? -9.958 -107.100 -20.718 1.000 42.544 540 GLU B CA 1
ATOM 10365 C C . GLU B 1 364 ? -8.988 -107.341 -21.875 1.000 37.802 540 GLU B C 1
ATOM 10366 O O . GLU B 1 364 ? -9.454 -107.376 -23.025 1.000 32.333 540 GLU B O 1
ATOM 10378 N N . ASN B 1 365 ? -7.702 -107.466 -21.550 1.000 36.354 541 ASN B N 1
ATOM 10379 C CA . ASN B 1 365 ? -6.579 -107.703 -22.494 1.000 42.445 541 ASN B CA 1
ATOM 10380 C C . ASN B 1 365 ? -6.208 -106.431 -23.267 1.000 41.867 541 ASN B C 1
ATOM 10381 O O . ASN B 1 365 ? -5.256 -106.490 -24.050 1.000 44.944 541 ASN B O 1
ATOM 10392 N N . ASN B 1 366 ? -6.908 -105.320 -23.043 1.000 39.216 542 ASN B N 1
ATOM 10393 C CA . ASN B 1 366 ? -6.569 -104.006 -23.642 1.000 36.180 542 ASN B CA 1
ATOM 10394 C C . ASN B 1 366 ? -5.091 -103.760 -23.433 1.000 34.300 542 ASN B C 1
ATOM 10395 O O . ASN B 1 366 ? -4.579 -104.104 -22.336 1.000 31.551 542 ASN B O 1
ATOM 10406 N N . GLU B 1 367 ? -4.449 -103.260 -24.481 1.000 33.738 543 GLU B N 1
ATOM 10407 C CA . GLU B 1 367 ? -3.046 -102.798 -24.481 1.000 31.587 543 GLU B CA 1
ATOM 10408 C C . GLU B 1 367 ? -3.000 -101.458 -25.202 1.000 29.417 543 GLU B C 1
ATOM 10409 O O . GLU B 1 367 ? -3.702 -101.273 -26.235 1.000 24.797 543 GLU B O 1
ATOM 10421 N N . ARG B 1 368 ? -2.215 -100.541 -24.657 1.000 28.832 544 ARG B N 1
ATOM 10422 C CA . ARG B 1 368 ? -2.007 -99.225 -25.283 1.000 27.699 544 ARG B CA 1
ATOM 10423 C C . ARG B 1 368 ? -0.809 -99.346 -26.225 1.000 27.040 544 ARG B C 1
ATOM 10424 O O . ARG B 1 368 ? 0.298 -99.628 -25.734 1.000 24.216 544 ARG B O 1
ATOM 10445 N N . ASN B 1 369 ? -1.062 -99.184 -27.529 1.000 28.106 545 ASN B N 1
ATOM 10446 C CA . ASN B 1 369 ? -0.041 -99.104 -28.610 1.000 29.193 545 ASN B CA 1
ATOM 10447 C C . ASN B 1 369 ? 0.316 -97.631 -28.804 1.000 28.329 545 ASN B C 1
ATOM 10448 O O . ASN B 1 369 ? -0.517 -96.885 -29.337 1.000 24.954 545 ASN B O 1
ATOM 10459 N N . PHE B 1 370 ? 1.481 -97.217 -28.306 1.000 30.428 546 PHE B N 1
ATOM 10460 C CA . PHE B 1 370 ? 2.050 -95.869 -28.557 1.000 30.486 546 PHE B CA 1
ATOM 10461 C C . PHE B 1 370 ? 2.717 -95.858 -29.939 1.000 30.872 546 PHE B C 1
ATOM 10462 O O . PHE B 1 370 ? 3.179 -96.898 -30.404 1.000 31.032 546 PHE B O 1
ATOM 10479 N N . LEU B 1 371 ? 2.774 -94.693 -30.577 1.000 30.193 547 LEU B N 1
ATOM 10480 C CA . LEU B 1 371 ? 3.433 -94.523 -31.893 1.000 29.059 547 LEU B CA 1
ATOM 10481 C C . LEU B 1 371 ? 4.637 -93.556 -31.790 1.000 28.300 547 LEU B C 1
ATOM 10482 O O . LEU B 1 371 ? 5.191 -93.206 -32.817 1.000 27.507 547 LEU B O 1
ATOM 10498 N N . SER B 1 372 ? 5.068 -93.181 -30.585 1.000 26.391 548 SER B N 1
ATOM 10499 C CA . SER B 1 372 ? 6.177 -92.221 -30.330 1.000 27.731 548 SER B CA 1
ATOM 10500 C C . SER B 1 372 ? 6.898 -92.737 -29.087 1.000 27.952 548 SER B C 1
ATOM 10501 O O . SER B 1 372 ? 6.268 -93.454 -28.349 1.000 26.961 548 SER B O 1
ATOM 10507 N N . GLY B 1 373 ? 8.165 -92.393 -28.868 1.000 29.790 549 GLY B N 1
ATOM 10508 C CA . GLY B 1 373 ? 8.858 -92.741 -27.618 1.000 29.315 549 GLY B CA 1
ATOM 10509 C C . GLY B 1 373 ? 9.347 -94.165 -27.642 1.000 30.610 549 GLY B C 1
ATOM 10510 O O . GLY B 1 373 ? 9.118 -94.859 -28.664 1.000 28.261 549 GLY B O 1
ATOM 10514 N N . SER B 1 374 ? 10.025 -94.569 -26.569 1.000 34.477 550 SER B N 1
ATOM 10515 C CA . SER B 1 374 ? 10.860 -95.797 -26.520 1.000 42.522 550 SER B CA 1
ATOM 10516 C C . SER B 1 374 ? 9.982 -96.981 -26.139 1.000 47.748 550 SER B C 1
ATOM 10517 O O . SER B 1 374 ? 9.807 -97.910 -26.971 1.000 69.067 550 SER B O 1
ATOM 10525 N N . ASP B 1 375 ? 9.418 -96.928 -24.940 1.000 46.428 551 ASP B N 1
ATOM 10526 C CA . ASP B 1 375 ? 8.640 -98.062 -24.387 1.000 46.706 551 ASP B CA 1
ATOM 10527 C C . ASP B 1 375 ? 7.246 -98.012 -25.023 1.000 39.148 551 ASP B C 1
ATOM 10528 O O . ASP B 1 375 ? 6.723 -96.910 -25.248 1.000 34.505 551 ASP B O 1
ATOM 10537 N N . ASP B 1 376 ? 6.740 -99.172 -25.437 1.000 37.321 552 ASP B N 1
ATOM 10538 C CA . ASP B 1 376 ? 5.322 -99.379 -25.842 1.000 35.631 552 ASP B CA 1
ATOM 10539 C C . ASP B 1 376 ? 5.095 -98.785 -27.227 1.000 36.423 552 ASP B C 1
ATOM 10540 O O . ASP B 1 376 ? 3.923 -98.675 -27.633 1.000 37.784 552 ASP B O 1
ATOM 10549 N N . ASN B 1 377 ? 6.187 -98.452 -27.921 1.000 40.676 553 ASN B N 1
ATOM 10550 C CA . ASN B 1 377 ? 6.188 -97.979 -29.327 1.000 39.360 553 ASN B CA 1
ATOM 10551 C C . ASN B 1 377 ? 6.096 -99.175 -30.267 1.000 37.040 553 ASN B C 1
ATOM 10552 O O . ASN B 1 377 ? 7.125 -99.805 -30.560 1.000 40.143 553 ASN B O 1
ATOM 10563 N N . VAL B 1 378 ? 4.889 -99.449 -30.730 1.000 34.426 554 VAL B N 1
ATOM 10564 C CA . VAL B 1 378 ? 4.590 -100.566 -31.666 1.000 33.014 554 VAL B CA 1
ATOM 10565 C C . VAL B 1 378 ? 5.392 -100.363 -32.952 1.000 30.562 554 VAL B C 1
ATOM 10566 O O . VAL B 1 378 ? 5.849 -101.364 -33.499 1.000 28.016 554 VAL B O 1
ATOM 10579 N N . ILE B 1 379 ? 5.553 -99.126 -33.426 1.000 30.431 555 ILE B N 1
ATOM 10580 C CA . ILE B 1 379 ? 6.307 -98.881 -34.692 1.000 29.563 555 ILE B CA 1
ATOM 10581 C C . ILE B 1 379 ? 7.677 -99.538 -34.516 1.000 27.430 555 ILE B C 1
ATOM 10582 O O . ILE B 1 379 ? 8.093 -100.298 -35.388 1.000 27.300 555 ILE B O 1
ATOM 10598 N N . SER B 1 380 ? 8.268 -99.425 -33.342 1.000 29.057 556 SER B N 1
ATOM 10599 C CA . SER B 1 380 ? 9.664 -99.866 -33.111 1.000 31.351 556 SER B CA 1
ATOM 10600 C C . SER B 1 380 ? 9.773 -101.405 -33.193 1.000 32.702 556 SER B C 1
ATOM 10601 O O . SER B 1 380 ? 10.899 -101.958 -33.042 1.000 37.232 556 SER B O 1
ATOM 10609 N N . GLN B 1 381 ? 8.673 -102.092 -33.493 1.000 31.242 557 GLN B N 1
ATOM 10610 C CA . GLN B 1 381 ? 8.608 -103.576 -33.445 1.000 30.385 557 GLN B CA 1
ATOM 10611 C C . GLN B 1 381 ? 8.517 -104.157 -34.859 1.000 34.413 557 GLN B C 1
ATOM 10612 O O . GLN B 1 381 ? 8.978 -105.323 -35.021 1.000 38.419 557 GLN B O 1
ATOM 10626 N N . ILE B 1 382 ? 8.044 -103.371 -35.845 1.000 31.239 558 ILE B N 1
ATOM 10627 C CA . ILE B 1 382 ? 8.162 -103.698 -37.296 1.000 32.154 558 ILE B CA 1
ATOM 10628 C C . ILE B 1 382 ? 9.619 -104.093 -37.628 1.000 38.615 558 ILE B C 1
ATOM 10629 O O . ILE B 1 382 ? 10.549 -103.302 -37.312 1.000 40.769 558 ILE B O 1
ATOM 10645 N N . GLU B 1 383 ? 9.829 -105.270 -38.237 1.000 40.569 559 GLU B N 1
ATOM 10646 C CA . GLU B 1 383 ? 11.146 -105.725 -38.771 1.000 38.951 559 GLU B CA 1
ATOM 10647 C C . GLU B 1 383 ? 11.683 -104.655 -39.735 1.000 37.049 559 GLU B C 1
ATOM 10648 O O . GLU B 1 383 ? 10.871 -104.068 -40.488 1.000 36.728 559 GLU B O 1
ATOM 10660 N N . ASN B 1 384 ? 13.001 -104.447 -39.755 1.000 35.590 560 ASN B N 1
ATOM 10661 C CA . ASN B 1 384 ? 13.680 -103.386 -40.557 1.000 34.337 560 ASN B CA 1
ATOM 10662 C C . ASN B 1 384 ? 13.299 -103.496 -42.027 1.000 37.819 560 ASN B C 1
ATOM 10663 O O . ASN B 1 384 ? 13.016 -102.484 -42.684 1.000 38.399 560 ASN B O 1
ATOM 10674 N N . PRO B 1 385 ? 13.301 -104.721 -42.603 1.000 37.709 561 PRO B N 1
ATOM 10675 C CA . PRO B 1 385 ? 12.876 -104.892 -43.988 1.000 36.315 561 PRO B CA 1
ATOM 10676 C C . PRO B 1 385 ? 11.471 -104.334 -44.234 1.000 38.202 561 PRO B C 1
ATOM 10677 O O . PRO B 1 385 ? 11.254 -103.755 -45.280 1.000 46.097 561 PRO B O 1
ATOM 10688 N N . VAL B 1 386 ? 10.552 -104.491 -43.279 1.000 35.953 562 VAL B N 1
ATOM 10689 C CA . VAL B 1 386 ? 9.140 -104.043 -43.467 1.000 32.927 562 VAL B CA 1
ATOM 10690 C C . VAL B 1 386 ? 9.101 -102.533 -43.223 1.000 31.348 562 VAL B C 1
ATOM 10691 O O . VAL B 1 386 ? 8.445 -101.798 -44.007 1.000 30.281 562 VAL B O 1
ATOM 10704 N N . LYS B 1 387 ? 9.888 -102.064 -42.260 1.000 32.980 563 LYS B N 1
ATOM 10705 C CA . LYS B 1 387 ? 10.099 -100.610 -42.030 1.000 33.604 563 LYS B CA 1
ATOM 10706 C C . LYS B 1 387 ? 10.321 -99.941 -43.383 1.000 35.142 563 LYS B C 1
ATOM 10707 O O . LYS B 1 387 ? 9.527 -99.042 -43.712 1.000 34.023 563 LYS B O 1
ATOM 10726 N N . GLU B 1 388 ? 11.297 -100.434 -44.161 1.000 40.399 564 GLU B N 1
ATOM 10727 C CA . GLU B 1 388 ? 11.681 -99.867 -45.480 1.000 42.739 564 GLU B CA 1
ATOM 10728 C C . GLU B 1 388 ? 10.494 -99.967 -46.460 1.000 41.935 564 GLU B C 1
ATOM 10729 O O . GLU B 1 388 ? 10.432 -99.110 -47.344 1.000 39.110 564 GLU B O 1
ATOM 10741 N N . LEU B 1 389 ? 9.535 -100.899 -46.301 1.000 42.345 565 LEU B N 1
ATOM 10742 C CA . LEU B 1 389 ? 8.318 -100.942 -47.182 1.000 41.140 565 LEU B CA 1
ATOM 10743 C C . LEU B 1 389 ? 7.142 -100.121 -46.637 1.000 36.877 565 LEU B C 1
ATOM 10744 O O . LEU B 1 389 ? 6.298 -99.675 -47.465 1.000 33.334 565 LEU B O 1
ATOM 10760 N N . THR B 1 390 ? 7.022 -100.008 -45.314 1.000 36.601 566 THR B N 1
ATOM 10761 C CA . THR B 1 390 ? 5.937 -99.244 -44.631 1.000 37.654 566 THR B CA 1
ATOM 10762 C C . THR B 1 390 ? 6.173 -97.736 -44.753 1.000 37.285 566 THR B C 1
ATOM 10763 O O . THR B 1 390 ? 5.201 -97.010 -45.028 1.000 39.899 566 THR B O 1
ATOM 10774 N N . PHE B 1 391 ? 7.402 -97.274 -44.507 1.000 36.030 567 PHE B N 1
ATOM 10775 C CA . PHE B 1 391 ? 7.741 -95.824 -44.473 1.000 35.687 567 PHE B CA 1
ATOM 10776 C C . PHE B 1 391 ? 8.746 -95.420 -45.550 1.000 33.735 567 PHE B C 1
ATOM 10777 O O . PHE B 1 391 ? 9.708 -96.138 -45.797 1.000 31.981 567 PHE B O 1
ATOM 10794 N N . PRO B 1 392 ? 8.624 -94.188 -46.109 1.000 33.509 568 PRO B N 1
ATOM 10795 C CA . PRO B 1 392 ? 9.519 -93.686 -47.166 1.000 30.944 568 PRO B CA 1
ATOM 10796 C C . PRO B 1 392 ? 11.013 -93.567 -46.807 1.000 30.358 568 PRO B C 1
ATOM 10797 O O . PRO B 1 392 ? 11.846 -93.721 -47.628 1.000 35.161 568 PRO B O 1
ATOM 10808 N N . GLY B 1 393 ? 11.322 -93.275 -45.558 1.000 31.983 569 GLY B N 1
ATOM 10809 C CA . GLY B 1 393 ? 12.701 -93.143 -45.087 1.000 31.000 569 GLY B CA 1
ATOM 10810 C C . GLY B 1 393 ? 13.456 -94.422 -45.317 1.000 32.180 569 GLY B C 1
ATOM 10811 O O . GLY B 1 393 ? 12.834 -95.387 -45.806 1.000 34.821 569 GLY B O 1
ATOM 10815 N N . SER B 1 394 ? 14.758 -94.377 -45.037 1.000 31.917 570 SER B N 1
ATOM 10816 C CA . SER B 1 394 ? 15.674 -95.535 -45.012 1.000 30.141 570 SER B CA 1
ATOM 10817 C C . SER B 1 394 ? 15.558 -96.167 -43.635 1.000 29.311 570 SER B C 1
ATOM 10818 O O . SER B 1 394 ? 15.038 -95.519 -42.739 1.000 33.195 570 SER B O 1
ATOM 10826 N N . VAL B 1 395 ? 16.109 -97.355 -43.466 1.000 30.788 571 VAL B N 1
ATOM 10827 C CA . VAL B 1 395 ? 16.121 -98.081 -42.168 1.000 28.195 571 VAL B CA 1
ATOM 10828 C C . VAL B 1 395 ? 16.820 -97.212 -41.139 1.000 28.753 571 VAL B C 1
ATOM 10829 O O . VAL B 1 395 ? 16.229 -97.053 -40.048 1.000 29.277 571 VAL B O 1
ATOM 10842 N N . GLN B 1 396 ? 18.016 -96.713 -41.469 1.000 31.776 572 GLN B N 1
ATOM 10843 C CA . GLN B 1 396 ? 18.842 -95.901 -40.542 1.000 33.259 572 GLN B CA 1
ATOM 10844 C C . GLN B 1 396 ? 18.077 -94.643 -40.153 1.000 29.836 572 GLN B C 1
ATOM 10845 O O . GLN B 1 396 ? 18.114 -94.294 -38.963 1.000 26.761 572 GLN B O 1
ATOM 10859 N N . GLU B 1 397 ? 17.411 -94.021 -41.123 1.000 26.833 573 GLU B N 1
ATOM 10860 C CA . GLU B 1 397 ? 16.717 -92.720 -40.955 1.000 29.074 573 GLU B CA 1
ATOM 10861 C C . GLU B 1 397 ? 15.515 -92.952 -40.022 1.000 29.251 573 GLU B C 1
ATOM 10862 O O . GLU B 1 397 ? 15.387 -92.227 -39.006 1.000 31.784 573 GLU B O 1
ATOM 10874 N N . ILE B 1 398 ? 14.661 -93.923 -40.364 1.000 32.907 574 ILE B N 1
ATOM 10875 C CA . ILE B 1 398 ? 13.444 -94.315 -39.585 1.000 29.819 574 ILE B CA 1
ATOM 10876 C C . ILE B 1 398 ? 13.874 -94.644 -38.153 1.000 31.165 574 ILE B C 1
ATOM 10877 O O . ILE B 1 398 ? 13.262 -94.105 -37.202 1.000 30.569 574 ILE B O 1
ATOM 10893 N N . ASN B 1 399 ? 14.869 -95.516 -37.994 1.000 29.469 575 ASN B N 1
ATOM 10894 C CA . ASN B 1 399 ? 15.243 -96.035 -36.657 1.000 32.558 575 ASN B CA 1
ATOM 10895 C C . ASN B 1 399 ? 15.674 -94.894 -35.745 1.000 35.709 575 ASN B C 1
ATOM 10896 O O . ASN B 1 399 ? 15.291 -94.948 -34.561 1.000 44.606 575 ASN B O 1
ATOM 10907 N N . ARG B 1 400 ? 16.418 -93.931 -36.296 1.000 38.221 576 ARG B N 1
ATOM 10908 C CA . ARG B 1 400 ? 17.041 -92.779 -35.597 1.000 37.761 576 ARG B CA 1
ATOM 10909 C C . ARG B 1 400 ? 15.947 -91.769 -35.313 1.000 35.080 576 ARG B C 1
ATOM 10910 O O . ARG B 1 400 ? 15.956 -91.216 -34.201 1.000 38.545 576 ARG B O 1
ATOM 10931 N N . LEU B 1 401 ? 15.047 -91.521 -36.266 1.000 29.057 577 LEU B N 1
ATOM 10932 C CA . LEU B 1 401 ? 13.943 -90.572 -35.985 1.000 28.718 577 LEU B CA 1
ATOM 10933 C C . LEU B 1 401 ? 13.178 -91.046 -34.737 1.000 33.201 577 LEU B C 1
ATOM 10934 O O . LEU B 1 401 ? 12.910 -90.229 -33.837 1.000 44.441 577 LEU B O 1
ATOM 10950 N N . ILE B 1 402 ? 12.919 -92.344 -34.649 1.000 33.866 578 ILE B N 1
ATOM 10951 C CA . ILE B 1 402 ? 12.112 -93.010 -33.589 1.000 32.362 578 ILE B CA 1
ATOM 10952 C C . ILE B 1 402 ? 12.814 -92.926 -32.231 1.000 31.461 578 ILE B C 1
ATOM 10953 O O . ILE B 1 402 ? 12.088 -93.010 -31.219 1.000 35.178 578 ILE B O 1
ATOM 10969 N N . LYS B 1 403 ? 14.140 -92.746 -32.197 1.000 30.761 579 LYS B N 1
ATOM 10970 C CA . LYS B 1 403 ? 14.936 -92.580 -30.939 1.000 32.407 579 LYS B CA 1
ATOM 10971 C C . LYS B 1 403 ? 14.966 -91.123 -30.455 1.000 30.101 579 LYS B C 1
ATOM 10972 O O . LYS B 1 403 ? 15.523 -90.894 -29.365 1.000 31.862 579 LYS B O 1
ATOM 10991 N N . ASN B 1 404 ? 14.471 -90.174 -31.243 1.000 27.746 580 ASN B N 1
ATOM 10992 C CA . ASN B 1 404 ? 14.624 -88.736 -30.939 1.000 30.456 580 ASN B CA 1
ATOM 10993 C C . ASN B 1 404 ? 13.788 -88.396 -29.716 1.000 33.727 580 ASN B C 1
ATOM 10994 O O . ASN B 1 404 ? 14.227 -87.540 -28.910 1.000 35.437 580 ASN B O 1
ATOM 11005 N N . GLN B 1 405 ? 12.632 -89.045 -29.609 1.000 33.390 581 GLN B N 1
ATOM 11006 C CA . GLN B 1 405 ? 11.747 -88.945 -28.430 1.000 30.083 581 GLN B CA 1
ATOM 11007 C C . GLN B 1 405 ? 12.283 -89.923 -27.384 1.000 32.427 581 GLN B C 1
ATOM 11008 O O . GLN B 1 405 ? 12.014 -91.105 -27.490 1.000 33.677 581 GLN B O 1
ATOM 11022 N N . LYS B 1 406 ? 13.071 -89.442 -26.428 1.000 41.156 582 LYS B N 1
ATOM 11023 C CA . LYS B 1 406 ? 13.719 -90.279 -25.377 1.000 42.392 582 LYS B CA 1
ATOM 11024 C C . LYS B 1 406 ? 12.683 -90.623 -24.301 1.000 40.024 582 LYS B C 1
ATOM 11025 O O . LYS B 1 406 ? 12.925 -91.566 -23.529 1.000 38.764 582 LYS B O 1
ATOM 11044 N N . GLN B 1 407 ? 11.562 -89.894 -24.276 1.000 39.308 583 GLN B N 1
ATOM 11045 C CA . GLN B 1 407 ? 10.457 -90.080 -23.297 1.000 45.028 583 GLN B CA 1
ATOM 11046 C C . GLN B 1 407 ? 9.538 -91.249 -23.697 1.000 43.503 583 GLN B C 1
ATOM 11047 O O . GLN B 1 407 ? 9.450 -91.602 -24.909 1.000 36.064 583 GLN B O 1
ATOM 11061 N N . SER B 1 408 ? 8.792 -91.757 -22.713 1.000 37.527 584 SER B N 1
ATOM 11062 C CA . SER B 1 408 ? 7.765 -92.796 -22.923 1.000 33.711 584 SER B CA 1
ATOM 11063 C C . SER B 1 408 ? 6.451 -92.292 -22.357 1.000 31.537 584 SER B C 1
ATOM 11064 O O . SER B 1 408 ? 6.493 -91.584 -21.326 1.000 31.059 584 SER B O 1
ATOM 11072 N N . HIS B 1 409 ? 5.375 -92.525 -23.118 1.000 28.882 585 HIS B N 1
ATOM 11073 C CA . HIS B 1 409 ? 3.960 -92.266 -22.754 1.000 27.582 585 HIS B CA 1
ATOM 11074 C C . HIS B 1 409 ? 3.662 -90.760 -22.685 1.000 29.409 585 HIS B C 1
ATOM 11075 O O . HIS B 1 409 ? 2.688 -90.278 -23.364 1.000 26.738 585 HIS B O 1
ATOM 11090 N N . PHE B 1 410 ? 4.417 -90.039 -21.848 1.000 30.087 586 PHE B N 1
ATOM 11091 C CA . PHE B 1 410 ? 4.285 -88.565 -21.702 1.000 33.313 586 PHE B CA 1
ATOM 11092 C C . PHE B 1 410 ? 5.593 -87.865 -22.077 1.000 30.288 586 PHE B C 1
ATOM 11093 O O . PHE B 1 410 ? 6.649 -88.390 -21.778 1.000 31.276 586 PHE B O 1
ATOM 11110 N N . ALA B 1 411 ? 5.510 -86.708 -22.718 1.000 30.256 587 ALA B N 1
ATOM 11111 C CA . ALA B 1 411 ? 6.685 -85.876 -23.062 1.000 30.633 587 ALA B CA 1
ATOM 11112 C C . ALA B 1 411 ? 6.227 -84.420 -23.234 1.000 34.965 587 ALA B C 1
ATOM 11113 O O . ALA B 1 411 ? 4.986 -84.195 -23.190 1.000 34.377 587 ALA B O 1
ATOM 11120 N N . ASN B 1 412 ? 7.171 -83.470 -23.359 1.000 38.572 588 ASN B N 1
ATOM 11121 C CA . ASN B 1 412 ? 6.878 -82.020 -23.512 1.000 39.039 588 ASN B CA 1
ATOM 11122 C C . ASN B 1 412 ? 6.244 -81.775 -24.892 1.000 37.412 588 ASN B C 1
ATOM 11123 O O . ASN B 1 412 ? 6.753 -82.357 -25.861 1.000 43.698 588 ASN B O 1
ATOM 11134 N N . ALA B 1 413 ? 5.190 -80.949 -24.981 1.000 35.930 589 ALA B N 1
ATOM 11135 C CA . ALA B 1 413 ? 4.545 -80.518 -26.254 1.000 41.532 589 ALA B CA 1
ATOM 11136 C C . ALA B 1 413 ? 5.318 -79.364 -26.904 1.000 39.667 589 ALA B C 1
ATOM 11137 O O . ALA B 1 413 ? 6.087 -78.772 -26.147 1.000 44.207 589 ALA B O 1
ATOM 11144 N N . ASN C 1 25 ? 3.712 -27.362 -23.491 1.000 60.128 201 ASN C N 1
ATOM 11145 C CA . ASN C 1 25 ? 2.732 -28.225 -24.276 1.000 59.013 201 ASN C CA 1
ATOM 11146 C C . ASN C 1 25 ? 1.434 -28.337 -23.481 1.000 58.890 201 ASN C C 1
ATOM 11147 O O . ASN C 1 25 ? 1.185 -29.355 -22.830 1.000 54.768 201 ASN C O 1
ATOM 11158 N N . PRO C 1 26 ? 0.551 -27.310 -23.537 1.000 63.466 202 PRO C N 1
ATOM 11159 C CA . PRO C 1 26 ? -0.695 -27.328 -22.765 1.000 64.745 202 PRO C CA 1
ATOM 11160 C C . PRO C 1 26 ? -1.689 -28.424 -23.193 1.000 61.584 202 PRO C C 1
ATOM 11161 O O . PRO C 1 26 ? -2.747 -28.478 -22.581 1.000 58.500 202 PRO C O 1
ATOM 11172 N N . PHE C 1 27 ? -1.318 -29.260 -24.185 1.000 55.874 203 PHE C N 1
ATOM 11173 C CA . PHE C 1 27 ? -2.153 -30.314 -24.830 1.000 49.827 203 PHE C CA 1
ATOM 11174 C C . PHE C 1 27 ? -1.884 -31.688 -24.215 1.000 49.139 203 PHE C C 1
ATOM 11175 O O . PHE C 1 27 ? -2.677 -32.624 -24.462 1.000 42.533 203 PHE C O 1
ATOM 11192 N N . LEU C 1 28 ? -0.778 -31.837 -23.485 1.000 50.152 204 LEU C N 1
ATOM 11193 C CA . LEU C 1 28 ? -0.430 -33.141 -22.882 1.000 52.099 204 LEU C CA 1
ATOM 11194 C C . LEU C 1 28 ? -0.820 -33.106 -21.412 1.000 55.331 204 LEU C C 1
ATOM 11195 O O . LEU C 1 28 ? -0.298 -32.231 -20.692 1.000 58.477 204 LEU C O 1
ATOM 11211 N N . PHE C 1 29 ? -1.733 -34.005 -21.038 1.000 54.475 205 PHE C N 1
ATOM 11212 C CA . PHE C 1 29 ? -2.030 -34.426 -19.648 1.000 53.358 205 PHE C CA 1
ATOM 11213 C C . PHE C 1 29 ? -1.346 -35.777 -19.425 1.000 54.525 205 PHE C C 1
ATOM 11214 O O . PHE C 1 29 ? -1.841 -36.791 -19.955 1.000 60.178 205 PHE C O 1
ATOM 11231 N N . LYS C 1 30 ? -0.218 -35.774 -18.706 1.000 61.481 206 LYS C N 1
ATOM 11232 C CA . LYS C 1 30 ? 0.582 -36.983 -18.349 1.000 65.740 206 LYS C CA 1
ATOM 11233 C C . LYS C 1 30 ? -0.241 -37.894 -17.415 1.000 61.067 206 LYS C C 1
ATOM 11234 O O . LYS C 1 30 ? -1.260 -37.435 -16.887 1.000 55.733 206 LYS C O 1
ATOM 11253 N N . SER C 1 31 ? 0.221 -39.123 -17.172 1.000 60.788 207 SER C N 1
ATOM 11254 C CA . SER C 1 31 ? -0.451 -40.141 -16.321 1.000 63.473 207 SER C CA 1
ATOM 11255 C C . SER C 1 31 ? -0.473 -39.750 -14.834 1.000 72.932 207 SER C C 1
ATOM 11256 O O . SER C 1 31 ? -1.443 -40.141 -14.148 1.000 83.328 207 SER C O 1
ATOM 11264 N N . ASN C 1 32 ? 0.554 -39.040 -14.349 1.000 73.862 208 ASN C N 1
ATOM 11265 C CA . ASN C 1 32 ? 0.617 -38.434 -12.986 1.000 70.182 208 ASN C CA 1
ATOM 11266 C C . ASN C 1 32 ? -0.391 -37.273 -12.845 1.000 70.738 208 ASN C C 1
ATOM 11267 O O . ASN C 1 32 ? -0.395 -36.637 -11.761 1.000 58.967 208 ASN C O 1
ATOM 11278 N N . LYS C 1 33 ? -1.175 -36.946 -13.888 1.000 71.092 209 LYS C N 1
ATOM 11279 C CA . LYS C 1 33 ? -2.195 -35.855 -13.822 1.000 75.283 209 LYS C CA 1
ATOM 11280 C C . LYS C 1 33 ? -3.560 -36.439 -13.424 1.000 62.742 209 LYS C C 1
ATOM 11281 O O . LYS C 1 33 ? -4.451 -35.630 -13.101 1.000 50.430 209 LYS C O 1
ATOM 11300 N N . PHE C 1 34 ? -3.713 -37.771 -13.402 1.000 56.698 210 PHE C N 1
ATOM 11301 C CA . PHE C 1 34 ? -4.900 -38.449 -12.806 1.000 61.250 210 PHE C CA 1
ATOM 11302 C C . PHE C 1 34 ? -4.804 -38.430 -11.260 1.000 64.319 210 PHE C C 1
ATOM 11303 O O . PHE C 1 34 ? -3.992 -39.183 -10.677 1.000 55.505 210 PHE C O 1
ATOM 11320 N N . LEU C 1 35 ? -5.600 -37.560 -10.616 1.000 75.800 211 LEU C N 1
ATOM 11321 C CA . LEU C 1 35 ? -5.755 -37.448 -9.136 1.000 79.489 211 LEU C CA 1
ATOM 11322 C C . LEU C 1 35 ? -6.389 -38.753 -8.643 1.000 78.758 211 LEU C C 1
ATOM 11323 O O . LEU C 1 35 ? -7.264 -39.299 -9.361 1.000 65.526 211 LEU C O 1
ATOM 11339 N N . THR C 1 36 ? -5.920 -39.269 -7.506 1.000 77.530 212 THR C N 1
ATOM 11340 C CA . THR C 1 36 ? -6.410 -40.535 -6.894 1.000 80.107 212 THR C CA 1
ATOM 11341 C C . THR C 1 36 ? -7.715 -40.211 -6.147 1.000 75.095 212 THR C C 1
ATOM 11342 O O . THR C 1 36 ? -7.674 -39.373 -5.215 1.000 62.256 212 THR C O 1
ATOM 11353 N N . LEU C 1 37 ? -8.837 -40.781 -6.611 1.000 75.657 213 LEU C N 1
ATOM 11354 C CA . LEU C 1 37 ? -10.207 -40.548 -6.068 1.000 77.386 213 LEU C CA 1
ATOM 11355 C C . LEU C 1 37 ? -10.500 -41.618 -5.015 1.000 78.443 213 LEU C C 1
ATOM 11356 O O . LEU C 1 37 ? -11.368 -41.359 -4.162 1.000 78.957 213 LEU C O 1
ATOM 11372 N N . PHE C 1 38 ? -9.830 -42.774 -5.124 1.000 80.589 214 PHE C N 1
ATOM 11373 C CA . PHE C 1 38 ? -9.882 -43.924 -4.182 1.000 87.449 214 PHE C CA 1
ATOM 11374 C C . PHE C 1 38 ? -8.799 -44.945 -4.558 1.000 89.940 214 PHE C C 1
ATOM 11375 O O . PHE C 1 38 ? -8.397 -45.019 -5.738 1.000 93.010 214 PHE C O 1
ATOM 11392 N N . GLU C 1 39 ? -8.326 -45.701 -3.566 1.000 93.380 215 GLU C N 1
ATOM 11393 C CA . GLU C 1 39 ? -7.288 -46.754 -3.717 1.000 93.386 215 GLU C CA 1
ATOM 11394 C C . GLU C 1 39 ? -7.169 -47.510 -2.389 1.000 97.944 215 GLU C C 1
ATOM 11395 O O . GLU C 1 39 ? -6.939 -46.855 -1.354 1.000 93.099 215 GLU C O 1
ATOM 11407 N N . ASN C 1 40 ? -7.386 -48.828 -2.435 1.000 107.986 216 ASN C N 1
ATOM 11408 C CA . ASN C 1 40 ? -7.086 -49.816 -1.363 1.000 98.219 216 ASN C CA 1
ATOM 11409 C C . ASN C 1 40 ? -6.406 -51.012 -2.038 1.000 96.560 216 ASN C C 1
ATOM 11410 O O . ASN C 1 40 ? -6.058 -50.895 -3.230 1.000 96.933 216 ASN C O 1
ATOM 11421 N N . GLU C 1 41 ? -6.282 -52.143 -1.344 1.000 98.161 217 GLU C N 1
ATOM 11422 C CA . GLU C 1 41 ? -5.460 -53.290 -1.821 1.000 101.791 217 GLU C CA 1
ATOM 11423 C C . GLU C 1 41 ? -6.138 -53.953 -3.040 1.000 98.885 217 GLU C C 1
ATOM 11424 O O . GLU C 1 41 ? -5.504 -54.873 -3.621 1.000 87.563 217 GLU C O 1
ATOM 11436 N N . ASN C 1 42 ? -7.311 -53.452 -3.479 1.000 94.850 218 ASN C N 1
ATOM 11437 C CA . ASN C 1 42 ? -8.224 -54.113 -4.463 1.000 86.119 218 ASN C CA 1
ATOM 11438 C C . ASN C 1 42 ? -8.389 -53.327 -5.783 1.000 82.204 218 ASN C C 1
ATOM 11439 O O . ASN C 1 42 ? -8.888 -53.947 -6.759 1.000 82.406 218 ASN C O 1
ATOM 11450 N N . GLY C 1 43 ? -8.044 -52.033 -5.844 1.000 78.134 219 GLY C N 1
ATOM 11451 C CA . GLY C 1 43 ? -8.136 -51.251 -7.097 1.000 77.673 219 GLY C CA 1
ATOM 11452 C C . GLY C 1 43 ? -7.912 -49.758 -6.910 1.000 80.575 219 GLY C C 1
ATOM 11453 O O . GLY C 1 43 ? -8.116 -49.265 -5.781 1.000 73.755 219 GLY C O 1
ATOM 11457 N N . HIS C 1 44 ? -7.481 -49.071 -7.979 1.000 87.861 220 HIS C N 1
ATOM 11458 C CA . HIS C 1 44 ? -7.447 -47.585 -8.087 1.000 88.192 220 HIS C CA 1
ATOM 11459 C C . HIS C 1 44 ? -8.697 -47.125 -8.841 1.000 84.440 220 HIS C C 1
ATOM 11460 O O . HIS C 1 44 ? -9.098 -47.784 -9.827 1.000 71.625 220 HIS C O 1
ATOM 11475 N N . ILE C 1 45 ? -9.277 -46.021 -8.381 1.000 84.103 221 ILE C N 1
ATOM 11476 C CA . ILE C 1 45 ? -10.073 -45.081 -9.219 1.000 76.569 221 ILE C CA 1
ATOM 11477 C C . ILE C 1 45 ? -9.271 -43.776 -9.280 1.000 79.215 221 ILE C C 1
ATOM 11478 O O . ILE C 1 45 ? -8.853 -43.281 -8.203 1.000 74.126 221 ILE C O 1
ATOM 11494 N N . ARG C 1 46 ? -9.014 -43.256 -10.481 1.000 73.847 222 ARG C N 1
ATOM 11495 C CA . ARG C 1 46 ? -8.284 -41.974 -10.618 1.000 73.323 222 ARG C CA 1
ATOM 11496 C C . ARG C 1 46 ? -9.028 -41.092 -11.636 1.000 66.293 222 ARG C C 1
ATOM 11497 O O . ARG C 1 46 ? -9.646 -41.647 -12.571 1.000 48.704 222 ARG C O 1
ATOM 11518 N N . LEU C 1 47 ? -9.032 -39.774 -11.370 1.000 67.897 223 LEU C N 1
ATOM 11519 C CA . LEU C 1 47 ? -9.783 -38.701 -12.090 1.000 65.845 223 LEU C CA 1
ATOM 11520 C C . LEU C 1 47 ? -8.785 -37.681 -12.658 1.000 62.533 223 LEU C C 1
ATOM 11521 O O . LEU C 1 47 ? -8.143 -36.968 -11.838 1.000 55.013 223 LEU C O 1
ATOM 11537 N N . LEU C 1 48 ? -8.689 -37.586 -13.993 1.000 59.423 224 LEU C N 1
ATOM 11538 C CA . LEU C 1 48 ? -7.843 -36.577 -14.689 1.000 62.877 224 LEU C CA 1
ATOM 11539 C C . LEU C 1 48 ? -8.281 -35.167 -14.264 1.000 61.974 224 LEU C C 1
ATOM 11540 O O . LEU C 1 48 ? -9.493 -34.860 -14.379 1.000 53.894 224 LEU C O 1
ATOM 11556 N N . GLN C 1 49 ? -7.326 -34.369 -13.777 1.000 59.737 225 GLN C N 1
ATOM 11557 C CA . GLN C 1 49 ? -7.419 -32.894 -13.654 1.000 63.599 225 GLN C CA 1
ATOM 11558 C C . GLN C 1 49 ? -8.358 -32.396 -14.746 1.000 65.089 225 GLN C C 1
ATOM 11559 O O . GLN C 1 49 ? -8.205 -32.855 -15.889 1.000 62.347 225 GLN C O 1
ATOM 11573 N N . ARG C 1 50 ? -9.308 -31.524 -14.396 1.000 73.121 226 ARG C N 1
ATOM 11574 C CA . ARG C 1 50 ? -10.211 -30.847 -15.369 1.000 68.756 226 ARG C CA 1
ATOM 11575 C C . ARG C 1 50 ? -9.365 -30.330 -16.542 1.000 62.444 226 ARG C C 1
ATOM 11576 O O . ARG C 1 50 ? -8.184 -29.891 -16.326 1.000 50.764 226 ARG C O 1
ATOM 11597 N N . PHE C 1 51 ? -9.945 -30.391 -17.742 1.000 58.858 227 PHE C N 1
ATOM 11598 C CA . PHE C 1 51 ? -9.321 -29.919 -19.003 1.000 58.183 227 PHE C CA 1
ATOM 11599 C C . PHE C 1 51 ? -9.151 -28.390 -18.953 1.000 57.572 227 PHE C C 1
ATOM 11600 O O . PHE C 1 51 ? -8.081 -27.905 -19.401 1.000 61.739 227 PHE C O 1
ATOM 11617 N N . ASP C 1 52 ? -10.122 -27.685 -18.355 1.000 52.064 228 ASP C N 1
ATOM 11618 C CA . ASP C 1 52 ? -10.196 -26.202 -18.288 1.000 56.954 228 ASP C CA 1
ATOM 11619 C C . ASP C 1 52 ? -9.362 -25.642 -17.123 1.000 58.112 228 ASP C C 1
ATOM 11620 O O . ASP C 1 52 ? -9.278 -24.410 -17.037 1.000 60.477 228 ASP C O 1
ATOM 11629 N N . LYS C 1 53 ? -8.747 -26.460 -16.262 1.000 68.091 229 LYS C N 1
ATOM 11630 C CA . LYS C 1 53 ? -8.061 -25.941 -15.035 1.000 78.206 229 LYS C CA 1
ATOM 11631 C C . LYS C 1 53 ? -6.699 -25.358 -15.429 1.000 79.703 229 LYS C C 1
ATOM 11632 O O . LYS C 1 53 ? -6.414 -24.226 -15.010 1.000 71.120 229 LYS C O 1
ATOM 11651 N N . ARG C 1 54 ? -5.911 -26.078 -16.233 1.000 87.788 230 ARG C N 1
ATOM 11652 C CA . ARG C 1 54 ? -4.636 -25.553 -16.787 1.000 86.963 230 ARG C CA 1
ATOM 11653 C C . ARG C 1 54 ? -4.958 -24.336 -17.656 1.000 84.154 230 ARG C C 1
ATOM 11654 O O . ARG C 1 54 ? -4.451 -23.263 -17.327 1.000 78.712 230 ARG C O 1
ATOM 11675 N N . SER C 1 55 ? -5.791 -24.500 -18.695 1.000 91.314 231 SER C N 1
ATOM 11676 C CA . SER C 1 55 ? -5.836 -23.605 -19.890 1.000 95.296 231 SER C CA 1
ATOM 11677 C C . SER C 1 55 ? -7.267 -23.164 -20.226 1.000 83.871 231 SER C C 1
ATOM 11678 O O . SER C 1 55 ? -8.174 -24.002 -20.116 1.000 79.182 231 SER C O 1
ATOM 11686 N N . ASP C 1 56 ? -7.421 -21.891 -20.638 1.000 82.662 232 ASP C N 1
ATOM 11687 C CA . ASP C 1 56 ? -8.624 -21.277 -21.281 1.000 76.501 232 ASP C CA 1
ATOM 11688 C C . ASP C 1 56 ? -8.897 -21.935 -22.650 1.000 73.063 232 ASP C C 1
ATOM 11689 O O . ASP C 1 56 ? -10.028 -21.779 -23.162 1.000 66.475 232 ASP C O 1
ATOM 11698 N N . LEU C 1 57 ? -7.915 -22.661 -23.209 1.000 66.110 233 LEU C N 1
ATOM 11699 C CA . LEU C 1 57 ? -7.990 -23.373 -24.519 1.000 62.859 233 LEU C CA 1
ATOM 11700 C C . LEU C 1 57 ? -9.098 -24.434 -24.561 1.000 59.007 233 LEU C C 1
ATOM 11701 O O . LEU C 1 57 ? -9.572 -24.713 -25.678 1.000 47.027 233 LEU C O 1
ATOM 11717 N N . PHE C 1 58 ? -9.454 -25.048 -23.424 1.000 62.006 234 PHE C N 1
ATOM 11718 C CA . PHE C 1 58 ? -10.307 -26.267 -23.378 1.000 61.519 234 PHE C CA 1
ATOM 11719 C C . PHE C 1 58 ? -11.670 -25.985 -22.735 1.000 62.597 234 PHE C C 1
ATOM 11720 O O . PHE C 1 58 ? -12.323 -26.962 -22.340 1.000 60.171 234 PHE C O 1
ATOM 11737 N N . GLU C 1 59 ? -12.108 -24.718 -22.719 1.000 70.871 235 GLU C N 1
ATOM 11738 C CA . GLU C 1 59 ? -13.428 -24.255 -22.190 1.000 69.286 235 GLU C CA 1
ATOM 11739 C C . GLU C 1 59 ? -14.550 -25.024 -22.897 1.000 66.311 235 GLU C C 1
ATOM 11740 O O . GLU C 1 59 ? -15.589 -25.261 -22.250 1.000 62.333 235 GLU C O 1
ATOM 11752 N N . ASN C 1 60 ? -14.335 -25.408 -24.160 1.000 65.103 236 ASN C N 1
ATOM 11753 C CA . ASN C 1 60 ? -15.289 -26.221 -24.965 1.000 60.880 236 ASN C CA 1
ATOM 11754 C C . ASN C 1 60 ? -15.202 -27.701 -24.568 1.000 55.189 236 ASN C C 1
ATOM 11755 O O . ASN C 1 60 ? -15.978 -28.497 -25.139 1.000 49.042 236 ASN C O 1
ATOM 11766 N N . LEU C 1 61 ? -14.315 -28.055 -23.631 1.000 56.430 237 LEU C N 1
ATOM 11767 C CA . LEU C 1 61 ? -14.135 -29.447 -23.124 1.000 63.889 237 LEU C CA 1
ATOM 11768 C C . LEU C 1 61 ? -14.449 -29.515 -21.628 1.000 62.115 237 LEU C C 1
ATOM 11769 O O . LEU C 1 61 ? -14.288 -30.634 -21.061 1.000 62.945 237 LEU C O 1
ATOM 11785 N N . GLN C 1 62 ? -14.926 -28.400 -21.050 1.000 53.561 238 GLN C N 1
ATOM 11786 C CA . GLN C 1 62 ? -14.986 -28.146 -19.585 1.000 50.649 238 GLN C CA 1
ATOM 11787 C C . GLN C 1 62 ? -15.945 -29.149 -18.918 1.000 48.564 238 GLN C C 1
ATOM 11788 O O . GLN C 1 62 ? -15.736 -29.457 -17.715 1.000 51.167 238 GLN C O 1
ATOM 11802 N N . ASN C 1 63 ? -16.916 -29.673 -19.671 1.000 45.135 239 ASN C N 1
ATOM 11803 C CA . ASN C 1 63 ? -17.873 -30.699 -19.187 1.000 51.846 239 ASN C CA 1
ATOM 11804 C C . ASN C 1 63 ? -17.520 -32.102 -19.716 1.000 53.036 239 ASN C C 1
ATOM 11805 O O . ASN C 1 63 ? -18.447 -32.858 -20.136 1.000 50.269 239 ASN C O 1
ATOM 11816 N N . TYR C 1 64 ? -16.238 -32.461 -19.707 1.000 55.709 240 TYR C N 1
ATOM 11817 C CA . TYR C 1 64 ? -15.760 -33.842 -19.997 1.000 51.566 240 TYR C CA 1
ATOM 11818 C C . TYR C 1 64 ? -14.666 -34.139 -18.980 1.000 51.146 240 TYR C C 1
ATOM 11819 O O . TYR C 1 64 ? -13.714 -33.334 -18.851 1.000 51.656 240 TYR C O 1
ATOM 11837 N N . ARG C 1 65 ? -14.888 -35.195 -18.206 1.000 52.314 241 ARG C N 1
ATOM 11838 C CA . ARG C 1 65 ? -13.930 -35.706 -17.199 1.000 51.987 241 ARG C CA 1
ATOM 11839 C C . ARG C 1 65 ? -13.473 -37.090 -17.677 1.000 48.589 241 ARG C C 1
ATOM 11840 O O . ARG C 1 65 ? -14.225 -37.759 -18.422 1.000 39.079 241 ARG C O 1
ATOM 11861 N N . LEU C 1 66 ? -12.243 -37.464 -17.343 1.000 51.506 242 LEU C N 1
ATOM 11862 C CA . LEU C 1 66 ? -11.752 -38.850 -17.555 1.000 52.827 242 LEU C CA 1
ATOM 11863 C C . LEU C 1 66 ? -11.567 -39.490 -16.185 1.000 46.410 242 LEU C C 1
ATOM 11864 O O . LEU C 1 66 ? -10.955 -38.846 -15.298 1.000 37.954 242 LEU C O 1
ATOM 11880 N N . VAL C 1 67 ? -12.093 -40.703 -16.040 1.000 46.468 243 VAL C N 1
ATOM 11881 C CA . VAL C 1 67 ? -11.779 -41.597 -14.895 1.000 54.344 243 VAL C CA 1
ATOM 11882 C C . VAL C 1 67 ? -11.071 -42.834 -15.459 1.000 52.641 243 VAL C C 1
ATOM 11883 O O . VAL C 1 67 ? -11.528 -43.343 -16.500 1.000 50.007 243 VAL C O 1
ATOM 11896 N N . GLU C 1 68 ? -9.970 -43.243 -14.815 1.000 60.031 244 GLU C N 1
ATOM 11897 C CA . GLU C 1 68 ? -9.331 -44.583 -14.952 1.000 63.288 244 GLU C CA 1
ATOM 11898 C C . GLU C 1 68 ? -9.789 -45.449 -13.767 1.000 59.761 244 GLU C C 1
ATOM 11899 O O . GLU C 1 68 ? -9.634 -44.978 -12.601 1.000 50.462 244 GLU C O 1
ATOM 11911 N N . TYR C 1 69 ? -10.350 -46.638 -14.050 1.000 60.123 245 TYR C N 1
ATOM 11912 C CA . TYR C 1 69 ? -10.717 -47.676 -13.046 1.000 67.951 245 TYR C CA 1
ATOM 11913 C C . TYR C 1 69 ? -9.886 -48.945 -13.269 1.000 70.432 245 TYR C C 1
ATOM 11914 O O . TYR C 1 69 ? -9.902 -49.464 -14.400 1.000 66.969 245 TYR C O 1
ATOM 11932 N N . ARG C 1 70 ? -9.223 -49.434 -12.212 1.000 73.552 246 ARG C N 1
ATOM 11933 C CA . ARG C 1 70 ? -8.495 -50.734 -12.173 1.000 70.051 246 ARG C CA 1
ATOM 11934 C C . ARG C 1 70 ? -8.828 -51.491 -10.877 1.000 65.217 246 ARG C C 1
ATOM 11935 O O . ARG C 1 70 ? -8.726 -50.895 -9.776 1.000 57.190 246 ARG C O 1
ATOM 11956 N N . ALA C 1 71 ? -9.204 -52.766 -11.002 1.000 65.847 247 ALA C N 1
ATOM 11957 C CA . ALA C 1 71 ? -9.525 -53.666 -9.870 1.000 65.036 247 ALA C CA 1
ATOM 11958 C C . ALA C 1 71 ? -8.960 -55.063 -10.138 1.000 70.136 247 ALA C C 1
ATOM 11959 O O . ALA C 1 71 ? -9.117 -55.571 -11.306 1.000 52.440 247 ALA C O 1
ATOM 11966 N N . LYS C 1 72 ? -8.395 -55.664 -9.078 1.000 69.889 248 LYS C N 1
ATOM 11967 C CA . LYS C 1 72 ? -7.680 -56.970 -9.078 1.000 69.028 248 LYS C CA 1
ATOM 11968 C C . LYS C 1 72 ? -8.705 -58.095 -9.227 1.000 79.443 248 LYS C C 1
ATOM 11969 O O . LYS C 1 72 ? -9.895 -57.836 -9.408 1.000 76.603 248 LYS C O 1
ATOM 11988 N N . PRO C 1 73 ? -8.289 -59.382 -9.235 1.000 93.355 249 PRO C N 1
ATOM 11989 C CA . PRO C 1 73 ? -9.248 -60.489 -9.306 1.000 100.640 249 PRO C CA 1
ATOM 11990 C C . PRO C 1 73 ? -10.274 -60.507 -8.155 1.000 102.494 249 PRO C C 1
ATOM 11991 O O . PRO C 1 73 ? -9.932 -60.073 -7.054 1.000 97.725 249 PRO C O 1
ATOM 12002 N N . HIS C 1 74 ? -11.487 -61.015 -8.433 1.000 98.108 250 HIS C N 1
ATOM 12003 C CA . HIS C 1 74 ? -12.615 -61.178 -7.471 1.000 92.925 250 HIS C CA 1
ATOM 12004 C C . HIS C 1 74 ? -12.823 -59.875 -6.704 1.000 85.591 250 HIS C C 1
ATOM 12005 O O . HIS C 1 74 ? -12.523 -59.837 -5.497 1.000 92.980 250 HIS C O 1
ATOM 12020 N N . THR C 1 75 ? -13.275 -58.843 -7.408 1.000 75.063 251 THR C N 1
ATOM 12021 C CA . THR C 1 75 ? -13.602 -57.512 -6.841 1.000 71.409 251 THR C CA 1
ATOM 12022 C C . THR C 1 75 ? -14.997 -57.085 -7.312 1.000 66.193 251 THR C C 1
ATOM 12023 O O . THR C 1 75 ? -15.490 -57.593 -8.348 1.000 53.733 251 THR C O 1
ATOM 12034 N N . ILE C 1 76 ? -15.603 -56.164 -6.568 1.000 68.475 252 ILE C N 1
ATOM 12035 C CA . ILE C 1 76 ? -16.924 -55.549 -6.897 1.000 66.878 252 ILE C CA 1
ATOM 12036 C C . ILE C 1 76 ? -16.806 -54.034 -6.668 1.000 64.770 252 ILE C C 1
ATOM 12037 O O . ILE C 1 76 ? -16.323 -53.600 -5.583 1.000 60.601 252 ILE C O 1
ATOM 12053 N N . PHE C 1 77 ? -17.153 -53.242 -7.678 1.000 60.314 253 PHE C N 1
ATOM 12054 C CA . PHE C 1 77 ? -17.400 -51.798 -7.478 1.000 56.523 253 PHE C CA 1
ATOM 12055 C C . PHE C 1 77 ? -18.772 -51.715 -6.812 1.000 55.037 253 PHE C C 1
ATOM 12056 O O . PHE C 1 77 ? -19.777 -52.060 -7.493 1.000 48.235 253 PHE C O 1
ATOM 12073 N N . LEU C 1 78 ? -18.804 -51.348 -5.519 1.000 56.222 254 LEU C N 1
ATOM 12074 C CA . LEU C 1 78 ? -20.027 -51.456 -4.672 1.000 55.505 254 LEU C CA 1
ATOM 12075 C C . LEU C 1 78 ? -21.040 -50.414 -5.115 1.000 54.420 254 LEU C C 1
ATOM 12076 O O . LEU C 1 78 ? -20.672 -49.262 -5.351 1.000 58.272 254 LEU C O 1
ATOM 12092 N N . PRO C 1 79 ? -22.326 -50.821 -5.207 1.000 51.341 255 PRO C N 1
ATOM 12093 C CA . PRO C 1 79 ? -23.419 -49.975 -5.680 1.000 52.250 255 PRO C CA 1
ATOM 12094 C C . PRO C 1 79 ? -23.419 -48.514 -5.199 1.000 48.502 255 PRO C C 1
ATOM 12095 O O . PRO C 1 79 ? -23.074 -48.193 -4.058 1.000 43.605 255 PRO C O 1
ATOM 12106 N N . GLN C 1 80 ? -23.871 -47.670 -6.122 1.000 50.620 256 GLN C N 1
ATOM 12107 C CA . GLN C 1 80 ? -23.493 -46.250 -6.266 1.000 48.201 256 GLN C CA 1
ATOM 12108 C C . GLN C 1 80 ? -24.090 -45.737 -7.570 1.000 45.016 256 GLN C C 1
ATOM 12109 O O . GLN C 1 80 ? -24.290 -46.549 -8.499 1.000 41.616 256 GLN C O 1
ATOM 12123 N N . HIS C 1 81 ? -24.334 -44.436 -7.638 1.000 47.344 257 HIS C N 1
ATOM 12124 C CA . HIS C 1 81 ? -24.646 -43.711 -8.897 1.000 48.188 257 HIS C CA 1
ATOM 12125 C C . HIS C 1 81 ? -23.804 -42.426 -8.945 1.000 47.884 257 HIS C C 1
ATOM 12126 O O . HIS C 1 81 ? -23.474 -41.878 -7.877 1.000 37.966 257 HIS C O 1
ATOM 12141 N N . ILE C 1 82 ? -23.460 -41.990 -10.159 1.000 53.013 258 ILE C N 1
ATOM 12142 C CA . ILE C 1 82 ? -22.752 -40.707 -10.452 1.000 54.045 258 ILE C CA 1
ATOM 12143 C C . ILE C 1 82 ? -23.770 -39.778 -11.147 1.000 50.589 258 ILE C C 1
ATOM 12144 O O . ILE C 1 82 ? -24.644 -40.287 -11.903 1.000 41.366 258 ILE C O 1
ATOM 12156 N N . ASP C 1 83 ? -23.736 -38.474 -10.844 1.000 50.683 259 ASP C N 1
ATOM 12157 C CA . ASP C 1 83 ? -24.630 -37.456 -11.471 1.000 51.703 259 ASP C CA 1
ATOM 12158 C C . ASP C 1 83 ? -23.962 -36.958 -12.776 1.000 48.627 259 ASP C C 1
ATOM 12159 O O . ASP C 1 83 ? -23.679 -35.767 -12.924 1.000 48.521 259 ASP C O 1
ATOM 12168 N N . ALA C 1 84 ? -23.756 -37.876 -13.717 1.000 49.811 260 ALA C N 1
ATOM 12169 C CA . ALA C 1 84 ? -22.975 -37.705 -14.966 1.000 45.028 260 ALA C CA 1
ATOM 12170 C C . ALA C 1 84 ? -23.224 -38.921 -15.848 1.000 40.919 260 ALA C C 1
ATOM 12171 O O . ALA C 1 84 ? -23.210 -40.048 -15.327 1.000 46.873 260 ALA C O 1
ATOM 12178 N N . ASP C 1 85 ? -23.498 -38.706 -17.125 1.000 40.964 261 ASP C N 1
ATOM 12179 C CA . ASP C 1 85 ? -23.409 -39.800 -18.112 1.000 42.269 261 ASP C CA 1
ATOM 12180 C C . ASP C 1 85 ? -21.990 -40.366 -18.037 1.000 41.425 261 ASP C C 1
ATOM 12181 O O . ASP C 1 85 ? -21.066 -39.642 -17.681 1.000 43.412 261 ASP C O 1
ATOM 12190 N N . LEU C 1 86 ? -21.848 -41.637 -18.348 1.000 44.456 262 LEU C N 1
ATOM 12191 C CA . LEU C 1 86 ? -20.552 -42.337 -18.467 1.000 45.366 262 LEU C CA 1
ATOM 12192 C C . LEU C 1 86 ? -20.542 -43.040 -19.820 1.000 47.823 262 LEU C C 1
ATOM 12193 O O . LEU C 1 86 ? -21.615 -43.532 -20.252 1.000 46.069 262 LEU C O 1
ATOM 12209 N N . ILE C 1 87 ? -19.383 -43.108 -20.455 1.000 50.878 263 ILE C N 1
ATOM 12210 C CA . ILE C 1 87 ? -19.163 -44.121 -21.512 1.000 56.473 263 ILE C CA 1
ATOM 12211 C C . ILE C 1 87 ? -18.011 -45.010 -21.066 1.000 56.535 263 ILE C C 1
ATOM 12212 O O . ILE C 1 87 ? -16.867 -44.524 -21.041 1.000 51.916 263 ILE C O 1
ATOM 12228 N N . LEU C 1 88 ? -18.372 -46.217 -20.613 1.000 61.820 264 LEU C N 1
ATOM 12229 C CA . LEU C 1 88 ? -17.435 -47.281 -20.165 1.000 62.734 264 LEU C CA 1
ATOM 12230 C C . LEU C 1 88 ? -16.765 -47.829 -21.414 1.000 59.455 264 LEU C C 1
ATOM 12231 O O . LEU C 1 88 ? -17.512 -48.297 -22.324 1.000 60.406 264 LEU C O 1
ATOM 12247 N N . VAL C 1 89 ? -15.434 -47.762 -21.453 1.000 54.452 265 VAL C N 1
ATOM 12248 C CA . VAL C 1 89 ? -14.616 -48.545 -22.427 1.000 58.554 265 VAL C CA 1
ATOM 12249 C C . VAL C 1 89 ? -13.742 -49.550 -21.651 1.000 54.021 265 VAL C C 1
ATOM 12250 O O . VAL C 1 89 ? -13.021 -49.115 -20.691 1.000 44.215 265 VAL C O 1
ATOM 12263 N N . VAL C 1 90 ? -13.829 -50.840 -22.016 1.000 50.313 266 VAL C N 1
ATOM 12264 C CA . VAL C 1 90 ? -12.973 -51.936 -21.450 1.000 55.326 266 VAL C CA 1
ATOM 12265 C C . VAL C 1 90 ? -11.646 -51.968 -22.239 1.000 51.541 266 VAL C C 1
ATOM 12266 O O . VAL C 1 90 ? -11.626 -52.464 -23.397 1.000 47.479 266 VAL C O 1
ATOM 12279 N N . LEU C 1 91 ? -10.594 -51.391 -21.646 1.000 48.903 267 LEU C N 1
ATOM 12280 C CA . LEU C 1 91 ? -9.205 -51.392 -22.164 1.000 49.105 267 LEU C CA 1
ATOM 12281 C C . LEU C 1 91 ? -8.690 -52.830 -22.216 1.000 51.972 267 LEU C C 1
ATOM 12282 O O . LEU C 1 91 ? -8.235 -53.231 -23.281 1.000 56.937 267 LEU C O 1
ATOM 12298 N N . SER C 1 92 ? -8.729 -53.534 -21.077 1.000 56.728 268 SER C N 1
ATOM 12299 C CA . SER C 1 92 ? -8.216 -54.919 -20.867 1.000 62.063 268 SER C CA 1
ATOM 12300 C C . SER C 1 92 ? -8.972 -55.581 -19.702 1.000 68.791 268 SER C C 1
ATOM 12301 O O . SER C 1 92 ? -8.892 -55.063 -18.569 1.000 71.787 268 SER C O 1
ATOM 12309 N N . GLY C 1 93 ? -9.710 -56.664 -19.966 1.000 66.826 269 GLY C N 1
ATOM 12310 C CA . GLY C 1 93 ? -10.287 -57.496 -18.896 1.000 64.289 269 GLY C CA 1
ATOM 12311 C C . GLY C 1 93 ? -11.698 -57.987 -19.172 1.000 65.851 269 GLY C C 1
ATOM 12312 O O . GLY C 1 93 ? -12.334 -57.571 -20.177 1.000 72.995 269 GLY C O 1
ATOM 12316 N N . LYS C 1 94 ? -12.149 -58.876 -18.283 1.000 71.228 270 LYS C N 1
ATOM 12317 C CA . LYS C 1 94 ? -13.531 -59.409 -18.170 1.000 74.428 270 LYS C CA 1
ATOM 12318 C C . LYS C 1 94 ? -14.179 -58.709 -16.970 1.000 73.725 270 LYS C C 1
ATOM 12319 O O . LYS C 1 94 ? -13.508 -58.637 -15.907 1.000 80.737 270 LYS C O 1
ATOM 12338 N N . ALA C 1 95 ? -15.397 -58.176 -17.146 1.000 66.817 271 ALA C N 1
ATOM 12339 C CA . ALA C 1 95 ? -16.248 -57.623 -16.061 1.000 66.422 271 ALA C CA 1
ATOM 12340 C C . ALA C 1 95 ? -17.694 -58.083 -16.259 1.000 57.511 271 ALA C C 1
ATOM 12341 O O . ALA C 1 95 ? -18.072 -58.436 -17.386 1.000 52.573 271 ALA C O 1
ATOM 12348 N N . ILE C 1 96 ? -18.426 -58.173 -15.154 1.000 58.095 272 ILE C N 1
ATOM 12349 C CA . ILE C 1 96 ? -19.913 -58.202 -15.122 1.000 61.758 272 ILE C CA 1
ATOM 12350 C C . ILE C 1 96 ? -20.295 -56.804 -14.637 1.000 61.512 272 ILE C C 1
ATOM 12351 O O . ILE C 1 96 ? -19.887 -56.427 -13.491 1.000 53.258 272 ILE C O 1
ATOM 12367 N N . LEU C 1 97 ? -20.902 -56.024 -15.538 1.000 61.236 273 LEU C N 1
ATOM 12368 C CA . LEU C 1 97 ? -21.556 -54.732 -15.216 1.000 62.057 273 LEU C CA 1
ATOM 12369 C C . LEU C 1 97 ? -23.010 -55.067 -14.943 1.000 55.255 273 LEU C C 1
ATOM 12370 O O . LEU C 1 97 ? -23.637 -55.617 -15.862 1.000 56.699 273 LEU C O 1
ATOM 12386 N N . THR C 1 98 ? -23.496 -54.771 -13.737 1.000 52.650 274 THR C N 1
ATOM 12387 C CA . THR C 1 98 ? -24.942 -54.825 -13.418 1.000 54.059 274 THR C CA 1
ATOM 12388 C C . THR C 1 98 ? -25.448 -53.378 -13.344 1.000 50.350 274 THR C C 1
ATOM 12389 O O . THR C 1 98 ? -24.766 -52.577 -12.677 1.000 49.388 274 THR C O 1
ATOM 12400 N N . VAL C 1 99 ? -26.546 -53.066 -14.058 1.000 46.067 275 VAL C N 1
ATOM 12401 C CA . VAL C 1 99 ? -27.157 -51.705 -14.205 1.000 48.400 275 VAL C CA 1
ATOM 12402 C C . VAL C 1 99 ? -28.612 -51.775 -13.706 1.000 45.979 275 VAL C C 1
ATOM 12403 O O . VAL C 1 99 ? -29.440 -52.397 -14.386 1.000 42.812 275 VAL C O 1
ATOM 12416 N N . LEU C 1 100 ? -28.937 -51.122 -12.590 1.000 47.035 276 LEU C N 1
ATOM 12417 C CA . LEU C 1 100 ? -30.307 -51.168 -12.008 1.000 47.348 276 LEU C CA 1
ATOM 12418 C C . LEU C 1 100 ? -31.112 -49.953 -12.478 1.000 54.434 276 LEU C C 1
ATOM 12419 O O . LEU C 1 100 ? -30.526 -48.836 -12.574 1.000 54.717 276 LEU C O 1
ATOM 12435 N N . SER C 1 101 ? -32.390 -50.203 -12.782 1.000 58.717 277 SER C N 1
ATOM 12436 C CA . SER C 1 101 ? -33.492 -49.220 -12.961 1.000 63.836 277 SER C CA 1
ATOM 12437 C C . SER C 1 101 ? -34.284 -49.152 -11.660 1.000 65.789 277 SER C C 1
ATOM 12438 O O . SER C 1 101 ? -34.200 -50.055 -10.833 1.000 67.240 277 SER C O 1
ATOM 12446 N N . PRO C 1 102 ? -35.112 -48.105 -11.447 1.000 73.279 278 PRO C N 1
ATOM 12447 C CA . PRO C 1 102 ? -36.135 -48.136 -10.395 1.000 72.441 278 PRO C CA 1
ATOM 12448 C C . PRO C 1 102 ? -37.023 -49.397 -10.319 1.000 69.628 278 PRO C C 1
ATOM 12449 O O . PRO C 1 102 ? -37.488 -49.687 -9.225 1.000 63.594 278 PRO C O 1
ATOM 12460 N N . ASN C 1 103 ? -37.258 -50.111 -11.431 1.000 65.054 279 ASN C N 1
ATOM 12461 C CA . ASN C 1 103 ? -38.174 -51.289 -11.442 1.000 63.330 279 ASN C CA 1
ATOM 12462 C C . ASN C 1 103 ? -37.639 -52.471 -12.247 1.000 63.323 279 ASN C C 1
ATOM 12463 O O . ASN C 1 103 ? -38.451 -53.354 -12.531 1.000 58.332 279 ASN C O 1
ATOM 12474 N N . ASP C 1 104 ? -36.344 -52.512 -12.580 1.000 66.527 280 ASP C N 1
ATOM 12475 C CA . ASP C 1 104 ? -35.754 -53.611 -13.396 1.000 61.875 280 ASP C CA 1
ATOM 12476 C C . ASP C 1 104 ? -34.242 -53.697 -13.157 1.000 56.982 280 ASP C C 1
ATOM 12477 O O . ASP C 1 104 ? -33.668 -52.785 -12.542 1.000 53.600 280 ASP C O 1
ATOM 12486 N N . ARG C 1 105 ? -33.627 -54.791 -13.593 1.000 55.820 281 ARG C N 1
ATOM 12487 C CA . ARG C 1 105 ? -32.156 -54.967 -13.559 1.000 53.310 281 ARG C CA 1
ATOM 12488 C C . ARG C 1 105 ? -31.696 -55.633 -14.857 1.000 58.433 281 ARG C C 1
ATOM 12489 O O . ARG C 1 105 ? -32.448 -56.500 -15.437 1.000 47.554 281 ARG C O 1
ATOM 12510 N N . ASN C 1 106 ? -30.506 -55.196 -15.281 1.000 64.360 282 ASN C N 1
ATOM 12511 C CA . ASN C 1 106 ? -29.779 -55.575 -16.519 1.000 61.847 282 ASN C CA 1
ATOM 12512 C C . ASN C 1 106 ? -28.317 -55.780 -16.108 1.000 58.074 282 ASN C C 1
ATOM 12513 O O . ASN C 1 106 ? -27.784 -54.912 -15.364 1.000 44.068 282 ASN C O 1
ATOM 12524 N N . SER C 1 107 ? -27.707 -56.899 -16.510 1.000 59.488 283 SER C N 1
ATOM 12525 C CA . SER C 1 107 ? -26.274 -57.177 -16.229 1.000 60.744 283 SER C CA 1
ATOM 12526 C C . SER C 1 107 ? -25.618 -57.722 -17.497 1.000 59.640 283 SER C C 1
ATOM 12527 O O . SER C 1 107 ? -26.116 -58.714 -18.052 1.000 65.181 283 SER C O 1
ATOM 12535 N N . TYR C 1 108 ? -24.545 -57.058 -17.919 1.000 58.541 284 TYR C N 1
ATOM 12536 C CA . TYR C 1 108 ? -23.933 -57.154 -19.263 1.000 59.837 284 TYR C CA 1
ATOM 12537 C C . TYR C 1 108 ? -22.621 -57.933 -19.104 1.000 63.704 284 TYR C C 1
ATOM 12538 O O . TYR C 1 108 ? -21.952 -57.773 -18.055 1.000 54.655 284 TYR C O 1
ATOM 12554 N N . ASN C 1 109 ? -22.273 -58.776 -20.090 1.000 70.060 285 ASN C N 1
ATOM 12555 C CA . ASN C 1 109 ? -20.956 -59.480 -20.151 1.000 70.768 285 ASN C CA 1
ATOM 12556 C C . ASN C 1 109 ? -19.974 -58.660 -21.006 1.000 68.101 285 ASN C C 1
ATOM 12557 O O . ASN C 1 109 ? -20.262 -58.448 -22.224 1.000 68.498 285 ASN C O 1
ATOM 12568 N N . LEU C 1 110 ? -18.862 -58.214 -20.391 1.000 62.085 286 LEU C N 1
ATOM 12569 C CA . LEU C 1 110 ? -17.958 -57.156 -20.937 1.000 62.897 286 LEU C CA 1
ATOM 12570 C C . LEU C 1 110 ? -16.540 -57.692 -21.204 1.000 61.786 286 LEU C C 1
ATOM 12571 O O . LEU C 1 110 ? -15.788 -57.891 -20.232 1.000 56.675 286 LEU C O 1
ATOM 12587 N N . GLU C 1 111 ? -16.190 -57.863 -22.491 1.000 69.261 287 GLU C N 1
ATOM 12588 C CA . GLU C 1 111 ? -14.832 -58.215 -23.008 1.000 65.390 287 GLU C CA 1
ATOM 12589 C C . GLU C 1 111 ? -14.033 -56.937 -23.280 1.000 62.311 287 GLU C C 1
ATOM 12590 O O . GLU C 1 111 ? -14.649 -55.846 -23.259 1.000 56.938 287 GLU C O 1
ATOM 12602 N N . ARG C 1 112 ? -12.730 -57.092 -23.558 1.000 61.981 288 ARG C N 1
ATOM 12603 C CA . ARG C 1 112 ? -11.841 -56.044 -24.133 1.000 56.914 288 ARG C CA 1
ATOM 12604 C C . ARG C 1 112 ? -12.580 -55.379 -25.293 1.000 52.426 288 ARG C C 1
ATOM 12605 O O . ARG C 1 112 ? -13.233 -56.120 -26.082 1.000 45.056 288 ARG C O 1
ATOM 12626 N N . GLY C 1 113 ? -12.546 -54.041 -25.323 1.000 50.197 289 GLY C N 1
ATOM 12627 C CA . GLY C 1 113 ? -13.045 -53.191 -26.428 1.000 52.896 289 GLY C CA 1
ATOM 12628 C C . GLY C 1 113 ? -14.543 -52.928 -26.391 1.000 49.711 289 GLY C C 1
ATOM 12629 O O . GLY C 1 113 ? -15.053 -52.296 -27.337 1.000 46.159 289 GLY C O 1
ATOM 12633 N N . ASP C 1 114 ? -15.242 -53.405 -25.360 1.000 57.046 290 ASP C N 1
ATOM 12634 C CA . ASP C 1 114 ? -16.692 -53.144 -25.158 1.000 53.998 290 ASP C CA 1
ATOM 12635 C C . ASP C 1 114 ? -16.883 -51.672 -24.762 1.000 47.745 290 ASP C C 1
ATOM 12636 O O . ASP C 1 114 ? -16.036 -51.078 -24.025 1.000 43.762 290 ASP C O 1
ATOM 12645 N N . THR C 1 115 ? -17.931 -51.072 -25.306 1.000 49.357 291 THR C N 1
ATOM 12646 C CA . THR C 1 115 ? -18.361 -49.694 -24.978 1.000 56.834 291 THR C CA 1
ATOM 12647 C C . THR C 1 115 ? -19.845 -49.776 -24.583 1.000 58.114 291 THR C C 1
ATOM 12648 O O . THR C 1 115 ? -20.572 -50.574 -25.204 1.000 61.299 291 THR C O 1
ATOM 12659 N N . ILE C 1 116 ? -20.267 -49.032 -23.556 1.000 55.997 292 ILE C N 1
ATOM 12660 C CA . ILE C 1 116 ? -21.697 -48.943 -23.111 1.000 56.795 292 ILE C CA 1
ATOM 12661 C C . ILE C 1 116 ? -21.959 -47.547 -22.521 1.000 51.374 292 ILE C C 1
ATOM 12662 O O . ILE C 1 116 ? -21.017 -46.987 -21.873 1.000 45.718 292 ILE C O 1
ATOM 12678 N N . LYS C 1 117 ? -23.168 -46.994 -22.717 1.000 47.760 293 LYS C N 1
ATOM 12679 C CA . LYS C 1 117 ? -23.590 -45.765 -21.972 1.000 52.034 293 LYS C CA 1
ATOM 12680 C C . LYS C 1 117 ? -24.135 -46.166 -20.585 1.000 47.514 293 LYS C C 1
ATOM 12681 O O . LYS C 1 117 ? -25.105 -46.991 -20.507 1.000 45.003 293 LYS C O 1
ATOM 12700 N N . LEU C 1 118 ? -23.516 -45.624 -19.533 1.000 44.157 294 LEU C N 1
ATOM 12701 C CA . LEU C 1 118 ? -24.003 -45.696 -18.126 1.000 44.700 294 LEU C CA 1
ATOM 12702 C C . LEU C 1 118 ? -24.626 -44.360 -17.740 1.000 38.566 294 LEU C C 1
ATOM 12703 O O . LEU C 1 118 ? -23.969 -43.504 -17.143 1.000 33.196 294 LEU C O 1
ATOM 12719 N N . PRO C 1 119 ? -25.928 -44.155 -18.043 1.000 38.221 295 PRO C N 1
ATOM 12720 C CA . PRO C 1 119 ? -26.546 -42.840 -17.861 1.000 38.015 295 PRO C CA 1
ATOM 12721 C C . PRO C 1 119 ? -26.394 -42.360 -16.407 1.000 35.328 295 PRO C C 1
ATOM 12722 O O . PRO C 1 119 ? -26.429 -43.175 -15.486 1.000 33.998 295 PRO C O 1
ATOM 12733 N N . ALA C 1 120 ? -26.256 -41.052 -16.222 1.000 34.707 296 ALA C N 1
ATOM 12734 C CA . ALA C 1 120 ? -26.328 -40.378 -14.902 1.000 33.359 296 ALA C CA 1
ATOM 12735 C C . ALA C 1 120 ? -27.436 -40.993 -14.039 1.000 30.541 296 ALA C C 1
ATOM 12736 O O . ALA C 1 120 ? -28.494 -41.380 -14.557 1.000 28.504 296 ALA C O 1
ATOM 12743 N N . GLY C 1 121 ? -27.197 -41.046 -12.735 1.000 32.173 297 GLY C N 1
ATOM 12744 C CA . GLY C 1 121 ? -28.173 -41.507 -11.736 1.000 31.808 297 GLY C CA 1
ATOM 12745 C C . GLY C 1 121 ? -28.516 -42.969 -11.919 1.000 31.383 297 GLY C C 1
ATOM 12746 O O . GLY C 1 121 ? -29.504 -43.385 -11.322 1.000 34.633 297 GLY C O 1
ATOM 12750 N N . THR C 1 122 ? -27.728 -43.728 -12.687 1.000 37.179 298 THR C N 1
ATOM 12751 C CA . THR C 1 122 ? -27.841 -45.210 -12.807 1.000 40.377 298 THR C CA 1
ATOM 12752 C C . THR C 1 122 ? -26.982 -45.872 -11.713 1.000 46.807 298 THR C C 1
ATOM 12753 O O . THR C 1 122 ? -25.714 -45.849 -11.853 1.000 50.725 298 THR C O 1
ATOM 12764 N N . THR C 1 123 ? -27.634 -46.397 -10.650 1.000 48.096 299 THR C N 1
ATOM 12765 C CA . THR C 1 123 ? -27.011 -47.242 -9.587 1.000 41.773 299 THR C CA 1
ATOM 12766 C C . THR C 1 123 ? -26.492 -48.497 -10.297 1.000 38.665 299 THR C C 1
ATOM 12767 O O . THR C 1 123 ? -27.293 -49.207 -10.938 1.000 36.809 299 THR C O 1
ATOM 12778 N N . SER C 1 124 ? -25.186 -48.710 -10.256 1.000 40.318 300 SER C N 1
ATOM 12779 C CA . SER C 1 124 ? -24.469 -49.791 -10.984 1.000 43.552 300 SER C CA 1
ATOM 12780 C C . SER C 1 124 ? -23.454 -50.431 -10.043 1.000 49.272 300 SER C C 1
ATOM 12781 O O . SER C 1 124 ? -23.037 -49.753 -9.055 1.000 55.890 300 SER C O 1
ATOM 12789 N N . TYR C 1 125 ? -23.030 -51.653 -10.361 1.000 52.618 301 TYR C N 1
ATOM 12790 C CA . TYR C 1 125 ? -21.861 -52.310 -9.719 1.000 57.136 301 TYR C CA 1
ATOM 12791 C C . TYR C 1 125 ? -21.121 -53.165 -10.753 1.000 57.332 301 TYR C C 1
ATOM 12792 O O . TYR C 1 125 ? -21.761 -53.746 -11.656 1.000 55.479 301 TYR C O 1
ATOM 12810 N N . LEU C 1 126 ? -19.796 -53.205 -10.617 1.000 59.692 302 LEU C N 1
ATOM 12811 C CA . LEU C 1 126 ? -18.860 -53.963 -11.487 1.000 65.450 302 LEU C CA 1
ATOM 12812 C C . LEU C 1 126 ? -18.311 -55.164 -10.723 1.000 60.132 302 LEU C C 1
ATOM 12813 O O . LEU C 1 126 ? -17.730 -54.938 -9.639 1.000 53.955 302 LEU C O 1
ATOM 12829 N N . VAL C 1 127 ? -18.399 -56.360 -11.306 1.000 61.095 303 VAL C N 1
ATOM 12830 C CA . VAL C 1 127 ? -17.641 -57.553 -10.814 1.000 68.306 303 VAL C CA 1
ATOM 12831 C C . VAL C 1 127 ? -16.523 -57.871 -11.811 1.000 62.855 303 VAL C C 1
ATOM 12832 O O . VAL C 1 127 ? -16.847 -58.123 -12.984 1.000 62.360 303 VAL C O 1
ATOM 12845 N N . ASN C 1 128 ? -15.266 -57.844 -11.356 1.000 60.585 304 ASN C N 1
ATOM 12846 C CA . ASN C 1 128 ? -14.137 -58.573 -12.001 1.000 65.465 304 ASN C CA 1
ATOM 12847 C C . ASN C 1 128 ? -14.300 -60.079 -11.684 1.000 69.302 304 ASN C C 1
ATOM 12848 O O . ASN C 1 128 ? -13.982 -60.465 -10.528 1.000 72.429 304 ASN C O 1
ATOM 12859 N N . GLN C 1 129 ? -14.816 -60.903 -12.618 1.000 67.566 305 GLN C N 1
ATOM 12860 C CA . GLN C 1 129 ? -14.925 -62.377 -12.398 1.000 73.704 305 GLN C CA 1
ATOM 12861 C C . GLN C 1 129 ? -13.516 -62.978 -12.477 1.000 77.137 305 GLN C C 1
ATOM 12862 O O . GLN C 1 129 ? -13.106 -63.650 -11.505 1.000 84.192 305 GLN C O 1
ATOM 12876 N N . ASP C 1 130 ? -12.822 -62.718 -13.591 1.000 73.103 306 ASP C N 1
ATOM 12877 C CA . ASP C 1 130 ? -11.551 -63.372 -13.998 1.000 73.287 306 ASP C CA 1
ATOM 12878 C C . ASP C 1 130 ? -10.722 -63.668 -12.746 1.000 75.185 306 ASP C C 1
ATOM 12879 O O . ASP C 1 130 ? -10.662 -62.780 -11.844 1.000 62.308 306 ASP C O 1
ATOM 12888 N N . ASP C 1 131 ? -10.119 -64.871 -12.720 1.000 82.273 307 ASP C N 1
ATOM 12889 C CA . ASP C 1 131 ? -9.369 -65.479 -11.581 1.000 78.561 307 ASP C CA 1
ATOM 12890 C C . ASP C 1 131 ? -7.928 -64.943 -11.533 1.000 80.663 307 ASP C C 1
ATOM 12891 O O . ASP C 1 131 ? -7.358 -64.855 -10.406 1.000 66.160 307 ASP C O 1
ATOM 12900 N N . GLU C 1 132 ? -7.374 -64.577 -12.698 1.000 90.805 308 GLU C N 1
ATOM 12901 C CA . GLU C 1 132 ? -5.974 -64.091 -12.879 1.000 92.874 308 GLU C CA 1
ATOM 12902 C C . GLU C 1 132 ? -5.959 -62.564 -13.081 1.000 80.004 308 GLU C C 1
ATOM 12903 O O . GLU C 1 132 ? -5.199 -61.887 -12.359 1.000 65.877 308 GLU C O 1
ATOM 12915 N N . GLU C 1 133 ? -6.787 -62.048 -14.000 1.000 82.631 309 GLU C N 1
ATOM 12916 C CA . GLU C 1 133 ? -6.561 -60.764 -14.736 1.000 88.566 309 GLU C CA 1
ATOM 12917 C C . GLU C 1 133 ? -7.230 -59.556 -14.046 1.000 88.199 309 GLU C C 1
ATOM 12918 O O . GLU C 1 133 ? -8.462 -59.627 -13.736 1.000 73.860 309 GLU C O 1
ATOM 12930 N N . ASP C 1 134 ? -6.459 -58.467 -13.865 1.000 76.602 310 ASP C N 1
ATOM 12931 C CA . ASP C 1 134 ? -6.968 -57.121 -13.477 1.000 69.494 310 ASP C CA 1
ATOM 12932 C C . ASP C 1 134 ? -7.969 -56.610 -14.519 1.000 74.063 310 ASP C C 1
ATOM 12933 O O . ASP C 1 134 ? -7.709 -56.793 -15.717 1.000 77.209 310 ASP C O 1
ATOM 12942 N N . LEU C 1 135 ? -9.056 -55.972 -14.065 1.000 83.825 311 LEU C N 1
ATOM 12943 C CA . LEU C 1 135 ? -9.975 -55.169 -14.920 1.000 78.240 311 LEU C CA 1
ATOM 12944 C C . LEU C 1 135 ? -9.412 -53.737 -15.015 1.000 68.992 311 LEU C C 1
ATOM 12945 O O . LEU C 1 135 ? -9.069 -53.141 -13.952 1.000 59.563 311 LEU C O 1
ATOM 12961 N N . ARG C 1 136 ? -9.235 -53.249 -16.249 1.000 63.876 312 ARG C N 1
ATOM 12962 C CA . ARG C 1 136 ? -8.813 -51.853 -16.572 1.000 64.182 312 ARG C CA 1
ATOM 12963 C C . ARG C 1 136 ? -9.884 -51.220 -17.476 1.000 61.273 312 ARG C C 1
ATOM 12964 O O . ARG C 1 136 ? -10.204 -51.792 -18.548 1.000 53.113 312 ARG C O 1
ATOM 12985 N N . LEU C 1 137 ? -10.455 -50.105 -17.015 1.000 65.881 313 LEU C N 1
ATOM 12986 C CA . LEU C 1 137 ? -11.497 -49.326 -17.728 1.000 64.823 313 LEU C CA 1
ATOM 12987 C C . LEU C 1 137 ? -11.062 -47.860 -17.803 1.000 60.862 313 LEU C C 1
ATOM 12988 O O . LEU C 1 137 ? -10.387 -47.385 -16.856 1.000 57.736 313 LEU C O 1
ATOM 13004 N N . VAL C 1 138 ? -11.446 -47.192 -18.897 1.000 57.252 314 VAL C N 1
ATOM 13005 C CA . VAL C 1 138 ? -11.521 -45.707 -19.024 1.000 53.140 314 VAL C CA 1
ATOM 13006 C C . VAL C 1 138 ? -13.003 -45.366 -19.033 1.000 46.233 314 VAL C C 1
ATOM 13007 O O . VAL C 1 138 ? -13.769 -46.058 -19.764 1.000 40.560 314 VAL C O 1
ATOM 13020 N N . ASP C 1 139 ? -13.365 -44.348 -18.262 1.000 43.924 315 ASP C N 1
ATOM 13021 C CA . ASP C 1 139 ? -14.712 -43.735 -18.280 1.000 51.244 315 ASP C CA 1
ATOM 13022 C C . ASP C 1 139 ? -14.569 -42.302 -18.777 1.000 47.524 315 ASP C C 1
ATOM 13023 O O . ASP C 1 139 ? -13.770 -41.557 -18.180 1.000 44.064 315 ASP C O 1
ATOM 13032 N N . LEU C 1 140 ? -15.300 -41.957 -19.835 1.000 47.058 316 LEU C N 1
ATOM 13033 C CA . LEU C 1 140 ? -15.640 -40.547 -20.147 1.000 48.291 316 LEU C CA 1
ATOM 13034 C C . LEU C 1 140 ? -16.866 -40.189 -19.314 1.000 49.300 316 LEU C C 1
ATOM 13035 O O . LEU C 1 140 ? -17.913 -40.836 -19.513 1.000 51.392 316 LEU C O 1
ATOM 13051 N N . VAL C 1 141 ? -16.712 -39.215 -18.419 1.000 53.001 317 VAL C N 1
ATOM 13052 C CA . VAL C 1 141 ? -17.768 -38.681 -17.509 1.000 49.468 317 VAL C CA 1
ATOM 13053 C C . VAL C 1 141 ? -18.245 -37.334 -18.070 1.000 51.470 317 VAL C C 1
ATOM 13054 O O . VAL C 1 141 ? -17.412 -36.396 -18.193 1.000 48.180 317 VAL C O 1
ATOM 13067 N N . ILE C 1 142 ? -19.531 -37.263 -18.425 1.000 52.376 318 ILE C N 1
ATOM 13068 C CA . ILE C 1 142 ? -20.220 -36.044 -18.944 1.000 50.257 318 ILE C CA 1
ATOM 13069 C C . ILE C 1 142 ? -21.238 -35.598 -17.899 1.000 41.906 318 ILE C C 1
ATOM 13070 O O . ILE C 1 142 ? -22.408 -36.000 -17.956 1.000 36.345 318 ILE C O 1
ATOM 13086 N N . PRO C 1 143 ? -20.804 -34.782 -16.907 1.000 39.016 319 PRO C N 1
ATOM 13087 C CA . PRO C 1 143 ? -21.669 -34.360 -15.791 1.000 41.651 319 PRO C CA 1
ATOM 13088 C C . PRO C 1 143 ? -23.044 -33.826 -16.218 1.000 39.350 319 PRO C C 1
ATOM 13089 O O . PRO C 1 143 ? -23.245 -33.612 -17.398 1.000 43.695 319 PRO C O 1
ATOM 13100 N N . VAL C 1 144 ? -23.959 -33.698 -15.253 1.000 43.020 320 VAL C N 1
ATOM 13101 C CA . VAL C 1 144 ? -25.351 -33.196 -15.449 1.000 42.518 320 VAL C CA 1
ATOM 13102 C C . VAL C 1 144 ? -25.582 -31.936 -14.608 1.000 41.753 320 VAL C C 1
ATOM 13103 O O . VAL C 1 144 ? -26.402 -31.098 -15.052 1.000 43.763 320 VAL C O 1
ATOM 13116 N N . ASN C 1 145 ? -24.881 -31.762 -13.481 1.000 40.243 321 ASN C N 1
ATOM 13117 C CA . ASN C 1 145 ? -25.144 -30.629 -12.552 1.000 44.235 321 ASN C CA 1
ATOM 13118 C C . ASN C 1 145 ? -24.274 -29.452 -12.996 1.000 49.890 321 ASN C C 1
ATOM 13119 O O . ASN C 1 145 ? -24.460 -29.039 -14.153 1.000 66.863 321 ASN C O 1
ATOM 13130 N N . GLY C 1 146 ? -23.374 -28.922 -12.163 1.000 51.236 322 GLY C N 1
ATOM 13131 C CA . GLY C 1 146 ? -22.311 -28.015 -12.652 1.000 59.311 322 GLY C CA 1
ATOM 13132 C C . GLY C 1 146 ? -21.523 -28.604 -13.836 1.000 62.083 322 GLY C C 1
ATOM 13133 O O . GLY C 1 146 ? -21.548 -29.818 -14.064 1.000 54.896 322 GLY C O 1
ATOM 13137 N N . PRO C 1 147 ? -20.781 -27.775 -14.623 1.000 68.669 323 PRO C N 1
ATOM 13138 C CA . PRO C 1 147 ? -19.965 -28.268 -15.740 1.000 65.192 323 PRO C CA 1
ATOM 13139 C C . PRO C 1 147 ? -18.641 -28.920 -15.301 1.000 63.904 323 PRO C C 1
ATOM 13140 O O . PRO C 1 147 ? -17.843 -28.277 -14.632 1.000 51.464 323 PRO C O 1
ATOM 13151 N N . GLY C 1 148 ? -18.441 -30.189 -15.667 1.000 67.925 324 GLY C N 1
ATOM 13152 C CA . GLY C 1 148 ? -17.245 -30.968 -15.288 1.000 68.324 324 GLY C CA 1
ATOM 13153 C C . GLY C 1 148 ? -17.195 -31.295 -13.803 1.000 67.173 324 GLY C C 1
ATOM 13154 O O . GLY C 1 148 ? -16.081 -31.436 -13.309 1.000 65.458 324 GLY C O 1
ATOM 13158 N N . LYS C 1 149 ? -18.336 -31.398 -13.104 1.000 74.922 325 LYS C N 1
ATOM 13159 C CA . LYS C 1 149 ? -18.389 -31.765 -11.655 1.000 78.269 325 LYS C CA 1
ATOM 13160 C C . LYS C 1 149 ? -19.173 -33.081 -11.464 1.000 76.626 325 LYS C C 1
ATOM 13161 O O . LYS C 1 149 ? -20.432 -33.049 -11.427 1.000 70.322 325 LYS C O 1
ATOM 13180 N N . PHE C 1 150 ? -18.410 -34.186 -11.533 1.000 75.986 326 PHE C N 1
ATOM 13181 C CA . PHE C 1 150 ? -18.577 -35.520 -10.895 1.000 69.612 326 PHE C CA 1
ATOM 13182 C C . PHE C 1 150 ? -19.005 -35.378 -9.433 1.000 67.260 326 PHE C C 1
ATOM 13183 O O . PHE C 1 150 ? -18.198 -34.816 -8.655 1.000 60.597 326 PHE C O 1
ATOM 13194 N N . GLU C 1 151 ? -20.166 -35.926 -9.060 1.000 63.942 327 GLU C N 1
ATOM 13195 C CA . GLU C 1 151 ? -20.472 -36.344 -7.661 1.000 60.713 327 GLU C CA 1
ATOM 13196 C C . GLU C 1 151 ? -20.768 -37.845 -7.655 1.000 53.334 327 GLU C C 1
ATOM 13197 O O . GLU C 1 151 ? -21.575 -38.299 -8.515 1.000 44.002 327 GLU C O 1
ATOM 13209 N N . ALA C 1 152 ? -20.134 -38.569 -6.718 1.000 55.052 328 ALA C N 1
ATOM 13210 C CA . ALA C 1 152 ? -20.368 -40.010 -6.449 1.000 53.110 328 ALA C CA 1
ATOM 13211 C C . ALA C 1 152 ? -21.158 -40.153 -5.138 1.000 44.417 328 ALA C C 1
ATOM 13212 O O . ALA C 1 152 ? -20.699 -39.609 -4.093 1.000 38.928 328 ALA C O 1
ATOM 13219 N N . PHE C 1 153 ? -22.298 -40.846 -5.212 1.000 41.094 329 PHE C N 1
ATOM 13220 C CA . PHE C 1 153 ? -23.254 -41.127 -4.103 1.000 44.572 329 PHE C CA 1
ATOM 13221 C C . PHE C 1 153 ? -23.225 -42.637 -3.794 1.000 42.640 329 PHE C C 1
ATOM 13222 O O . PHE C 1 153 ? -23.720 -43.432 -4.629 1.000 38.845 329 PHE C O 1
ATOM 13239 N N . ASP C 1 154 ? -22.687 -43.033 -2.634 1.000 42.797 330 ASP C N 1
ATOM 13240 C CA . ASP C 1 154 ? -22.488 -44.471 -2.304 1.000 47.142 330 ASP C CA 1
ATOM 13241 C C . ASP C 1 154 ? -23.763 -45.053 -1.665 1.000 44.606 330 ASP C C 1
ATOM 13242 O O . ASP C 1 154 ? -24.257 -44.523 -0.654 1.000 39.520 330 ASP C O 1
ATOM 13251 N N . LEU C 1 155 ? -24.289 -46.134 -2.234 1.000 43.513 331 LEU C N 1
ATOM 13252 C CA . LEU C 1 155 ? -25.502 -46.791 -1.692 1.000 47.061 331 LEU C CA 1
ATOM 13253 C C . LEU C 1 155 ? -25.093 -47.807 -0.609 1.000 54.190 331 LEU C C 1
ATOM 13254 O O . LEU C 1 155 ? -25.924 -48.133 0.255 1.000 57.352 331 LEU C O 1
ATOM 13270 N N . ALA C 1 156 ? -23.844 -48.275 -0.639 1.000 52.992 332 ALA C N 1
ATOM 13271 C CA . ALA C 1 156 ? -23.317 -49.328 0.249 1.000 55.204 332 ALA C CA 1
ATOM 13272 C C . ALA C 1 156 ? -22.685 -48.690 1.486 1.000 58.114 332 ALA C C 1
ATOM 13273 O O . ALA C 1 156 ? -22.329 -47.485 1.420 1.000 47.321 332 ALA C O 1
ATOM 13280 N N . LYS C 1 157 ? -22.578 -49.494 2.553 1.000 60.721 333 LYS C N 1
ATOM 13281 C CA . LYS C 1 157 ? -21.965 -49.163 3.869 1.000 66.185 333 LYS C CA 1
ATOM 13282 C C . LYS C 1 157 ? -20.538 -48.607 3.683 1.000 68.900 333 LYS C C 1
ATOM 13283 O O . LYS C 1 157 ? -19.670 -49.365 3.222 1.000 83.979 333 LYS C O 1
ATOM 13302 N N . ASN C 1 158 ? -20.323 -47.330 4.031 1.000 61.251 334 ASN C N 1
ATOM 13303 C CA . ASN C 1 158 ? -19.030 -46.585 4.007 1.000 58.383 334 ASN C CA 1
ATOM 13304 C C . ASN C 1 158 ? -19.243 -45.303 4.823 1.000 59.168 334 ASN C C 1
ATOM 13305 O O . ASN C 1 158 ? -20.426 -44.939 4.992 1.000 53.126 334 ASN C O 1
ATOM 13316 N N . LYS C 1 159 ? -18.186 -44.634 5.307 1.000 62.190 335 LYS C N 1
ATOM 13317 C CA . LYS C 1 159 ? -18.331 -43.385 6.123 1.000 68.676 335 LYS C CA 1
ATOM 13318 C C . LYS C 1 159 ? -19.389 -42.478 5.474 1.000 74.164 335 LYS C C 1
ATOM 13319 O O . LYS C 1 159 ? -20.221 -41.908 6.219 1.000 76.922 335 LYS C O 1
ATOM 13338 N N . ASN C 1 160 ? -19.356 -42.361 4.137 1.000 77.625 336 ASN C N 1
ATOM 13339 C CA . ASN C 1 160 ? -20.328 -41.597 3.303 1.000 77.350 336 ASN C CA 1
ATOM 13340 C C . ASN C 1 160 ? -21.682 -42.319 3.294 1.000 73.889 336 ASN C C 1
ATOM 13341 O O . ASN C 1 160 ? -22.691 -41.801 3.909 1.000 72.622 336 ASN C O 1
ATOM 13352 N N . GLN C 1 161 ? -21.719 -43.470 2.627 1.000 58.016 337 GLN C N 1
ATOM 13353 C CA . GLN C 1 161 ? -22.993 -44.058 2.156 1.000 55.302 337 GLN C CA 1
ATOM 13354 C C . GLN C 1 161 ? -23.740 -42.876 1.515 1.000 59.759 337 GLN C C 1
ATOM 13355 O O . GLN C 1 161 ? -23.059 -42.110 0.749 1.000 73.438 337 GLN C O 1
ATOM 13369 N N . TYR C 1 162 ? -25.051 -42.749 1.767 1.000 46.526 338 TYR C N 1
ATOM 13370 C CA . TYR C 1 162 ? -25.876 -41.528 1.586 1.000 39.490 338 TYR C CA 1
ATOM 13371 C C . TYR C 1 162 ? -27.191 -41.690 2.372 1.000 41.632 338 TYR C C 1
ATOM 13372 O O . TYR C 1 162 ? -27.652 -40.691 2.965 1.000 40.553 338 TYR C O 1
ATOM 13390 N N . LEU C 1 163 ? -27.751 -42.905 2.433 1.000 41.063 339 LEU C N 1
ATOM 13391 C CA . LEU C 1 163 ? -28.874 -43.244 3.344 1.000 39.879 339 LEU C CA 1
ATOM 13392 C C . LEU C 1 163 ? -28.578 -42.673 4.742 1.000 41.290 339 LEU C C 1
ATOM 13393 O O . LEU C 1 163 ? -29.538 -42.171 5.373 1.000 44.322 339 LEU C O 1
ATOM 13409 N N . ARG C 1 164 ? -27.322 -42.699 5.206 1.000 39.484 340 ARG C N 1
ATOM 13410 C CA . ARG C 1 164 ? -26.950 -42.215 6.571 1.000 44.221 340 ARG C CA 1
ATOM 13411 C C . ARG C 1 164 ? -27.177 -40.708 6.729 1.000 42.843 340 ARG C C 1
ATOM 13412 O O . ARG C 1 164 ? -27.244 -40.247 7.878 1.000 42.178 340 ARG C O 1
ATOM 13433 N N . GLY C 1 165 ? -27.216 -39.965 5.624 1.000 46.097 341 GLY C N 1
ATOM 13434 C CA . GLY C 1 165 ? -27.409 -38.501 5.611 1.000 44.848 341 GLY C CA 1
ATOM 13435 C C . GLY C 1 165 ? -28.771 -38.077 6.146 1.000 40.524 341 GLY C C 1
ATOM 13436 O O . GLY C 1 165 ? -28.858 -36.969 6.680 1.000 38.413 341 GLY C O 1
ATOM 13440 N N . PHE C 1 166 ? -29.804 -38.903 5.979 1.000 38.403 342 PHE C N 1
ATOM 13441 C CA . PHE C 1 166 ? -31.184 -38.623 6.450 1.000 38.606 342 PHE C CA 1
ATOM 13442 C C . PHE C 1 166 ? -31.237 -38.724 7.989 1.000 40.280 342 PHE C C 1
ATOM 13443 O O . PHE C 1 166 ? -30.534 -39.610 8.609 1.000 35.402 342 PHE C O 1
ATOM 13460 N N . SER C 1 167 ? -32.083 -37.864 8.581 1.000 36.048 343 SER C N 1
ATOM 13461 C CA . SER C 1 167 ? -32.470 -37.833 10.011 1.000 31.780 343 SER C CA 1
ATOM 13462 C C . SER C 1 167 ? -33.149 -39.154 10.365 1.000 36.555 343 SER C C 1
ATOM 13463 O O . SER C 1 167 ? -33.849 -39.727 9.496 1.000 38.787 343 SER C O 1
ATOM 13471 N N . LYS C 1 168 ? -32.970 -39.614 11.604 1.000 45.399 344 LYS C N 1
ATOM 13472 C CA . LYS C 1 168 ? -33.644 -40.828 12.142 1.000 47.481 344 LYS C CA 1
ATOM 13473 C C . LYS C 1 168 ? -35.140 -40.781 11.771 1.000 45.608 344 LYS C C 1
ATOM 13474 O O . LYS C 1 168 ? -35.641 -41.762 11.197 1.000 40.051 344 LYS C O 1
ATOM 13493 N N . ASN C 1 169 ? -35.848 -39.682 12.064 1.000 46.299 345 ASN C N 1
ATOM 13494 C CA . ASN C 1 169 ? -37.330 -39.638 11.904 1.000 45.027 345 ASN C CA 1
ATOM 13495 C C . ASN C 1 169 ? -37.688 -39.902 10.446 1.000 42.944 345 ASN C C 1
ATOM 13496 O O . ASN C 1 169 ? -38.724 -40.593 10.206 1.000 43.363 345 ASN C O 1
ATOM 13507 N N . ILE C 1 170 ? -36.864 -39.396 9.518 1.000 36.815 346 ILE C N 1
ATOM 13508 C CA . ILE C 1 170 ? -37.109 -39.566 8.056 1.000 36.406 346 ILE C CA 1
ATOM 13509 C C . ILE C 1 170 ? -36.901 -41.046 7.706 1.000 34.524 346 ILE C C 1
ATOM 13510 O O . ILE C 1 170 ? -37.744 -41.628 6.983 1.000 29.063 346 ILE C O 1
ATOM 13526 N N . LEU C 1 171 ? -35.788 -41.613 8.166 1.000 35.096 347 LEU C N 1
ATOM 13527 C CA . LEU C 1 171 ? -35.445 -43.032 7.914 1.000 37.131 347 LEU C CA 1
ATOM 13528 C C . LEU C 1 171 ? -36.524 -43.926 8.513 1.000 32.320 347 LEU C C 1
ATOM 13529 O O . LEU C 1 171 ? -36.978 -44.780 7.778 1.000 30.989 347 LEU C O 1
ATOM 13545 N N . GLU C 1 172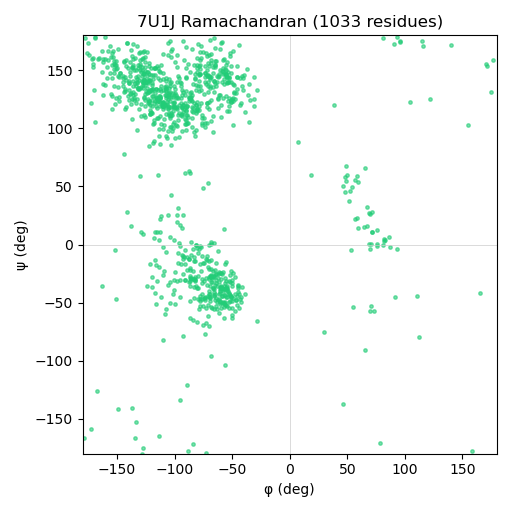 ? -36.914 -43.720 9.783 1.000 38.084 348 GLU C N 1
ATOM 13546 C CA . GLU C 1 172 ? -37.953 -44.530 10.502 1.000 39.637 348 GLU C CA 1
ATOM 13547 C C . GLU C 1 172 ? -39.229 -44.563 9.653 1.000 36.654 348 GLU C C 1
ATOM 13548 O O . GLU C 1 172 ? -39.656 -45.688 9.331 1.000 35.005 348 GLU C O 1
ATOM 13560 N N . ALA C 1 173 ? -39.765 -43.382 9.275 1.000 34.409 349 ALA C N 1
ATOM 13561 C CA . ALA C 1 173 ? -41.005 -43.187 8.472 1.000 35.626 349 ALA C CA 1
ATOM 13562 C C . ALA C 1 173 ? -40.842 -43.780 7.079 1.000 36.700 349 ALA C C 1
ATOM 13563 O O . ALA C 1 173 ? -41.748 -44.485 6.601 1.000 40.900 349 ALA C O 1
ATOM 13570 N N . SER C 1 174 ? -39.733 -43.421 6.445 1.000 40.551 350 SER C N 1
ATOM 13571 C CA . SER C 1 174 ? -39.259 -43.936 5.144 1.000 43.313 350 SER C CA 1
ATOM 13572 C C . SER C 1 174 ? -39.272 -45.489 5.135 1.000 43.024 350 SER C C 1
ATOM 13573 O O . SER C 1 174 ? -40.097 -46.056 4.369 1.000 41.598 350 SER C O 1
ATOM 13581 N N . TYR C 1 175 ? -38.493 -46.188 5.983 1.000 41.054 351 TYR C N 1
ATOM 13582 C CA . TYR C 1 175 ? -38.372 -47.683 5.938 1.000 41.392 351 TYR C CA 1
ATOM 13583 C C . TYR C 1 175 ? -39.486 -48.368 6.744 1.000 42.414 351 TYR C C 1
ATOM 13584 O O . TYR C 1 175 ? -39.508 -49.625 6.761 1.000 48.114 351 TYR C O 1
ATOM 13602 N N . ASN C 1 176 ? -40.406 -47.575 7.311 1.000 37.302 352 ASN C N 1
ATOM 13603 C CA . ASN C 1 176 ? -41.560 -47.997 8.150 1.000 35.211 352 ASN C CA 1
ATOM 13604 C C . ASN C 1 176 ? -41.076 -48.986 9.217 1.000 35.150 352 ASN C C 1
ATOM 13605 O O . ASN C 1 176 ? -41.738 -50.030 9.445 1.000 40.050 352 ASN C O 1
ATOM 13616 N N . THR C 1 177 ? -39.958 -48.654 9.845 1.000 31.604 353 THR C N 1
ATOM 13617 C CA . THR C 1 177 ? -39.171 -49.560 10.703 1.000 30.431 353 THR C CA 1
ATOM 13618 C C . THR C 1 177 ? -38.491 -48.703 11.739 1.000 29.121 353 THR C C 1
ATOM 13619 O O . THR C 1 177 ? -38.281 -47.522 11.473 1.000 29.761 353 THR C O 1
ATOM 13630 N N . ARG C 1 178 ? -38.219 -49.268 12.893 1.000 29.437 354 ARG C N 1
ATOM 13631 C CA . ARG C 1 178 ? -37.604 -48.465 13.963 1.000 33.007 354 ARG C CA 1
ATOM 13632 C C . ARG C 1 178 ? -36.143 -48.245 13.575 1.000 33.118 354 ARG C C 1
ATOM 13633 O O . ARG C 1 178 ? -35.550 -49.132 12.916 1.000 36.005 354 ARG C O 1
ATOM 13654 N N . TYR C 1 179 ? -35.616 -47.063 13.890 1.000 36.509 355 TYR C N 1
ATOM 13655 C CA . TYR C 1 179 ? -34.299 -46.578 13.399 1.000 39.721 355 TYR C CA 1
ATOM 13656 C C . TYR C 1 179 ? -33.187 -47.595 13.679 1.000 40.080 355 TYR C C 1
ATOM 13657 O O . TYR C 1 179 ? -32.327 -47.767 12.810 1.000 46.532 355 TYR C O 1
ATOM 13675 N N . GLU C 1 180 ? -33.179 -48.196 14.872 1.000 45.020 356 GLU C N 1
ATOM 13676 C CA . GLU C 1 180 ? -32.092 -49.077 15.392 1.000 41.644 356 GLU C CA 1
ATOM 13677 C C . GLU C 1 180 ? -31.962 -50.339 14.505 1.000 37.499 356 GLU C C 1
ATOM 13678 O O . GLU C 1 180 ? -30.798 -50.790 14.285 1.000 33.548 356 GLU C O 1
ATOM 13690 N N . THR C 1 181 ? -33.088 -50.859 13.987 1.000 31.456 357 THR C N 1
ATOM 13691 C CA . THR C 1 181 ? -33.141 -51.977 13.010 1.000 33.852 357 THR C CA 1
ATOM 13692 C C . THR C 1 181 ? -32.606 -51.491 11.637 1.000 38.829 357 THR C C 1
ATOM 13693 O O . THR C 1 181 ? -31.826 -52.241 11.013 1.000 35.884 357 THR C O 1
ATOM 13704 N N . ILE C 1 182 ? -32.963 -50.281 11.167 1.000 45.599 358 ILE C N 1
ATOM 13705 C CA . ILE C 1 182 ? -32.395 -49.677 9.909 1.000 45.003 358 ILE C CA 1
ATOM 13706 C C . ILE C 1 182 ? -30.853 -49.617 10.000 1.000 45.323 358 ILE C C 1
ATOM 13707 O O . ILE C 1 182 ? -30.194 -50.068 9.045 1.000 47.729 358 ILE C O 1
ATOM 13723 N N . GLU C 1 183 ? -30.303 -49.101 11.105 1.000 44.395 359 GLU C N 1
ATOM 13724 C CA . GLU C 1 183 ? -28.838 -49.001 11.366 1.000 48.900 359 GLU C CA 1
ATOM 13725 C C . GLU C 1 183 ? -28.184 -50.391 11.342 1.000 50.816 359 GLU C C 1
ATOM 13726 O O . GLU C 1 183 ? -27.225 -50.567 10.585 1.000 52.968 359 GLU C O 1
ATOM 13738 N N . LYS C 1 184 ? -28.674 -51.344 12.134 1.000 54.847 360 LYS C N 1
ATOM 13739 C CA . LYS C 1 184 ? -28.122 -52.723 12.174 1.000 59.450 360 LYS C CA 1
ATOM 13740 C C . LYS C 1 184 ? -28.026 -53.269 10.742 1.000 55.847 360 LYS C C 1
ATOM 13741 O O . LYS C 1 184 ? -26.956 -53.827 10.417 1.000 50.696 360 LYS C O 1
ATOM 13760 N N . VAL C 1 185 ? -29.073 -53.056 9.926 1.000 50.352 361 VAL C N 1
ATOM 13761 C CA . VAL C 1 185 ? -29.378 -53.817 8.673 1.000 45.984 361 VAL C CA 1
ATOM 13762 C C . VAL C 1 185 ? -28.958 -53.061 7.404 1.000 46.454 361 VAL C C 1
ATOM 13763 O O . VAL C 1 185 ? -28.652 -53.767 6.432 1.000 42.662 361 VAL C O 1
ATOM 13776 N N . LEU C 1 186 ? -28.965 -51.716 7.363 1.000 46.805 362 LEU C N 1
ATOM 13777 C CA . LEU C 1 186 ? -28.586 -50.968 6.123 1.000 47.554 362 LEU C CA 1
ATOM 13778 C C . LEU C 1 186 ? -27.302 -50.131 6.302 1.000 48.052 362 LEU C C 1
ATOM 13779 O O . LEU C 1 186 ? -26.578 -49.989 5.285 1.000 45.176 362 LEU C O 1
ATOM 13795 N N . LEU C 1 187 ? -26.998 -49.604 7.496 1.000 49.859 363 LEU C N 1
ATOM 13796 C CA . LEU C 1 187 ? -25.992 -48.507 7.654 1.000 62.729 363 LEU C CA 1
ATOM 13797 C C . LEU C 1 187 ? -24.692 -48.976 8.359 1.000 74.847 363 LEU C C 1
ATOM 13798 O O . LEU C 1 187 ? -23.706 -49.266 7.631 1.000 79.368 363 LEU C O 1
ATOM 13814 N N . GLU C 1 188 ? -24.679 -49.044 9.705 1.000 83.935 364 GLU C N 1
ATOM 13815 C CA . GLU C 1 188 ? -23.483 -49.076 10.609 1.000 81.825 364 GLU C CA 1
ATOM 13816 C C . GLU C 1 188 ? -22.710 -47.749 10.511 1.000 82.516 364 GLU C C 1
ATOM 13817 O O . GLU C 1 188 ? -22.371 -47.184 11.581 1.000 69.447 364 GLU C O 1
ATOM 13829 N N . ASP C 1 204 ? -15.234 -50.204 2.105 1.000 98.613 380 ASP C N 1
ATOM 13830 C CA . ASP C 1 204 ? -14.541 -49.664 0.899 1.000 101.892 380 ASP C CA 1
ATOM 13831 C C . ASP C 1 204 ? -15.482 -49.703 -0.318 1.000 99.295 380 ASP C C 1
ATOM 13832 O O . ASP C 1 204 ? -16.595 -50.273 -0.190 1.000 93.598 380 ASP C O 1
ATOM 13841 N N . ALA C 1 205 ? -15.044 -49.110 -1.443 1.000 89.069 381 ALA C N 1
ATOM 13842 C CA . ALA C 1 205 ? -15.804 -48.937 -2.709 1.000 82.820 381 ALA C CA 1
ATOM 13843 C C . ALA C 1 205 ? -15.636 -50.183 -3.587 1.000 80.810 381 ALA C C 1
ATOM 13844 O O . ALA C 1 205 ? -16.618 -50.569 -4.283 1.000 72.547 381 ALA C O 1
ATOM 13851 N N . ILE C 1 206 ? -14.437 -50.783 -3.552 1.000 79.144 382 ILE C N 1
ATOM 13852 C CA . ILE C 1 206 ? -14.113 -52.095 -4.194 1.000 74.488 382 ILE C CA 1
ATOM 13853 C C . ILE C 1 206 ? -13.665 -53.083 -3.101 1.000 66.490 382 ILE C C 1
ATOM 13854 O O . ILE C 1 206 ? -12.732 -52.751 -2.341 1.000 60.837 382 ILE C O 1
ATOM 13870 N N . VAL C 1 207 ? -14.329 -54.241 -3.007 1.000 63.041 383 VAL C N 1
ATOM 13871 C CA . VAL C 1 207 ? -14.122 -55.261 -1.930 1.000 63.808 383 VAL C CA 1
ATOM 13872 C C . VAL C 1 207 ? -13.926 -56.641 -2.572 1.000 66.996 383 VAL C C 1
ATOM 13873 O O . VAL C 1 207 ? -14.235 -56.773 -3.779 1.000 63.506 383 VAL C O 1
ATOM 13886 N N . LYS C 1 208 ? -13.435 -57.614 -1.786 1.000 68.397 384 LYS C N 1
ATOM 13887 C CA . LYS C 1 208 ? -13.202 -59.022 -2.212 1.000 69.837 384 LYS C CA 1
ATOM 13888 C C . LYS C 1 208 ? -14.576 -59.693 -2.356 1.000 75.032 384 LYS C C 1
ATOM 13889 O O . LYS C 1 208 ? -15.548 -59.137 -1.793 1.000 80.047 384 LYS C O 1
ATOM 13908 N N . VAL C 1 209 ? -14.668 -60.826 -3.068 1.000 75.352 385 VAL C N 1
ATOM 13909 C CA . VAL C 1 209 ? -15.930 -61.623 -3.221 1.000 81.288 385 VAL C CA 1
ATOM 13910 C C . VAL C 1 209 ? -15.574 -63.121 -3.212 1.000 85.752 385 VAL C C 1
ATOM 13911 O O . VAL C 1 209 ? -14.823 -63.559 -4.109 1.000 92.430 385 VAL C O 1
ATOM 13924 N N . SER C 1 210 ? -16.086 -63.881 -2.236 1.000 90.705 386 SER C N 1
ATOM 13925 C CA . SER C 1 210 ? -15.802 -65.331 -2.047 1.000 92.567 386 SER C CA 1
ATOM 13926 C C . SER C 1 210 ? -16.189 -66.109 -3.313 1.000 94.269 386 SER C C 1
ATOM 13927 O O . SER C 1 210 ? -17.053 -65.612 -4.081 1.000 82.443 386 SER C O 1
ATOM 13935 N N . ARG C 1 211 ? -15.614 -67.303 -3.492 1.000 93.428 387 ARG C N 1
ATOM 13936 C CA . ARG C 1 211 ? -15.769 -68.112 -4.731 1.000 111.587 387 ARG C CA 1
ATOM 13937 C C . ARG C 1 211 ? -17.231 -68.552 -4.930 1.000 117.454 387 ARG C C 1
ATOM 13938 O O . ARG C 1 211 ? -17.585 -68.792 -6.095 1.000 123.377 387 ARG C O 1
ATOM 13959 N N . GLU C 1 212 ? -18.065 -68.668 -3.887 1.000 126.122 388 GLU C N 1
ATOM 13960 C CA . GLU C 1 212 ? -19.428 -69.265 -4.048 1.000 132.166 388 GLU C CA 1
ATOM 13961 C C . GLU C 1 212 ? -20.459 -68.176 -4.403 1.000 130.504 388 GLU C C 1
ATOM 13962 O O . GLU C 1 212 ? -21.585 -68.544 -4.817 1.000 132.851 388 GLU C O 1
ATOM 13974 N N . GLN C 1 213 ? -20.085 -66.894 -4.300 1.000 123.391 389 GLN C N 1
ATOM 13975 C CA . GLN C 1 213 ? -20.903 -65.743 -4.780 1.000 105.970 389 GLN C CA 1
ATOM 13976 C C . GLN C 1 213 ? -20.736 -65.615 -6.297 1.000 102.174 389 GLN C C 1
ATOM 13977 O O . GLN C 1 213 ? -21.767 -65.667 -6.995 1.000 101.471 389 GLN C O 1
ATOM 13991 N N . ILE C 1 214 ? -19.490 -65.492 -6.776 1.000 96.258 390 ILE C N 1
ATOM 13992 C CA . ILE C 1 214 ? -19.134 -65.390 -8.228 1.000 99.068 390 ILE C CA 1
ATOM 13993 C C . ILE C 1 214 ? -19.889 -66.488 -8.987 1.000 110.194 390 ILE C C 1
ATOM 13994 O O . ILE C 1 214 ? -20.656 -66.152 -9.915 1.000 121.429 390 ILE C O 1
ATOM 14010 N N . GLU C 1 215 ? -19.684 -67.750 -8.596 1.000 117.465 391 GLU C N 1
ATOM 14011 C CA . GLU C 1 215 ? -20.245 -68.937 -9.294 1.000 117.865 391 GLU C CA 1
ATOM 14012 C C . GLU C 1 215 ? -21.771 -68.814 -9.302 1.000 117.101 391 GLU C C 1
ATOM 14013 O O . GLU C 1 215 ? -22.366 -69.035 -10.384 1.000 127.777 391 GLU C O 1
ATOM 14025 N N . GLU C 1 216 ? -22.370 -68.442 -8.164 1.000 103.561 392 GLU C N 1
ATOM 14026 C CA . GLU C 1 216 ? -23.842 -68.255 -8.053 1.000 113.432 392 GLU C CA 1
ATOM 14027 C C . GLU C 1 216 ? -24.268 -67.068 -8.930 1.000 109.172 392 GLU C C 1
ATOM 14028 O O . GLU C 1 216 ? -25.346 -67.165 -9.573 1.000 97.767 392 GLU C O 1
ATOM 14040 N N . LEU C 1 217 ? -23.442 -66.010 -8.965 1.000 100.933 393 LEU C N 1
ATOM 14041 C CA . LEU C 1 217 ? -23.697 -64.753 -9.729 1.000 92.638 393 LEU C CA 1
ATOM 14042 C C . LEU C 1 217 ? -23.836 -65.090 -11.228 1.000 88.937 393 LEU C C 1
ATOM 14043 O O . LEU C 1 217 ? -24.575 -64.373 -11.921 1.000 78.032 393 LEU C O 1
ATOM 14059 N N . LYS C 1 218 ? -23.255 -66.197 -11.701 1.000 93.552 394 LYS C N 1
ATOM 14060 C CA . LYS C 1 218 ? -23.724 -66.869 -12.949 1.000 98.619 394 LYS C CA 1
ATOM 14061 C C . LYS C 1 218 ? -24.290 -68.248 -12.573 1.000 88.729 394 LYS C C 1
ATOM 14062 O O . LYS C 1 218 ? -25.378 -68.284 -11.942 1.000 69.592 394 LYS C O 1
ATOM 14071 N N . PHE C 1 233 ? -30.443 -51.951 -24.630 1.000 97.604 409 PHE C N 1
ATOM 14072 C CA . PHE C 1 233 ? -29.221 -51.250 -25.111 1.000 114.070 409 PHE C CA 1
ATOM 14073 C C . PHE C 1 233 ? -27.977 -52.053 -24.704 1.000 114.761 409 PHE C C 1
ATOM 14074 O O . PHE C 1 233 ? -27.423 -51.746 -23.619 1.000 121.862 409 PHE C O 1
ATOM 14091 N N . GLU C 1 234 ? -27.549 -53.013 -25.548 1.000 110.251 410 GLU C N 1
ATOM 14092 C CA . GLU C 1 234 ? -26.412 -53.955 -25.288 1.000 104.393 410 GLU C CA 1
ATOM 14093 C C . GLU C 1 234 ? -25.075 -53.258 -25.584 1.000 95.566 410 GLU C C 1
ATOM 14094 O O . GLU C 1 234 ? -25.032 -52.307 -26.375 1.000 68.078 410 GLU C O 1
ATOM 14106 N N . PRO C 1 235 ? -23.950 -53.706 -24.951 1.000 100.943 411 PRO C N 1
ATOM 14107 C CA . PRO C 1 235 ? -22.617 -53.161 -25.220 1.000 92.332 411 PRO C CA 1
ATOM 14108 C C . PRO C 1 235 ? -22.302 -53.199 -26.721 1.000 84.125 411 PRO C C 1
ATOM 14109 O O . PRO C 1 235 ? -22.779 -54.084 -27.411 1.000 88.221 411 PRO C O 1
ATOM 14120 N N . ILE C 1 236 ? -21.526 -52.230 -27.193 1.000 77.188 412 ILE C N 1
ATOM 14121 C CA . ILE C 1 236 ? -21.041 -52.167 -28.598 1.000 68.661 412 ILE C CA 1
ATOM 14122 C C . ILE C 1 236 ? -19.514 -52.249 -28.522 1.000 64.302 412 ILE C C 1
ATOM 14123 O O . ILE C 1 236 ? -18.907 -51.447 -27.774 1.000 64.340 412 ILE C O 1
ATOM 14139 N N . ASN C 1 237 ? -18.949 -53.262 -29.189 1.000 67.674 413 ASN C N 1
ATOM 14140 C CA . ASN C 1 237 ? -17.495 -53.588 -29.249 1.000 64.394 413 ASN C CA 1
ATOM 14141 C C . ASN C 1 237 ? -16.840 -52.776 -30.378 1.000 56.691 413 ASN C C 1
ATOM 14142 O O . ASN C 1 237 ? -17.354 -52.859 -31.530 1.000 43.656 413 ASN C O 1
ATOM 14153 N N . LEU C 1 238 ? -15.756 -52.054 -30.047 1.000 57.127 414 LEU C N 1
ATOM 14154 C CA . LEU C 1 238 ? -14.912 -51.227 -30.969 1.000 57.895 414 LEU C CA 1
ATOM 14155 C C . LEU C 1 238 ? -14.450 -52.034 -32.187 1.000 54.090 414 LEU C C 1
ATOM 14156 O O . LEU C 1 238 ? -14.346 -51.418 -33.260 1.000 45.055 414 LEU C O 1
ATOM 14172 N N . ARG C 1 239 ? -14.229 -53.347 -32.024 1.000 62.723 415 ARG C N 1
ATOM 14173 C CA . ARG C 1 239 ? -13.579 -54.245 -33.024 1.000 70.091 415 ARG C CA 1
ATOM 14174 C C . ARG C 1 239 ? -14.580 -55.202 -33.703 1.000 68.547 415 ARG C C 1
ATOM 14175 O O . ARG C 1 239 ? -14.149 -55.873 -34.667 1.000 75.061 415 ARG C O 1
ATOM 14196 N N . SER C 1 240 ? -15.848 -55.243 -33.272 1.000 69.203 416 SER C N 1
ATOM 14197 C CA . SER C 1 240 ? -16.911 -56.127 -33.829 1.000 73.684 416 SER C CA 1
ATOM 14198 C C . SER C 1 240 ? -16.998 -55.952 -35.350 1.000 78.721 416 SER C C 1
ATOM 14199 O O . SER C 1 240 ? -17.002 -56.984 -36.042 1.000 88.717 416 SER C O 1
ATOM 14207 N N . HIS C 1 241 ? -17.078 -54.700 -35.836 1.000 83.586 417 HIS C N 1
ATOM 14208 C CA . HIS C 1 241 ? -17.103 -54.320 -37.281 1.000 83.350 417 HIS C CA 1
ATOM 14209 C C . HIS C 1 241 ? -15.668 -54.141 -37.815 1.000 78.977 417 HIS C C 1
ATOM 14210 O O . HIS C 1 241 ? -14.731 -53.900 -37.004 1.000 69.510 417 HIS C O 1
ATOM 14225 N N . LYS C 1 242 ? -15.504 -54.305 -39.136 1.000 81.115 418 LYS C N 1
ATOM 14226 C CA . LYS C 1 242 ? -14.205 -54.264 -39.871 1.000 71.793 418 LYS C CA 1
ATOM 14227 C C . LYS C 1 242 ? -13.636 -52.853 -39.780 1.000 64.644 418 LYS C C 1
ATOM 14228 O O . LYS C 1 242 ? -14.347 -51.881 -40.018 1.000 53.534 418 LYS C O 1
ATOM 14247 N N . PRO C 1 243 ? -12.339 -52.707 -39.417 1.000 65.992 419 PRO C N 1
ATOM 14248 C CA . PRO C 1 243 ? -11.773 -51.404 -39.050 1.000 61.182 419 PRO C CA 1
ATOM 14249 C C . PRO C 1 243 ? -11.913 -50.349 -40.160 1.000 61.281 419 PRO C C 1
ATOM 14250 O O . PRO C 1 243 ? -11.892 -50.698 -41.328 1.000 53.393 419 PRO C O 1
ATOM 14261 N N . GLU C 1 244 ? -12.046 -49.076 -39.791 1.000 63.251 420 GLU C N 1
ATOM 14262 C CA . GLU C 1 244 ? -12.148 -47.992 -40.798 1.000 74.304 420 GLU C CA 1
ATOM 14263 C C . GLU C 1 244 ? -10.905 -48.051 -41.702 1.000 69.261 420 GLU C C 1
ATOM 14264 O O . GLU C 1 244 ? -11.098 -48.115 -42.927 1.000 64.917 420 GLU C O 1
ATOM 14276 N N . TYR C 1 245 ? -9.693 -48.106 -41.125 1.000 62.958 421 TYR C N 1
ATOM 14277 C CA . TYR C 1 245 ? -8.419 -48.370 -41.852 1.000 57.204 421 TYR C CA 1
ATOM 14278 C C . TYR C 1 245 ? -7.671 -49.584 -41.267 1.000 56.703 421 TYR C C 1
ATOM 14279 O O . TYR C 1 245 ? -7.643 -49.695 -40.011 1.000 54.095 421 TYR C O 1
ATOM 14297 N N . SER C 1 246 ? -7.081 -50.432 -42.139 1.000 55.910 422 SER C N 1
ATOM 14298 C CA . SER C 1 246 ? -5.992 -51.418 -41.836 1.000 57.236 422 SER C CA 1
ATOM 14299 C C . SER C 1 246 ? -4.892 -51.398 -42.915 1.000 54.927 422 SER C C 1
ATOM 14300 O O . SER C 1 246 ? -5.219 -51.394 -44.111 1.000 55.354 422 SER C O 1
ATOM 14308 N N . ASN C 1 247 ? -3.639 -51.438 -42.454 1.000 55.816 423 ASN C N 1
ATOM 14309 C CA . ASN C 1 247 ? -2.353 -51.550 -43.192 1.000 55.056 423 ASN C CA 1
ATOM 14310 C C . ASN C 1 247 ? -1.499 -52.568 -42.430 1.000 52.774 423 ASN C C 1
ATOM 14311 O O . ASN C 1 247 ? -1.890 -52.916 -41.317 1.000 43.376 423 ASN C O 1
ATOM 14322 N N . LYS C 1 248 ? -0.340 -52.957 -42.972 1.000 60.944 424 LYS C N 1
ATOM 14323 C CA . LYS C 1 248 ? 0.678 -53.782 -42.265 1.000 59.454 424 LYS C CA 1
ATOM 14324 C C . LYS C 1 248 ? 1.194 -53.018 -41.045 1.000 56.624 424 LYS C C 1
ATOM 14325 O O . LYS C 1 248 ? 1.988 -53.616 -40.295 1.000 55.268 424 LYS C O 1
ATOM 14344 N N . PHE C 1 249 ? 0.777 -51.757 -40.852 1.000 53.258 425 PHE C N 1
ATOM 14345 C CA . PHE C 1 249 ? 1.436 -50.810 -39.908 1.000 48.180 425 PHE C CA 1
ATOM 14346 C C . PHE C 1 249 ? 0.471 -50.294 -38.836 1.000 46.012 425 PHE C C 1
ATOM 14347 O O . PHE C 1 249 ? 0.986 -49.753 -37.831 1.000 40.326 425 PHE C O 1
ATOM 14364 N N . GLY C 1 250 ? -0.852 -50.433 -39.022 1.000 48.328 426 GLY C N 1
ATOM 14365 C CA . GLY C 1 250 ? -1.848 -49.875 -38.082 1.000 43.861 426 GLY C CA 1
ATOM 14366 C C . GLY C 1 250 ? -3.282 -50.236 -38.411 1.000 42.476 426 GLY C C 1
ATOM 14367 O O . GLY C 1 250 ? -3.544 -50.826 -39.455 1.000 37.694 426 GLY C O 1
ATOM 14371 N N . LYS C 1 251 ? -4.192 -49.874 -37.510 1.000 51.917 427 LYS C N 1
ATOM 14372 C CA . LYS C 1 251 ? -5.645 -50.206 -37.554 1.000 49.786 427 LYS C CA 1
ATOM 14373 C C . LYS C 1 251 ? -6.412 -49.091 -36.842 1.000 42.794 427 LYS C C 1
ATOM 14374 O O . LYS C 1 251 ? -6.022 -48.760 -35.727 1.000 39.284 427 LYS C O 1
ATOM 14393 N N . LEU C 1 252 ? -7.413 -48.492 -37.489 1.000 48.367 428 LEU C N 1
ATOM 14394 C CA . LEU C 1 252 ? -8.288 -47.446 -36.877 1.000 46.246 428 LEU C CA 1
ATOM 14395 C C . LEU C 1 252 ? -9.701 -48.018 -36.784 1.000 43.611 428 LEU C C 1
ATOM 14396 O O . LEU C 1 252 ? -10.339 -48.234 -37.823 1.000 48.476 428 LEU C O 1
ATOM 14412 N N . PHE C 1 253 ? -10.133 -48.321 -35.571 1.000 46.739 429 PHE C N 1
ATOM 14413 C CA . PHE C 1 253 ? -11.530 -48.701 -35.257 1.000 51.445 429 PHE C CA 1
ATOM 14414 C C . PHE C 1 253 ? -12.277 -47.451 -34.808 1.000 54.688 429 PHE C C 1
ATOM 14415 O O . PHE C 1 253 ? -11.698 -46.648 -34.033 1.000 54.992 429 PHE C O 1
ATOM 14432 N N . GLU C 1 254 ? -13.525 -47.309 -35.255 1.000 57.764 430 GLU C N 1
ATOM 14433 C CA . GLU C 1 254 ? -14.371 -46.151 -34.875 1.000 58.927 430 GLU C CA 1
ATOM 14434 C C . GLU C 1 254 ? -15.810 -46.606 -34.618 1.000 50.811 430 GLU C C 1
ATOM 14435 O O . GLU C 1 254 ? -16.353 -47.359 -35.450 1.000 42.696 430 GLU C O 1
ATOM 14447 N N . ILE C 1 255 ? -16.378 -46.152 -33.503 1.000 49.446 431 ILE C N 1
ATOM 14448 C CA . ILE C 1 255 ? -17.847 -45.960 -33.309 1.000 57.280 431 ILE C CA 1
ATOM 14449 C C . ILE C 1 255 ? -18.141 -44.474 -33.469 1.000 55.592 431 ILE C C 1
ATOM 14450 O O . ILE C 1 255 ? -17.537 -43.710 -32.695 1.000 50.718 431 ILE C O 1
ATOM 14466 N N . THR C 1 256 ? -19.095 -44.106 -34.336 1.000 64.714 432 THR C N 1
ATOM 14467 C CA . THR C 1 256 ? -19.447 -42.691 -34.670 1.000 67.408 432 THR C CA 1
ATOM 14468 C C . THR C 1 256 ? -20.970 -42.497 -34.619 1.000 76.283 432 THR C C 1
ATOM 14469 O O . THR C 1 256 ? -21.707 -43.478 -34.492 1.000 75.584 432 THR C O 1
ATOM 14480 N N . PRO C 1 257 ? -21.493 -41.238 -34.707 1.000 84.411 433 PRO C N 1
ATOM 14481 C CA . PRO C 1 257 ? -22.934 -40.968 -34.633 1.000 81.110 433 PRO C CA 1
ATOM 14482 C C . PRO C 1 257 ? -23.772 -41.319 -35.875 1.000 84.824 433 PRO C C 1
ATOM 14483 O O . PRO C 1 257 ? -24.575 -40.497 -36.273 1.000 97.410 433 PRO C O 1
ATOM 14494 N N . GLU C 1 258 ? -23.619 -42.521 -36.440 1.000 91.932 434 GLU C N 1
ATOM 14495 C CA . GLU C 1 258 ? -24.459 -43.003 -37.574 1.000 87.739 434 GLU C CA 1
ATOM 14496 C C . GLU C 1 258 ? -25.890 -43.243 -37.073 1.000 93.137 434 GLU C C 1
ATOM 14497 O O . GLU C 1 258 ? -26.137 -43.117 -35.847 1.000 81.669 434 GLU C O 1
ATOM 14509 N N . LYS C 1 259 ? -26.782 -43.605 -38.002 1.000 103.726 435 LYS C N 1
ATOM 14510 C CA . LYS C 1 259 ? -28.154 -44.131 -37.754 1.000 104.075 435 LYS C CA 1
ATOM 14511 C C . LYS C 1 259 ? -28.136 -45.152 -36.600 1.000 105.351 435 LYS C C 1
ATOM 14512 O O . LYS C 1 259 ? -28.989 -45.018 -35.700 1.000 104.541 435 LYS C O 1
ATOM 14531 N N . LYS C 1 260 ? -27.166 -46.082 -36.583 1.000 109.298 436 LYS C N 1
ATOM 14532 C CA . LYS C 1 260 ? -27.206 -47.368 -35.820 1.000 107.882 436 LYS C CA 1
ATOM 14533 C C . LYS C 1 260 ? -26.299 -47.328 -34.579 1.000 98.016 436 LYS C C 1
ATOM 14534 O O . LYS C 1 260 ? -25.858 -48.409 -34.161 1.000 94.706 436 LYS C O 1
ATOM 14553 N N . TYR C 1 261 ? -26.017 -46.141 -34.029 1.000 95.692 437 TYR C N 1
ATOM 14554 C CA . TYR C 1 261 ? -25.494 -45.920 -32.650 1.000 89.283 437 TYR C CA 1
ATOM 14555 C C . TYR C 1 261 ? -26.134 -44.635 -32.125 1.000 93.968 437 TYR C C 1
ATOM 14556 O O . TYR C 1 261 ? -25.518 -43.571 -32.160 1.000 85.510 437 TYR C O 1
ATOM 14574 N N . PRO C 1 262 ? -27.411 -44.674 -31.679 1.000 109.521 438 PRO C N 1
ATOM 14575 C CA . PRO C 1 262 ? -28.128 -43.453 -31.293 1.000 105.570 438 PRO C CA 1
ATOM 14576 C C . PRO C 1 262 ? -27.837 -42.916 -29.876 1.000 98.208 438 PRO C C 1
ATOM 14577 O O . PRO C 1 262 ? -28.403 -41.893 -29.526 1.000 94.346 438 PRO C O 1
ATOM 14588 N N . GLN C 1 263 ? -26.975 -43.590 -29.103 1.000 95.021 439 GLN C N 1
ATOM 14589 C CA . GLN C 1 263 ? -26.505 -43.134 -27.762 1.000 91.709 439 GLN C CA 1
ATOM 14590 C C . GLN C 1 263 ? -25.287 -42.215 -27.926 1.000 92.290 439 GLN C C 1
ATOM 14591 O O . GLN C 1 263 ? -25.090 -41.317 -27.070 1.000 97.715 439 GLN C O 1
ATOM 14605 N N . LEU C 1 264 ? -24.514 -42.430 -28.992 1.000 83.768 440 LEU C N 1
ATOM 14606 C CA . LEU C 1 264 ? -23.339 -41.603 -29.364 1.000 85.558 440 LEU C CA 1
ATOM 14607 C C . LEU C 1 264 ? -23.750 -40.497 -30.363 1.000 83.550 440 LEU C C 1
ATOM 14608 O O . LEU C 1 264 ? -22.931 -39.577 -30.596 1.000 80.769 440 LEU C O 1
ATOM 14624 N N . GLN C 1 265 ? -24.979 -40.532 -30.894 1.000 75.817 441 GLN C N 1
ATOM 14625 C CA . GLN C 1 265 ? -25.596 -39.407 -31.662 1.000 74.047 441 GLN C CA 1
ATOM 14626 C C . GLN C 1 265 ? -26.203 -38.402 -30.665 1.000 64.447 441 GLN C C 1
ATOM 14627 O O . GLN C 1 265 ? -26.007 -37.182 -30.828 1.000 53.555 441 GLN C O 1
ATOM 14641 N N . ASP C 1 266 ? -26.933 -38.917 -29.680 1.000 61.550 442 ASP C N 1
ATOM 14642 C CA . ASP C 1 266 ? -27.270 -38.230 -28.408 1.000 71.972 442 ASP C CA 1
ATOM 14643 C C . ASP C 1 266 ? -26.154 -37.232 -28.071 1.000 65.553 442 ASP C C 1
ATOM 14644 O O . ASP C 1 266 ? -26.400 -36.007 -28.084 1.000 59.292 442 ASP C O 1
ATOM 14653 N N . LEU C 1 267 ? -24.959 -37.760 -27.794 1.000 64.890 443 LEU C N 1
ATOM 14654 C CA . LEU C 1 267 ? -23.846 -37.034 -27.124 1.000 69.374 443 LEU C CA 1
ATOM 14655 C C . LEU C 1 267 ? -22.907 -36.458 -28.185 1.000 62.261 443 LEU C C 1
ATOM 14656 O O . LEU C 1 267 ? -21.939 -35.762 -27.804 1.000 57.633 443 LEU C O 1
ATOM 14672 N N . ASP C 1 268 ? -23.211 -36.717 -29.459 1.000 56.788 444 ASP C N 1
ATOM 14673 C CA . ASP C 1 268 ? -22.369 -36.310 -30.613 1.000 60.923 444 ASP C CA 1
ATOM 14674 C C . ASP C 1 268 ? -20.920 -36.734 -30.303 1.000 55.513 444 ASP C C 1
ATOM 14675 O O . ASP C 1 268 ? -20.020 -35.850 -30.293 1.000 54.604 444 ASP C O 1
ATOM 14684 N N . LEU C 1 269 ? -20.724 -38.024 -30.001 1.000 48.576 445 LEU C N 1
ATOM 14685 C CA . LEU C 1 269 ? -19.434 -38.607 -29.539 1.000 46.629 445 LEU C CA 1
ATOM 14686 C C . LEU C 1 269 ? -19.015 -39.707 -30.498 1.000 44.002 445 LEU C C 1
ATOM 14687 O O . LEU C 1 269 ? -19.908 -40.435 -30.966 1.000 44.596 445 LEU C O 1
ATOM 14703 N N . PHE C 1 270 ? -17.721 -39.830 -30.794 1.000 43.969 446 PHE C N 1
ATOM 14704 C CA . PHE C 1 270 ? -17.195 -41.098 -31.357 1.000 45.641 446 PHE C CA 1
ATOM 14705 C C . PHE C 1 270 ? -16.232 -41.710 -30.351 1.000 44.362 446 PHE C C 1
ATOM 14706 O O . PHE C 1 270 ? -15.630 -40.977 -29.511 1.000 37.537 446 PHE C O 1
ATOM 14723 N N . VAL C 1 271 ? -16.156 -43.037 -30.417 1.000 44.823 447 VAL C N 1
ATOM 14724 C CA . VAL C 1 271 ? -15.112 -43.840 -29.719 1.000 48.251 447 VAL C CA 1
ATOM 14725 C C . VAL C 1 271 ? -14.212 -44.462 -30.796 1.000 45.798 447 VAL C C 1
ATOM 14726 O O . VAL C 1 271 ? -14.731 -44.971 -31.827 1.000 41.396 447 VAL C O 1
ATOM 14739 N N . SER C 1 272 ? -12.900 -44.372 -30.610 1.000 49.046 448 SER C N 1
ATOM 14740 C CA . SER C 1 272 ? -11.923 -44.951 -31.560 1.000 52.331 448 SER C CA 1
ATOM 14741 C C . SER C 1 272 ? -10.962 -45.847 -30.793 1.000 54.372 448 SER C C 1
ATOM 14742 O O . SER C 1 272 ? -10.669 -45.538 -29.618 1.000 47.769 448 SER C O 1
ATOM 14750 N N . CYS C 1 273 ? -10.500 -46.912 -31.454 1.000 62.800 449 CYS C N 1
ATOM 14751 C CA . CYS C 1 273 ? -9.210 -47.579 -31.139 1.000 64.671 449 CYS C CA 1
ATOM 14752 C C . CYS C 1 273 ? -8.251 -47.359 -32.310 1.000 54.670 449 CYS C C 1
ATOM 14753 O O . CYS C 1 273 ? -8.612 -47.666 -33.444 1.000 43.921 449 CYS C O 1
ATOM 14761 N N . VAL C 1 274 ? -7.069 -46.843 -31.998 1.000 53.432 450 VAL C N 1
ATOM 14762 C CA . VAL C 1 274 ? -5.911 -46.765 -32.925 1.000 58.284 450 VAL C CA 1
ATOM 14763 C C . VAL C 1 274 ? -4.838 -47.757 -32.445 1.000 51.892 450 VAL C C 1
ATOM 14764 O O . VAL C 1 274 ? -4.407 -47.652 -31.288 1.000 48.079 450 VAL C O 1
ATOM 14777 N N . GLU C 1 275 ? -4.502 -48.733 -33.296 1.000 52.598 451 GLU C N 1
ATOM 14778 C CA . GLU C 1 275 ? -3.280 -49.580 -33.221 1.000 51.924 451 GLU C CA 1
ATOM 14779 C C . GLU C 1 275 ? -2.194 -48.943 -34.106 1.000 45.136 451 GLU C C 1
ATOM 14780 O O . GLU C 1 275 ? -2.440 -48.791 -35.315 1.000 43.595 451 GLU C O 1
ATOM 14792 N N . ILE C 1 276 ? -1.030 -48.589 -33.556 1.000 42.710 452 ILE C N 1
ATOM 14793 C CA . ILE C 1 276 ? 0.176 -48.233 -34.374 1.000 43.987 452 ILE C CA 1
ATOM 14794 C C . ILE C 1 276 ? 1.307 -49.234 -34.074 1.000 40.752 452 ILE C C 1
ATOM 14795 O O . ILE C 1 276 ? 1.977 -49.123 -33.016 1.000 39.313 452 ILE C O 1
ATOM 14811 N N . ASN C 1 277 ? 1.532 -50.152 -35.012 1.000 44.721 453 ASN C N 1
ATOM 14812 C CA . ASN C 1 277 ? 2.595 -51.187 -34.963 1.000 48.886 453 ASN C CA 1
ATOM 14813 C C . ASN C 1 277 ? 3.947 -50.504 -34.702 1.000 51.677 453 ASN C C 1
ATOM 14814 O O . ASN C 1 277 ? 4.187 -49.409 -35.252 1.000 49.696 453 ASN C O 1
ATOM 14825 N N . GLU C 1 278 ? 4.774 -51.126 -33.857 1.000 53.095 454 GLU C N 1
ATOM 14826 C CA . GLU C 1 278 ? 6.203 -50.779 -33.635 1.000 56.324 454 GLU C CA 1
ATOM 14827 C C . GLU C 1 278 ? 6.870 -50.332 -34.950 1.000 53.880 454 GLU C C 1
ATOM 14828 O O . GLU C 1 278 ? 6.768 -51.053 -35.984 1.000 46.542 454 GLU C O 1
ATOM 14840 N N . GLY C 1 279 ? 7.534 -49.172 -34.909 1.000 55.179 455 GLY C N 1
ATOM 14841 C CA . GLY C 1 279 ? 8.243 -48.547 -36.045 1.000 54.394 455 GLY C CA 1
ATOM 14842 C C . GLY C 1 279 ? 7.304 -48.090 -37.152 1.000 56.316 455 GLY C C 1
ATOM 14843 O O . GLY C 1 279 ? 7.797 -47.849 -38.275 1.000 59.731 455 GLY C O 1
ATOM 14847 N N . ALA C 1 280 ? 6.001 -47.985 -36.865 1.000 57.341 456 ALA C N 1
ATOM 14848 C CA . ALA C 1 280 ? 4.973 -47.486 -37.806 1.000 53.475 456 ALA C CA 1
ATOM 14849 C C . ALA C 1 280 ? 4.604 -46.047 -37.430 1.000 50.388 456 ALA C C 1
ATOM 14850 O O . ALA C 1 280 ? 4.989 -45.568 -36.335 1.000 46.539 456 ALA C O 1
ATOM 14857 N N . LEU C 1 281 ? 3.914 -45.383 -38.352 1.000 51.237 457 LEU C N 1
ATOM 14858 C CA . LEU C 1 281 ? 3.530 -43.949 -38.315 1.000 49.333 457 LEU C CA 1
ATOM 14859 C C . LEU C 1 281 ? 2.039 -43.884 -38.625 1.000 42.959 457 LEU C C 1
ATOM 14860 O O . LEU C 1 281 ? 1.604 -44.573 -39.583 1.000 39.270 457 LEU C O 1
ATOM 14876 N N . MET C 1 282 ? 1.263 -43.111 -37.868 1.000 44.758 458 MET C N 1
ATOM 14877 C CA . MET C 1 282 ? -0.071 -42.663 -38.365 1.000 42.206 458 MET C CA 1
ATOM 14878 C C . MET C 1 282 ? 0.157 -41.342 -39.088 1.000 37.010 458 MET C C 1
ATOM 14879 O O . MET C 1 282 ? 0.594 -40.360 -38.406 1.000 32.075 458 MET C O 1
ATOM 14893 N N . LEU C 1 283 ? -0.110 -41.365 -40.402 1.000 34.381 459 LEU C N 1
ATOM 14894 C CA . LEU C 1 283 ? 0.201 -40.282 -41.377 1.000 37.973 459 LEU C CA 1
ATOM 14895 C C . LEU C 1 283 ? -0.409 -38.951 -40.928 1.000 40.298 459 LEU C C 1
ATOM 14896 O O . LEU C 1 283 ? -1.448 -38.917 -40.251 1.000 37.043 459 LEU C O 1
ATOM 14912 N N . PRO C 1 284 ? 0.237 -37.816 -41.288 1.000 42.139 460 PRO C N 1
ATOM 14913 C CA . PRO C 1 284 ? -0.228 -36.506 -40.847 1.000 48.224 460 PRO C CA 1
ATOM 14914 C C . PRO C 1 284 ? -1.701 -36.358 -41.268 1.000 42.549 460 PRO C C 1
ATOM 14915 O O . PRO C 1 284 ? -2.025 -36.646 -42.387 1.000 38.475 460 PRO C O 1
ATOM 14926 N N . HIS C 1 285 ? -2.563 -36.011 -40.323 1.000 42.766 461 HIS C N 1
ATOM 14927 C CA . HIS C 1 285 ? -4.027 -35.898 -40.535 1.000 47.574 461 HIS C CA 1
ATOM 14928 C C . HIS C 1 285 ? -4.587 -34.868 -39.551 1.000 49.121 461 HIS C C 1
ATOM 14929 O O . HIS C 1 285 ? -3.948 -34.652 -38.484 1.000 45.305 461 HIS C O 1
ATOM 14944 N N . TYR C 1 286 ? -5.717 -34.250 -39.914 1.000 50.556 462 TYR C N 1
ATOM 14945 C CA . TYR C 1 286 ? -6.578 -33.450 -38.995 1.000 46.347 462 TYR C CA 1
ATOM 14946 C C . TYR C 1 286 ? -8.036 -33.925 -39.142 1.000 39.027 462 TYR C C 1
ATOM 14947 O O . TYR C 1 286 ? -8.467 -34.410 -40.241 1.000 30.675 462 TYR C O 1
ATOM 14965 N N . ASN C 1 287 ? -8.763 -33.800 -38.031 1.000 34.489 463 ASN C N 1
ATOM 14966 C CA . ASN C 1 287 ? -10.234 -33.996 -37.939 1.000 35.568 463 ASN C CA 1
ATOM 14967 C C . ASN C 1 287 ? -10.934 -32.718 -38.419 1.000 31.935 463 ASN C C 1
ATOM 14968 O O . ASN C 1 287 ? -10.487 -31.632 -37.975 1.000 28.305 463 ASN C O 1
ATOM 14979 N N . SER C 1 288 ? -11.960 -32.842 -39.285 1.000 32.530 464 SER C N 1
ATOM 14980 C CA . SER C 1 288 ? -12.819 -31.729 -39.775 1.000 32.055 464 SER C CA 1
ATOM 14981 C C . SER C 1 288 ? -13.141 -30.827 -38.593 1.000 39.701 464 SER C C 1
ATOM 14982 O O . SER C 1 288 ? -12.843 -29.602 -38.654 1.000 48.522 464 SER C O 1
ATOM 14990 N N . ARG C 1 289 ? -13.590 -31.499 -37.523 1.000 42.955 465 ARG C N 1
ATOM 14991 C CA . ARG C 1 289 ? -14.774 -31.156 -36.701 1.000 44.300 465 ARG C CA 1
ATOM 14992 C C . ARG C 1 289 ? -14.578 -31.635 -35.253 1.000 42.826 465 ARG C C 1
ATOM 14993 O O . ARG C 1 289 ? -14.811 -30.834 -34.350 1.000 47.149 465 ARG C O 1
ATOM 15014 N N . ALA C 1 290 ? -14.134 -32.879 -35.041 1.000 43.690 466 ALA C N 1
ATOM 15015 C CA . ALA C 1 290 ? -13.953 -33.528 -33.711 1.000 40.574 466 ALA C CA 1
ATOM 15016 C C . ALA C 1 290 ? -12.793 -32.947 -32.885 1.000 38.879 466 ALA C C 1
ATOM 15017 O O . ALA C 1 290 ? -11.731 -32.624 -33.434 1.000 45.569 466 ALA C O 1
ATOM 15024 N N . ILE C 1 291 ? -12.973 -32.872 -31.572 1.000 39.930 467 ILE C N 1
ATOM 15025 C CA . ILE C 1 291 ? -11.882 -32.583 -30.596 1.000 45.743 467 ILE C CA 1
ATOM 15026 C C . ILE C 1 291 ? -11.540 -33.945 -29.967 1.000 51.528 467 ILE C C 1
ATOM 15027 O O . ILE C 1 291 ? -12.353 -34.439 -29.179 1.000 59.029 467 ILE C O 1
ATOM 15043 N N . VAL C 1 292 ? -10.456 -34.608 -30.396 1.000 52.539 468 VAL C N 1
ATOM 15044 C CA . VAL C 1 292 ? -10.158 -36.006 -29.961 1.000 49.703 468 VAL C CA 1
ATOM 15045 C C . VAL C 1 292 ? -9.415 -35.943 -28.620 1.000 49.660 468 VAL C C 1
ATOM 15046 O O . VAL C 1 292 ? -8.449 -35.148 -28.478 1.000 47.707 468 VAL C O 1
ATOM 15059 N N . VAL C 1 293 ? -9.932 -36.701 -27.649 1.000 51.047 469 VAL C N 1
ATOM 15060 C CA . VAL C 1 293 ? -9.309 -36.951 -26.317 1.000 51.890 469 VAL C CA 1
ATOM 15061 C C . VAL C 1 293 ? -8.648 -38.328 -26.405 1.000 50.568 469 VAL C C 1
ATOM 15062 O O . VAL C 1 293 ? -9.378 -39.362 -26.454 1.000 36.976 469 VAL C O 1
ATOM 15075 N N . LEU C 1 294 ? -7.316 -38.307 -26.493 1.000 53.564 470 LEU C N 1
ATOM 15076 C CA . LEU C 1 294 ? -6.465 -39.461 -26.851 1.000 52.024 470 LEU C CA 1
ATOM 15077 C C . LEU C 1 294 ? -5.830 -39.985 -25.575 1.000 46.480 470 LEU C C 1
ATOM 15078 O O . LEU C 1 294 ? -5.035 -39.216 -25.012 1.000 41.062 470 LEU C O 1
ATOM 15094 N N . LEU C 1 295 ? -6.187 -41.201 -25.151 1.000 45.748 471 LEU C N 1
ATOM 15095 C CA . LEU C 1 295 ? -5.493 -41.935 -24.050 1.000 51.979 471 LEU C CA 1
ATOM 15096 C C . LEU C 1 295 ? -4.680 -43.094 -24.646 1.000 42.576 471 LEU C C 1
ATOM 15097 O O . LEU C 1 295 ? -5.224 -43.821 -25.480 1.000 38.394 471 LEU C O 1
ATOM 15113 N N . VAL C 1 296 ? -3.454 -43.283 -24.176 1.000 40.192 472 VAL C N 1
ATOM 15114 C CA . VAL C 1 296 ? -2.630 -44.515 -24.391 1.000 48.034 472 VAL C CA 1
ATOM 15115 C C . VAL C 1 296 ? -3.111 -45.608 -23.412 1.000 51.978 472 VAL C C 1
ATOM 15116 O O . VAL C 1 296 ? -2.946 -45.392 -22.178 1.000 55.829 472 VAL C O 1
ATOM 15129 N N . ASN C 1 297 ? -3.656 -46.744 -23.872 1.000 50.528 473 ASN C N 1
ATOM 15130 C CA . ASN C 1 297 ? -3.858 -47.899 -22.943 1.000 61.078 473 ASN C CA 1
ATOM 15131 C C . ASN C 1 297 ? -2.473 -48.486 -22.660 1.000 60.656 473 ASN C C 1
ATOM 15132 O O . ASN C 1 297 ? -1.979 -48.352 -21.509 1.000 58.556 473 ASN C O 1
ATOM 15143 N N . GLU C 1 298 ? -1.873 -49.078 -23.701 1.000 63.855 474 GLU C N 1
ATOM 15144 C CA . GLU C 1 298 ? -0.516 -49.683 -23.678 1.000 63.530 474 GLU C CA 1
ATOM 15145 C C . GLU C 1 298 ? 0.281 -49.111 -24.847 1.000 57.872 474 GLU C C 1
ATOM 15146 O O . GLU C 1 298 ? -0.344 -48.667 -25.827 1.000 57.011 474 GLU C O 1
ATOM 15158 N N . GLY C 1 299 ? 1.605 -49.075 -24.691 1.000 48.955 475 GLY C N 1
ATOM 15159 C CA . GLY C 1 299 ? 2.558 -48.756 -25.761 1.000 48.566 475 GLY C CA 1
ATOM 15160 C C . GLY C 1 299 ? 3.323 -47.485 -25.471 1.000 47.854 475 GLY C C 1
ATOM 15161 O O . GLY C 1 299 ? 3.011 -46.798 -24.474 1.000 48.469 475 GLY C O 1
ATOM 15165 N N . LYS C 1 300 ? 4.334 -47.215 -26.292 1.000 47.573 476 LYS C N 1
ATOM 15166 C CA . LYS C 1 300 ? 5.072 -45.930 -26.289 1.000 47.388 476 LYS C CA 1
ATOM 15167 C C . LYS C 1 300 ? 5.181 -45.433 -27.727 1.000 45.024 476 LYS C C 1
ATOM 15168 O O . LYS C 1 300 ? 5.193 -46.269 -28.691 1.000 38.191 476 LYS C O 1
ATOM 15187 N N . GLY C 1 301 ? 5.270 -44.111 -27.847 1.000 40.322 477 GLY C N 1
ATOM 15188 C CA . GLY C 1 301 ? 5.464 -43.423 -29.125 1.000 36.844 477 GLY C CA 1
ATOM 15189 C C . GLY C 1 301 ? 5.702 -41.950 -28.911 1.000 36.690 477 GLY C C 1
ATOM 15190 O O . GLY C 1 301 ? 6.080 -41.534 -27.793 1.000 33.058 477 GLY C O 1
ATOM 15194 N N . ASN C 1 302 ? 5.450 -41.184 -29.961 1.000 40.210 478 ASN C N 1
ATOM 15195 C CA . ASN C 1 302 ? 5.673 -39.723 -30.014 1.000 43.380 478 ASN C CA 1
ATOM 15196 C C . ASN C 1 302 ? 4.605 -39.121 -30.920 1.000 48.419 478 ASN C C 1
ATOM 15197 O O . ASN C 1 302 ? 4.146 -39.792 -31.887 1.000 53.954 478 ASN C O 1
ATOM 15208 N N . LEU C 1 303 ? 4.212 -37.906 -30.585 1.000 48.677 479 LEU C N 1
ATOM 15209 C CA . LEU C 1 303 ? 3.098 -37.199 -31.241 1.000 47.235 479 LEU C CA 1
ATOM 15210 C C . LEU C 1 303 ? 3.614 -35.822 -31.650 1.000 44.166 479 LEU C C 1
ATOM 15211 O O . LEU C 1 303 ? 4.443 -35.236 -30.917 1.000 43.389 479 LEU C O 1
ATOM 15227 N N . GLU C 1 304 ? 3.210 -35.350 -32.817 1.000 44.294 480 GLU C N 1
ATOM 15228 C CA . GLU C 1 304 ? 3.390 -33.918 -33.157 1.000 47.231 480 GLU C CA 1
ATOM 15229 C C . GLU C 1 304 ? 2.001 -33.356 -33.449 1.000 46.271 480 GLU C C 1
ATOM 15230 O O . GLU C 1 304 ? 1.282 -33.908 -34.328 1.000 41.758 480 GLU C O 1
ATOM 15242 N N . LEU C 1 305 ? 1.624 -32.360 -32.653 1.000 45.775 481 LEU C N 1
ATOM 15243 C CA . LEU C 1 305 ? 0.380 -31.585 -32.811 1.000 48.268 481 LEU C CA 1
ATOM 15244 C C . LEU C 1 305 ? 0.790 -30.168 -33.207 1.000 46.371 481 LEU C C 1
ATOM 15245 O O . LEU C 1 305 ? 1.598 -29.568 -32.482 1.000 46.850 481 LEU C O 1
ATOM 15261 N N . LEU C 1 306 ? 0.291 -29.700 -34.350 1.000 49.176 482 LEU C N 1
ATOM 15262 C CA . LEU C 1 306 ? 0.492 -28.330 -34.891 1.000 53.099 482 LEU C CA 1
ATOM 15263 C C . LEU C 1 306 ? -0.663 -27.415 -34.443 1.000 53.219 482 LEU C C 1
ATOM 15264 O O . LEU C 1 306 ? -1.865 -27.721 -34.746 1.000 52.731 482 LEU C O 1
ATOM 15280 N N . GLY C 1 307 ? -0.320 -26.347 -33.725 1.000 50.338 483 GLY C N 1
ATOM 15281 C CA . GLY C 1 307 ? -1.227 -25.227 -33.409 1.000 56.067 483 GLY C CA 1
ATOM 15282 C C . GLY C 1 307 ? -0.516 -23.896 -33.583 1.000 58.683 483 GLY C C 1
ATOM 15283 O O . GLY C 1 307 ? 0.298 -23.827 -34.529 1.000 53.371 483 GLY C O 1
ATOM 15287 N N . LEU C 1 308 ? -0.766 -22.923 -32.678 1.000 64.324 484 LEU C N 1
ATOM 15288 C CA . LEU C 1 308 ? -0.181 -21.546 -32.662 1.000 67.065 484 LEU C CA 1
ATOM 15289 C C . LEU C 1 308 ? 0.419 -21.231 -31.271 1.000 64.978 484 LEU C C 1
ATOM 15290 O O . LEU C 1 308 ? 1.258 -20.274 -31.159 1.000 61.202 484 LEU C O 1
ATOM 15306 N N . ASN C 1 323 ? 0.209 -16.280 -38.063 1.000 97.722 499 ASN C N 1
ATOM 15307 C CA . ASN C 1 323 ? 0.544 -16.437 -36.618 1.000 109.873 499 ASN C CA 1
ATOM 15308 C C . ASN C 1 323 ? 1.310 -17.753 -36.384 1.000 109.543 499 ASN C C 1
ATOM 15309 O O . ASN C 1 323 ? 0.900 -18.518 -35.485 1.000 111.307 499 ASN C O 1
ATOM 15320 N N . GLU C 1 324 ? 2.367 -17.990 -37.178 1.000 116.389 500 GLU C N 1
ATOM 15321 C CA . GLU C 1 324 ? 3.437 -19.026 -37.018 1.000 116.760 500 GLU C CA 1
ATOM 15322 C C . GLU C 1 324 ? 2.882 -20.367 -36.501 1.000 110.002 500 GLU C C 1
ATOM 15323 O O . GLU C 1 324 ? 2.348 -20.396 -35.367 1.000 98.339 500 GLU C O 1
ATOM 15335 N N . VAL C 1 325 ? 3.045 -21.449 -37.278 1.000 97.289 501 VAL C N 1
ATOM 15336 C CA . VAL C 1 325 ? 2.562 -22.816 -36.901 1.000 88.923 501 VAL C CA 1
ATOM 15337 C C . VAL C 1 325 ? 3.576 -23.463 -35.958 1.000 81.294 501 VAL C C 1
ATOM 15338 O O . VAL C 1 325 ? 4.711 -23.736 -36.391 1.000 69.581 501 VAL C O 1
ATOM 15351 N N . GLN C 1 326 ? 3.129 -23.711 -34.724 1.000 77.311 502 GLN C N 1
ATOM 15352 C CA . GLN C 1 326 ? 3.899 -24.301 -33.600 1.000 63.547 502 GLN C CA 1
ATOM 15353 C C . GLN C 1 326 ? 3.743 -25.822 -33.640 1.000 52.853 502 GLN C C 1
ATOM 15354 O O . GLN C 1 326 ? 2.741 -26.302 -34.141 1.000 53.818 502 GLN C O 1
ATOM 15368 N N . ARG C 1 327 ? 4.738 -26.545 -33.147 1.000 54.232 503 ARG C N 1
ATOM 15369 C CA . ARG C 1 327 ? 4.744 -28.031 -33.050 1.000 54.119 503 ARG C CA 1
ATOM 15370 C C . ARG C 1 327 ? 4.804 -28.344 -31.557 1.000 50.291 503 ARG C C 1
ATOM 15371 O O . ARG C 1 327 ? 5.742 -27.851 -30.882 1.000 43.009 503 ARG C O 1
ATOM 15392 N N . TYR C 1 328 ? 3.787 -29.044 -31.054 1.000 47.511 504 TYR C N 1
ATOM 15393 C CA . TYR C 1 328 ? 3.726 -29.525 -29.653 1.000 50.713 504 TYR C CA 1
ATOM 15394 C C . TYR C 1 328 ? 4.076 -31.019 -29.669 1.000 53.092 504 TYR C C 1
ATOM 15395 O O . TYR C 1 328 ? 3.324 -31.844 -30.243 1.000 49.771 504 TYR C O 1
ATOM 15413 N N . GLU C 1 329 ? 5.238 -31.354 -29.108 1.000 58.693 505 GLU C N 1
ATOM 15414 C CA . GLU C 1 329 ? 5.733 -32.752 -29.038 1.000 59.692 505 GLU C CA 1
ATOM 15415 C C . GLU C 1 329 ? 5.233 -33.357 -27.739 1.000 54.806 505 GLU C C 1
ATOM 15416 O O . GLU C 1 329 ? 5.151 -32.607 -26.773 1.000 49.265 505 GLU C O 1
ATOM 15428 N N . ALA C 1 330 ? 4.879 -34.641 -27.756 1.000 51.792 506 ALA C N 1
ATOM 15429 C CA . ALA C 1 330 ? 4.519 -35.404 -26.546 1.000 52.679 506 ALA C CA 1
ATOM 15430 C C . ALA C 1 330 ? 5.186 -36.780 -26.617 1.000 53.542 506 ALA C C 1
ATOM 15431 O O . ALA C 1 330 ? 5.000 -37.455 -27.666 1.000 48.143 506 ALA C O 1
ATOM 15438 N N . ARG C 1 331 ? 5.957 -37.137 -25.573 1.000 53.997 507 ARG C N 1
ATOM 15439 C CA . ARG C 1 331 ? 6.298 -38.546 -25.225 1.000 59.840 507 ARG C CA 1
ATOM 15440 C C . ARG C 1 331 ? 5.005 -39.229 -24.737 1.000 60.859 507 ARG C C 1
ATOM 15441 O O . ARG C 1 331 ? 4.554 -38.927 -23.605 1.000 63.640 507 ARG C O 1
ATOM 15462 N N . LEU C 1 332 ? 4.429 -40.100 -25.575 1.000 56.706 508 LEU C N 1
ATOM 15463 C CA . LEU C 1 332 ? 3.284 -40.994 -25.255 1.000 54.161 508 LEU C CA 1
ATOM 15464 C C . LEU C 1 332 ? 3.768 -42.195 -24.425 1.000 57.900 508 LEU C C 1
ATOM 15465 O O . LEU C 1 332 ? 4.763 -42.821 -24.823 1.000 61.130 508 LEU C O 1
ATOM 15481 N N . SER C 1 333 ? 3.073 -42.521 -23.330 1.000 65.359 509 SER C N 1
ATOM 15482 C CA . SER C 1 333 ? 3.257 -43.776 -22.542 1.000 68.360 509 SER C CA 1
ATOM 15483 C C . SER C 1 333 ? 1.945 -44.108 -21.827 1.000 70.914 509 SER C C 1
ATOM 15484 O O . SER C 1 333 ? 1.036 -43.273 -21.824 1.000 74.810 509 SER C O 1
ATOM 15492 N N . PRO C 1 334 ? 1.771 -45.341 -21.277 1.000 69.564 510 PRO C N 1
ATOM 15493 C CA . PRO C 1 334 ? 0.478 -45.778 -20.733 1.000 69.922 510 PRO C CA 1
ATOM 15494 C C . PRO C 1 334 ? -0.185 -44.804 -19.740 1.000 70.143 510 PRO C C 1
ATOM 15495 O O . PRO C 1 334 ? 0.450 -44.433 -18.764 1.000 63.146 510 PRO C O 1
ATOM 15506 N N . GLY C 1 335 ? -1.435 -44.408 -20.039 1.000 70.448 511 GLY C N 1
ATOM 15507 C CA . GLY C 1 335 ? -2.293 -43.558 -19.190 1.000 64.064 511 GLY C CA 1
ATOM 15508 C C . GLY C 1 335 ? -2.040 -42.079 -19.428 1.000 62.530 511 GLY C C 1
ATOM 15509 O O . GLY C 1 335 ? -2.603 -41.266 -18.673 1.000 66.561 511 GLY C O 1
ATOM 15513 N N . ASP C 1 336 ? -1.220 -41.734 -20.427 1.000 58.044 512 ASP C N 1
ATOM 15514 C CA . ASP C 1 336 ? -1.009 -40.333 -20.882 1.000 58.378 512 ASP C CA 1
ATOM 15515 C C . ASP C 1 336 ? -2.212 -39.931 -21.738 1.000 56.693 512 ASP C C 1
ATOM 15516 O O . ASP C 1 336 ? -2.838 -40.825 -22.368 1.000 51.339 512 ASP C O 1
ATOM 15525 N N . VAL C 1 337 ? -2.534 -38.638 -21.753 1.000 51.302 513 VAL C N 1
ATOM 15526 C CA . VAL C 1 337 ? -3.694 -38.111 -22.517 1.000 48.890 513 VAL C CA 1
ATOM 15527 C C . VAL C 1 337 ? -3.218 -36.945 -23.372 1.000 44.115 513 VAL C C 1
ATOM 15528 O O . VAL C 1 337 ? -2.485 -36.105 -22.824 1.000 40.306 513 VAL C O 1
ATOM 15541 N N . VAL C 1 338 ? -3.652 -36.909 -24.637 1.000 42.349 514 VAL C N 1
ATOM 15542 C CA . VAL C 1 338 ? -3.483 -35.742 -25.556 1.000 45.290 514 VAL C CA 1
ATOM 15543 C C . VAL C 1 338 ? -4.877 -35.279 -26.009 1.000 47.835 514 VAL C C 1
ATOM 15544 O O . VAL C 1 338 ? -5.733 -36.137 -26.388 1.000 44.184 514 VAL C O 1
ATOM 15557 N N . ILE C 1 339 ? -5.115 -33.969 -25.944 1.000 52.744 515 ILE C N 1
ATOM 15558 C CA . ILE C 1 339 ? -6.266 -33.312 -26.629 1.000 55.004 515 ILE C CA 1
ATOM 15559 C C . ILE C 1 339 ? -5.744 -32.839 -27.976 1.000 47.823 515 ILE C C 1
ATOM 15560 O O . ILE C 1 339 ? -4.813 -31.997 -27.968 1.000 42.398 515 ILE C O 1
ATOM 15576 N N . ILE C 1 340 ? -6.335 -33.396 -29.039 1.000 43.534 516 ILE C N 1
ATOM 15577 C CA . ILE C 1 340 ? -6.211 -32.980 -30.466 1.000 39.830 516 ILE C CA 1
ATOM 15578 C C . ILE C 1 340 ? -7.423 -32.117 -30.824 1.000 38.271 516 ILE C C 1
ATOM 15579 O O . ILE C 1 340 ? -8.510 -32.645 -31.082 1.000 35.736 516 ILE C O 1
ATOM 15595 N N . PRO C 1 341 ? -7.285 -30.766 -30.880 1.000 37.156 517 PRO C N 1
ATOM 15596 C CA . PRO C 1 341 ? -8.383 -29.903 -31.323 1.000 34.556 517 PRO C CA 1
ATOM 15597 C C . PRO C 1 341 ? -8.744 -30.138 -32.799 1.000 34.900 517 PRO C C 1
ATOM 15598 O O . PRO C 1 341 ? -7.895 -30.645 -33.505 1.000 36.453 517 PRO C O 1
ATOM 15609 N N . ALA C 1 342 ? -9.967 -29.774 -33.222 1.000 35.445 518 ALA C N 1
ATOM 15610 C CA . ALA C 1 342 ? -10.451 -29.851 -34.626 1.000 34.346 518 ALA C CA 1
ATOM 15611 C C . ALA C 1 342 ? -9.471 -29.135 -35.550 1.000 35.143 518 ALA C C 1
ATOM 15612 O O . ALA C 1 342 ? -8.810 -28.165 -35.079 1.000 32.972 518 ALA C O 1
ATOM 15619 N N . GLY C 1 343 ? -9.302 -29.676 -36.763 1.000 35.330 519 GLY C N 1
ATOM 15620 C CA . GLY C 1 343 ? -8.413 -29.143 -37.815 1.000 37.883 519 GLY C CA 1
ATOM 15621 C C . GLY C 1 343 ? -6.960 -28.898 -37.401 1.000 38.654 519 GLY C C 1
ATOM 15622 O O . GLY C 1 343 ? -6.201 -28.553 -38.302 1.000 41.957 519 GLY C O 1
ATOM 15626 N N . HIS C 1 344 ? -6.561 -29.062 -36.127 1.000 39.436 520 HIS C N 1
ATOM 15627 C CA . HIS C 1 344 ? -5.135 -29.188 -35.696 1.000 39.520 520 HIS C CA 1
ATOM 15628 C C . HIS C 1 344 ? -4.553 -30.491 -36.239 1.000 41.288 520 HIS C C 1
ATOM 15629 O O . HIS C 1 344 ? -4.943 -31.581 -35.832 1.000 34.606 520 HIS C O 1
ATOM 15644 N N . PRO C 1 345 ? -3.614 -30.409 -37.211 1.000 48.205 521 PRO C N 1
ATOM 15645 C CA . PRO C 1 345 ? -3.020 -31.605 -37.806 1.000 49.630 521 PRO C CA 1
ATOM 15646 C C . PRO C 1 345 ? -2.027 -32.292 -36.852 1.000 45.018 521 PRO C C 1
ATOM 15647 O O . PRO C 1 345 ? -1.372 -31.628 -36.084 1.000 46.698 521 PRO C O 1
ATOM 15658 N N . VAL C 1 346 ? -1.959 -33.614 -36.948 1.000 41.351 522 VAL C N 1
ATOM 15659 C CA . VAL C 1 346 ? -1.298 -34.507 -35.965 1.000 38.871 522 VAL C CA 1
ATOM 15660 C C . VAL C 1 346 ? -0.663 -35.673 -36.733 1.000 37.270 522 VAL C C 1
ATOM 15661 O O . VAL C 1 346 ? -1.225 -36.123 -37.746 1.000 33.483 522 VAL C O 1
ATOM 15674 N N . ALA C 1 347 ? 0.492 -36.112 -36.271 1.000 39.676 523 ALA C N 1
ATOM 15675 C CA . ALA C 1 347 ? 1.168 -37.354 -36.698 1.000 48.363 523 ALA C CA 1
ATOM 15676 C C . ALA C 1 347 ? 1.593 -38.109 -35.435 1.000 47.862 523 ALA C C 1
ATOM 15677 O O . ALA C 1 347 ? 1.915 -37.428 -34.408 1.000 48.883 523 ALA C O 1
ATOM 15684 N N . ILE C 1 348 ? 1.543 -39.444 -35.468 1.000 45.116 524 ILE C N 1
ATOM 15685 C CA . ILE C 1 348 ? 1.896 -40.297 -34.289 1.000 43.804 524 ILE C CA 1
ATOM 15686 C C . ILE C 1 348 ? 2.824 -41.423 -34.769 1.000 44.276 524 ILE C C 1
ATOM 15687 O O . ILE C 1 348 ? 2.436 -42.160 -35.700 1.000 38.302 524 ILE C O 1
ATOM 15703 N N . THR C 1 349 ? 4.026 -41.499 -34.177 1.000 50.678 525 THR C N 1
ATOM 15704 C CA . THR C 1 349 ? 5.023 -42.602 -34.324 1.000 52.133 525 THR C CA 1
ATOM 15705 C C . THR C 1 349 ? 4.886 -43.554 -33.137 1.000 50.318 525 THR C C 1
ATOM 15706 O O . THR C 1 349 ? 4.492 -43.108 -32.044 1.000 54.591 525 THR C O 1
ATOM 15717 N N . ALA C 1 350 ? 5.231 -44.814 -33.328 1.000 50.817 526 ALA C N 1
ATOM 15718 C CA . ALA C 1 350 ? 5.131 -45.852 -32.280 1.000 52.633 526 ALA C CA 1
ATOM 15719 C C . ALA C 1 350 ? 6.495 -46.541 -32.097 1.000 49.483 526 ALA C C 1
ATOM 15720 O O . ALA C 1 350 ? 6.896 -47.301 -32.993 1.000 47.793 526 ALA C O 1
ATOM 15727 N N . SER C 1 351 ? 7.178 -46.301 -30.975 1.000 50.412 527 SER C N 1
ATOM 15728 C CA . SER C 1 351 ? 8.464 -46.965 -30.612 1.000 55.543 527 SER C CA 1
ATOM 15729 C C . SER C 1 351 ? 8.227 -48.443 -30.237 1.000 59.411 527 SER C C 1
ATOM 15730 O O . SER C 1 351 ? 9.019 -49.294 -30.693 1.000 57.414 527 SER C O 1
ATOM 15738 N N . SER C 1 352 ? 7.191 -48.725 -29.428 1.000 64.380 528 SER C N 1
ATOM 15739 C CA . SER C 1 352 ? 6.613 -50.071 -29.148 1.000 58.179 528 SER C CA 1
ATOM 15740 C C . SER C 1 352 ? 5.156 -50.111 -29.637 1.000 55.888 528 SER C C 1
ATOM 15741 O O . SER C 1 352 ? 4.522 -49.038 -29.658 1.000 58.845 528 SER C O 1
ATOM 15749 N N . ASN C 1 353 ? 4.639 -51.291 -30.008 1.000 54.473 529 ASN C N 1
ATOM 15750 C CA . ASN C 1 353 ? 3.232 -51.492 -30.475 1.000 53.223 529 ASN C CA 1
ATOM 15751 C C . ASN C 1 353 ? 2.289 -50.559 -29.706 1.000 52.454 529 ASN C C 1
ATOM 15752 O O . ASN C 1 353 ? 2.061 -50.776 -28.512 1.000 51.625 529 ASN C O 1
ATOM 15763 N N . LEU C 1 354 ? 1.820 -49.501 -30.358 1.000 48.690 530 LEU C N 1
ATOM 15764 C CA . LEU C 1 354 ? 1.096 -48.413 -29.666 1.000 48.060 530 LEU C CA 1
ATOM 15765 C C . LEU C 1 354 ? -0.406 -48.618 -29.888 1.000 47.998 530 LEU C C 1
ATOM 15766 O O . LEU C 1 354 ? -0.813 -49.019 -31.004 1.000 42.735 530 LEU C O 1
ATOM 15782 N N . ASN C 1 355 ? -1.169 -48.441 -28.809 1.000 50.764 531 ASN C N 1
ATOM 15783 C CA . ASN C 1 355 ? -2.614 -48.760 -28.711 1.000 51.718 531 ASN C CA 1
ATOM 15784 C C . ASN C 1 355 ? -3.276 -47.684 -27.857 1.000 45.219 531 ASN C C 1
ATOM 15785 O O . ASN C 1 355 ? -2.934 -47.491 -26.652 1.000 40.249 531 ASN C O 1
ATOM 15796 N N . LEU C 1 356 ? -4.173 -46.952 -28.481 1.000 46.717 532 LEU C N 1
ATOM 15797 C CA . LEU C 1 356 ? -4.707 -45.734 -27.842 1.000 49.586 532 LEU C CA 1
ATOM 15798 C C . LEU C 1 356 ? -6.191 -45.617 -28.166 1.000 40.787 532 LEU C C 1
ATOM 15799 O O . LEU C 1 356 ? -6.661 -46.266 -29.147 1.000 37.461 532 LEU C O 1
ATOM 15815 N N . LEU C 1 357 ? -6.886 -44.941 -27.256 1.000 39.745 533 LEU C N 1
ATOM 15816 C CA . LEU C 1 357 ? -8.364 -44.790 -27.230 1.000 46.291 533 LEU C CA 1
ATOM 15817 C C . LEU C 1 357 ? -8.708 -43.308 -27.430 1.000 46.459 533 LEU C C 1
ATOM 15818 O O . LEU C 1 357 ? -8.186 -42.442 -26.657 1.000 45.213 533 LEU C O 1
ATOM 15834 N N . GLY C 1 358 ? -9.501 -43.026 -28.463 1.000 45.748 534 GLY C N 1
ATOM 15835 C CA . GLY C 1 358 ? -10.009 -41.675 -28.742 1.000 43.253 534 GLY C CA 1
ATOM 15836 C C . GLY C 1 358 ? -11.472 -41.580 -28.363 1.000 41.745 534 GLY C C 1
ATOM 15837 O O . GLY C 1 358 ? -12.253 -42.464 -28.800 1.000 35.624 534 GLY C O 1
ATOM 15841 N N . PHE C 1 359 ? -11.809 -40.582 -27.537 1.000 42.903 535 PHE C N 1
ATOM 15842 C CA . PHE C 1 359 ? -13.153 -39.936 -27.473 1.000 44.468 535 PHE C CA 1
ATOM 15843 C C . PHE C 1 359 ? -13.153 -38.705 -28.416 1.000 42.056 535 PHE C C 1
ATOM 15844 O O . PHE C 1 359 ? -12.388 -37.739 -28.226 1.000 36.527 535 PHE C O 1
ATOM 15861 N N . GLY C 1 360 ? -13.947 -38.739 -29.484 1.000 44.364 536 GLY C N 1
ATOM 15862 C CA . GLY C 1 360 ? -14.152 -37.545 -30.322 1.000 42.572 536 GLY C CA 1
ATOM 15863 C C . GLY C 1 360 ? -15.385 -36.806 -29.857 1.000 42.162 536 GLY C C 1
ATOM 15864 O O . GLY C 1 360 ? -16.445 -37.381 -30.012 1.000 44.723 536 GLY C O 1
ATOM 15868 N N . ILE C 1 361 ? -15.242 -35.618 -29.266 1.000 41.651 537 ILE C N 1
ATOM 15869 C CA . ILE C 1 361 ? -16.343 -34.621 -29.092 1.000 47.066 537 ILE C CA 1
ATOM 15870 C C . ILE C 1 361 ? -16.664 -33.959 -30.450 1.000 55.969 537 ILE C C 1
ATOM 15871 O O . ILE C 1 361 ? -15.766 -33.883 -31.282 1.000 61.172 537 ILE C O 1
ATOM 15887 N N . ASN C 1 362 ? -17.897 -33.473 -30.649 1.000 64.481 538 ASN C N 1
ATOM 15888 C CA . ASN C 1 362 ? -18.378 -32.705 -31.837 1.000 67.224 538 ASN C CA 1
ATOM 15889 C C . ASN C 1 362 ? -18.473 -33.660 -33.030 1.000 63.639 538 ASN C C 1
ATOM 15890 O O . ASN C 1 362 ? -18.435 -33.185 -34.176 1.000 73.207 538 ASN C O 1
ATOM 15901 N N . ALA C 1 363 ? -18.703 -34.940 -32.763 1.000 53.853 539 ALA C N 1
ATOM 15902 C CA . ALA C 1 363 ? -18.295 -36.064 -33.637 1.000 58.495 539 ALA C CA 1
ATOM 15903 C C . ALA C 1 363 ? -19.079 -36.167 -34.952 1.000 53.429 539 ALA C C 1
ATOM 15904 O O . ALA C 1 363 ? -18.564 -36.848 -35.835 1.000 54.058 539 ALA C O 1
ATOM 15911 N N . GLU C 1 364 ? -20.276 -35.605 -35.105 1.000 55.861 540 GLU C N 1
ATOM 15912 C CA . GLU C 1 364 ? -21.036 -35.827 -36.368 1.000 63.485 540 GLU C CA 1
ATOM 15913 C C . GLU C 1 364 ? -20.284 -35.149 -37.530 1.000 58.934 540 GLU C C 1
ATOM 15914 O O . GLU C 1 364 ? -19.796 -33.999 -37.352 1.000 50.819 540 GLU C O 1
ATOM 15926 N N . ASN C 1 365 ? -20.180 -35.866 -38.660 1.000 57.094 541 ASN C N 1
ATOM 15927 C CA . ASN C 1 365 ? -19.728 -35.374 -39.994 1.000 61.525 541 ASN C CA 1
ATOM 15928 C C . ASN C 1 365 ? -18.197 -35.209 -40.004 1.000 58.675 541 ASN C C 1
ATOM 15929 O O . ASN C 1 365 ? -17.643 -34.823 -41.050 1.000 54.699 541 ASN C O 1
ATOM 15940 N N . ASN C 1 366 ? -17.537 -35.517 -38.889 1.000 54.582 542 ASN C N 1
ATOM 15941 C CA . ASN C 1 366 ? -16.062 -35.490 -38.757 1.000 52.886 542 ASN C CA 1
ATOM 15942 C C . ASN C 1 366 ? -15.454 -36.315 -39.881 1.000 47.458 542 ASN C C 1
ATOM 15943 O O . ASN C 1 366 ? -15.765 -37.503 -39.987 1.000 42.111 542 ASN C O 1
ATOM 15954 N N . GLU C 1 367 ? -14.658 -35.659 -40.711 1.000 48.753 543 GLU C N 1
ATOM 15955 C CA . GLU C 1 367 ? -13.920 -36.287 -41.830 1.000 45.433 543 GLU C CA 1
ATOM 15956 C C . GLU C 1 367 ? -12.440 -36.206 -41.417 1.000 43.496 543 GLU C C 1
ATOM 15957 O O . GLU C 1 367 ? -12.033 -35.179 -40.820 1.000 40.472 543 GLU C O 1
ATOM 15969 N N . ARG C 1 368 ? -11.676 -37.284 -41.610 1.000 45.735 544 ARG C N 1
ATOM 15970 C CA . ARG C 1 368 ? -10.209 -37.287 -41.345 1.000 44.806 544 ARG C CA 1
ATOM 15971 C C . ARG C 1 368 ? -9.469 -36.981 -42.658 1.000 39.424 544 ARG C C 1
ATOM 15972 O O . ARG C 1 368 ? -9.567 -37.790 -43.575 1.000 37.775 544 ARG C O 1
ATOM 15993 N N . ASN C 1 369 ? -8.832 -35.810 -42.755 1.000 39.138 545 ASN C N 1
ATOM 15994 C CA . ASN C 1 369 ? -8.148 -35.300 -43.974 1.000 39.673 545 ASN C CA 1
ATOM 15995 C C . ASN C 1 369 ? -6.665 -35.628 -43.814 1.000 41.420 545 ASN C C 1
ATOM 15996 O O . ASN C 1 369 ? -6.057 -34.997 -42.900 1.000 43.757 545 ASN C O 1
ATOM 16007 N N . PHE C 1 370 ? -6.137 -36.610 -44.568 1.000 38.039 546 PHE C N 1
ATOM 16008 C CA . PHE C 1 370 ? -4.702 -37.003 -44.529 1.000 37.843 546 PHE C CA 1
ATOM 16009 C C . PHE C 1 370 ? -3.947 -36.049 -45.450 1.000 41.743 546 PHE C C 1
ATOM 16010 O O . PHE C 1 370 ? -4.564 -35.470 -46.373 1.000 44.300 546 PHE C O 1
ATOM 16027 N N . LEU C 1 371 ? -2.655 -35.870 -45.176 1.000 43.505 547 LEU C N 1
ATOM 16028 C CA . LEU C 1 371 ? -1.754 -34.940 -45.900 1.000 43.415 547 LEU C CA 1
ATOM 16029 C C . LEU C 1 371 ? -0.674 -35.717 -46.680 1.000 42.620 547 LEU C C 1
ATOM 16030 O O . LEU C 1 371 ? 0.149 -35.050 -47.357 1.000 43.218 547 LEU C O 1
ATOM 16046 N N . SER C 1 372 ? -0.755 -37.056 -46.661 1.000 40.965 548 SER C N 1
ATOM 16047 C CA . SER C 1 372 ? 0.247 -38.047 -47.148 1.000 39.274 548 SER C CA 1
ATOM 16048 C C . SER C 1 372 ? -0.504 -39.355 -47.401 1.000 37.308 548 SER C C 1
ATOM 16049 O O . SER C 1 372 ? -1.524 -39.584 -46.718 1.000 35.540 548 SER C O 1
ATOM 16055 N N . GLY C 1 373 ? -0.004 -40.174 -48.325 1.000 38.838 549 GLY C N 1
ATOM 16056 C CA . GLY C 1 373 ? -0.641 -41.438 -48.747 1.000 38.202 549 GLY C CA 1
ATOM 16057 C C . GLY C 1 373 ? -1.586 -41.211 -49.913 1.000 38.980 549 GLY C C 1
ATOM 16058 O O . GLY C 1 373 ? -1.826 -40.034 -50.274 1.000 38.564 549 GLY C O 1
ATOM 16062 N N . SER C 1 374 ? -2.105 -42.293 -50.488 1.000 43.108 550 SER C N 1
ATOM 16063 C CA . SER C 1 374 ? -3.070 -42.269 -51.621 1.000 51.241 550 SER C CA 1
ATOM 16064 C C . SER C 1 374 ? -4.469 -41.875 -51.120 1.000 52.748 550 SER C C 1
ATOM 16065 O O . SER C 1 374 ? -4.951 -40.735 -51.426 1.000 60.201 550 SER C O 1
ATOM 16073 N N . ASP C 1 375 ? -5.087 -42.769 -50.349 1.000 48.527 551 ASP C N 1
ATOM 16074 C CA . ASP C 1 375 ? -6.490 -42.632 -49.883 1.000 50.200 551 ASP C CA 1
ATOM 16075 C C . ASP C 1 375 ? -6.528 -41.544 -48.807 1.000 46.594 551 ASP C C 1
ATOM 16076 O O . ASP C 1 375 ? -5.551 -41.416 -48.024 1.000 44.472 551 ASP C O 1
ATOM 16085 N N . ASP C 1 376 ? -7.565 -40.708 -48.879 1.000 47.075 552 ASP C N 1
ATOM 16086 C CA . ASP C 1 376 ? -7.944 -39.698 -47.860 1.000 48.883 552 ASP C CA 1
ATOM 16087 C C . ASP C 1 376 ? -6.876 -38.591 -47.788 1.000 52.313 552 ASP C C 1
ATOM 16088 O O . ASP C 1 376 ? -6.697 -38.022 -46.688 1.000 57.026 552 ASP C O 1
ATOM 16097 N N . ASN C 1 377 ? -6.231 -38.271 -48.920 1.000 51.897 553 ASN C N 1
ATOM 16098 C CA . ASN C 1 377 ? -5.152 -37.247 -49.040 1.000 52.188 553 ASN C CA 1
ATOM 16099 C C . ASN C 1 377 ? -5.684 -35.993 -49.738 1.000 47.420 553 ASN C C 1
ATOM 16100 O O . ASN C 1 377 ? -5.650 -35.951 -50.965 1.000 40.491 553 ASN C O 1
ATOM 16111 N N . VAL C 1 378 ? -6.057 -34.974 -48.963 1.000 53.957 554 VAL C N 1
ATOM 16112 C CA . VAL C 1 378 ? -6.755 -33.738 -49.441 1.000 54.209 554 VAL C CA 1
ATOM 16113 C C . VAL C 1 378 ? -5.855 -32.937 -50.396 1.000 51.807 554 VAL C C 1
ATOM 16114 O O . VAL C 1 378 ? -6.409 -32.324 -51.330 1.000 50.504 554 VAL C O 1
ATOM 16127 N N . ILE C 1 379 ? -4.536 -32.958 -50.177 1.000 50.902 555 ILE C N 1
ATOM 16128 C CA . ILE C 1 379 ? -3.515 -32.275 -51.023 1.000 48.824 555 ILE C CA 1
ATOM 16129 C C . ILE C 1 379 ? -3.695 -32.694 -52.493 1.000 49.862 555 ILE C C 1
ATOM 16130 O O . ILE C 1 379 ? -3.411 -31.865 -53.373 1.000 63.243 555 ILE C O 1
ATOM 16146 N N . SER C 1 380 ? -4.160 -33.905 -52.799 1.000 48.411 556 SER C N 1
ATOM 16147 C CA . SER C 1 380 ? -4.223 -34.362 -54.214 1.000 54.428 556 SER C CA 1
ATOM 16148 C C . SER C 1 380 ? -5.647 -34.226 -54.760 1.000 55.917 556 SER C C 1
ATOM 16149 O O . SER C 1 380 ? -5.883 -34.590 -55.937 1.000 52.488 556 SER C O 1
ATOM 16157 N N . GLN C 1 381 ? -6.545 -33.664 -53.953 1.000 58.827 557 GLN C N 1
ATOM 16158 C CA . GLN C 1 381 ? -7.894 -33.240 -54.403 1.000 55.840 557 GLN C CA 1
ATOM 16159 C C . GLN C 1 381 ? -7.792 -31.816 -54.963 1.000 56.334 557 GLN C C 1
ATOM 16160 O O . GLN C 1 381 ? -8.671 -31.449 -55.772 1.000 59.991 557 GLN C O 1
ATOM 16174 N N . ILE C 1 382 ? -6.734 -31.078 -54.605 1.000 48.967 558 ILE C N 1
ATOM 16175 C CA . ILE C 1 382 ? -6.377 -29.776 -55.248 1.000 52.412 558 ILE C CA 1
ATOM 16176 C C . ILE C 1 382 ? -6.239 -30.009 -56.765 1.000 59.871 558 ILE C C 1
ATOM 16177 O O . ILE C 1 382 ? -5.757 -31.085 -57.163 1.000 69.236 558 ILE C O 1
ATOM 16193 N N . GLU C 1 383 ? -6.631 -29.026 -57.583 1.000 65.871 559 GLU C N 1
ATOM 16194 C CA . GLU C 1 383 ? -6.479 -29.036 -59.066 1.000 64.003 559 GLU C CA 1
ATOM 16195 C C . GLU C 1 383 ? -5.027 -28.680 -59.434 1.000 58.047 559 GLU C C 1
ATOM 16196 O O . GLU C 1 383 ? -4.409 -27.837 -58.722 1.000 58.791 559 GLU C O 1
ATOM 16208 N N . ASN C 1 384 ? -4.514 -29.260 -60.525 1.000 52.732 560 ASN C N 1
ATOM 16209 C CA . ASN C 1 384 ? -3.072 -29.189 -60.916 1.000 54.742 560 ASN C CA 1
ATOM 16210 C C . ASN C 1 384 ? -2.646 -27.735 -61.107 1.000 53.831 560 ASN C C 1
ATOM 16211 O O . ASN C 1 384 ? -1.574 -27.354 -60.657 1.000 50.732 560 ASN C O 1
ATOM 16222 N N . PRO C 1 385 ? -3.444 -26.872 -61.780 1.000 59.914 561 PRO C N 1
ATOM 16223 C CA . PRO C 1 385 ? -3.161 -25.436 -61.803 1.000 59.125 561 PRO C CA 1
ATOM 16224 C C . PRO C 1 385 ? -2.936 -24.853 -60.399 1.000 58.750 561 PRO C C 1
ATOM 16225 O O . PRO C 1 385 ? -1.989 -24.099 -60.211 1.000 62.453 561 PRO C O 1
ATOM 16236 N N . VAL C 1 386 ? -3.794 -25.229 -59.449 1.000 51.787 562 VAL C N 1
ATOM 16237 C CA . VAL C 1 386 ? -3.820 -24.627 -58.088 1.000 51.977 562 VAL C CA 1
ATOM 16238 C C . VAL C 1 386 ? -2.643 -25.207 -57.305 1.000 52.445 562 VAL C C 1
ATOM 16239 O O . VAL C 1 386 ? -2.035 -24.429 -56.480 1.000 44.998 562 VAL C O 1
ATOM 16252 N N . LYS C 1 387 ? -2.302 -26.476 -57.604 1.000 48.141 563 LYS C N 1
ATOM 16253 C CA . LYS C 1 387 ? -1.056 -27.160 -57.135 1.000 50.284 563 LYS C CA 1
ATOM 16254 C C . LYS C 1 387 ? 0.182 -26.285 -57.419 1.000 48.507 563 LYS C C 1
ATOM 16255 O O . LYS C 1 387 ? 0.878 -25.954 -56.434 1.000 50.717 563 LYS C O 1
ATOM 16274 N N . GLU C 1 388 ? 0.425 -25.849 -58.664 1.000 47.570 564 GLU C N 1
ATOM 16275 C CA . GLU C 1 388 ? 1.559 -24.933 -58.998 1.000 55.115 564 GLU C CA 1
ATOM 16276 C C . GLU C 1 388 ? 1.514 -23.680 -58.102 1.000 53.759 564 GLU C C 1
ATOM 16277 O O . GLU C 1 388 ? 2.591 -23.227 -57.642 1.000 47.765 564 GLU C O 1
ATOM 16289 N N . LEU C 1 389 ? 0.322 -23.134 -57.848 1.000 52.798 565 LEU C N 1
ATOM 16290 C CA . LEU C 1 389 ? 0.155 -21.857 -57.103 1.000 53.778 565 LEU C CA 1
ATOM 16291 C C . LEU C 1 389 ? 0.408 -22.059 -55.612 1.000 50.641 565 LEU C C 1
ATOM 16292 O O . LEU C 1 389 ? 0.928 -21.099 -54.967 1.000 43.055 565 LEU C O 1
ATOM 16308 N N . THR C 1 390 ? 0.087 -23.257 -55.107 1.000 51.428 566 THR C N 1
ATOM 16309 C CA . THR C 1 390 ? 0.079 -23.559 -53.651 1.000 56.206 566 THR C CA 1
ATOM 16310 C C . THR C 1 390 ? 1.465 -24.096 -53.226 1.000 55.960 566 THR C C 1
ATOM 16311 O O . THR C 1 390 ? 1.875 -23.793 -52.072 1.000 53.673 566 THR C O 1
ATOM 16322 N N . PHE C 1 391 ? 2.215 -24.781 -54.103 1.000 54.120 567 PHE C N 1
ATOM 16323 C CA . PHE C 1 391 ? 3.542 -25.367 -53.736 1.000 54.956 567 PHE C CA 1
ATOM 16324 C C . PHE C 1 391 ? 4.647 -24.914 -54.690 1.000 54.210 567 PHE C C 1
ATOM 16325 O O . PHE C 1 391 ? 4.417 -24.664 -55.868 1.000 63.246 567 PHE C O 1
ATOM 16342 N N . PRO C 1 392 ? 5.898 -24.796 -54.199 1.000 55.738 568 PRO C N 1
ATOM 16343 C CA . PRO C 1 392 ? 7.011 -24.325 -55.023 1.000 53.431 568 PRO C CA 1
ATOM 16344 C C . PRO C 1 392 ? 7.276 -25.212 -56.253 1.000 51.267 568 PRO C C 1
ATOM 16345 O O . PRO C 1 392 ? 7.589 -24.714 -57.319 1.000 50.802 568 PRO C O 1
ATOM 16356 N N . GLY C 1 393 ? 7.124 -26.520 -56.082 1.000 51.978 569 GLY C N 1
ATOM 16357 C CA . GLY C 1 393 ? 7.378 -27.510 -57.138 1.000 46.102 569 GLY C CA 1
ATOM 16358 C C . GLY C 1 393 ? 6.470 -27.275 -58.321 1.000 43.652 569 GLY C C 1
ATOM 16359 O O . GLY C 1 393 ? 5.519 -26.467 -58.204 1.000 38.835 569 GLY C O 1
ATOM 16363 N N . SER C 1 394 ? 6.783 -27.951 -59.422 1.000 45.267 570 SER C N 1
ATOM 16364 C CA . SER C 1 394 ? 5.939 -28.029 -60.632 1.000 48.776 570 SER C CA 1
ATOM 16365 C C . SER C 1 394 ? 4.820 -29.029 -60.353 1.000 43.682 570 SER C C 1
ATOM 16366 O O . SER C 1 394 ? 4.930 -29.774 -59.425 1.000 39.331 570 SER C O 1
ATOM 16374 N N . VAL C 1 395 ? 3.794 -29.031 -61.181 1.000 49.985 571 VAL C N 1
ATOM 16375 C CA . VAL C 1 395 ? 2.702 -30.043 -61.206 1.000 50.696 571 VAL C CA 1
ATOM 16376 C C . VAL C 1 395 ? 3.288 -31.467 -61.274 1.000 51.838 571 VAL C C 1
ATOM 16377 O O . VAL C 1 395 ? 2.819 -32.330 -60.491 1.000 54.464 571 VAL C O 1
ATOM 16390 N N . GLN C 1 396 ? 4.244 -31.736 -62.179 1.000 55.830 572 GLN C N 1
ATOM 16391 C CA . GLN C 1 396 ? 4.809 -33.106 -62.373 1.000 61.015 572 GLN C CA 1
ATOM 16392 C C . GLN C 1 396 ? 5.435 -33.530 -61.043 1.000 55.030 572 GLN C C 1
ATOM 16393 O O . GLN C 1 396 ? 5.150 -34.671 -60.589 1.000 42.642 572 GLN C O 1
ATOM 16407 N N . GLU C 1 397 ? 6.253 -32.618 -60.487 1.000 45.146 573 GLU C N 1
ATOM 16408 C CA . GLU C 1 397 ? 7.114 -32.817 -59.296 1.000 45.179 573 GLU C CA 1
ATOM 16409 C C . GLU C 1 397 ? 6.221 -33.141 -58.093 1.000 45.200 573 GLU C C 1
ATOM 16410 O O . GLU C 1 397 ? 6.558 -34.072 -57.301 1.000 48.841 573 GLU C O 1
ATOM 16422 N N . ILE C 1 398 ? 5.111 -32.411 -57.986 1.000 39.320 574 ILE C N 1
ATOM 16423 C CA . ILE C 1 398 ? 4.148 -32.502 -56.865 1.000 36.485 574 ILE C CA 1
ATOM 16424 C C . ILE C 1 398 ? 3.441 -33.863 -56.958 1.000 34.263 574 ILE C C 1
ATOM 16425 O O . ILE C 1 398 ? 3.333 -34.556 -55.931 1.000 29.470 574 ILE C O 1
ATOM 16441 N N . ASN C 1 399 ? 3.002 -34.276 -58.142 1.000 35.032 575 ASN C N 1
ATOM 16442 C CA . ASN C 1 399 ? 2.167 -35.502 -58.248 1.000 41.037 575 ASN C CA 1
ATOM 16443 C C . ASN C 1 399 ? 3.061 -36.730 -57.985 1.000 44.501 575 ASN C C 1
ATOM 16444 O O . ASN C 1 399 ? 2.570 -37.683 -57.325 1.000 45.741 575 ASN C O 1
ATOM 16455 N N . ARG C 1 400 ? 4.330 -36.666 -58.425 1.000 49.743 576 ARG C N 1
ATOM 16456 C CA . ARG C 1 400 ? 5.368 -37.732 -58.350 1.000 51.597 576 ARG C CA 1
ATOM 16457 C C . ARG C 1 400 ? 5.747 -38.031 -56.895 1.000 54.500 576 ARG C C 1
ATOM 16458 O O . ARG C 1 400 ? 5.898 -39.240 -56.567 1.000 52.817 576 ARG C O 1
ATOM 16479 N N . LEU C 1 401 ? 5.944 -36.963 -56.101 1.000 51.800 577 LEU C N 1
ATOM 16480 C CA . LEU C 1 401 ? 6.232 -36.949 -54.631 1.000 50.303 577 LEU C CA 1
ATOM 16481 C C . LEU C 1 401 ? 5.051 -37.479 -53.791 1.000 51.404 577 LEU C C 1
ATOM 16482 O O . LEU C 1 401 ? 5.278 -38.236 -52.798 1.000 50.309 577 LEU C O 1
ATOM 16498 N N . ILE C 1 402 ? 3.832 -37.067 -54.134 1.000 48.068 578 ILE C N 1
ATOM 16499 C CA . ILE C 1 402 ? 2.600 -37.462 -53.396 1.000 51.641 578 ILE C CA 1
ATOM 16500 C C . ILE C 1 402 ? 2.309 -38.941 -53.676 1.000 47.874 578 ILE C C 1
ATOM 16501 O O . ILE C 1 402 ? 1.635 -39.538 -52.839 1.000 52.303 578 ILE C O 1
ATOM 16517 N N . LYS C 1 403 ? 2.861 -39.515 -54.753 1.000 48.890 579 LYS C N 1
ATOM 16518 C CA . LYS C 1 403 ? 2.738 -40.965 -55.102 1.000 52.338 579 LYS C CA 1
ATOM 16519 C C . LYS C 1 403 ? 3.872 -41.824 -54.505 1.000 47.669 579 LYS C C 1
ATOM 16520 O O . LYS C 1 403 ? 3.792 -43.048 -54.712 1.000 46.089 579 LYS C O 1
ATOM 16539 N N . ASN C 1 404 ? 4.896 -41.253 -53.837 1.000 44.792 580 ASN C N 1
ATOM 16540 C CA . ASN C 1 404 ? 6.049 -42.035 -53.289 1.000 43.144 580 ASN C CA 1
ATOM 16541 C C . ASN C 1 404 ? 5.566 -42.826 -52.061 1.000 46.315 580 ASN C C 1
ATOM 16542 O O . ASN C 1 404 ? 6.150 -43.896 -51.788 1.000 43.075 580 ASN C O 1
ATOM 16553 N N . GLN C 1 405 ? 4.553 -42.301 -51.345 1.000 46.252 581 GLN C N 1
ATOM 16554 C CA . GLN C 1 405 ? 3.937 -42.911 -50.133 1.000 44.509 581 GLN C CA 1
ATOM 16555 C C . GLN C 1 405 ? 2.775 -43.811 -50.574 1.000 43.557 581 GLN C C 1
ATOM 16556 O O . GLN C 1 405 ? 1.705 -43.279 -50.837 1.000 42.376 581 GLN C O 1
ATOM 16570 N N . LYS C 1 406 ? 2.994 -45.122 -50.666 1.000 46.674 582 LYS C N 1
ATOM 16571 C CA . LYS C 1 406 ? 2.035 -46.074 -51.293 1.000 51.118 582 LYS C CA 1
ATOM 16572 C C . LYS C 1 406 ? 1.008 -46.493 -50.238 1.000 48.843 582 LYS C C 1
ATOM 16573 O O . LYS C 1 406 ? -0.159 -46.804 -50.624 1.000 46.479 582 LYS C O 1
ATOM 16592 N N . GLN C 1 407 ? 1.415 -46.482 -48.966 1.000 43.584 583 GLN C N 1
ATOM 16593 C CA . GLN C 1 407 ? 0.497 -46.756 -47.836 1.000 47.992 583 GLN C CA 1
ATOM 16594 C C . GLN C 1 407 ? -0.516 -45.608 -47.702 1.000 49.150 583 GLN C C 1
ATOM 16595 O O . GLN C 1 407 ? -0.256 -44.503 -48.216 1.000 48.791 583 GLN C O 1
ATOM 16609 N N . SER C 1 408 ? -1.648 -45.886 -47.047 1.000 52.874 584 SER C N 1
ATOM 16610 C CA . SER C 1 408 ? -2.642 -44.882 -46.578 1.000 54.628 584 SER C CA 1
ATOM 16611 C C . SER C 1 408 ? -2.825 -45.000 -45.054 1.000 49.627 584 SER C C 1
ATOM 16612 O O . SER C 1 408 ? -2.744 -46.136 -44.528 1.000 46.497 584 SER C O 1
ATOM 16620 N N . HIS C 1 409 ? -3.080 -43.871 -44.376 1.000 47.505 585 HIS C N 1
ATOM 16621 C CA . HIS C 1 409 ? -3.483 -43.793 -42.942 1.000 45.868 585 HIS C CA 1
ATOM 16622 C C 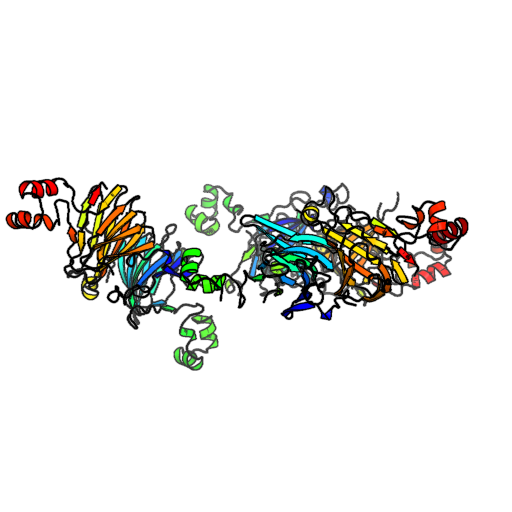. HIS C 1 409 ? -2.269 -44.109 -42.046 1.000 46.506 585 HIS C C 1
ATOM 16623 O O . HIS C 1 409 ? -1.897 -43.226 -41.218 1.000 38.264 585 HIS C O 1
ATOM 16638 N N . PHE C 1 410 ? -1.670 -45.302 -42.232 1.000 46.176 586 PHE C N 1
ATOM 16639 C CA . PHE C 1 410 ? -0.495 -45.830 -41.487 1.000 45.174 586 PHE C CA 1
ATOM 16640 C C . PHE C 1 410 ? 0.539 -46.345 -42.476 1.000 44.689 586 PHE C C 1
ATOM 16641 O O . PHE C 1 410 ? 0.164 -47.115 -43.400 1.000 43.902 586 PHE C O 1
ATOM 16658 N N . ALA C 1 411 ? 1.798 -45.971 -42.252 1.000 42.191 587 ALA C N 1
ATOM 16659 C CA . ALA C 1 411 ? 2.954 -46.417 -43.062 1.000 44.594 587 ALA C CA 1
ATOM 16660 C C . ALA C 1 411 ? 4.151 -46.669 -42.163 1.000 43.884 587 ALA C C 1
ATOM 16661 O O . ALA C 1 411 ? 4.079 -46.325 -40.966 1.000 40.659 587 ALA C O 1
ATOM 16668 N N . ASN C 1 412 ? 5.214 -47.213 -42.762 1.000 48.742 588 ASN C N 1
ATOM 16669 C CA . ASN C 1 412 ? 6.540 -47.378 -42.115 1.000 50.986 588 ASN C CA 1
ATOM 16670 C C . ASN C 1 412 ? 7.122 -46.001 -41.762 1.000 48.609 588 ASN C C 1
ATOM 16671 O O . ASN C 1 412 ? 7.193 -45.119 -42.653 1.000 48.053 588 ASN C O 1
ATOM 16682 N N . ALA C 1 413 ? 7.469 -45.829 -40.486 1.000 46.660 589 ALA C N 1
ATOM 16683 C CA . ALA C 1 413 ? 8.377 -44.788 -39.966 1.000 49.001 589 ALA C CA 1
ATOM 16684 C C . ALA C 1 413 ? 9.816 -45.147 -40.346 1.000 45.804 589 ALA C C 1
ATOM 16685 O O . ALA C 1 413 ? 10.562 -44.204 -40.205 1.000 50.290 589 ALA C O 1
#

Radius of gyration: 42.21 Å; Cα contacts (8 Å, |Δi|>4): 2582; chains: 3; bounding box: 106×95×108 Å

InterPro domains:
  IPR006045 Cupin 1 [PF00190] (413-561)
  IPR006045 Cupin 1 [SM00835] (202-359)
  IPR006045 Cupin 1 [SM00835] (412-575)
  IPR011051 RmlC-like cupin domain superfamily [SSF51182] (200-367)
  IPR011051 RmlC-like cupin domain superfamily [SSF51182] (378-586)
  IPR014710 RmlC-like jelly roll fold [G3DSA:2.60.120.10] (195-400)
  IPR014710 RmlC-like jelly roll fold [G3DSA:2.60.120.10] (401-589)
  IPR050253 Seed Storage and Functional Proteins [PTHR31189] (12-588)

Secondary structure (DSSP, 8-state):
-TTEE-GGGEEEEEEETTEEEEEEPPTTTS-SS-GGGTT-EEEEEEE-SSEEEEEEEESEEEEEEEEESEEEEEEE-SS-EEEEEEETTEEEEE-TT--EEEEE--SSPPEEEEEEEEESSSTT---EEE-SSSTTBGGGGS-HHHHHHHHTS-HHHHIIIII---SEEE--HHHHHH-----EESSSS--SEE-SSEEEEEE-SSTT-HHHHHHTEEEEEEEE-TTEEEEEEEESS-EEEEEEEE--EEEEEEEE----EEEEEEEE-TT-EEEE-TT--EEEEESS-EEEEEEEES-TT--EEESSSSTTBTTTTS-HHHHHHHSSS-HHHHHHHTTS--S-SEEE-/-TTEE-GGGEEES---SSEEEEEE--GGGS-STTGGGTT-EEEEEEE-SSEEEEEEEESEEEEEEEEE--EEEEEEETTEEEEEEE-TTEEEEE-TT--EEEEE--SS--EEEEEEEEESSBTTB--EEE-SSSTTBSGGGS-HHHHHHHHTS-HHHHIIIII---EEEPPTTTT---PPEETTSSPPSEE-SSEEEEEE-SBTTBHHHHHTTEEEEEEEE-TTEEEEEEEESS-EEEEEEEES-EEEEEEE----EEEEEE--TT-EEEE-TT--EEEEESS-EEEEEEEES-TT--EEESSSSTTBSGGGS-HHHHHHHSSS-HHHHHHHTTS---SSEEE-/-TTEE-GGGEEEEEEETTEEEEEE--HHHH-GGGGGGTT-EEEEEEE-SSEEEEEEEESEEEEEEEEE--EEEEEE-SS-EEEEEE-TTEEEEE-TT--EEEEE--SSPPEEEEEEEEESSSTT---EEE-SSSSS-SGGGS-HHHHHHHHTS-HHHHIIIII---EEE--HHHHHHH----EETTSSPPSEEETTEEEEEE-SSTT-HHHHHTTEEEEEEEE-TTEEEEEEEESS-EEEEEEEEEEEEEEEEE----EEEEEEE-TT-EEEE-TT--EEEEEEEEEEEEEEEES-TT--EEESSSSTTBGGGTS-HHHHHHHSSS-HHHHHHHHTS---SSEEE-